Protein AF-E7FG10-F1 (afdb_monomer_lite)

pLDDT: mean 73.42, std 18.49, range [25.34, 96.94]

GO terms:
  GO:0003181 atrioventricular valve morphogenesis (P, IMP)

Secondary structure (DSSP, 8-state):
-EETTTEEE-TT--EEE----EEEEEEEEE-TTS-EEEEEEEEEEEEEETTEEEEEEEEEEEEEEETTTEEEEEEE-SSSS-EEEEETTEEE---SEEEEEETTTEEEEEEETTEEEEEEGGG-EEEEEE-GGG-EEEEEE--GGGTT-EESTT---SS-TTSTTB-TTSPBPPPSTTSPPPHHHHHHHHHHTBPPTT--SS-PPPPSS---PPPHHHHHHTS-HHHHHHHHHHTTT-HHHHHHHHHHS-HHHHHHHHHHHHHHHHHHHHHT-PPPEEEE-SEEEEETT--EEEE-EEE-SS-PPPEEEEPSSPPTTEEE-TTT-EEEE---SSS-----EEEE-SS-EEEE-PEEEEE---TTPEEEEEEEEEEETTTTEEEEEEEPPTT-BSSSS-B----GGG--S-TT--EEE-SSTT-EEE----SSSB-SSSTTS--B---SSSTTS--SS-TTEEEEE-SS-EEEEEPTTEEESSSSEEE--GGGSGGGSSSTTEEEEEETTEEEEEESS---SS-SS----PPPSSEEEEEEEEEE-SS-TTSHHHHHHHHHHHH-TTS-EEEEEPPPPSS--SPEEEEEEEETT--HHHHHHHHHHHTTTTTEEEEEEEE--HHHHT-S---TTEEEEEETTEEEEEE-TT---TT-TT-------------S--STTHHHHHHHIIIIIHHHHHHHHHHHHHHHTT--------------------------------------------------------

Sequence (762 aa):
MVYGSLHFITFDGSEYTFKAVGEYVILRLSSSTGSNIFTLQGQTVALVVNGQAKQVPALVRLAAFHQGAGKVEWRCAESGDGLAILVNDKVIPVSVGVVHVEEEAFAVRCTSASRCGVVYGEGLNVVVWRGDGGRLSALVEVPQRFYNRTLGLLGQWSSNRIDDFLLSNGRLVPVLNNNTPSEQILLSFGQSWAVPAPESLLFSEPPSTPFNPVMTEQVMSSVSPDVLAKHSQACQGNMQCVHDILATGNSNLGKDVLRDQQQLQNLTQIYGIMPPIVTEPLVIMCKVNSTVKVQFKAQDPNRDQIFFSLALPRSPQVTIGSSDGVLVWTPSSIQPVNLTIQVSDQTSSSLITPVLRLCNCMNGGSCQYNSVAENLLLGKFQIVGCLCPAGFSGKYCENRSDVCKGKPCFPGAECIRQKEADLFTCGQCPSPTVSQDKQGYKCFENDFCLPPFPFPCHEMAECTSTGYNYTCKCKHGYTGNGHECKDINECLNPSACPNAKFECVNLPGSVRCSCRYQKTRDTDGCGESANPTGWNVFNVSVDWGSQDSGQGLSQMEQILSLGFQNKFYNASAKAPSASGGSQSEYRINVSSDTPHWYVMDYLTRVSQYYGIHSASVEDLDECKTDEGPCSKTAQCVNTYGGYRCLCNGTDLKEESQSCFPEWKGNNRTDISDVEDKKSFILGLVLGIGIPLLLLLLLAALACFCCSRKKTITGDIPHLLPEYIQEHFNPPFNFDDPSLHYKPHCSPRILDNLTPRHKHQYR

Organism: Danio rerio (NCBI:txid7955)

InterPro domains:
  IPR000152 EGF-type aspartate/asparagine hydroxylation site [PS00010] (636-647)
  IPR000742 EGF-like domain [PS00022] (386-397)
  IPR000742 EGF-like domain [PS01186] (386-397)
  IPR000742 EGF-like domain [PS01186] (472-485)
  IPR000742 EGF-like domain [PS50026] (355-398)
  IPR000742 EGF-like domain [PS50026] (445-486)
  IPR000742 EGF-like domain [PS50026] (619-657)
  IPR000742 EGF-like domain [SM00181] (358-398)
  IPR000742 EGF-like domain [SM00181] (403-444)
  IPR000742 EGF-like domain [SM00181] (448-486)
  IPR000742 EGF-like domain [SM00181] (490-527)
  IPR000742 EGF-like domain [SM00181] (622-660)
  IPR001846 von Willebrand factor, type D domain [PF00094] (2-170)
  IPR001846 von Willebrand factor, type D domain [PS51233] (1-201)
  IPR001881 EGF-like calcium-binding domain [SM00179] (445-486)
  IPR001881 EGF-like calcium-binding domain [SM00179] (487-527)
  IPR001881 EGF-like calcium-binding domain [SM00179] (619-660)
  IPR009030 Growth factor receptor cysteine-rich domain superfamily [SSF57184] (440-660)
  IPR018097 EGF-like calcium-binding, conserved site [PS01187] (619-645)
  IPR024731 NELL2-like, EGF domain [PF12947] (457-485)

Structure (mmCIF, N/CA/C/O backbone):
data_AF-E7FG10-F1
#
_entry.id   AF-E7FG10-F1
#
loop_
_atom_site.group_PDB
_atom_site.id
_atom_site.type_symbol
_atom_site.label_atom_id
_atom_site.label_alt_id
_atom_site.label_comp_id
_atom_site.label_asym_id
_atom_site.label_entity_id
_atom_site.label_seq_id
_atom_site.pdbx_PDB_ins_code
_atom_site.Cartn_x
_atom_site.Cartn_y
_atom_site.Cartn_z
_atom_site.occupancy
_atom_site.B_iso_or_equiv
_atom_site.auth_seq_id
_atom_site.auth_comp_id
_atom_site.auth_asym_id
_atom_site.auth_atom_id
_atom_site.pdbx_PDB_model_num
ATOM 1 N N . MET A 1 1 ? -5.063 -3.569 15.108 1.00 93.25 1 MET A N 1
ATOM 2 C CA . MET A 1 1 ? -6.341 -4.304 14.963 1.00 93.25 1 MET A CA 1
ATOM 3 C C . MET A 1 1 ? -7.505 -3.320 14.870 1.00 93.25 1 MET A C 1
ATOM 5 O O . MET A 1 1 ? -7.427 -2.271 15.495 1.00 93.25 1 MET A O 1
ATOM 9 N N . VAL A 1 2 ? -8.561 -3.652 14.117 1.00 95.44 2 VAL A N 1
ATOM 10 C CA . VAL A 1 2 ? -9.820 -2.883 14.002 1.00 95.44 2 VAL A CA 1
ATOM 11 C C . VAL A 1 2 ? -11.030 -3.812 14.193 1.00 95.44 2 VAL A C 1
ATOM 13 O O . VAL A 1 2 ? -11.015 -4.938 13.694 1.00 95.44 2 VAL A O 1
ATOM 16 N N . TYR A 1 3 ? -12.034 -3.389 14.968 1.00 93.81 3 TYR A N 1
ATOM 17 C CA . TYR A 1 3 ? -13.102 -4.261 15.490 1.00 93.81 3 TYR A CA 1
ATOM 18 C C . TYR A 1 3 ? -14.321 -3.466 16.017 1.00 93.81 3 TYR A C 1
ATOM 20 O O . TYR A 1 3 ? -14.279 -2.240 16.101 1.00 93.81 3 TYR A O 1
ATOM 28 N N . GLY A 1 4 ? -15.418 -4.158 16.362 1.00 89.19 4 GLY A N 1
ATOM 29 C CA . GLY A 1 4 ? -16.655 -3.554 16.902 1.00 89.19 4 GLY A CA 1
ATOM 30 C C . GLY A 1 4 ? -17.253 -2.448 16.024 1.00 89.19 4 GLY A C 1
ATOM 31 O O . GLY A 1 4 ? -17.204 -2.551 14.794 1.00 89.19 4 GLY A O 1
ATOM 32 N N . SER A 1 5 ? -17.789 -1.388 16.640 1.00 87.00 5 SER A N 1
ATOM 33 C CA . SER A 1 5 ? -18.249 -0.164 15.959 1.00 87.00 5 SER A CA 1
ATOM 34 C C . SER A 1 5 ? -17.114 0.827 15.634 1.00 87.00 5 SER A C 1
ATOM 36 O O . SER A 1 5 ? -17.196 2.027 15.894 1.00 87.00 5 SER A O 1
ATOM 38 N N . LEU A 1 6 ? -16.051 0.304 15.005 1.00 91.44 6 LEU A N 1
ATOM 39 C CA . LEU A 1 6 ? -14.852 1.042 14.575 1.00 91.44 6 LEU A CA 1
ATOM 40 C C . LEU A 1 6 ? -13.917 1.454 15.743 1.00 91.44 6 LEU A C 1
ATOM 42 O O . LEU A 1 6 ? -13.351 2.550 15.791 1.00 91.44 6 LEU A O 1
ATOM 46 N N . HIS A 1 7 ? -13.713 0.518 16.675 1.00 93.19 7 HIS A N 1
ATOM 47 C CA . HIS A 1 7 ? -12.631 0.560 17.661 1.00 93.19 7 HIS A CA 1
ATOM 48 C C . HIS A 1 7 ? -11.306 0.092 17.052 1.00 93.19 7 HIS A C 1
ATOM 50 O O . HIS A 1 7 ? -11.273 -0.762 16.159 1.00 93.19 7 HIS A O 1
ATOM 56 N N . PHE A 1 8 ? -10.204 0.598 17.599 1.00 94.25 8 PHE A N 1
ATOM 57 C CA . PHE A 1 8 ? -8.843 0.281 17.188 1.00 94.25 8 PHE A CA 1
ATOM 58 C C . PHE A 1 8 ? -7.969 -0.108 18.382 1.00 94.25 8 PHE A C 1
ATOM 60 O O . PHE A 1 8 ? -8.185 0.332 19.513 1.00 94.25 8 PHE A O 1
ATOM 67 N N . ILE A 1 9 ? -6.969 -0.940 18.096 1.00 92.38 9 ILE A N 1
ATOM 68 C CA . ILE A 1 9 ? -5.793 -1.164 18.944 1.00 92.38 9 ILE A CA 1
ATOM 69 C C . ILE A 1 9 ? -4.577 -1.003 18.035 1.00 92.38 9 ILE A C 1
ATOM 71 O O . ILE A 1 9 ? -4.475 -1.718 17.028 1.00 92.38 9 ILE A O 1
ATOM 75 N N . THR A 1 10 ? -3.707 -0.049 18.348 1.00 92.62 10 THR A N 1
ATOM 76 C CA . THR A 1 10 ? -2.496 0.256 17.567 1.00 92.62 10 THR A CA 1
ATOM 77 C C . THR A 1 10 ? -1.402 -0.796 17.761 1.00 92.62 10 THR A C 1
ATOM 79 O O . THR A 1 10 ? -1.554 -1.715 18.571 1.00 92.62 10 THR A O 1
ATOM 82 N N . PHE A 1 11 ? -0.289 -0.685 17.029 1.00 88.62 11 PHE A N 1
ATOM 83 C CA . PHE A 1 11 ? 0.858 -1.584 17.225 1.00 88.62 11 PHE A CA 1
ATOM 84 C C . PHE A 1 11 ? 1.514 -1.432 18.607 1.00 88.62 11 PHE A C 1
ATOM 86 O O . PHE A 1 11 ? 1.931 -2.437 19.181 1.00 88.62 11 PHE A O 1
ATOM 93 N N . ASP A 1 12 ? 1.501 -0.229 19.190 1.00 84.38 12 ASP A N 1
ATOM 94 C CA . ASP A 1 12 ? 2.007 0.025 20.550 1.00 84.38 12 ASP A CA 1
ATOM 95 C C . ASP A 1 12 ? 0.950 -0.219 21.651 1.00 84.38 12 ASP A C 1
ATOM 97 O O . ASP A 1 12 ? 1.204 -0.073 22.854 1.00 84.38 12 ASP A O 1
ATOM 101 N N . GLY A 1 13 ? -0.246 -0.669 21.259 1.00 86.44 13 GLY A N 1
ATOM 102 C CA . GLY A 1 13 ? -1.310 -1.102 22.162 1.00 86.44 13 GLY A CA 1
ATOM 103 C C . GLY A 1 13 ? -2.135 0.033 22.770 1.00 86.44 13 GLY A C 1
ATOM 104 O O . GLY A 1 13 ? -2.699 -0.150 23.851 1.00 86.44 13 GLY A O 1
ATOM 105 N N . SER A 1 14 ? -2.213 1.191 22.113 1.00 87.38 14 SER A N 1
ATOM 106 C CA . SER A 1 14 ? -3.208 2.217 22.438 1.00 87.38 14 SER A CA 1
ATOM 107 C C . SER A 1 14 ? -4.587 1.757 21.979 1.00 87.38 14 SER A C 1
ATOM 109 O O . SER A 1 14 ? -4.800 1.503 20.792 1.00 87.38 14 SER A O 1
ATOM 111 N N . GLU A 1 15 ? -5.537 1.658 22.909 1.00 90.12 15 GLU A N 1
ATOM 112 C CA . GLU A 1 15 ? -6.944 1.417 22.583 1.00 90.12 15 GLU A CA 1
ATOM 113 C C . GLU A 1 15 ? -7.674 2.752 22.392 1.00 90.12 15 GLU A C 1
ATOM 115 O O . GLU A 1 15 ? -7.569 3.651 23.234 1.00 90.12 15 GLU A O 1
ATOM 120 N N . TYR A 1 16 ? -8.431 2.883 21.300 1.00 90.94 16 TYR A N 1
ATOM 121 C CA . TYR A 1 16 ? -9.252 4.066 21.033 1.00 90.94 16 TYR A CA 1
ATOM 122 C C . TYR A 1 16 ? -10.458 3.752 20.127 1.00 90.94 16 TYR A C 1
ATOM 124 O O . TYR A 1 16 ? -10.539 2.683 19.518 1.00 90.94 16 TYR A O 1
ATOM 132 N N . THR A 1 17 ? -11.395 4.697 20.014 1.00 90.44 17 THR A N 1
ATOM 133 C CA . THR A 1 17 ? -12.537 4.623 19.086 1.00 90.44 17 THR A CA 1
ATOM 134 C C . THR A 1 17 ? -12.497 5.796 18.114 1.00 90.44 17 THR A C 1
ATOM 136 O O . THR A 1 17 ? -12.298 6.936 18.534 1.00 90.44 17 THR A O 1
ATOM 139 N N . PHE A 1 18 ? -12.724 5.544 16.825 1.00 88.50 18 PHE A N 1
ATOM 140 C CA . PHE A 1 18 ? -12.918 6.593 15.820 1.00 88.50 18 PHE A CA 1
ATOM 141 C C . PHE A 1 18 ? -14.274 6.403 15.150 1.00 88.50 18 PHE A C 1
ATOM 143 O O . PHE A 1 18 ? -14.645 5.288 14.801 1.00 88.50 18 PHE A O 1
ATOM 150 N N . LYS A 1 19 ? -15.035 7.491 14.993 1.00 87.12 19 LYS A N 1
ATOM 151 C CA . LYS A 1 19 ? -16.434 7.426 14.561 1.00 87.12 19 LYS A CA 1
ATOM 152 C C . LYS A 1 19 ? -16.687 8.322 13.352 1.00 87.12 19 LYS A C 1
ATOM 154 O O . LYS A 1 19 ? -17.007 9.496 13.504 1.00 87.12 19 LYS A O 1
ATOM 159 N N . ALA A 1 20 ? -16.567 7.759 12.155 1.00 85.94 20 ALA A N 1
ATOM 160 C CA . ALA A 1 20 ? -16.913 8.421 10.900 1.00 85.94 20 ALA A CA 1
ATOM 161 C C . ALA A 1 20 ? -17.382 7.411 9.839 1.00 85.94 20 ALA A C 1
ATOM 163 O O . ALA A 1 20 ? -17.296 6.202 10.047 1.00 85.94 20 ALA A O 1
ATOM 164 N N . VAL A 1 21 ? -17.870 7.924 8.707 1.00 87.00 21 VAL A N 1
ATOM 165 C CA . VAL A 1 21 ? -18.190 7.150 7.497 1.00 87.00 21 VAL A CA 1
ATOM 166 C C . VAL A 1 21 ? -17.432 7.730 6.307 1.00 87.00 21 VAL A C 1
ATOM 168 O O . VAL A 1 21 ? -17.241 8.943 6.227 1.00 87.00 21 VAL A O 1
ATOM 171 N N . GLY A 1 22 ? -17.010 6.866 5.389 1.00 84.62 22 GLY A N 1
ATOM 172 C CA . GLY A 1 22 ? -16.074 7.190 4.312 1.00 84.62 22 GLY A CA 1
ATOM 173 C C . GLY A 1 22 ? -15.042 6.080 4.109 1.00 84.62 22 GLY A C 1
ATOM 174 O O . GLY A 1 22 ? -15.140 5.010 4.715 1.00 84.62 22 GLY A O 1
ATOM 175 N N . GLU A 1 23 ? -14.048 6.325 3.262 1.00 85.31 23 GLU A N 1
ATOM 176 C CA . GLU A 1 23 ? -12.880 5.450 3.110 1.00 85.31 23 GLU A CA 1
ATOM 177 C C . GLU A 1 23 ? -11.703 5.998 3.923 1.00 85.31 23 GLU A C 1
ATOM 179 O O . GLU A 1 23 ? -11.421 7.194 3.862 1.00 85.31 23 GLU A O 1
ATOM 184 N N . TYR A 1 24 ? -11.002 5.132 4.660 1.00 88.06 24 TYR A N 1
ATOM 185 C CA . TYR A 1 24 ? -9.896 5.518 5.544 1.00 88.06 24 TYR A CA 1
ATOM 186 C C . TYR A 1 24 ? -8.659 4.629 5.377 1.00 88.06 24 TYR A C 1
ATOM 188 O O . TYR A 1 24 ? -8.767 3.410 5.207 1.00 88.06 24 TYR A O 1
ATOM 196 N N . VAL A 1 25 ? -7.474 5.242 5.458 1.00 90.94 25 VAL A N 1
ATOM 197 C CA . VAL A 1 25 ? -6.166 4.574 5.450 1.00 90.94 25 VAL A CA 1
ATOM 198 C C . VAL A 1 25 ? -5.918 3.949 6.823 1.00 90.94 25 VAL A C 1
ATOM 200 O O . VAL A 1 25 ? -5.481 4.604 7.768 1.00 90.94 25 VAL A O 1
ATOM 203 N N . ILE A 1 26 ? -6.196 2.652 6.936 1.00 96.12 26 ILE A N 1
ATOM 204 C CA . ILE A 1 26 ? -5.999 1.897 8.178 1.00 96.12 26 ILE A CA 1
ATOM 205 C C . ILE A 1 26 ? -4.507 1.625 8.408 1.00 96.12 26 ILE A C 1
ATOM 207 O O . ILE A 1 26 ? -4.047 1.695 9.545 1.00 96.12 26 ILE A O 1
ATOM 211 N N . LEU A 1 27 ? -3.747 1.357 7.342 1.00 95.69 27 LEU A N 1
ATOM 212 C CA . LEU A 1 27 ? -2.296 1.174 7.411 1.00 95.69 27 LEU A CA 1
ATOM 213 C C . LEU A 1 27 ? -1.603 1.583 6.105 1.00 95.69 27 LEU A C 1
ATOM 215 O O . LEU A 1 27 ? -2.065 1.236 5.019 1.00 95.69 27 LEU A O 1
ATOM 219 N N . ARG A 1 28 ? -0.449 2.236 6.219 1.00 92.00 28 ARG A N 1
ATOM 220 C CA . ARG A 1 28 ? 0.613 2.324 5.207 1.00 92.00 28 ARG A CA 1
ATOM 221 C C . ARG A 1 28 ? 1.896 1.729 5.784 1.00 92.00 28 ARG A C 1
ATOM 223 O O . ARG A 1 28 ? 2.173 1.926 6.966 1.00 92.00 28 ARG A O 1
ATOM 230 N N . LEU A 1 29 ? 2.665 1.022 4.957 1.00 87.50 29 LEU A N 1
ATOM 231 C CA . LEU A 1 29 ? 4.016 0.559 5.292 1.00 87.50 29 LEU A CA 1
ATOM 232 C C . LEU A 1 29 ? 5.023 1.148 4.307 1.00 87.50 29 LEU A C 1
ATOM 234 O O . LEU A 1 29 ? 4.862 0.996 3.093 1.00 87.50 29 LEU A O 1
ATOM 238 N N . SER A 1 30 ? 6.074 1.766 4.836 1.00 79.88 30 SER A N 1
ATOM 239 C CA . SER A 1 30 ? 7.174 2.316 4.040 1.00 79.88 30 SER A CA 1
ATOM 240 C C . SER A 1 30 ? 8.339 1.337 3.886 1.00 79.88 30 SER A C 1
ATOM 242 O O . SER A 1 30 ? 8.636 0.526 4.767 1.00 79.88 30 SER A O 1
ATOM 244 N N . SER A 1 31 ? 9.038 1.446 2.757 1.00 74.38 31 SER A N 1
ATOM 245 C CA . SER A 1 31 ? 10.345 0.838 2.519 1.00 74.38 31 SER A CA 1
ATOM 246 C C . SER A 1 31 ? 11.426 1.434 3.437 1.00 74.38 31 SER A C 1
ATOM 248 O O . SER A 1 31 ? 11.211 2.400 4.174 1.00 74.38 31 SER A O 1
ATOM 250 N N . SER A 1 32 ? 12.650 0.910 3.346 1.00 67.06 32 SER A N 1
ATOM 251 C CA . SER A 1 32 ? 13.830 1.526 3.966 1.00 67.06 32 SER A CA 1
ATOM 252 C C . SER A 1 32 ? 14.206 2.902 3.395 1.00 67.06 32 SER A C 1
ATOM 254 O O . SER A 1 32 ? 15.031 3.580 4.002 1.00 67.06 32 SER A O 1
ATOM 256 N N . THR A 1 33 ? 13.606 3.318 2.275 1.00 57.81 33 THR A N 1
ATOM 257 C CA . THR A 1 33 ? 13.811 4.613 1.602 1.00 57.81 33 THR A CA 1
ATOM 258 C C . THR A 1 33 ? 12.615 5.563 1.752 1.00 57.81 33 THR A C 1
ATOM 260 O O . THR A 1 33 ? 12.522 6.530 1.008 1.00 57.81 33 THR A O 1
ATOM 263 N N . GLY A 1 34 ? 11.675 5.292 2.667 1.00 55.16 34 GLY A N 1
ATOM 264 C CA . GLY A 1 34 ? 10.485 6.129 2.917 1.00 55.16 34 GLY A CA 1
ATOM 265 C C . GLY A 1 34 ? 9.292 5.834 1.999 1.00 55.16 34 GLY A C 1
ATOM 266 O O . GLY A 1 34 ? 8.141 5.919 2.432 1.00 55.16 34 GLY A O 1
ATOM 267 N N . SER A 1 35 ? 9.551 5.373 0.774 1.00 62.97 35 SER A N 1
ATOM 268 C CA . SER A 1 35 ? 8.549 5.030 -0.244 1.00 62.97 35 SER A CA 1
ATOM 269 C C . SER A 1 35 ? 7.478 4.059 0.286 1.00 62.97 35 SER A C 1
ATOM 271 O O . SER A 1 35 ? 7.802 2.963 0.740 1.00 62.97 35 SER A O 1
ATOM 273 N N . ASN A 1 36 ? 6.196 4.429 0.210 1.00 75.81 36 ASN A N 1
ATOM 274 C CA . ASN A 1 36 ? 5.069 3.544 0.542 1.00 75.81 36 ASN A CA 1
ATOM 275 C C . ASN A 1 36 ? 5.079 2.291 -0.356 1.00 75.81 36 ASN A C 1
ATOM 277 O O . ASN A 1 36 ? 5.096 2.447 -1.575 1.00 75.81 36 ASN A O 1
ATOM 281 N N . ILE A 1 37 ? 5.020 1.082 0.221 1.00 80.50 37 ILE A N 1
ATOM 282 C CA . ILE A 1 37 ? 4.982 -0.200 -0.520 1.00 80.50 37 ILE A CA 1
ATOM 283 C C . ILE A 1 37 ? 3.714 -1.030 -0.282 1.00 80.50 37 ILE A C 1
ATOM 285 O O . ILE A 1 37 ? 3.386 -1.896 -1.093 1.00 80.50 37 ILE A O 1
ATOM 289 N N . PHE A 1 38 ? 2.991 -0.783 0.811 1.00 90.75 38 PHE A N 1
ATOM 290 C CA . PHE A 1 38 ? 1.762 -1.498 1.149 1.00 90.75 38 PHE A CA 1
ATOM 291 C C . PHE A 1 38 ? 0.742 -0.544 1.753 1.00 90.75 38 PHE A C 1
ATOM 293 O O . PHE A 1 38 ? 1.075 0.299 2.583 1.00 90.75 38 PHE A O 1
ATOM 300 N N . THR A 1 39 ? -0.521 -0.687 1.364 1.00 92.25 39 THR A N 1
ATOM 301 C CA . THR A 1 39 ? -1.616 0.141 1.869 1.00 92.25 39 THR A CA 1
ATOM 302 C C . THR A 1 39 ? -2.857 -0.709 2.137 1.00 92.25 39 THR A C 1
ATOM 304 O O . THR A 1 39 ? -3.289 -1.489 1.290 1.00 92.25 39 THR A O 1
ATOM 307 N N . LEU A 1 40 ? -3.440 -0.525 3.322 1.00 96.50 40 LEU A N 1
ATOM 308 C CA . LEU A 1 40 ? -4.701 -1.111 3.761 1.00 96.50 40 LEU A CA 1
ATOM 309 C C . LEU A 1 40 ? -5.738 0.003 3.923 1.00 96.50 40 LEU A C 1
ATOM 311 O O . LEU A 1 40 ? -5.553 0.914 4.734 1.00 96.50 40 LEU A O 1
ATOM 315 N N . GLN A 1 41 ? -6.835 -0.083 3.178 1.00 94.50 41 GLN A N 1
ATOM 316 C CA . GLN A 1 41 ? -7.948 0.868 3.235 1.00 94.50 41 GLN A CA 1
ATOM 317 C C . GLN A 1 41 ? -9.232 0.174 3.670 1.00 94.50 41 GLN A C 1
ATOM 319 O O . GLN A 1 41 ? -9.479 -0.970 3.286 1.00 94.50 41 GLN A O 1
ATOM 324 N N . GLY A 1 42 ? -10.062 0.872 4.442 1.00 93.38 42 GLY A N 1
ATOM 325 C CA . GLY A 1 42 ? -11.380 0.397 4.856 1.00 93.38 42 GLY A CA 1
ATOM 326 C C . GLY A 1 42 ? -12.487 1.381 4.500 1.00 93.38 42 GLY A C 1
ATOM 327 O O . GLY A 1 42 ? -12.372 2.564 4.813 1.00 93.38 42 GLY A O 1
ATOM 328 N N . GLN A 1 43 ? -13.571 0.890 3.895 1.00 91.31 43 GLN A N 1
ATOM 329 C CA . GLN A 1 43 ? -14.813 1.647 3.742 1.00 91.31 43 GLN A CA 1
ATOM 330 C C . GLN A 1 43 ? -15.696 1.430 4.972 1.00 91.31 43 GLN A C 1
ATOM 332 O O . GLN A 1 43 ? -15.983 0.296 5.375 1.00 91.31 43 GLN A O 1
ATOM 337 N N . THR A 1 44 ? -16.155 2.539 5.536 1.00 91.38 44 THR A N 1
ATOM 338 C CA . THR A 1 44 ? -16.962 2.619 6.750 1.00 91.38 44 THR A CA 1
ATOM 339 C C . THR A 1 44 ? -18.305 3.275 6.441 1.00 91.38 44 THR A C 1
ATOM 341 O O . THR A 1 44 ? -18.367 4.280 5.732 1.00 91.38 44 THR A O 1
ATOM 344 N N . VAL A 1 45 ? -19.392 2.692 6.944 1.00 88.75 45 VAL A N 1
ATOM 345 C CA . VAL A 1 45 ? -20.776 3.161 6.734 1.00 88.75 45 VAL A CA 1
ATOM 346 C C . VAL A 1 45 ? -21.560 3.082 8.043 1.00 88.75 45 VAL A C 1
ATOM 348 O O . VAL A 1 45 ? -21.122 2.418 8.980 1.00 88.75 45 VAL A O 1
ATOM 351 N N . ALA A 1 46 ? -22.723 3.733 8.125 1.00 90.06 46 ALA A N 1
ATOM 352 C CA . ALA A 1 46 ? -23.607 3.603 9.283 1.00 90.06 46 ALA A CA 1
ATOM 353 C C . ALA A 1 46 ? -24.069 2.142 9.444 1.00 90.06 46 ALA A C 1
ATOM 355 O O . ALA A 1 46 ? -24.607 1.551 8.505 1.00 90.06 46 ALA A O 1
ATOM 356 N N . LEU A 1 47 ? -23.862 1.555 10.626 1.00 89.62 47 LEU A N 1
ATOM 357 C CA . LEU A 1 47 ? -24.197 0.156 10.891 1.00 89.62 47 LEU A CA 1
ATOM 358 C C . LEU A 1 47 ? -25.717 -0.056 10.843 1.00 89.62 47 LEU A C 1
ATOM 360 O O . LEU A 1 47 ? -26.470 0.645 11.519 1.00 89.62 47 LEU A O 1
ATOM 364 N N . VAL A 1 48 ? -26.173 -1.055 10.085 1.00 87.38 48 VAL A N 1
ATOM 365 C CA . VAL A 1 48 ? -27.594 -1.418 9.989 1.00 87.38 48 VAL A CA 1
ATOM 366 C C . VAL A 1 48 ? -27.883 -2.619 10.887 1.00 87.38 48 VAL A C 1
ATOM 368 O O . VAL A 1 48 ? -27.374 -3.713 10.664 1.00 87.38 48 VAL A O 1
ATOM 371 N N . VAL A 1 49 ? -28.743 -2.431 11.890 1.00 84.50 49 VAL A N 1
ATOM 372 C CA . VAL A 1 49 ? -29.192 -3.489 12.809 1.00 84.50 49 VAL A CA 1
ATOM 373 C C . VAL A 1 49 ? -30.702 -3.644 12.680 1.00 84.50 49 VAL A C 1
ATOM 375 O O . VAL A 1 49 ? -31.442 -2.672 12.833 1.00 84.50 49 VAL A O 1
ATOM 378 N N . ASN A 1 50 ? -31.169 -4.863 12.395 1.00 82.88 50 ASN A N 1
ATOM 379 C CA . ASN A 1 50 ? -32.587 -5.191 12.180 1.00 82.88 50 ASN A CA 1
ATOM 380 C C . ASN A 1 50 ? -33.275 -4.271 11.145 1.00 82.88 50 ASN A C 1
ATOM 382 O O . ASN A 1 50 ? -34.401 -3.821 11.346 1.00 82.88 50 ASN A O 1
ATOM 386 N N . GLY A 1 51 ? -32.569 -3.945 10.055 1.00 80.88 51 GLY A N 1
ATOM 387 C CA . GLY A 1 51 ? -33.053 -3.051 8.994 1.00 80.88 51 GLY A CA 1
ATOM 388 C C . GLY A 1 51 ? -33.027 -1.553 9.329 1.00 80.88 51 GLY A C 1
ATOM 389 O O . GLY A 1 51 ? -33.382 -0.744 8.479 1.00 80.88 51 GLY A O 1
ATOM 390 N N . GLN A 1 52 ? -32.586 -1.158 10.529 1.00 85.88 52 GLN A N 1
ATOM 391 C CA . GLN A 1 52 ? -32.436 0.246 10.923 1.00 85.88 52 GLN A CA 1
ATOM 392 C C . GLN A 1 52 ? -30.964 0.658 10.958 1.00 85.88 52 GLN A C 1
ATOM 394 O O . GLN A 1 52 ? -30.174 0.059 11.689 1.00 85.88 52 GLN A O 1
ATOM 399 N N . ALA A 1 53 ? -30.611 1.729 10.245 1.00 86.06 53 ALA A N 1
ATOM 400 C CA . ALA A 1 53 ? -29.326 2.398 10.429 1.00 86.06 53 ALA A CA 1
ATOM 401 C C . ALA A 1 53 ? -29.202 2.949 11.863 1.00 86.06 53 ALA A C 1
ATOM 403 O O . ALA A 1 53 ? -30.152 3.517 12.409 1.00 86.06 53 ALA A O 1
ATOM 404 N N . LYS A 1 54 ? -28.031 2.770 12.474 1.00 89.69 54 LYS A N 1
ATOM 405 C CA . LYS A 1 54 ? -27.667 3.280 13.802 1.00 89.69 54 LYS A CA 1
ATOM 406 C C . LYS A 1 54 ? -26.615 4.383 13.664 1.00 89.69 54 LYS A C 1
ATOM 408 O O . LYS A 1 54 ? -25.878 4.438 12.684 1.00 89.69 54 LYS A O 1
ATOM 413 N N . GLN A 1 55 ? -26.517 5.254 14.666 1.00 86.81 55 GLN A N 1
ATOM 414 C CA . GLN A 1 55 ? -25.566 6.379 14.700 1.00 86.81 55 GLN A CA 1
ATOM 415 C C . GLN A 1 55 ? -24.152 5.952 15.157 1.00 86.81 55 GLN A C 1
ATOM 417 O O . GLN A 1 55 ? -23.440 6.700 15.827 1.00 86.81 55 GLN A O 1
ATOM 422 N N . VAL A 1 56 ? -23.745 4.736 14.781 1.00 89.12 56 VAL A N 1
ATOM 423 C CA . VAL A 1 56 ? -22.383 4.208 14.934 1.00 89.12 56 VAL A CA 1
ATOM 424 C C . VAL A 1 56 ? -21.924 3.628 13.595 1.00 89.12 56 VAL A C 1
ATOM 426 O O . VAL A 1 56 ? -22.747 3.050 12.875 1.00 89.12 56 VAL A O 1
ATOM 429 N N . PRO A 1 57 ? -20.650 3.794 13.215 1.00 91.31 57 PRO A N 1
ATOM 430 C CA . PRO A 1 57 ? -20.152 3.250 11.967 1.00 91.31 57 PRO A CA 1
ATOM 431 C C . PRO A 1 57 ? -19.737 1.783 12.114 1.00 91.31 57 PRO A C 1
ATOM 433 O O . PRO A 1 57 ? -19.486 1.281 13.209 1.00 91.31 57 PRO A O 1
ATOM 436 N N . ALA A 1 58 ? -19.613 1.108 10.979 1.00 91.31 58 ALA A N 1
ATOM 437 C CA . ALA A 1 58 ? -18.971 -0.188 10.861 1.00 91.31 58 ALA A CA 1
ATOM 438 C C . ALA A 1 58 ? -18.113 -0.241 9.594 1.00 91.31 58 ALA A C 1
ATOM 440 O O . ALA A 1 58 ? -18.481 0.297 8.548 1.00 91.31 58 ALA A O 1
ATOM 441 N N . LEU A 1 59 ? -16.976 -0.930 9.693 1.00 94.06 59 LEU A N 1
ATOM 442 C CA . LEU A 1 59 ? -16.175 -1.352 8.548 1.00 94.06 59 LEU A CA 1
ATOM 443 C C . LEU A 1 59 ? -16.969 -2.406 7.755 1.00 94.06 59 LEU A C 1
ATOM 445 O O . LEU A 1 59 ? -17.406 -3.397 8.337 1.00 94.06 59 LEU A O 1
ATOM 449 N N . VAL A 1 60 ? -17.158 -2.205 6.448 1.00 92.44 60 VAL A N 1
ATOM 450 C CA . VAL A 1 60 ? -17.964 -3.106 5.586 1.00 92.44 60 VAL A CA 1
ATOM 451 C C . VAL A 1 60 ? -17.232 -3.610 4.344 1.00 92.44 60 VAL A C 1
ATOM 453 O O . VAL A 1 60 ? -17.585 -4.663 3.808 1.00 92.44 60 VAL A O 1
ATOM 456 N N . ARG A 1 61 ? -16.192 -2.895 3.904 1.00 93.38 61 ARG A N 1
ATOM 457 C CA . ARG A 1 61 ? -15.242 -3.342 2.877 1.00 93.38 61 ARG A CA 1
ATOM 458 C C . ARG A 1 61 ? -13.828 -3.001 3.318 1.00 93.38 61 ARG A C 1
ATOM 460 O O . ARG A 1 61 ? -13.614 -1.960 3.936 1.00 93.38 61 ARG A O 1
ATOM 467 N N . LEU A 1 62 ? -12.877 -3.864 2.994 1.00 96.50 62 LEU A N 1
ATOM 468 C CA . LEU A 1 62 ? -11.456 -3.681 3.282 1.00 96.50 62 LEU A CA 1
ATOM 469 C C . LEU A 1 62 ? -10.658 -4.072 2.038 1.00 96.50 62 LEU A C 1
ATOM 471 O O . LEU A 1 62 ? -10.934 -5.125 1.474 1.00 96.50 62 LEU A O 1
ATOM 475 N N . ALA A 1 63 ? -9.673 -3.276 1.629 1.00 95.81 63 ALA A N 1
ATOM 476 C CA . ALA A 1 63 ? -8.747 -3.622 0.553 1.00 95.81 63 ALA A CA 1
ATOM 477 C C . ALA A 1 63 ? -7.296 -3.491 1.016 1.00 95.81 63 ALA A C 1
ATOM 479 O O . ALA A 1 63 ? -6.877 -2.435 1.492 1.00 95.81 63 ALA A O 1
ATOM 480 N N . ALA A 1 64 ? -6.539 -4.570 0.845 1.00 95.62 64 ALA A N 1
ATOM 481 C CA . ALA A 1 64 ? -5.097 -4.631 1.019 1.00 95.62 64 ALA A CA 1
ATOM 482 C C . ALA A 1 64 ? -4.432 -4.585 -0.362 1.00 95.62 64 ALA A C 1
ATOM 484 O O . ALA A 1 64 ? -4.794 -5.357 -1.251 1.00 95.62 64 ALA A O 1
ATOM 485 N N . PHE A 1 65 ? -3.457 -3.700 -0.550 1.00 91.44 65 PHE A N 1
ATOM 486 C CA . PHE A 1 65 ? -2.664 -3.609 -1.773 1.00 91.44 65 PHE A CA 1
ATOM 487 C C . PHE A 1 65 ? -1.177 -3.585 -1.436 1.00 91.44 65 PHE A C 1
ATOM 489 O O . PHE A 1 65 ? -0.727 -2.730 -0.675 1.00 91.44 65 PHE A O 1
ATOM 496 N N . HIS A 1 66 ? -0.419 -4.503 -2.034 1.00 88.00 66 HIS A N 1
ATOM 497 C CA . HIS A 1 66 ? 1.038 -4.534 -1.966 1.00 88.00 66 HIS A CA 1
ATOM 498 C C . HIS A 1 66 ? 1.609 -4.243 -3.356 1.00 88.00 66 HIS A C 1
ATOM 500 O O . HIS A 1 66 ? 1.284 -4.936 -4.327 1.00 88.00 66 HIS A O 1
ATOM 506 N N . GLN A 1 67 ? 2.478 -3.238 -3.459 1.00 80.06 67 GLN A N 1
ATOM 507 C CA . GLN A 1 67 ? 3.134 -2.880 -4.717 1.00 80.06 67 GLN A CA 1
ATOM 508 C C . GLN A 1 67 ? 3.933 -4.064 -5.271 1.00 80.06 67 GLN A C 1
ATOM 510 O O . GLN A 1 67 ? 4.537 -4.828 -4.519 1.00 80.06 67 GLN A O 1
ATOM 515 N N . GLY A 1 68 ? 3.889 -4.248 -6.591 1.00 72.50 68 GLY A N 1
ATOM 516 C CA . GLY A 1 68 ? 4.538 -5.369 -7.279 1.00 72.50 68 GLY A CA 1
ATOM 517 C C . GLY A 1 68 ? 3.914 -6.753 -7.046 1.00 72.50 68 GLY A C 1
ATOM 518 O O . GLY A 1 68 ? 4.330 -7.689 -7.716 1.00 72.50 68 GLY A O 1
ATOM 519 N N . ALA A 1 69 ? 2.924 -6.895 -6.152 1.00 80.62 69 ALA A N 1
ATOM 520 C CA . ALA A 1 69 ? 2.299 -8.181 -5.827 1.00 80.62 69 ALA A CA 1
ATOM 521 C C . ALA A 1 69 ? 0.793 -8.219 -6.146 1.00 80.62 69 ALA A C 1
ATOM 523 O O . ALA A 1 69 ? 0.351 -9.145 -6.818 1.00 80.62 69 ALA A O 1
ATOM 524 N N . GLY A 1 70 ? -0.001 -7.224 -5.725 1.00 82.19 70 GLY A N 1
ATOM 525 C CA . GLY A 1 70 ? -1.422 -7.127 -6.098 1.00 82.19 70 GLY A CA 1
ATOM 526 C C . GLY A 1 70 ? -2.377 -6.690 -4.982 1.00 82.19 70 GLY A C 1
ATOM 527 O O . GLY A 1 70 ? -1.962 -6.327 -3.875 1.00 82.19 70 GLY A O 1
ATOM 528 N N . LYS A 1 71 ? -3.679 -6.710 -5.301 1.00 89.88 71 LYS A N 1
ATOM 529 C CA . LYS A 1 71 ? -4.788 -6.269 -4.440 1.00 89.88 71 LYS A CA 1
ATOM 530 C C . LYS A 1 71 ? -5.672 -7.440 -3.999 1.00 89.88 71 LYS A C 1
ATOM 532 O O . LYS A 1 71 ? -6.075 -8.254 -4.830 1.00 89.88 71 LYS A O 1
ATOM 537 N N . VAL A 1 72 ? -6.055 -7.458 -2.724 1.00 94.50 72 VAL A N 1
ATOM 538 C CA . VAL A 1 72 ? -7.117 -8.321 -2.180 1.00 94.50 72 VAL A CA 1
ATOM 539 C C . VAL A 1 72 ? -8.162 -7.448 -1.483 1.00 94.50 72 VAL A C 1
ATOM 541 O O . VAL A 1 72 ? -7.817 -6.653 -0.612 1.00 94.50 72 VAL A O 1
ATOM 544 N N . GLU A 1 73 ? -9.434 -7.586 -1.861 1.00 95.69 73 GLU A N 1
ATOM 545 C CA . GLU A 1 73 ? -10.584 -6.970 -1.183 1.00 95.69 73 GLU A CA 1
ATOM 546 C C . GLU A 1 73 ? -11.412 -8.037 -0.456 1.00 95.69 73 GLU A C 1
ATOM 548 O O . GLU A 1 73 ? -11.692 -9.098 -1.014 1.00 95.69 73 GLU A O 1
ATOM 553 N N . TRP A 1 74 ? -11.880 -7.710 0.750 1.00 96.56 74 TRP A N 1
ATOM 554 C CA . TRP A 1 74 ? -12.926 -8.437 1.470 1.00 96.56 74 TRP A CA 1
ATOM 555 C C . TRP A 1 74 ? -14.165 -7.559 1.617 1.00 96.56 74 TRP A C 1
ATOM 557 O O . TRP A 1 74 ? -14.077 -6.386 1.991 1.00 96.56 74 TRP A O 1
ATOM 567 N N . ARG A 1 75 ? -15.330 -8.167 1.403 1.00 93.50 75 ARG A N 1
ATOM 568 C CA . ARG A 1 75 ? -16.648 -7.584 1.667 1.00 93.50 75 ARG A CA 1
ATOM 569 C C . ARG A 1 75 ? -17.597 -8.652 2.203 1.00 93.50 75 ARG A C 1
ATOM 571 O O . ARG A 1 75 ? -17.304 -9.845 2.118 1.00 93.50 75 ARG A O 1
ATOM 578 N N . CYS A 1 76 ? -18.740 -8.261 2.750 1.00 90.12 76 CYS A N 1
ATOM 579 C CA . CYS A 1 76 ? -19.782 -9.233 3.089 1.00 90.12 76 CYS A CA 1
ATOM 580 C C . CYS A 1 76 ? -20.360 -9.879 1.819 1.00 90.12 76 CYS A C 1
ATOM 582 O O . CYS A 1 76 ? -20.550 -9.207 0.805 1.00 90.12 76 CYS A O 1
ATOM 584 N N . ALA A 1 77 ? -20.622 -11.188 1.865 1.00 88.38 77 ALA A N 1
ATOM 585 C CA . ALA A 1 77 ? -21.279 -11.888 0.766 1.00 88.38 77 ALA A CA 1
ATOM 586 C C . ALA A 1 77 ? -22.734 -11.418 0.597 1.00 88.38 77 ALA A C 1
ATOM 588 O O . ALA A 1 77 ? -23.435 -11.189 1.582 1.00 88.38 77 ALA A O 1
ATOM 589 N N . GLU A 1 78 ? -23.191 -11.341 -0.655 1.00 81.38 78 GLU A N 1
ATOM 590 C CA . GLU A 1 78 ? -24.543 -10.896 -1.042 1.00 81.38 78 GLU A CA 1
ATOM 591 C C . GLU A 1 78 ? -25.657 -11.831 -0.528 1.00 81.38 78 GLU A C 1
ATOM 593 O O . GLU A 1 78 ? -26.813 -11.427 -0.417 1.00 81.38 78 GLU A O 1
ATOM 598 N N . SER A 1 79 ? -25.312 -13.068 -0.155 1.00 77.31 79 SER A N 1
ATOM 599 C CA . SER A 1 79 ? -26.216 -14.042 0.461 1.00 77.31 79 SER A CA 1
ATOM 600 C C . SER A 1 79 ? -25.520 -14.842 1.566 1.00 77.31 79 SER A C 1
ATOM 602 O O . SER A 1 79 ? -24.405 -15.331 1.367 1.00 77.31 79 SER A O 1
ATOM 604 N N . GLY A 1 80 ? -26.207 -15.047 2.694 1.00 82.12 80 GLY A N 1
ATOM 605 C CA . GLY A 1 80 ? -25.695 -15.801 3.844 1.00 82.12 80 GLY A CA 1
ATOM 606 C C . GLY A 1 80 ? -24.633 -15.052 4.658 1.00 82.12 80 GLY A C 1
ATOM 607 O O . GLY A 1 80 ? -24.388 -13.863 4.446 1.00 82.12 80 GLY A O 1
ATOM 608 N N . ASP A 1 81 ? -23.996 -15.761 5.595 1.00 81.69 81 ASP A N 1
ATOM 609 C CA . ASP A 1 81 ? -23.084 -15.188 6.604 1.00 81.69 81 ASP A CA 1
ATOM 610 C C . ASP A 1 81 ? -21.590 -15.250 6.251 1.00 81.69 81 ASP A C 1
ATOM 612 O O . ASP A 1 81 ? -20.716 -15.129 7.110 1.00 81.69 81 ASP A O 1
ATOM 616 N N . GLY A 1 82 ? -21.287 -15.422 4.965 1.00 90.56 82 GLY A N 1
ATOM 617 C CA . GLY A 1 82 ? -19.923 -15.479 4.450 1.00 90.56 82 GLY A CA 1
ATOM 618 C C . GLY A 1 82 ? -19.287 -14.117 4.149 1.00 90.56 82 GLY A C 1
ATOM 619 O O . GLY A 1 82 ? -19.941 -13.065 4.122 1.00 90.56 82 GLY A O 1
ATOM 620 N N . LEU A 1 83 ? -17.988 -14.173 3.866 1.00 94.38 83 LEU A N 1
ATOM 621 C CA . LEU A 1 83 ? -17.235 -13.156 3.138 1.00 94.38 83 LEU A CA 1
ATOM 622 C C . LEU A 1 83 ? -17.339 -13.413 1.626 1.00 94.38 83 LEU A C 1
ATOM 624 O O . LEU A 1 83 ? -17.427 -14.558 1.186 1.00 94.38 83 LEU A O 1
ATOM 628 N N . ALA A 1 84 ? -17.257 -12.348 0.838 1.00 93.75 84 ALA A N 1
ATOM 629 C CA . ALA A 1 84 ? -16.863 -12.391 -0.563 1.00 93.75 84 ALA A CA 1
ATOM 630 C C . ALA A 1 84 ? -15.465 -11.767 -0.688 1.00 93.75 84 ALA A C 1
ATOM 632 O O . ALA A 1 84 ? -15.171 -10.765 -0.031 1.00 93.75 84 ALA A O 1
ATOM 633 N N . ILE A 1 85 ? -14.608 -12.370 -1.514 1.00 94.56 85 ILE A N 1
ATOM 634 C CA . ILE A 1 85 ? -13.223 -11.932 -1.717 1.00 94.56 85 ILE A CA 1
ATOM 635 C C . ILE A 1 85 ? -13.008 -11.634 -3.195 1.00 94.56 85 ILE A C 1
ATOM 637 O O . ILE A 1 85 ? -13.439 -12.408 -4.053 1.00 94.56 85 ILE A O 1
ATOM 641 N N . LEU A 1 86 ? -12.331 -10.525 -3.484 1.00 92.44 86 LEU A N 1
ATOM 642 C CA . LEU A 1 86 ? -11.860 -10.184 -4.819 1.00 92.44 86 LEU A CA 1
ATOM 643 C C . LEU A 1 86 ? -10.332 -10.145 -4.804 1.00 92.44 86 LEU A C 1
ATOM 645 O O . LEU A 1 86 ? -9.738 -9.509 -3.937 1.00 92.44 86 LEU A O 1
ATOM 649 N N . VAL A 1 87 ? -9.701 -10.796 -5.775 1.00 91.19 87 VAL A N 1
ATOM 650 C CA . VAL A 1 87 ? -8.256 -10.729 -6.015 1.00 91.19 87 VAL A CA 1
ATOM 651 C C . VAL A 1 87 ? -8.046 -10.016 -7.342 1.00 91.19 87 VAL A C 1
ATOM 653 O O . VAL A 1 87 ? -8.596 -10.446 -8.354 1.00 91.19 87 VAL A O 1
ATOM 656 N N . ASN A 1 88 ? -7.301 -8.907 -7.335 1.00 86.12 88 ASN A N 1
ATOM 657 C CA . ASN A 1 88 ? -7.112 -8.031 -8.498 1.00 86.12 88 ASN A CA 1
ATOM 658 C C . ASN A 1 88 ? -8.454 -7.725 -9.209 1.00 86.12 88 ASN A C 1
ATOM 660 O O . ASN A 1 88 ? -8.620 -7.959 -10.404 1.00 86.12 88 ASN A O 1
ATOM 664 N N . ASP A 1 89 ? -9.441 -7.285 -8.415 1.00 85.81 89 ASP A N 1
ATOM 665 C CA . ASP A 1 89 ? -10.823 -6.947 -8.812 1.00 85.81 89 ASP A CA 1
ATOM 666 C C . ASP A 1 89 ? -11.678 -8.102 -9.380 1.00 85.81 89 ASP A C 1
ATOM 668 O O . ASP A 1 89 ? -12.832 -7.908 -9.765 1.00 85.81 89 ASP A O 1
ATOM 672 N N . LYS A 1 90 ? -11.174 -9.341 -9.343 1.00 85.94 90 LYS A N 1
ATOM 673 C CA . LYS A 1 90 ? -11.897 -10.554 -9.745 1.00 85.94 90 LYS A CA 1
ATOM 674 C C . LYS A 1 90 ? -12.383 -11.341 -8.526 1.00 85.94 90 LYS A C 1
ATOM 676 O O . LYS A 1 90 ? -11.582 -11.752 -7.691 1.00 85.94 90 LYS A O 1
ATOM 681 N N . VAL A 1 91 ? -13.690 -11.599 -8.439 1.00 89.75 91 VAL A N 1
ATOM 682 C CA . VAL A 1 91 ? -14.289 -12.426 -7.371 1.00 89.75 91 VAL A CA 1
ATOM 683 C C . VAL A 1 91 ? -13.715 -13.850 -7.399 1.00 89.75 91 VAL A C 1
ATOM 685 O O . VAL A 1 91 ? -13.679 -14.479 -8.460 1.00 89.75 91 VAL A O 1
ATOM 688 N N . ILE A 1 92 ? -13.318 -14.371 -6.233 1.00 91.69 92 ILE A N 1
ATOM 689 C CA . ILE A 1 92 ? -12.886 -15.765 -6.040 1.00 91.69 92 ILE A CA 1
ATOM 690 C C . ILE A 1 92 ? -13.887 -16.548 -5.165 1.00 91.69 92 ILE A C 1
ATOM 692 O O . ILE A 1 92 ? -14.525 -15.961 -4.286 1.00 91.69 92 ILE A O 1
ATOM 696 N N . PRO A 1 93 ? -14.052 -17.869 -5.372 1.00 89.56 93 PRO A N 1
ATOM 697 C CA . PRO A 1 93 ? -14.900 -18.697 -4.518 1.00 89.56 93 PRO A CA 1
ATOM 698 C C . PRO A 1 93 ? -14.270 -18.886 -3.130 1.00 89.56 93 PRO A C 1
ATOM 700 O O . PRO A 1 93 ? -13.083 -19.181 -3.006 1.00 89.56 93 PRO A O 1
ATOM 703 N N . VAL A 1 94 ? -15.080 -18.760 -2.077 1.00 90.50 94 VAL A N 1
ATOM 704 C CA . VAL A 1 94 ? -14.636 -18.906 -0.683 1.00 90.50 94 VAL A CA 1
ATOM 705 C C . VAL A 1 94 ? -14.929 -20.321 -0.176 1.00 90.50 94 VAL A C 1
ATOM 707 O O . VAL A 1 94 ? -16.082 -20.737 -0.084 1.00 90.50 94 VAL A O 1
ATOM 710 N N . SER A 1 95 ? -13.878 -21.056 0.187 1.00 88.19 95 SER A N 1
ATOM 711 C CA . SER A 1 95 ? -13.930 -22.389 0.802 1.00 88.19 95 SER A CA 1
ATOM 712 C C . SER A 1 95 ? -12.888 -22.500 1.922 1.00 88.19 95 SER A C 1
ATOM 714 O O . SER A 1 95 ? -11.965 -21.695 1.995 1.00 88.19 95 SER A O 1
ATOM 716 N N . VAL A 1 96 ? -13.027 -23.464 2.838 1.00 87.50 96 VAL A N 1
ATOM 717 C CA . VAL A 1 96 ? -12.044 -23.651 3.924 1.00 87.50 96 VAL A CA 1
ATOM 718 C C . VAL A 1 96 ? -10.762 -24.267 3.360 1.00 87.50 96 VAL A C 1
ATOM 720 O O . VAL A 1 96 ? -10.807 -25.332 2.749 1.00 87.50 96 VAL A O 1
ATOM 723 N N . GLY A 1 97 ? -9.621 -23.616 3.593 1.00 78.25 97 GLY A N 1
ATOM 724 C CA . GLY A 1 97 ? -8.333 -23.982 3.000 1.00 78.25 97 GLY A CA 1
ATOM 725 C C . GLY A 1 97 ? -7.627 -22.782 2.371 1.00 78.25 97 GLY A C 1
ATOM 726 O O . GLY A 1 97 ? -7.877 -21.636 2.741 1.00 78.25 97 GLY A O 1
ATOM 727 N N . VAL A 1 98 ? -6.717 -23.045 1.434 1.00 81.12 98 VAL A N 1
ATOM 728 C CA . VAL A 1 98 ? -6.134 -22.012 0.563 1.00 81.12 98 VAL A CA 1
ATOM 729 C C . VAL A 1 98 ? -7.062 -21.844 -0.640 1.00 81.12 98 VAL A C 1
ATOM 731 O O . VAL A 1 98 ? -7.387 -22.833 -1.292 1.00 81.12 98 VAL A O 1
ATOM 734 N N . VAL A 1 99 ? -7.510 -20.614 -0.900 1.00 80.38 99 VAL A N 1
ATOM 735 C CA . VAL A 1 99 ? -8.502 -20.290 -1.947 1.00 80.38 99 VAL A CA 1
ATOM 736 C C . VAL A 1 99 ? -7.886 -19.598 -3.164 1.00 80.38 99 VAL A C 1
ATOM 738 O O . VAL A 1 99 ? -8.446 -19.674 -4.253 1.00 80.38 99 VAL A O 1
ATOM 741 N N . HIS A 1 100 ? -6.725 -18.959 -2.995 1.00 86.25 100 HIS A N 1
ATOM 742 C CA . HIS A 1 100 ? -5.928 -18.385 -4.081 1.00 86.25 100 HIS A CA 1
ATOM 743 C C . HIS A 1 100 ? -4.440 -18.454 -3.738 1.00 86.25 100 HIS A C 1
ATOM 745 O O . HIS A 1 100 ? -4.069 -18.281 -2.575 1.00 86.25 100 HIS A O 1
ATOM 751 N N . VAL A 1 101 ? -3.598 -18.663 -4.748 1.00 86.06 101 VAL A N 1
ATOM 752 C CA . VAL A 1 101 ? -2.142 -18.493 -4.674 1.00 86.06 101 VAL A CA 1
ATOM 753 C C . VAL A 1 101 ? -1.715 -17.741 -5.926 1.00 86.06 101 VAL A C 1
ATOM 755 O O . VAL A 1 101 ? -1.969 -18.203 -7.034 1.00 86.06 101 VAL A O 1
ATOM 758 N N . GLU A 1 102 ? -1.073 -16.597 -5.733 1.00 80.06 102 GLU A N 1
ATOM 759 C CA . GLU A 1 102 ? -0.351 -15.869 -6.769 1.00 80.06 102 GLU A CA 1
ATOM 760 C C . GLU A 1 102 ? 1.131 -16.235 -6.603 1.00 80.06 102 GLU A C 1
ATOM 762 O O . GLU A 1 102 ? 1.711 -15.987 -5.539 1.00 80.06 102 GLU A O 1
ATOM 767 N N . GLU A 1 103 ? 1.722 -16.911 -7.594 1.00 72.88 103 GLU A N 1
ATOM 768 C CA . GLU A 1 103 ? 3.067 -17.490 -7.460 1.00 72.88 103 GLU A CA 1
ATOM 769 C C . GLU A 1 103 ? 4.113 -16.410 -7.125 1.00 72.88 103 GLU A C 1
ATOM 771 O O . GLU A 1 103 ? 4.122 -15.326 -7.698 1.00 72.88 103 GLU A O 1
ATOM 776 N N . GLU A 1 104 ? 4.957 -16.702 -6.131 1.00 63.94 104 GLU A N 1
ATOM 777 C CA . GLU A 1 104 ? 5.962 -15.799 -5.533 1.00 63.94 104 GLU A CA 1
ATOM 778 C C . GLU A 1 104 ? 5.437 -14.479 -4.905 1.00 63.94 104 GLU A C 1
ATOM 780 O O . GLU A 1 104 ? 6.217 -13.776 -4.263 1.00 63.94 104 GLU A O 1
ATOM 785 N N . ALA A 1 105 ? 4.134 -14.168 -4.981 1.00 79.12 105 ALA A N 1
ATOM 786 C CA . ALA A 1 105 ? 3.564 -12.890 -4.533 1.00 79.12 105 ALA A CA 1
ATOM 787 C C . ALA A 1 105 ? 2.744 -12.967 -3.224 1.00 79.12 105 ALA A C 1
ATOM 789 O O . ALA A 1 105 ? 3.092 -12.302 -2.240 1.00 79.12 105 ALA A O 1
ATOM 790 N N . PHE A 1 106 ? 1.647 -13.737 -3.186 1.00 88.19 106 PHE A N 1
ATOM 791 C CA . PHE A 1 106 ? 0.793 -13.890 -1.992 1.00 88.19 106 PHE A CA 1
ATOM 792 C C . PHE A 1 106 ? -0.139 -15.109 -2.060 1.00 88.19 106 PHE A C 1
ATOM 794 O O . PHE A 1 106 ? -0.473 -15.606 -3.133 1.00 88.19 106 PHE A O 1
ATOM 801 N N . ALA A 1 107 ? -0.632 -15.557 -0.904 1.00 88.31 107 ALA A N 1
ATOM 802 C CA . ALA A 1 107 ? -1.661 -16.592 -0.802 1.00 88.31 107 ALA A CA 1
ATOM 803 C C . ALA A 1 107 ? -2.849 -16.123 0.050 1.00 88.31 107 ALA A C 1
ATOM 805 O O . ALA A 1 107 ? -2.668 -15.509 1.102 1.00 88.31 107 ALA A O 1
ATOM 806 N N . VAL A 1 108 ? -4.071 -16.453 -0.375 1.00 89.69 108 VAL A N 1
ATOM 807 C CA . VAL A 1 108 ? -5.309 -16.184 0.375 1.00 89.69 108 VAL A CA 1
ATOM 808 C C . VAL A 1 108 ? -5.807 -17.486 1.000 1.00 89.69 108 VAL A C 1
ATOM 810 O O . VAL A 1 108 ? -6.001 -18.490 0.309 1.00 89.69 108 VAL A O 1
ATOM 813 N N . ARG A 1 109 ? -6.032 -17.477 2.317 1.00 89.38 109 ARG A N 1
ATOM 814 C CA . ARG A 1 109 ? -6.423 -18.648 3.112 1.00 89.38 109 ARG A CA 1
ATOM 815 C C . ARG A 1 109 ? -7.622 -18.339 4.004 1.00 89.38 109 ARG A C 1
ATOM 817 O O . ARG A 1 109 ? -7.611 -17.376 4.765 1.00 89.38 109 ARG A O 1
ATOM 824 N N . CYS A 1 110 ? -8.622 -19.209 3.973 1.00 87.44 110 CYS A N 1
ATOM 825 C CA . CYS A 1 110 ? -9.819 -19.137 4.803 1.00 87.44 110 CYS A CA 1
ATOM 826 C C . CYS A 1 110 ? -9.829 -20.237 5.869 1.00 87.44 110 CYS A C 1
ATOM 828 O O . CYS A 1 110 ? -9.552 -21.404 5.580 1.00 87.44 110 CYS A O 1
ATOM 830 N N . THR A 1 111 ? -10.172 -19.873 7.106 1.00 89.81 111 THR A N 1
ATOM 831 C CA . THR A 1 111 ? -10.400 -20.824 8.211 1.00 89.81 111 THR A CA 1
ATOM 832 C C . THR A 1 111 ? -11.886 -21.111 8.425 1.00 89.81 111 THR A C 1
ATOM 834 O O . THR A 1 111 ? -12.235 -22.188 8.901 1.00 89.81 111 THR A O 1
ATOM 837 N N . SER A 1 112 ? -12.765 -20.200 8.003 1.00 92.19 112 SER A N 1
ATOM 838 C CA . SER A 1 112 ? -14.203 -20.422 7.826 1.00 92.19 112 SER A CA 1
ATOM 839 C C . SER A 1 112 ? -14.697 -19.624 6.613 1.00 92.19 112 SER A C 1
ATOM 841 O O . SER A 1 112 ? -13.989 -18.755 6.108 1.00 92.19 112 SER A O 1
ATOM 843 N N . ALA A 1 113 ? -15.940 -19.845 6.174 1.00 91.12 113 ALA A N 1
ATOM 844 C CA . ALA A 1 113 ? -16.563 -18.992 5.155 1.00 91.12 113 ALA A CA 1
ATOM 845 C C . ALA A 1 113 ? -16.715 -17.518 5.599 1.00 91.12 113 ALA A C 1
ATOM 847 O O . ALA A 1 113 ? -16.876 -16.636 4.761 1.00 91.12 113 ALA A O 1
ATOM 848 N N . SER A 1 114 ? -16.654 -17.248 6.907 1.00 93.31 114 SER A N 1
ATOM 849 C CA . SER A 1 114 ? -16.736 -15.916 7.515 1.00 93.31 114 SER A CA 1
ATOM 850 C C . SER A 1 114 ? -15.378 -15.342 7.947 1.00 93.31 114 SER A C 1
ATOM 852 O O . SER A 1 114 ? -15.349 -14.232 8.474 1.00 93.31 114 SER A O 1
ATOM 854 N N . ARG A 1 115 ? -14.259 -16.060 7.746 1.00 94.31 115 ARG A N 1
ATOM 855 C CA . ARG A 1 115 ? -12.917 -15.645 8.186 1.00 94.31 115 ARG A CA 1
ATOM 856 C C . ARG A 1 115 ? -11.819 -16.093 7.229 1.00 94.31 115 ARG A C 1
ATOM 858 O O . ARG A 1 115 ? -11.522 -17.285 7.113 1.00 94.31 115 ARG A O 1
ATOM 865 N N . CYS A 1 116 ? -11.153 -15.112 6.631 1.00 92.69 116 CYS A N 1
ATOM 866 C CA . CYS A 1 116 ? -10.095 -15.313 5.650 1.00 92.69 116 CYS A CA 1
ATOM 867 C C . CYS A 1 116 ? -9.000 -14.261 5.796 1.00 92.69 116 CYS A C 1
ATOM 869 O O . CYS A 1 116 ? -9.282 -13.114 6.131 1.00 92.69 116 CYS A O 1
ATOM 871 N N . GLY A 1 117 ? -7.760 -14.632 5.498 1.00 92.00 117 GLY A N 1
ATOM 872 C CA . GLY A 1 117 ? -6.644 -13.698 5.429 1.00 92.00 117 GLY A CA 1
ATOM 873 C C . GLY A 1 117 ? -5.808 -13.865 4.170 1.00 92.00 117 GLY A C 1
ATOM 874 O O . GLY A 1 117 ? -5.889 -14.889 3.490 1.00 92.00 117 GLY A O 1
ATOM 875 N N . VAL A 1 118 ? -5.011 -12.844 3.873 1.00 93.31 118 VAL A N 1
ATOM 876 C CA . VAL A 1 118 ? -3.941 -12.893 2.873 1.00 93.31 118 VAL A CA 1
ATOM 877 C C . VAL A 1 118 ? -2.599 -12.881 3.589 1.00 93.31 118 VAL A C 1
ATOM 879 O O . VAL A 1 118 ? -2.395 -12.088 4.506 1.00 93.31 118 VAL A O 1
ATOM 882 N N . VAL A 1 119 ? -1.688 -13.738 3.141 1.00 90.06 119 VAL A N 1
ATOM 883 C CA . VAL A 1 119 ? -0.276 -13.708 3.517 1.00 90.06 119 VAL A CA 1
ATOM 884 C C . VAL A 1 119 ? 0.507 -13.318 2.271 1.00 90.06 119 VAL A C 1
ATOM 886 O O . VAL A 1 119 ? 0.550 -14.077 1.300 1.00 90.06 119 VAL A O 1
ATOM 889 N N . TYR A 1 120 ? 1.085 -12.122 2.285 1.00 85.75 120 TYR A N 1
ATOM 890 C CA . TYR A 1 120 ? 2.028 -11.669 1.267 1.00 85.75 120 TYR A CA 1
ATOM 891 C C . TYR A 1 120 ? 3.411 -12.285 1.510 1.00 85.75 120 TYR A C 1
ATOM 893 O O . TYR A 1 120 ? 3.709 -12.783 2.604 1.00 85.75 120 TYR A O 1
ATOM 901 N N . GLY A 1 121 ? 4.279 -12.217 0.498 1.00 72.06 121 GLY A N 1
ATOM 902 C CA . GLY A 1 121 ? 5.706 -12.483 0.665 1.00 72.06 121 GLY A CA 1
ATOM 903 C C . GLY A 1 121 ? 6.296 -11.746 1.877 1.00 72.06 121 GLY A C 1
ATOM 904 O O . GLY A 1 121 ? 5.799 -10.704 2.307 1.00 72.06 121 GLY A O 1
ATOM 905 N N . GLU A 1 122 ? 7.365 -12.305 2.447 1.00 69.69 122 GLU A N 1
ATOM 906 C CA . GLU A 1 122 ? 8.080 -11.740 3.603 1.00 69.69 122 GLU A CA 1
ATOM 907 C C . GLU A 1 122 ? 7.274 -11.689 4.924 1.00 69.69 122 GLU A C 1
ATOM 909 O O . GLU A 1 122 ? 7.741 -11.108 5.904 1.00 69.69 122 GLU A O 1
ATOM 914 N N . GLY A 1 123 ? 6.094 -12.322 4.983 1.00 76.62 123 GLY A N 1
ATOM 915 C CA . GLY A 1 123 ? 5.354 -12.576 6.227 1.00 76.62 123 GLY A CA 1
ATOM 916 C C . GLY A 1 123 ? 4.348 -11.501 6.649 1.00 76.62 123 GLY A C 1
ATOM 917 O O . GLY A 1 123 ? 3.857 -11.550 7.773 1.00 76.62 123 GLY A O 1
ATOM 918 N N . LEU A 1 124 ? 4.020 -10.539 5.781 1.00 86.69 124 LEU A N 1
ATOM 919 C CA . LEU A 1 124 ? 2.933 -9.587 6.034 1.00 86.69 124 LEU A CA 1
ATOM 920 C C . LEU A 1 124 ? 1.573 -10.287 5.896 1.00 86.69 124 LEU A C 1
ATOM 922 O O . LEU A 1 124 ? 1.238 -10.782 4.819 1.00 86.69 124 LEU A O 1
ATOM 926 N N . ASN A 1 125 ? 0.779 -10.297 6.969 1.00 91.06 125 ASN A N 1
ATOM 927 C CA . ASN A 1 125 ? -0.505 -10.998 7.028 1.00 91.06 125 ASN A CA 1
ATOM 928 C C . ASN A 1 125 ? -1.649 -10.050 7.436 1.00 91.06 125 ASN A C 1
ATOM 930 O O . ASN A 1 125 ? -1.529 -9.268 8.380 1.00 91.06 125 ASN A O 1
ATOM 934 N N . VAL A 1 126 ? -2.778 -10.132 6.728 1.00 95.75 126 VAL A N 1
ATOM 935 C CA . VAL A 1 126 ? -4.026 -9.420 7.052 1.00 95.75 126 VAL A CA 1
ATOM 936 C C . VAL A 1 126 ? -5.143 -10.449 7.152 1.00 95.75 126 VAL A C 1
ATOM 938 O O . VAL A 1 126 ? -5.484 -11.079 6.152 1.00 95.75 126 VAL A O 1
ATOM 941 N N . VAL A 1 127 ? -5.736 -10.601 8.337 1.00 94.81 127 VAL A N 1
ATOM 942 C CA . VAL A 1 127 ? -6.829 -11.548 8.609 1.00 94.81 127 VAL A CA 1
ATOM 943 C C . VAL A 1 127 ? -8.117 -10.780 8.869 1.00 94.81 127 VAL A C 1
ATOM 945 O O . VAL A 1 127 ? -8.192 -9.997 9.813 1.00 94.81 127 VAL A O 1
ATOM 948 N N . VAL A 1 128 ? -9.147 -11.046 8.070 1.00 96.94 128 VAL A N 1
ATOM 949 C CA . VAL A 1 128 ? -10.461 -10.392 8.130 1.00 96.94 128 VAL A CA 1
ATOM 950 C C . VAL A 1 128 ? -11.527 -11.404 8.537 1.00 96.94 128 VAL A C 1
ATOM 952 O O . VAL A 1 128 ? -11.510 -12.556 8.093 1.00 96.94 128 VAL A O 1
ATOM 955 N N . TRP A 1 129 ? -12.477 -10.989 9.374 1.00 94.75 129 TRP A N 1
ATOM 956 C CA . TRP A 1 129 ? -13.662 -11.784 9.683 1.00 94.75 129 TRP A CA 1
ATOM 957 C C . TRP A 1 129 ? -14.937 -10.948 9.722 1.00 94.75 129 TRP A C 1
ATOM 959 O O . TRP A 1 129 ? -14.937 -9.802 10.165 1.00 94.75 129 TRP A O 1
ATOM 969 N N . ARG A 1 130 ? -16.037 -11.547 9.259 1.00 93.44 130 ARG A N 1
ATOM 970 C CA . ARG A 1 130 ? -17.386 -10.991 9.376 1.00 93.44 130 ARG A CA 1
ATOM 971 C C . ARG A 1 130 ? -17.922 -11.258 10.781 1.00 93.44 130 ARG A C 1
ATOM 973 O O . ARG A 1 130 ? -17.906 -12.400 11.242 1.00 93.44 130 ARG A O 1
ATOM 980 N N . GLY A 1 131 ? -18.380 -10.202 11.444 1.00 89.38 131 GLY A N 1
ATOM 981 C CA . GLY A 1 131 ? -19.054 -10.258 12.741 1.00 89.38 131 GLY A CA 1
ATOM 982 C C . GLY A 1 131 ? -20.560 -10.032 12.625 1.00 89.38 131 GLY A C 1
ATOM 983 O O . GLY A 1 131 ? -21.098 -9.870 11.524 1.00 89.38 131 GLY A O 1
ATOM 984 N N . ASP A 1 132 ? -21.240 -9.988 13.772 1.00 87.12 132 ASP A N 1
ATOM 985 C CA . ASP A 1 132 ? -22.677 -9.702 13.798 1.00 87.12 132 ASP A CA 1
ATOM 986 C C . ASP A 1 132 ? -23.013 -8.304 13.233 1.00 87.12 132 ASP A C 1
ATOM 988 O O . ASP A 1 132 ? -22.201 -7.376 13.278 1.00 87.12 132 ASP A O 1
ATOM 992 N N . GLY A 1 133 ? -24.209 -8.160 12.657 1.00 83.25 133 GLY A N 1
ATOM 993 C CA . GLY A 1 133 ? -24.643 -6.950 11.948 1.00 83.25 133 GLY A CA 1
ATOM 994 C C . GLY A 1 133 ? -23.981 -6.725 10.579 1.00 83.25 133 GLY A C 1
ATOM 995 O O . GLY A 1 133 ? -24.142 -5.655 10.002 1.00 83.25 133 GLY A O 1
ATOM 996 N N . GLY A 1 134 ? -23.229 -7.698 10.046 1.00 86.25 134 GLY A N 1
ATOM 997 C CA . GLY A 1 134 ? -22.596 -7.585 8.722 1.00 86.25 134 GLY A CA 1
ATOM 998 C C . GLY A 1 134 ? -21.381 -6.650 8.677 1.00 86.25 134 GLY A C 1
ATOM 999 O O . GLY A 1 134 ? -20.975 -6.221 7.599 1.00 86.25 134 GLY A O 1
ATOM 1000 N N . ARG A 1 135 ? -20.799 -6.340 9.838 1.00 91.12 135 ARG A N 1
ATOM 1001 C CA . ARG A 1 135 ? -19.518 -5.632 9.976 1.00 91.12 135 ARG A CA 1
ATOM 1002 C C . ARG A 1 135 ? -18.330 -6.557 9.687 1.00 91.12 135 ARG A C 1
ATOM 1004 O O . ARG A 1 135 ? -18.430 -7.777 9.843 1.00 91.12 135 ARG A O 1
ATOM 1011 N N . LEU A 1 136 ? -17.174 -5.969 9.404 1.00 95.00 136 LEU A N 1
ATOM 1012 C CA . LEU A 1 136 ? -15.876 -6.639 9.375 1.00 95.00 136 LEU A CA 1
ATOM 1013 C C . LEU A 1 136 ? -15.028 -6.238 10.597 1.00 95.00 136 LEU A C 1
ATOM 1015 O O . LEU A 1 136 ? -14.984 -5.067 10.970 1.00 95.00 136 LEU A O 1
ATOM 1019 N N . SER A 1 137 ? -14.319 -7.202 11.181 1.00 95.25 137 SER A N 1
ATOM 1020 C CA . SER A 1 137 ? -13.137 -6.987 12.030 1.00 95.25 137 SER A CA 1
ATOM 1021 C C . SER A 1 137 ? -11.886 -7.386 11.240 1.00 95.25 137 SER A C 1
ATOM 1023 O O . SER A 1 137 ? -11.953 -8.286 10.396 1.00 95.25 137 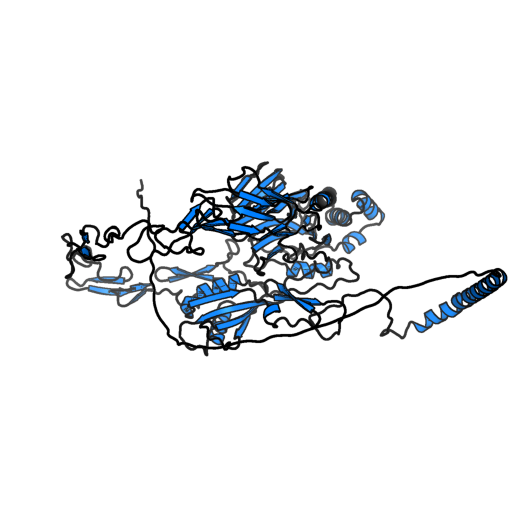SER A O 1
ATOM 1025 N N . ALA A 1 138 ? -10.738 -6.761 11.517 1.00 96.12 138 ALA A N 1
ATOM 1026 C CA . ALA A 1 138 ? -9.465 -7.135 10.903 1.00 96.12 138 ALA A CA 1
ATOM 1027 C C . ALA A 1 138 ? -8.265 -7.043 11.863 1.00 96.12 138 ALA A C 1
ATOM 1029 O O . ALA A 1 138 ? -8.065 -6.060 12.587 1.00 96.12 138 ALA A O 1
ATOM 1030 N N . LEU A 1 139 ? -7.422 -8.073 11.809 1.00 94.06 139 LEU A N 1
ATOM 1031 C CA . LEU A 1 139 ? -6.098 -8.129 12.421 1.00 94.06 139 LEU A CA 1
ATOM 1032 C C . LEU A 1 139 ? -5.038 -7.967 11.327 1.00 94.06 139 LEU A C 1
ATOM 1034 O O . LEU A 1 139 ? -5.200 -8.481 10.221 1.00 94.06 139 LEU A O 1
ATOM 1038 N N . VAL A 1 140 ? -3.959 -7.260 11.651 1.00 94.06 140 VAL A N 1
ATOM 1039 C CA . VAL A 1 140 ? -2.809 -7.066 10.766 1.00 94.06 140 VAL A CA 1
ATOM 1040 C C . VAL A 1 140 ? -1.558 -7.441 11.544 1.00 94.06 140 VAL A C 1
ATOM 1042 O O . VAL A 1 140 ? -1.351 -6.939 12.648 1.00 94.06 140 VAL A O 1
ATOM 1045 N N . GLU A 1 141 ? -0.752 -8.320 10.968 1.00 90.12 141 GLU A N 1
ATOM 1046 C CA . GLU A 1 141 ? 0.500 -8.828 11.520 1.00 90.12 141 GLU A CA 1
ATOM 1047 C C . GLU A 1 141 ? 1.629 -8.350 10.601 1.00 90.12 141 GLU A C 1
ATOM 1049 O O . GLU A 1 141 ? 1.652 -8.664 9.408 1.00 90.12 141 GLU A O 1
ATOM 1054 N N . VAL A 1 142 ? 2.529 -7.525 11.141 1.00 89.19 142 VAL A N 1
ATOM 1055 C CA . VAL A 1 142 ? 3.529 -6.776 10.367 1.00 89.19 142 VAL A CA 1
ATOM 1056 C C . VAL A 1 142 ? 4.944 -7.248 10.735 1.00 89.19 142 VAL A C 1
ATOM 1058 O O . VAL A 1 142 ? 5.299 -7.218 11.912 1.00 89.19 142 VAL A O 1
ATOM 1061 N N . PRO A 1 143 ? 5.787 -7.645 9.761 1.00 85.88 143 PRO A N 1
ATOM 1062 C CA . PRO A 1 143 ? 7.171 -8.042 10.020 1.00 85.88 143 PRO A CA 1
ATOM 1063 C C . PRO A 1 143 ? 8.016 -6.931 10.665 1.00 85.88 143 PRO A C 1
ATOM 1065 O O . PRO A 1 143 ? 7.963 -5.774 10.247 1.00 85.88 143 PRO A O 1
ATOM 1068 N N . GLN A 1 144 ? 8.883 -7.298 11.617 1.00 78.38 144 GLN A N 1
ATOM 1069 C CA . GLN A 1 144 ? 9.680 -6.374 12.449 1.00 78.38 144 GLN A CA 1
ATOM 1070 C C . GLN A 1 144 ? 10.527 -5.349 11.670 1.00 78.38 144 GLN A C 1
ATOM 1072 O O . GLN A 1 144 ? 10.812 -4.264 12.169 1.00 78.38 144 GLN A O 1
ATOM 1077 N N . ARG A 1 145 ? 10.872 -5.627 10.406 1.00 76.06 145 ARG A N 1
ATOM 1078 C CA . ARG A 1 145 ? 11.558 -4.676 9.507 1.00 76.06 145 ARG A CA 1
ATOM 1079 C C . ARG A 1 145 ? 10.781 -3.377 9.225 1.00 76.06 145 ARG A C 1
ATOM 1081 O O . ARG A 1 145 ? 11.357 -2.448 8.656 1.00 76.06 145 ARG A O 1
ATOM 1088 N N . PHE A 1 146 ? 9.494 -3.325 9.572 1.00 80.62 146 PHE A N 1
ATOM 1089 C CA . PHE A 1 146 ? 8.633 -2.146 9.456 1.00 80.62 146 PHE A CA 1
ATOM 1090 C C . PHE A 1 146 ? 8.444 -1.383 10.779 1.00 80.62 146 PHE A C 1
ATOM 1092 O O . PHE A 1 146 ? 7.632 -0.462 10.843 1.00 80.62 146 PHE A O 1
ATOM 1099 N N . TYR A 1 147 ? 9.204 -1.724 11.823 1.00 79.75 147 TYR A N 1
ATOM 1100 C CA . TYR A 1 147 ? 9.333 -0.894 13.020 1.00 79.75 147 TYR A CA 1
ATOM 1101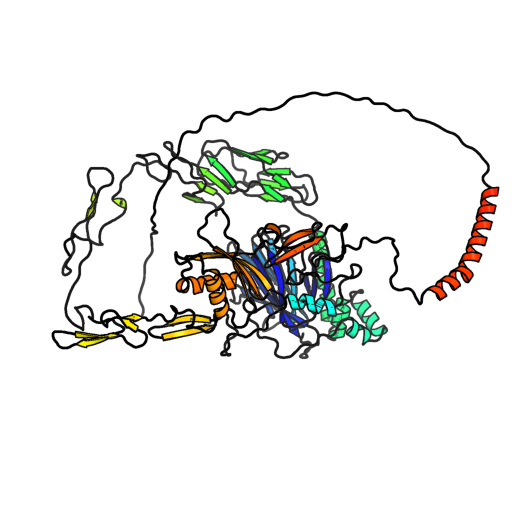 C C . TYR A 1 147 ? 9.753 0.538 12.635 1.00 79.75 147 TYR A C 1
ATOM 1103 O O . TYR A 1 147 ? 10.625 0.717 11.780 1.00 79.75 147 TYR A O 1
ATOM 1111 N N . ASN A 1 148 ? 9.113 1.553 13.225 1.00 78.88 148 ASN A N 1
ATOM 1112 C CA . ASN A 1 148 ? 9.186 2.967 12.824 1.00 78.88 148 ASN A CA 1
ATOM 1113 C C . ASN A 1 148 ? 8.851 3.254 11.338 1.00 78.88 148 ASN A C 1
ATOM 1115 O O . ASN A 1 148 ? 9.289 4.264 10.790 1.00 78.88 148 ASN A O 1
ATOM 1119 N N . ARG A 1 149 ? 8.086 2.380 10.662 1.00 82.06 149 ARG A N 1
ATOM 1120 C CA . ARG A 1 149 ? 7.671 2.535 9.247 1.00 82.06 149 ARG A CA 1
ATOM 1121 C C . ARG A 1 149 ? 6.186 2.232 9.002 1.00 82.06 149 ARG A C 1
ATOM 1123 O O . ARG A 1 149 ? 5.803 1.951 7.865 1.00 82.06 149 ARG A O 1
ATOM 1130 N N . THR A 1 150 ? 5.359 2.270 10.047 1.00 89.25 150 THR A N 1
ATOM 1131 C CA . THR A 1 150 ? 3.893 2.163 9.951 1.00 89.25 150 THR A CA 1
ATOM 1132 C C . THR A 1 150 ? 3.251 3.543 10.086 1.00 89.25 150 THR A C 1
ATOM 1134 O O . THR A 1 150 ? 3.726 4.369 10.861 1.00 89.25 150 THR A O 1
ATOM 1137 N N . LEU A 1 151 ? 2.177 3.794 9.337 1.00 89.12 151 LEU A N 1
ATOM 1138 C CA . LEU A 1 151 ? 1.375 5.025 9.390 1.00 89.12 151 LEU A CA 1
ATOM 1139 C C . LEU A 1 151 ? -0.114 4.701 9.168 1.00 89.12 151 LEU A C 1
ATOM 1141 O O . LEU A 1 151 ? -0.434 3.657 8.600 1.00 89.12 151 LEU A O 1
ATOM 1145 N N . GLY A 1 152 ? -1.030 5.594 9.554 1.00 90.81 152 GLY A N 1
ATOM 1146 C CA . GLY A 1 152 ? -2.484 5.395 9.437 1.00 90.81 152 GLY A CA 1
ATOM 1147 C C . GLY A 1 152 ? -3.172 5.105 10.775 1.00 90.81 152 GLY A C 1
ATOM 1148 O O . GLY A 1 152 ? -2.582 5.276 11.838 1.00 90.81 152 GLY A O 1
ATOM 1149 N N . LEU A 1 153 ? -4.423 4.632 10.733 1.00 94.62 153 LEU A N 1
ATOM 1150 C CA . LEU A 1 153 ? -5.232 4.369 11.940 1.00 94.62 153 LEU A CA 1
ATOM 1151 C C . LEU A 1 153 ? -4.685 3.251 12.859 1.00 94.62 153 LEU A C 1
ATOM 1153 O O . LEU A 1 153 ? -5.141 3.102 13.987 1.00 94.62 153 LEU A O 1
ATOM 1157 N N . LEU A 1 154 ? -3.711 2.448 12.422 1.00 95.50 154 LEU A N 1
ATOM 1158 C CA . LEU A 1 154 ? -3.006 1.507 13.308 1.00 95.50 154 LEU A CA 1
ATOM 1159 C C . LEU A 1 154 ? -1.788 2.105 14.035 1.00 95.50 154 LEU A C 1
ATOM 1161 O O . LEU A 1 154 ? -1.129 1.375 14.777 1.00 95.50 154 LEU A O 1
ATOM 1165 N N . GLY A 1 155 ? -1.543 3.407 13.870 1.00 90.88 155 GLY A N 1
ATOM 1166 C CA . GLY A 1 155 ? -0.492 4.157 14.554 1.00 90.88 155 GLY A CA 1
ATOM 1167 C C . GLY A 1 155 ? 0.909 3.951 13.975 1.00 90.88 155 GLY A C 1
ATOM 1168 O O . GLY A 1 155 ? 1.118 3.169 13.035 1.00 90.88 155 GLY A O 1
ATOM 1169 N N . GLN A 1 156 ? 1.880 4.670 14.541 1.00 86.56 156 GLN A N 1
ATOM 1170 C CA . GLN A 1 156 ? 3.296 4.438 14.283 1.00 86.56 156 GLN A CA 1
ATOM 1171 C C . GLN A 1 156 ? 3.841 3.430 15.300 1.00 86.56 156 GLN A C 1
ATOM 1173 O O . GLN A 1 156 ? 3.819 3.670 16.495 1.00 86.56 156 GLN A O 1
ATOM 1178 N N . TRP A 1 157 ? 4.368 2.306 14.816 1.00 86.94 157 TRP A N 1
ATOM 1179 C CA . TRP A 1 157 ? 4.972 1.268 15.644 1.00 86.94 157 TRP A CA 1
ATOM 1180 C C . TRP A 1 157 ? 6.355 1.720 16.130 1.00 86.94 157 TRP A C 1
ATOM 1182 O O . TRP A 1 157 ? 7.348 1.538 15.416 1.00 86.94 157 TRP A O 1
ATOM 1192 N N . SER A 1 158 ? 6.416 2.342 17.309 1.00 79.88 158 SER A N 1
ATOM 1193 C CA . SER A 1 158 ? 7.627 2.965 17.865 1.00 79.88 158 SER A CA 1
ATOM 1194 C C . SER A 1 158 ? 7.979 2.484 19.283 1.00 79.88 158 SER A C 1
ATOM 1196 O O . SER A 1 158 ? 9.019 2.872 19.826 1.00 79.88 158 SER A O 1
ATOM 1198 N N . SER A 1 159 ? 7.157 1.600 19.863 1.00 78.25 159 SER A N 1
ATOM 1199 C CA . SER A 1 159 ? 7.057 1.292 21.299 1.00 78.25 159 SER A CA 1
ATOM 1200 C C . SER A 1 159 ? 6.626 2.483 22.175 1.00 78.25 159 SER A C 1
ATOM 1202 O O . SER A 1 159 ? 6.801 2.436 23.396 1.00 78.25 159 SER A O 1
ATOM 1204 N N . ASN A 1 160 ? 6.054 3.545 21.594 1.00 75.44 160 ASN A N 1
ATOM 1205 C CA . ASN A 1 160 ? 5.618 4.750 22.296 1.00 75.44 160 ASN A CA 1
ATOM 1206 C C . ASN A 1 160 ? 4.220 5.221 21.855 1.00 75.44 160 ASN A C 1
ATOM 1208 O O . ASN A 1 160 ? 4.053 6.026 20.942 1.00 75.44 160 ASN A O 1
ATOM 1212 N N . ARG A 1 161 ? 3.222 4.849 22.662 1.00 82.75 161 ARG A N 1
ATOM 1213 C CA . ARG A 1 161 ? 1.800 5.228 22.544 1.00 82.75 161 ARG A CA 1
ATOM 1214 C C . ARG A 1 161 ? 1.500 6.718 22.369 1.00 82.75 161 ARG A C 1
ATOM 1216 O O . ARG A 1 161 ? 0.399 7.069 21.954 1.00 82.75 161 ARG A O 1
ATOM 1223 N N . ILE A 1 162 ? 2.436 7.604 22.709 1.00 76.69 162 ILE A N 1
ATOM 1224 C CA . ILE A 1 162 ? 2.264 9.044 22.506 1.00 76.69 162 ILE A CA 1
ATOM 1225 C C . ILE A 1 162 ? 2.272 9.389 21.008 1.00 76.69 162 ILE A C 1
ATOM 1227 O O . ILE A 1 162 ? 1.558 10.314 20.628 1.00 76.69 162 ILE A O 1
ATOM 1231 N N . ASP A 1 163 ? 3.013 8.660 20.157 1.00 79.62 163 ASP A N 1
ATOM 1232 C CA . ASP A 1 163 ? 3.122 8.960 18.718 1.00 79.62 163 ASP A CA 1
ATOM 1233 C C . ASP A 1 163 ? 2.274 8.101 17.763 1.00 79.62 163 ASP A C 1
ATOM 1235 O O . ASP A 1 163 ? 2.271 8.336 16.554 1.00 79.62 163 ASP A O 1
ATOM 1239 N N . ASP A 1 164 ? 1.416 7.242 18.323 1.00 87.00 164 ASP A N 1
ATOM 1240 C CA . ASP A 1 164 ? 0.309 6.579 17.621 1.00 87.00 164 ASP A CA 1
ATOM 1241 C C . ASP A 1 164 ? -0.623 7.570 16.892 1.00 87.00 164 ASP A C 1
ATOM 1243 O O . ASP A 1 164 ? -1.106 7.295 15.793 1.00 87.00 164 ASP A O 1
ATOM 1247 N N . PHE A 1 165 ? -0.886 8.736 17.492 1.00 88.25 165 PHE A N 1
ATOM 1248 C CA . PHE A 1 165 ? -1.883 9.704 17.014 1.00 88.25 165 PHE A CA 1
ATOM 1249 C C . PHE A 1 165 ? -1.297 10.748 16.047 1.00 88.25 165 PHE A C 1
ATOM 1251 O O . PHE A 1 165 ? -1.537 11.954 16.172 1.00 88.25 165 PHE A O 1
ATOM 1258 N N . LEU A 1 166 ? -0.510 10.281 15.076 1.00 81.56 166 LEU A N 1
ATOM 1259 C CA . LEU A 1 166 ? 0.074 11.107 14.020 1.00 81.56 166 LEU A CA 1
ATOM 1260 C C . LEU A 1 166 ? -0.960 11.418 12.923 1.00 81.56 166 LEU A C 1
ATOM 1262 O O . LEU A 1 166 ? -1.539 10.511 12.324 1.00 81.56 166 LEU A O 1
ATOM 1266 N N . LEU A 1 167 ? -1.190 12.697 12.632 1.00 77.56 167 LEU A N 1
ATOM 1267 C CA . LEU A 1 167 ? -1.978 13.132 11.477 1.00 77.56 167 LEU A CA 1
ATOM 1268 C C . LEU A 1 167 ? -1.271 12.749 10.167 1.00 77.56 167 LEU A C 1
ATOM 1270 O O . LEU A 1 167 ? -0.045 12.648 10.115 1.00 77.56 167 LEU A O 1
ATOM 1274 N N . SER A 1 168 ? -2.030 12.643 9.075 1.00 71.38 168 SER A N 1
ATOM 1275 C CA . SER A 1 168 ? -1.486 12.367 7.732 1.00 71.38 168 SER A CA 1
ATOM 1276 C C . SER A 1 168 ? -0.486 13.405 7.203 1.00 71.38 168 SER A C 1
ATOM 1278 O O . SER A 1 168 ? 0.231 13.120 6.252 1.00 71.38 168 SER A O 1
ATOM 1280 N N . ASN A 1 169 ? -0.402 14.580 7.836 1.00 61.72 169 ASN A N 1
ATOM 1281 C CA . ASN A 1 169 ? 0.562 15.646 7.546 1.00 61.72 169 ASN A CA 1
ATOM 1282 C C . ASN A 1 169 ? 1.748 15.695 8.537 1.00 61.72 169 ASN A C 1
ATOM 1284 O O . ASN A 1 169 ? 2.333 16.757 8.747 1.00 61.72 169 ASN A O 1
ATOM 1288 N N . GLY A 1 170 ? 2.054 14.580 9.212 1.00 66.75 170 GLY A N 1
ATOM 1289 C CA . GLY A 1 170 ? 3.208 14.435 10.111 1.00 66.75 170 GLY A CA 1
ATOM 1290 C C . GLY A 1 170 ? 3.089 15.148 11.467 1.00 66.75 170 GLY A C 1
ATOM 1291 O O . GLY A 1 170 ? 3.966 14.999 12.319 1.00 66.75 170 GLY A O 1
ATOM 1292 N N . ARG A 1 171 ? 2.013 15.907 11.712 1.00 68.75 171 ARG A N 1
ATOM 1293 C CA . ARG A 1 171 ? 1.766 16.569 13.004 1.00 68.75 171 ARG A CA 1
ATOM 1294 C C . ARG A 1 171 ? 1.186 15.595 14.021 1.00 68.75 171 ARG A C 1
ATOM 1296 O O . ARG A 1 171 ? 0.331 14.784 13.686 1.00 68.75 171 ARG A O 1
ATOM 1303 N N . LEU A 1 172 ? 1.583 15.728 15.281 1.00 75.19 172 LEU A N 1
ATOM 1304 C CA . LEU A 1 172 ? 1.023 14.930 16.368 1.00 75.19 172 LEU A CA 1
ATOM 1305 C C . LEU A 1 172 ? -0.246 15.569 16.957 1.00 75.19 172 LEU A C 1
ATOM 1307 O O . LEU A 1 172 ? -0.308 16.787 17.135 1.00 75.19 172 LEU A O 1
ATOM 1311 N N . VAL A 1 173 ? -1.236 14.748 17.317 1.00 80.81 173 VAL A N 1
ATOM 1312 C CA . VAL A 1 173 ? -2.335 15.162 18.206 1.00 80.81 173 VAL A CA 1
ATOM 1313 C C . VAL A 1 173 ? -1.813 15.335 19.640 1.00 80.81 173 VAL A C 1
ATOM 1315 O O . VAL A 1 173 ? -1.205 14.408 20.171 1.00 80.81 173 VAL A O 1
ATOM 1318 N N . PRO A 1 174 ? -2.068 16.466 20.324 1.00 69.19 174 PRO A N 1
ATOM 1319 C CA . PRO A 1 174 ? -1.609 16.658 21.698 1.00 69.19 174 PRO A CA 1
ATOM 1320 C C . PRO A 1 174 ? -2.290 15.682 22.674 1.00 69.19 174 PRO A C 1
ATOM 1322 O O . PRO A 1 174 ? -3.502 15.733 22.890 1.00 69.19 174 PRO A O 1
ATOM 1325 N N . VAL A 1 175 ? -1.486 14.812 23.290 1.00 65.69 175 VAL A N 1
ATOM 1326 C CA . VAL A 1 175 ? -1.906 13.821 24.294 1.00 65.69 175 VAL A CA 1
ATOM 1327 C C . VAL A 1 175 ? -1.773 14.420 25.698 1.00 65.69 175 VAL A C 1
ATOM 1329 O O . VAL A 1 175 ? -0.675 14.763 26.132 1.00 65.69 175 VAL A O 1
ATOM 1332 N N . LEU A 1 176 ? -2.879 14.532 26.440 1.00 57.72 176 LEU A N 1
ATOM 1333 C CA . LEU A 1 176 ? -2.868 15.029 27.822 1.00 57.72 176 LEU A CA 1
ATOM 1334 C C . LEU A 1 176 ? -2.635 13.885 28.819 1.00 57.72 176 LEU A C 1
ATOM 1336 O O . LEU A 1 176 ? -3.349 12.884 28.811 1.00 57.72 176 LEU A O 1
ATOM 1340 N N . ASN A 1 177 ? -1.666 14.062 29.723 1.00 56.72 177 ASN A N 1
ATOM 1341 C CA . ASN A 1 177 ? -1.380 13.165 30.854 1.00 56.72 177 ASN A CA 1
ATOM 1342 C C . ASN A 1 177 ? -1.175 11.678 30.483 1.00 56.72 177 ASN A C 1
ATOM 1344 O O . ASN A 1 177 ? -1.458 10.803 31.297 1.00 56.72 177 ASN A O 1
ATOM 1348 N N . ASN A 1 178 ? -0.685 11.393 29.269 1.00 54.91 178 ASN A N 1
ATOM 1349 C CA . ASN A 1 178 ? -0.501 10.036 28.728 1.00 54.91 178 ASN A CA 1
ATOM 1350 C C . ASN A 1 178 ? -1.801 9.194 28.629 1.00 54.91 178 ASN A C 1
ATOM 1352 O O . ASN A 1 178 ? -1.744 7.968 28.544 1.00 54.91 178 ASN A O 1
ATOM 1356 N N . ASN A 1 179 ? -2.969 9.847 28.632 1.00 66.44 179 ASN A N 1
ATOM 1357 C CA . ASN A 1 179 ? -4.273 9.222 28.401 1.00 66.44 179 ASN A CA 1
ATOM 1358 C C . ASN A 1 179 ? -4.665 9.326 26.920 1.00 66.44 179 ASN A C 1
ATOM 1360 O O . ASN A 1 179 ? -4.396 10.348 26.288 1.00 66.44 179 ASN A O 1
ATOM 1364 N N . THR A 1 180 ? -5.379 8.327 26.388 1.00 72.81 180 THR A N 1
ATOM 1365 C CA . THR A 1 180 ? -5.988 8.391 25.047 1.00 72.81 180 THR A CA 1
ATOM 1366 C C . THR A 1 180 ? -6.783 9.700 24.869 1.00 72.81 180 THR A C 1
ATOM 1368 O O . THR A 1 180 ? -7.619 10.004 25.727 1.00 72.81 180 THR A O 1
ATOM 1371 N N . PRO A 1 181 ? -6.567 10.485 23.791 1.00 81.69 181 PRO A N 1
ATOM 1372 C CA . PRO A 1 181 ? -7.345 11.699 23.532 1.00 81.69 181 PRO A CA 1
ATOM 1373 C C . PRO A 1 181 ? -8.852 11.417 23.402 1.00 81.69 181 PRO A C 1
ATOM 1375 O O . PRO A 1 181 ? -9.262 10.310 23.057 1.00 81.69 181 PRO A O 1
ATOM 1378 N N . SER A 1 182 ? -9.700 12.420 23.654 1.00 83.62 182 SER A N 1
ATOM 1379 C CA . SER A 1 182 ? -11.158 12.242 23.572 1.00 83.62 182 SER A CA 1
ATOM 1380 C C . SER A 1 182 ? -11.630 11.959 22.138 1.00 83.62 182 SER A C 1
ATOM 1382 O O . SER A 1 182 ? -11.010 12.404 21.169 1.00 83.62 182 SER A O 1
ATOM 1384 N N . GLU A 1 183 ? -12.767 11.267 21.982 1.00 84.81 183 GLU A N 1
ATOM 1385 C CA . GLU A 1 183 ? -13.318 10.898 20.661 1.00 84.81 183 GLU A CA 1
ATOM 1386 C C . GLU A 1 183 ? -13.514 12.116 19.733 1.00 84.81 183 GLU A C 1
ATOM 1388 O O . GLU A 1 183 ? -13.338 12.010 18.520 1.00 84.81 183 GLU A O 1
ATOM 1393 N N . GLN A 1 184 ? -13.803 13.296 20.297 1.00 81.44 184 GLN A N 1
ATOM 1394 C CA . GLN A 1 184 ? -13.930 14.552 19.550 1.00 81.44 184 GLN A CA 1
ATOM 1395 C C . GLN A 1 184 ? -12.589 15.062 18.992 1.00 81.44 184 GLN A C 1
ATOM 1397 O O . GLN A 1 184 ? -12.558 15.614 17.893 1.00 81.44 184 GLN A O 1
ATOM 1402 N N . ILE A 1 185 ? -11.479 14.861 19.711 1.00 81.31 185 ILE A N 1
ATOM 1403 C CA . ILE A 1 185 ? -10.130 15.183 19.222 1.00 81.31 185 ILE A CA 1
ATOM 1404 C C . ILE A 1 185 ? -9.699 14.128 18.192 1.00 81.31 185 ILE A C 1
ATOM 1406 O O . ILE A 1 185 ? -9.247 14.478 17.099 1.00 81.31 185 ILE A O 1
ATOM 1410 N N . LEU A 1 186 ? -9.915 12.843 18.491 1.00 86.56 186 LEU A N 1
ATOM 1411 C CA . LEU A 1 186 ? -9.587 11.718 17.606 1.00 86.56 186 LEU A CA 1
ATOM 1412 C C . LEU A 1 186 ? -10.358 11.727 16.279 1.00 86.56 186 LEU A C 1
ATOM 1414 O O . LEU A 1 186 ? -9.862 11.197 15.284 1.00 86.56 186 LEU A O 1
ATOM 1418 N N . LEU A 1 187 ? -11.527 12.374 16.224 1.00 83.69 187 LEU A N 1
ATOM 1419 C CA . LEU A 1 187 ? -12.238 12.632 14.972 1.00 83.69 187 LEU A CA 1
ATOM 1420 C C . LEU A 1 187 ? -11.352 13.397 13.973 1.00 83.69 187 LEU A C 1
ATOM 1422 O O . LEU A 1 187 ? -11.312 13.028 12.804 1.00 83.69 187 LEU A O 1
ATOM 1426 N N . SER A 1 188 ? -10.596 14.407 14.422 1.00 81.19 188 SER A N 1
ATOM 1427 C CA . SER A 1 188 ? -9.676 15.158 13.548 1.00 81.19 188 SER A CA 1
ATOM 1428 C C . SER A 1 188 ? -8.511 14.300 13.037 1.00 81.19 188 SER A C 1
ATOM 1430 O O . SER A 1 188 ? -8.144 14.393 11.866 1.00 81.19 188 SER A O 1
ATOM 1432 N N . PHE A 1 189 ? -7.995 13.397 13.878 1.00 86.56 189 PHE A N 1
ATOM 1433 C CA . PHE A 1 189 ? -6.970 12.421 13.507 1.00 86.56 189 PHE A CA 1
ATOM 1434 C C . PHE A 1 189 ? -7.462 11.457 12.436 1.00 86.56 189 PHE A C 1
ATOM 1436 O O . PHE A 1 189 ? -6.857 11.375 11.366 1.00 86.56 189 PHE A O 1
ATOM 1443 N N . GLY A 1 190 ? -8.590 10.786 12.671 1.00 85.94 190 GLY A N 1
ATOM 1444 C CA . GLY A 1 190 ? -9.090 9.815 11.706 1.00 85.94 190 GLY A CA 1
ATOM 1445 C C . GLY A 1 190 ? -9.562 10.455 10.398 1.00 85.94 190 GLY A C 1
ATOM 1446 O O . GLY A 1 190 ? -9.336 9.883 9.336 1.00 85.94 190 GLY A O 1
ATOM 1447 N N . GLN A 1 191 ? -10.106 11.679 10.437 1.00 82.62 191 GLN A N 1
ATOM 1448 C CA . GLN A 1 191 ? -10.430 12.431 9.217 1.00 82.62 191 GLN A CA 1
ATOM 1449 C C . GLN A 1 191 ? -9.189 12.872 8.427 1.00 82.62 191 GLN A C 1
ATOM 1451 O O . GLN A 1 191 ? -9.268 12.964 7.205 1.00 82.62 191 GLN A O 1
ATOM 1456 N N . SER A 1 192 ? -8.029 13.077 9.067 1.00 80.06 192 SER A N 1
ATOM 1457 C CA . SER A 1 192 ? -6.778 13.321 8.328 1.00 80.06 192 SER A CA 1
ATOM 1458 C C . SER A 1 192 ? -6.360 12.110 7.479 1.00 80.06 192 SER A C 1
ATOM 1460 O O . SER A 1 192 ? -5.782 12.280 6.408 1.00 80.06 192 SER A O 1
ATOM 1462 N N . TRP A 1 193 ? -6.721 10.895 7.908 1.00 86.44 193 TRP A N 1
ATOM 1463 C CA . TRP A 1 193 ? -6.463 9.635 7.205 1.00 86.44 193 TRP A CA 1
ATOM 1464 C C . TRP A 1 193 ? -7.588 9.215 6.241 1.00 86.44 193 TRP A C 1
ATOM 1466 O O . TRP A 1 193 ? -7.643 8.051 5.835 1.00 86.44 193 TRP A O 1
ATOM 1476 N N . ALA A 1 194 ? -8.487 10.129 5.858 1.00 82.62 194 ALA A N 1
ATOM 1477 C CA . ALA A 1 194 ? -9.457 9.886 4.791 1.00 82.62 194 ALA A CA 1
ATOM 1478 C C . ALA A 1 194 ? -8.744 9.576 3.461 1.00 82.62 194 ALA A C 1
ATOM 1480 O O . ALA A 1 194 ? -7.768 10.234 3.099 1.00 82.62 194 ALA A O 1
ATOM 1481 N N . VAL A 1 195 ? -9.225 8.574 2.723 1.00 75.88 195 VAL A N 1
ATOM 1482 C CA . VAL A 1 195 ? -8.643 8.178 1.433 1.00 75.88 195 VAL A CA 1
ATOM 1483 C C . VAL A 1 195 ? -9.025 9.201 0.360 1.00 75.88 195 VAL A C 1
ATOM 1485 O O . VAL A 1 195 ? -10.216 9.418 0.117 1.00 75.88 195 VAL A O 1
ATOM 1488 N N . PRO A 1 196 ? -8.050 9.814 -0.328 1.00 62.50 196 PRO A N 1
ATOM 1489 C CA . PRO A 1 196 ? -8.344 10.727 -1.417 1.00 62.50 196 PRO A CA 1
ATOM 1490 C C . PRO A 1 196 ? -8.693 9.991 -2.713 1.00 62.50 196 PRO A C 1
ATOM 1492 O O . PRO A 1 196 ? -8.223 8.888 -2.980 1.00 62.50 196 PRO A O 1
ATOM 1495 N N . ALA A 1 197 ? -9.450 10.649 -3.591 1.00 53.47 197 ALA A N 1
ATOM 1496 C CA . ALA A 1 197 ? -9.513 10.249 -4.995 1.00 53.47 197 ALA A CA 1
ATOM 1497 C C . ALA A 1 197 ? -8.295 10.851 -5.730 1.00 53.47 197 ALA A C 1
ATOM 1499 O O . ALA A 1 197 ? -8.158 12.077 -5.702 1.00 53.47 197 ALA A O 1
ATOM 1500 N N . PRO A 1 198 ? -7.436 10.049 -6.394 1.00 55.12 198 PRO A N 1
ATOM 1501 C CA . PRO A 1 198 ? -7.728 8.714 -6.928 1.00 55.12 198 PRO A CA 1
ATOM 1502 C C . PRO A 1 198 ? -7.099 7.522 -6.175 1.00 55.12 198 PRO A C 1
ATOM 1504 O O . PRO A 1 198 ? -7.085 6.424 -6.718 1.00 55.12 198 PRO A O 1
ATOM 1507 N N . GLU A 1 199 ? -6.576 7.688 -4.957 1.00 66.19 199 GLU A N 1
ATOM 1508 C CA . GLU A 1 199 ? -5.903 6.609 -4.202 1.00 66.19 199 GLU A CA 1
ATOM 1509 C C . GLU A 1 199 ? -6.837 5.490 -3.692 1.00 66.19 199 GLU A C 1
ATOM 1511 O O . GLU A 1 199 ? -6.363 4.544 -3.061 1.00 66.19 199 GLU A O 1
ATOM 1516 N N . SER A 1 200 ? -8.146 5.579 -3.940 1.00 77.81 200 SER A N 1
ATOM 1517 C CA . SER A 1 200 ? -9.127 4.565 -3.544 1.00 77.81 200 SER A CA 1
ATOM 1518 C C . SER A 1 200 ? -8.860 3.203 -4.188 1.00 77.81 200 SER A C 1
ATOM 1520 O O . SER A 1 200 ? -8.981 3.018 -5.397 1.00 77.81 200 SER A O 1
ATOM 1522 N N . LEU A 1 201 ? -8.572 2.215 -3.342 1.00 82.00 201 LEU A N 1
ATOM 1523 C CA . LEU A 1 201 ? -8.493 0.798 -3.694 1.00 82.00 201 LEU A CA 1
ATOM 1524 C C . LEU A 1 201 ? -9.883 0.150 -3.830 1.00 82.00 201 LEU A C 1
ATOM 1526 O O . LEU A 1 201 ? -9.987 -0.965 -4.346 1.00 82.00 201 LEU A O 1
ATOM 1530 N N . LEU A 1 202 ? -10.926 0.822 -3.331 1.00 79.44 202 LEU A N 1
ATOM 1531 C CA . LEU A 1 202 ? -12.284 0.302 -3.143 1.00 79.44 202 LEU A CA 1
ATOM 1532 C C . LEU A 1 202 ? -13.314 0.916 -4.107 1.00 79.44 202 LEU A C 1
ATOM 1534 O O . LEU A 1 202 ? -14.403 0.356 -4.248 1.00 79.44 202 LEU A O 1
ATOM 1538 N N . PHE A 1 203 ? -12.992 2.030 -4.770 1.00 66.75 203 PHE A N 1
ATOM 1539 C CA . PHE A 1 203 ? -13.838 2.733 -5.743 1.00 66.75 203 PHE A CA 1
ATOM 1540 C C . PHE A 1 203 ? -15.278 2.994 -5.258 1.00 66.75 203 PHE A C 1
ATOM 1542 O O . PHE A 1 203 ? -16.222 2.884 -6.043 1.00 66.75 203 PHE A O 1
ATOM 1549 N N . SER A 1 204 ? -15.484 3.280 -3.965 1.00 61.81 204 SER A N 1
ATOM 1550 C CA . SER A 1 204 ? -16.844 3.410 -3.434 1.00 61.81 204 SER A CA 1
ATOM 1551 C C . SER A 1 204 ? -17.517 4.747 -3.755 1.00 61.81 204 SER A C 1
ATOM 1553 O O . SER A 1 204 ? -16.880 5.775 -4.004 1.00 61.81 204 SER A O 1
ATOM 1555 N N . GLU A 1 205 ? -18.848 4.725 -3.740 1.00 54.25 205 GLU A N 1
ATOM 1556 C CA . GLU A 1 205 ? -19.663 5.931 -3.821 1.00 54.25 205 GLU A CA 1
ATOM 1557 C C . GLU A 1 205 ? -19.595 6.713 -2.495 1.00 54.25 205 GLU A C 1
ATOM 1559 O O . GLU A 1 205 ? -19.631 6.108 -1.417 1.00 54.25 205 GLU A O 1
ATOM 1564 N N . PRO A 1 206 ? -19.499 8.056 -2.541 1.00 53.81 206 PRO A N 1
ATOM 1565 C CA . PRO A 1 206 ? -19.487 8.871 -1.333 1.00 53.81 206 PRO A CA 1
ATOM 1566 C C . PRO A 1 206 ? -20.828 8.753 -0.582 1.00 53.81 206 PRO A C 1
ATOM 1568 O O . PRO A 1 206 ? -21.878 8.649 -1.220 1.00 53.81 206 PRO A O 1
ATOM 1571 N N . PRO A 1 207 ? -20.829 8.806 0.763 1.00 56.31 207 PRO A N 1
ATOM 1572 C CA . PRO A 1 207 ? -22.049 8.675 1.554 1.00 56.31 207 PRO A CA 1
ATOM 1573 C C . PRO A 1 207 ? -23.049 9.792 1.219 1.00 56.31 207 PRO A C 1
ATOM 1575 O O . PRO A 1 207 ? -22.750 10.976 1.356 1.00 56.31 207 PRO A O 1
ATOM 1578 N N . SER A 1 208 ? -24.258 9.404 0.807 1.00 52.72 208 SER A N 1
ATOM 1579 C CA . SER A 1 208 ? -25.312 10.313 0.328 1.00 52.72 208 SER A CA 1
ATOM 1580 C C . SER A 1 208 ? -25.976 11.161 1.420 1.00 52.72 208 SER A C 1
ATOM 1582 O O . SER A 1 208 ? -26.724 12.088 1.112 1.00 52.72 208 SER A O 1
ATOM 1584 N N . THR A 1 209 ? -25.709 10.867 2.694 1.00 59.38 209 THR A N 1
ATOM 1585 C CA . THR A 1 209 ? -26.257 11.578 3.856 1.00 59.38 209 THR A CA 1
ATOM 1586 C C . THR A 1 209 ? -25.149 11.944 4.844 1.00 59.38 209 THR A C 1
ATOM 1588 O O . THR A 1 209 ? -24.339 11.069 5.165 1.00 59.38 209 THR A O 1
ATOM 1591 N N . PRO A 1 210 ? -25.127 13.172 5.400 1.00 67.69 210 PRO A N 1
ATOM 1592 C CA . PRO A 1 210 ? -24.191 13.528 6.462 1.00 67.69 210 PRO A CA 1
ATOM 1593 C C . PRO A 1 210 ? -24.438 12.665 7.707 1.00 67.69 210 PRO A C 1
ATOM 1595 O O . PRO A 1 210 ? -25.577 12.474 8.135 1.00 67.69 210 PRO A O 1
ATOM 1598 N N . PHE A 1 211 ? -23.361 12.136 8.283 1.00 79.12 211 PHE A N 1
ATOM 1599 C CA . PHE A 1 211 ? -23.407 11.204 9.406 1.00 79.12 211 PHE A CA 1
ATOM 1600 C C . PHE A 1 211 ? -22.958 11.883 10.700 1.00 79.12 211 PHE A C 1
ATOM 1602 O O . PHE A 1 211 ? -21.817 12.328 10.809 1.00 79.12 211 PHE A O 1
ATOM 1609 N N . ASN A 1 212 ? -23.850 11.904 11.689 1.00 81.50 212 ASN A N 1
ATOM 1610 C CA . ASN A 1 212 ? -23.570 12.404 13.031 1.00 81.50 212 ASN A CA 1
ATOM 1611 C C . ASN A 1 212 ? -23.385 11.203 13.981 1.00 81.50 212 ASN A C 1
ATOM 1613 O O . ASN A 1 212 ? -24.380 10.542 14.293 1.00 81.50 212 ASN A O 1
ATOM 1617 N N . PRO A 1 213 ? -22.152 10.885 14.418 1.00 81.81 213 PRO A N 1
ATOM 1618 C CA . PRO A 1 213 ? -21.898 9.813 15.379 1.00 81.81 213 PRO A CA 1
ATOM 1619 C C . PRO A 1 213 ? -22.321 10.207 16.800 1.00 81.81 213 PRO A C 1
ATOM 1621 O O . PRO A 1 213 ? -22.179 11.368 17.187 1.00 81.81 213 PRO A O 1
ATOM 1624 N N . VAL A 1 214 ? -22.744 9.233 17.613 1.00 84.06 214 VAL A N 1
ATOM 1625 C CA . VAL A 1 214 ? -22.901 9.442 19.067 1.00 84.06 214 VAL A CA 1
ATOM 1626 C C . VAL A 1 214 ? -21.579 9.163 19.778 1.00 84.06 214 VAL A C 1
ATOM 1628 O O . VAL A 1 214 ? -20.968 8.106 19.589 1.00 84.06 214 VAL A O 1
ATOM 1631 N N . MET A 1 215 ? -21.134 10.093 20.622 1.00 87.00 215 MET A N 1
ATOM 1632 C CA . MET A 1 215 ? -19.909 9.923 21.409 1.00 87.00 215 MET A CA 1
ATOM 1633 C C . MET A 1 215 ? -20.158 9.035 22.634 1.00 87.00 215 MET A C 1
ATOM 1635 O O . MET A 1 215 ? -21.257 8.997 23.186 1.00 87.00 215 MET A O 1
ATOM 1639 N N . THR A 1 216 ? -19.137 8.307 23.080 1.00 87.56 216 THR A N 1
ATOM 1640 C CA . THR A 1 216 ? -19.279 7.254 24.100 1.00 87.56 216 THR A CA 1
ATOM 1641 C C . THR A 1 216 ? -19.775 7.805 25.440 1.00 87.56 216 THR A C 1
ATOM 1643 O O . THR A 1 216 ? -20.666 7.222 26.056 1.00 87.56 216 THR A O 1
ATOM 1646 N N . GLU A 1 217 ? -19.305 8.991 25.831 1.00 86.00 217 GLU A N 1
ATOM 1647 C CA . GLU A 1 217 ? -19.786 9.727 27.009 1.00 86.00 217 GLU A CA 1
ATOM 1648 C C . GLU A 1 217 ? -21.278 10.095 26.912 1.00 86.00 217 GLU A C 1
ATOM 1650 O O . GLU A 1 217 ? -22.001 10.026 27.907 1.00 86.00 217 GLU A O 1
ATOM 1655 N N . GLN A 1 218 ? -21.771 10.436 25.714 1.00 87.06 218 GLN A N 1
ATOM 1656 C CA . GLN A 1 218 ? -23.180 10.774 25.474 1.00 87.06 218 GLN A CA 1
ATOM 1657 C C . GLN A 1 218 ? -24.073 9.530 25.575 1.00 87.06 218 GLN A C 1
ATOM 1659 O O . GLN A 1 218 ? -25.128 9.578 26.205 1.00 87.06 218 GLN A O 1
ATOM 1664 N N . VAL A 1 219 ? -23.633 8.393 25.019 1.00 88.31 219 VAL A N 1
ATOM 1665 C CA . VAL A 1 219 ? -24.343 7.109 25.162 1.00 88.31 219 VAL A CA 1
ATOM 1666 C C . VAL A 1 219 ? -24.425 6.711 26.638 1.00 88.31 219 VAL A C 1
ATOM 1668 O O . VAL A 1 219 ? -25.506 6.404 27.137 1.00 88.31 219 VAL A O 1
ATOM 1671 N N . MET A 1 220 ? -23.304 6.757 27.361 1.00 87.31 220 MET A N 1
ATOM 1672 C CA . MET A 1 220 ? -23.229 6.289 28.751 1.00 87.31 220 MET A CA 1
ATOM 1673 C C . MET A 1 220 ? -23.948 7.208 29.747 1.00 87.31 220 MET A C 1
ATOM 1675 O O . MET A 1 220 ? -24.519 6.707 30.711 1.00 87.31 220 MET A O 1
ATOM 1679 N N . SER A 1 221 ? -23.987 8.522 29.504 1.00 87.69 221 SER A N 1
ATOM 1680 C CA . SER A 1 221 ? -24.767 9.469 30.322 1.00 87.69 221 SER A CA 1
ATOM 1681 C C . SER A 1 221 ? -26.275 9.460 30.026 1.00 87.69 221 SER A C 1
ATOM 1683 O O . SER A 1 221 ? -27.051 9.971 30.831 1.00 87.69 221 SER A O 1
ATOM 1685 N N . SER A 1 222 ? -26.714 8.848 28.918 1.00 88.06 222 SER A N 1
ATOM 1686 C CA . SER A 1 222 ? -28.139 8.740 28.556 1.00 88.06 222 SER A CA 1
ATOM 1687 C C . SER A 1 222 ? -28.913 7.624 29.279 1.00 88.06 222 SER A C 1
ATOM 1689 O O . SER A 1 222 ? -30.137 7.553 29.158 1.00 88.06 222 SER A O 1
ATOM 1691 N N . VAL A 1 223 ? -28.230 6.750 30.030 1.00 91.12 223 VAL A N 1
ATOM 1692 C CA . VAL A 1 223 ? -28.817 5.569 30.693 1.00 91.12 223 VAL A CA 1
ATOM 1693 C C . VAL A 1 223 ? -28.643 5.601 32.213 1.00 91.12 223 VAL A C 1
ATOM 1695 O O . VAL A 1 223 ? -27.745 6.256 32.737 1.00 91.12 223 VAL A O 1
ATOM 1698 N N . SER A 1 224 ? -29.500 4.882 32.949 1.00 93.00 224 SER A N 1
ATOM 1699 C CA . SER A 1 224 ? -29.390 4.825 34.412 1.00 93.00 224 SER A CA 1
ATOM 1700 C C . SER A 1 224 ? -28.170 4.005 34.872 1.00 93.00 224 SER A C 1
ATOM 1702 O O . SER A 1 224 ? -27.754 3.074 34.169 1.00 93.00 224 SER A O 1
ATOM 1704 N N . PRO A 1 225 ? -27.625 4.275 36.077 1.00 91.00 225 PRO A N 1
ATOM 1705 C CA . PRO A 1 225 ? -26.513 3.506 36.635 1.00 91.00 225 PRO A CA 1
ATOM 1706 C C . PRO A 1 225 ? -26.774 1.996 36.703 1.00 91.00 225 PRO A C 1
ATOM 1708 O O . PRO A 1 225 ? -25.861 1.220 36.444 1.00 91.00 225 PRO A O 1
ATOM 1711 N N . ASP A 1 226 ? -28.011 1.562 36.973 1.00 91.38 226 ASP A N 1
ATOM 1712 C CA . ASP A 1 226 ? -28.374 0.136 37.028 1.00 91.38 226 ASP A CA 1
ATOM 1713 C C . ASP A 1 226 ? -28.270 -0.546 35.655 1.00 91.38 226 ASP A C 1
ATOM 1715 O O . ASP A 1 226 ? -27.805 -1.683 35.540 1.00 91.38 226 ASP A O 1
ATOM 1719 N N . VAL A 1 227 ? -28.679 0.159 34.593 1.00 91.44 227 VAL A N 1
ATOM 1720 C CA . VAL A 1 227 ? -28.554 -0.311 33.206 1.00 91.44 227 VAL A CA 1
ATOM 1721 C C . VAL A 1 227 ? -27.077 -0.372 32.817 1.00 91.44 227 VAL A C 1
ATOM 1723 O O . VAL A 1 227 ? -26.624 -1.395 32.300 1.00 91.44 227 VAL A O 1
ATOM 1726 N N . LEU A 1 228 ? -26.306 0.673 33.131 1.00 90.94 228 LEU A N 1
ATOM 1727 C CA . LEU A 1 228 ? -24.871 0.718 32.851 1.00 90.94 228 LEU A CA 1
ATOM 1728 C C . LEU A 1 228 ? -24.106 -0.391 33.598 1.00 90.94 228 LEU A C 1
ATOM 1730 O O . LEU A 1 228 ? -23.297 -1.090 32.990 1.00 90.94 228 LEU A O 1
ATOM 1734 N N . ALA A 1 229 ? -24.412 -0.623 34.879 1.00 90.75 229 ALA A N 1
ATOM 1735 C CA . ALA A 1 229 ? -23.818 -1.687 35.688 1.00 90.75 229 ALA A CA 1
ATOM 1736 C C . ALA A 1 229 ? -24.151 -3.086 35.143 1.00 90.75 229 ALA A C 1
ATOM 1738 O O . ALA A 1 229 ? -23.258 -3.925 35.007 1.00 90.75 229 ALA A O 1
ATOM 1739 N N . LYS A 1 230 ? -25.411 -3.326 34.753 1.00 92.88 230 LYS A N 1
ATOM 1740 C CA . LYS A 1 230 ? -25.852 -4.581 34.122 1.00 92.88 230 LYS A CA 1
ATOM 1741 C C . LYS A 1 230 ? -25.093 -4.874 32.822 1.00 92.88 230 LYS A C 1
ATOM 1743 O O . LYS A 1 230 ? -24.675 -6.011 32.600 1.00 92.88 230 LYS A O 1
ATOM 1748 N N . HIS A 1 231 ? -24.907 -3.868 31.965 1.00 91.94 231 HIS A N 1
ATOM 1749 C CA . HIS A 1 231 ? -24.150 -4.038 30.722 1.00 91.94 231 HIS A CA 1
ATOM 1750 C C . HIS A 1 231 ? -22.643 -4.173 30.977 1.00 91.94 231 HIS A C 1
ATOM 1752 O O . HIS A 1 231 ? -22.016 -5.042 30.379 1.00 91.94 231 HIS A O 1
ATOM 1758 N N . SER A 1 232 ? -22.079 -3.420 31.926 1.00 92.44 232 SER A N 1
ATOM 1759 C CA . SER A 1 232 ? -20.680 -3.560 32.354 1.00 92.44 232 SER A CA 1
ATOM 1760 C C . SER A 1 232 ? -20.376 -4.969 32.878 1.00 92.44 232 SER A C 1
ATOM 1762 O O . SER A 1 232 ? -19.402 -5.586 32.447 1.00 92.44 232 SER A O 1
ATOM 1764 N N . GLN A 1 233 ? -21.263 -5.550 33.695 1.00 91.75 233 GLN A N 1
ATOM 1765 C CA . GLN A 1 233 ? -21.140 -6.939 34.150 1.00 91.75 233 GLN A CA 1
ATOM 1766 C C . GLN A 1 233 ? -21.171 -7.938 32.979 1.00 91.75 233 GLN A C 1
ATOM 1768 O O . GLN A 1 233 ? -20.345 -8.849 32.928 1.00 91.75 233 GLN A O 1
ATOM 1773 N N . ALA A 1 234 ? -22.082 -7.758 32.015 1.00 91.12 234 ALA A N 1
ATOM 1774 C CA . ALA A 1 234 ? -22.159 -8.604 30.819 1.00 91.12 234 ALA A CA 1
ATOM 1775 C C . ALA A 1 234 ? -20.922 -8.482 29.904 1.00 91.12 234 ALA A C 1
ATOM 1777 O O . ALA A 1 234 ? -20.578 -9.439 29.210 1.00 91.12 234 ALA A O 1
ATOM 1778 N N . CYS A 1 235 ? -20.253 -7.329 29.935 1.00 92.12 235 CYS A N 1
ATOM 1779 C CA . CYS A 1 235 ? -19.037 -7.007 29.189 1.00 92.12 235 CYS A CA 1
ATOM 1780 C C . CYS A 1 235 ? -17.733 -7.231 29.976 1.00 92.12 235 CYS A C 1
ATOM 1782 O O . CYS A 1 235 ? -16.670 -6.866 29.486 1.00 92.12 235 CYS A O 1
ATOM 1784 N N . GLN A 1 236 ? -17.778 -7.799 31.188 1.00 92.88 236 GLN A N 1
ATOM 1785 C CA . GLN A 1 236 ? -16.595 -7.994 32.047 1.00 92.88 236 GLN A CA 1
ATOM 1786 C C . GLN A 1 236 ? -15.822 -6.685 32.346 1.00 92.88 236 GLN A C 1
ATOM 1788 O O . GLN A 1 236 ? -14.606 -6.696 32.510 1.00 92.88 236 GLN A O 1
ATOM 1793 N N . GLY A 1 237 ? -16.523 -5.546 32.402 1.00 88.19 237 GLY A N 1
ATOM 1794 C CA . GLY A 1 237 ? -15.938 -4.210 32.586 1.00 88.19 237 GLY A CA 1
ATOM 1795 C C . GLY A 1 237 ? -15.404 -3.544 31.310 1.00 88.19 237 GLY A C 1
ATOM 1796 O O . GLY A 1 237 ? -14.946 -2.406 31.370 1.00 88.19 237 GLY A O 1
ATOM 1797 N N . ASN A 1 238 ? -15.471 -4.210 30.152 1.00 89.94 238 ASN A N 1
ATOM 1798 C CA . ASN A 1 238 ? -14.994 -3.670 28.879 1.00 89.94 238 ASN A CA 1
ATOM 1799 C C . ASN A 1 238 ? -15.929 -2.573 28.331 1.00 89.94 238 ASN A C 1
ATOM 1801 O O . ASN A 1 238 ? -17.093 -2.830 28.014 1.00 89.94 238 ASN A O 1
ATOM 1805 N N . MET A 1 239 ? -15.419 -1.347 28.201 1.00 88.00 239 MET A N 1
ATOM 1806 C CA . MET A 1 239 ? -16.244 -0.172 27.896 1.00 88.00 239 MET A CA 1
ATOM 1807 C C . MET A 1 239 ? -16.621 -0.056 26.411 1.00 88.00 239 MET A C 1
ATOM 1809 O O . MET A 1 239 ? -17.702 0.453 26.113 1.00 88.00 239 MET A O 1
ATOM 1813 N N . GLN A 1 240 ? -15.806 -0.591 25.496 1.00 90.62 240 GLN A N 1
ATOM 1814 C CA . GLN A 1 240 ? -16.137 -0.722 24.071 1.00 90.62 240 GLN A CA 1
ATOM 1815 C C . GLN A 1 240 ? -17.362 -1.633 23.870 1.00 90.62 240 GLN A C 1
ATOM 1817 O O . GLN A 1 240 ? -18.339 -1.252 23.231 1.00 90.62 240 GLN A O 1
ATOM 1822 N N . CYS A 1 241 ? -17.373 -2.802 24.518 1.00 93.00 241 CYS A N 1
ATOM 1823 C CA . CYS A 1 241 ? -18.520 -3.708 24.548 1.00 93.00 241 CYS A CA 1
ATOM 1824 C C . CYS A 1 241 ? -19.773 -3.026 25.124 1.00 93.00 241 CYS A C 1
ATOM 1826 O O . CYS A 1 241 ? -20.853 -3.155 24.546 1.00 93.00 241 CYS A O 1
ATOM 1828 N N . VAL A 1 242 ? -19.654 -2.269 26.225 1.00 92.25 242 VAL A N 1
ATOM 1829 C CA . VAL A 1 242 ? -20.799 -1.546 26.816 1.00 92.25 242 VAL A CA 1
ATOM 1830 C C . VAL A 1 242 ? -21.351 -0.502 25.845 1.00 92.25 242 VAL A C 1
ATOM 1832 O O . VAL A 1 242 ? -22.565 -0.452 25.640 1.00 92.25 242 VAL A O 1
ATOM 1835 N N . HIS A 1 243 ? -20.474 0.290 25.222 1.00 91.12 243 HIS A N 1
ATOM 1836 C CA . HIS A 1 243 ? -20.844 1.254 24.188 1.00 91.12 243 HIS A CA 1
ATOM 1837 C C . HIS A 1 243 ? -21.632 0.586 23.054 1.00 91.12 243 HIS A C 1
ATOM 1839 O O . HIS A 1 243 ? -22.744 1.018 22.749 1.00 91.12 243 HIS A O 1
ATOM 1845 N N . ASP A 1 244 ? -21.102 -0.494 22.479 1.00 91.50 244 ASP A N 1
ATOM 1846 C CA . ASP A 1 244 ? -21.691 -1.142 21.306 1.00 91.50 244 ASP A CA 1
ATOM 1847 C C . ASP A 1 244 ? -23.069 -1.749 21.587 1.00 91.50 244 ASP A C 1
ATOM 1849 O O . ASP A 1 244 ? -23.964 -1.650 20.741 1.00 91.50 244 ASP A O 1
ATOM 1853 N N . ILE A 1 245 ? -23.289 -2.312 22.782 1.00 91.94 245 ILE A N 1
ATOM 1854 C CA . ILE A 1 245 ? -24.619 -2.809 23.169 1.00 91.94 245 ILE A CA 1
ATOM 1855 C C . ILE A 1 245 ? -25.608 -1.648 23.327 1.00 91.94 245 ILE A C 1
ATOM 1857 O O . ILE A 1 245 ? -26.730 -1.741 22.826 1.00 91.94 245 ILE A O 1
ATOM 1861 N N . LEU A 1 246 ? -25.213 -0.557 23.992 1.00 91.50 246 LEU A N 1
ATOM 1862 C CA . LEU A 1 246 ? -26.101 0.583 24.249 1.00 91.50 246 LEU A CA 1
ATOM 1863 C C . LEU A 1 246 ? -26.426 1.375 22.972 1.00 91.50 246 LEU A C 1
ATOM 1865 O O . LEU A 1 246 ? -27.588 1.696 22.729 1.00 91.50 246 LEU A O 1
ATOM 1869 N N . ALA A 1 247 ? -25.430 1.648 22.128 1.00 89.75 247 ALA A N 1
ATOM 1870 C CA . ALA A 1 247 ? -25.580 2.477 20.931 1.00 89.75 247 ALA A CA 1
ATOM 1871 C C . ALA A 1 247 ? -26.334 1.779 19.780 1.00 89.75 247 ALA A C 1
ATOM 1873 O O . ALA A 1 247 ? -26.866 2.443 18.887 1.00 89.75 247 ALA A O 1
ATOM 1874 N N . THR A 1 248 ? -26.405 0.442 19.788 1.00 89.75 248 THR A N 1
ATOM 1875 C CA . THR A 1 248 ? -27.103 -0.341 18.748 1.00 89.75 248 THR A CA 1
ATOM 1876 C C . THR A 1 248 ? -28.353 -1.072 19.235 1.00 89.75 248 THR A C 1
ATOM 1878 O O . THR A 1 248 ? -29.222 -1.397 18.420 1.00 89.75 248 THR A O 1
ATOM 1881 N N . GLY A 1 249 ? -28.447 -1.345 20.540 1.00 88.88 249 GLY A N 1
ATOM 1882 C CA . GLY A 1 249 ? -29.410 -2.272 21.138 1.00 88.88 249 GLY A CA 1
ATOM 1883 C C . GLY A 1 249 ? -29.031 -3.755 20.999 1.00 88.88 249 GLY A C 1
ATOM 1884 O O . GLY A 1 249 ? -29.822 -4.618 21.383 1.00 88.88 249 GLY A O 1
ATOM 1885 N N . ASN A 1 250 ? -27.857 -4.086 20.446 1.00 89.38 250 ASN A N 1
ATOM 1886 C CA . ASN A 1 250 ? -27.477 -5.459 20.109 1.00 89.38 250 ASN A CA 1
ATOM 1887 C C . ASN A 1 250 ? -26.465 -6.063 21.102 1.00 89.38 250 ASN A C 1
ATOM 1889 O O . ASN A 1 250 ? -25.296 -5.687 21.149 1.00 89.38 250 ASN A O 1
ATOM 1893 N N . SER A 1 251 ? -26.906 -7.070 21.864 1.00 89.88 251 SER A N 1
ATOM 1894 C CA . SER A 1 251 ? -26.068 -7.788 22.840 1.00 89.88 251 SER A CA 1
ATOM 1895 C C . SER A 1 251 ? -25.095 -8.812 22.238 1.00 89.88 251 SER A C 1
ATOM 1897 O O . SER A 1 251 ? -24.206 -9.276 22.952 1.00 89.88 251 SER A O 1
ATOM 1899 N N . ASN A 1 252 ? -25.249 -9.200 20.970 1.00 89.44 252 ASN A N 1
ATOM 1900 C CA . ASN A 1 252 ? -24.302 -10.090 20.291 1.00 89.44 252 ASN A CA 1
ATOM 1901 C C . ASN A 1 252 ? -23.090 -9.300 19.785 1.00 89.44 252 ASN A C 1
ATOM 1903 O O . ASN A 1 252 ? -21.960 -9.729 20.006 1.00 89.44 252 ASN A O 1
ATOM 1907 N N . LEU A 1 253 ? -23.326 -8.107 19.226 1.00 87.81 253 LEU A N 1
ATOM 1908 C CA . LEU A 1 253 ? -22.283 -7.175 18.790 1.00 87.81 253 LEU A CA 1
ATOM 1909 C C . LEU A 1 253 ? -21.228 -6.932 19.883 1.00 87.81 253 LEU A C 1
ATOM 1911 O O . LEU A 1 253 ? -20.057 -7.231 19.671 1.00 87.81 253 LEU A O 1
ATOM 1915 N N . GLY A 1 254 ? -21.632 -6.488 21.080 1.00 89.56 254 GLY A N 1
ATOM 1916 C CA . GLY A 1 254 ? -20.685 -6.263 22.184 1.00 89.56 254 GLY A CA 1
ATOM 1917 C C . GLY A 1 254 ? -19.963 -7.536 22.656 1.00 89.56 254 GLY A C 1
ATOM 1918 O O . GLY A 1 254 ? -18.787 -7.493 23.009 1.00 89.56 254 GLY A O 1
ATOM 1919 N N . LYS A 1 255 ? -20.616 -8.705 22.599 1.00 90.44 255 LYS A N 1
ATOM 1920 C CA . LYS A 1 255 ? -19.958 -9.988 22.914 1.00 90.44 255 LYS A CA 1
ATOM 1921 C C . LYS A 1 255 ? -18.896 -10.375 21.887 1.00 90.44 255 LYS A C 1
ATOM 1923 O O . LYS A 1 255 ? -17.933 -11.047 22.257 1.00 90.44 255 LYS A O 1
ATOM 1928 N N . ASP A 1 256 ? -19.048 -9.973 20.627 1.00 90.94 256 ASP A N 1
ATOM 1929 C CA . ASP A 1 256 ? -17.973 -10.118 19.650 1.00 90.94 256 ASP A CA 1
ATOM 1930 C C . ASP A 1 256 ? -16.789 -9.206 19.986 1.00 90.94 256 ASP A C 1
ATOM 1932 O O . ASP A 1 256 ? -15.663 -9.680 19.911 1.00 90.94 256 ASP A O 1
ATOM 1936 N N . VAL A 1 257 ? -17.017 -7.950 20.401 1.00 90.94 257 VAL A N 1
ATOM 1937 C CA . VAL A 1 257 ? -15.948 -7.004 20.804 1.00 90.94 257 VAL A CA 1
ATOM 1938 C C . VAL A 1 257 ? -15.046 -7.626 21.876 1.00 90.94 257 VAL A C 1
ATOM 1940 O O . VAL A 1 257 ? -13.825 -7.670 21.719 1.00 90.94 257 VAL A O 1
ATOM 1943 N N . LEU A 1 258 ? -15.656 -8.211 22.912 1.00 90.62 258 LEU A N 1
ATOM 1944 C CA . LEU A 1 258 ? -14.943 -8.917 23.980 1.00 90.62 258 LEU A CA 1
ATOM 1945 C C . LEU A 1 258 ? -14.152 -10.135 23.460 1.00 90.62 258 LEU A C 1
ATOM 1947 O O . LEU A 1 258 ? -13.008 -10.347 23.865 1.00 90.62 258 LEU A O 1
ATOM 1951 N N . ARG A 1 259 ? -14.732 -10.929 22.547 1.00 90.69 259 ARG A N 1
ATOM 1952 C CA . ARG A 1 259 ? -14.071 -12.108 21.951 1.00 90.69 259 ARG A CA 1
ATOM 1953 C C . ARG A 1 259 ? -12.895 -11.712 21.052 1.00 90.69 259 ARG A C 1
ATOM 1955 O O . ARG A 1 259 ? -11.853 -12.364 21.079 1.00 90.69 259 ARG A O 1
ATOM 1962 N N . ASP A 1 260 ? -13.069 -10.642 20.282 1.00 90.12 260 ASP A N 1
ATOM 1963 C CA . ASP A 1 260 ? -12.073 -10.064 19.384 1.00 90.12 260 ASP A CA 1
ATOM 1964 C C . ASP A 1 260 ? -10.848 -9.571 20.194 1.00 90.12 260 ASP A C 1
ATOM 1966 O O . ASP A 1 260 ? -9.715 -9.915 19.847 1.00 90.12 260 ASP A O 1
ATOM 1970 N N . GLN A 1 261 ? -11.050 -8.883 21.330 1.00 87.62 261 GLN A N 1
ATOM 1971 C CA . GLN A 1 261 ? -9.959 -8.483 22.241 1.00 87.62 261 GLN A CA 1
ATOM 1972 C C . GLN A 1 261 ? -9.278 -9.668 22.948 1.00 87.62 261 GLN A C 1
ATOM 1974 O O . GLN A 1 261 ? -8.047 -9.730 22.979 1.00 87.62 261 GLN A O 1
ATOM 1979 N N . GLN A 1 262 ? -10.037 -10.640 23.470 1.00 87.75 262 GLN A N 1
ATOM 1980 C CA . GLN A 1 262 ? -9.466 -11.840 24.108 1.00 87.75 262 GLN A CA 1
ATOM 1981 C C . GLN A 1 262 ? -8.577 -12.644 23.144 1.00 87.75 262 GLN A C 1
ATOM 1983 O O . GLN A 1 262 ? -7.537 -13.174 23.537 1.00 87.75 262 GLN A O 1
ATOM 1988 N N . GLN A 1 263 ? -8.942 -12.702 21.860 1.00 84.62 263 GLN A N 1
ATOM 1989 C CA . GLN A 1 263 ? -8.114 -13.342 20.841 1.00 84.62 263 GLN A CA 1
ATOM 1990 C C . GLN A 1 263 ? -6.767 -12.626 20.653 1.00 84.62 263 GLN A C 1
ATOM 1992 O O . GLN A 1 263 ? -5.745 -13.299 20.519 1.00 84.62 263 GLN A O 1
ATOM 1997 N N . LEU A 1 264 ? -6.745 -11.288 20.656 1.00 84.56 264 LEU A N 1
ATOM 1998 C CA . LEU A 1 264 ? -5.501 -10.521 20.535 1.00 84.56 264 LEU A CA 1
ATOM 1999 C C . LEU A 1 264 ? -4.571 -10.767 21.734 1.00 84.56 264 LEU A C 1
ATOM 2001 O O . LEU A 1 264 ? -3.381 -10.994 21.539 1.00 84.56 264 LEU A O 1
ATOM 2005 N N . GLN A 1 265 ? -5.119 -10.801 22.954 1.00 82.75 265 GLN A N 1
ATOM 2006 C CA . GLN A 1 265 ? -4.360 -11.063 24.187 1.00 82.75 265 GLN A CA 1
ATOM 2007 C C . GLN A 1 265 ? -3.700 -12.453 24.212 1.00 82.75 265 GLN A C 1
ATOM 2009 O O . GLN A 1 265 ? -2.612 -12.608 24.762 1.00 82.75 265 GLN A O 1
ATOM 2014 N N . ASN A 1 266 ? -4.327 -13.460 23.596 1.00 79.62 266 ASN A N 1
ATOM 2015 C CA . ASN A 1 266 ? -3.728 -14.790 23.447 1.00 79.62 266 ASN A CA 1
ATOM 2016 C C . ASN A 1 266 ? -2.612 -14.814 22.386 1.00 79.62 266 ASN A C 1
ATOM 2018 O O . ASN A 1 266 ? -1.663 -15.584 22.510 1.00 79.62 266 ASN A O 1
ATOM 2022 N N . LEU A 1 267 ? -2.708 -13.978 21.345 1.00 73.44 267 LEU A N 1
ATOM 2023 C CA . LEU A 1 267 ? -1.703 -13.899 20.281 1.00 73.44 267 LEU A CA 1
ATOM 2024 C C . LEU A 1 267 ? -0.444 -13.139 20.722 1.00 73.44 267 LEU A C 1
ATOM 2026 O O . LEU A 1 267 ? 0.662 -13.574 20.408 1.00 73.44 267 LEU A O 1
ATOM 2030 N N . THR A 1 268 ? -0.573 -12.051 21.488 1.00 67.25 268 THR A N 1
ATOM 2031 C CA . THR A 1 268 ? 0.595 -11.283 21.969 1.00 67.25 268 THR A CA 1
ATOM 2032 C C . THR A 1 268 ? 1.512 -12.098 22.885 1.00 67.25 268 THR A C 1
ATOM 2034 O O . THR A 1 268 ? 2.720 -11.883 22.872 1.00 67.25 268 THR A O 1
ATOM 2037 N N . GLN A 1 269 ? 0.978 -13.089 23.609 1.00 61.25 269 GLN A N 1
ATOM 2038 C CA . GLN A 1 269 ? 1.778 -14.042 24.395 1.00 61.25 269 GLN A CA 1
ATOM 2039 C C . GLN A 1 269 ? 2.642 -14.973 23.526 1.00 61.25 269 GLN A C 1
ATOM 2041 O O . GLN A 1 269 ? 3.676 -15.446 23.989 1.00 61.25 269 GLN A O 1
ATOM 2046 N N . ILE A 1 270 ? 2.245 -15.229 22.275 1.00 58.62 270 ILE A N 1
ATOM 2047 C CA . ILE A 1 270 ? 2.986 -16.081 21.330 1.00 58.62 270 ILE A CA 1
ATOM 2048 C C . ILE A 1 270 ? 4.063 -15.259 20.606 1.00 58.62 270 ILE A C 1
ATOM 2050 O O . ILE A 1 270 ? 5.205 -15.698 20.498 1.00 58.62 270 ILE A O 1
ATOM 2054 N N . TYR A 1 271 ? 3.729 -14.041 20.164 1.00 55.91 271 TYR A N 1
ATOM 2055 C CA . TYR A 1 271 ? 4.658 -13.154 19.445 1.00 55.91 271 TYR A CA 1
ATOM 2056 C C . TYR A 1 271 ? 5.781 -12.549 20.314 1.00 55.91 271 TYR A C 1
ATOM 2058 O O . TYR A 1 271 ? 6.668 -11.889 19.780 1.00 55.91 271 TYR A O 1
ATOM 2066 N N . GLY A 1 272 ? 5.785 -12.789 21.631 1.00 53.38 272 GLY A N 1
ATOM 2067 C CA . GLY A 1 272 ? 6.901 -12.427 22.517 1.00 53.38 272 GLY A CA 1
ATOM 2068 C C . GLY A 1 272 ? 8.182 -13.250 22.299 1.00 53.38 272 GLY A C 1
ATOM 2069 O O . GLY A 1 272 ? 9.235 -12.879 22.812 1.00 53.38 272 GLY A O 1
ATOM 2070 N N . ILE A 1 273 ? 8.111 -14.349 21.540 1.00 57.88 273 ILE A N 1
ATOM 2071 C CA . ILE A 1 273 ? 9.262 -15.184 21.170 1.00 57.88 273 ILE A CA 1
ATOM 2072 C C . ILE A 1 273 ? 9.755 -14.728 19.787 1.00 57.88 273 ILE A C 1
ATOM 2074 O O . ILE A 1 273 ? 9.137 -15.044 18.769 1.00 57.88 273 ILE A O 1
ATOM 2078 N N . MET A 1 274 ? 10.846 -13.956 19.747 1.00 55.56 274 MET A N 1
ATOM 2079 C CA . MET A 1 274 ? 11.421 -13.404 18.510 1.00 55.56 274 MET A CA 1
ATOM 2080 C C . MET A 1 274 ? 12.658 -14.197 18.056 1.00 55.56 274 MET A C 1
ATOM 2082 O O . MET A 1 274 ? 13.485 -14.516 18.905 1.00 55.56 274 MET A O 1
ATOM 2086 N N . PRO A 1 275 ? 12.825 -14.482 16.748 1.00 68.25 275 PRO A N 1
ATOM 2087 C CA . PRO A 1 275 ? 13.982 -15.214 16.240 1.00 68.25 275 PRO A CA 1
ATOM 2088 C C . PRO A 1 275 ? 15.186 -14.319 15.883 1.00 68.25 275 PRO A C 1
ATOM 2090 O O . PRO A 1 275 ? 15.000 -13.149 15.531 1.00 68.25 275 PRO A O 1
ATOM 2093 N N . PRO A 1 276 ? 16.420 -14.868 15.844 1.00 78.31 276 PRO A N 1
ATOM 2094 C CA . PRO A 1 276 ? 17.619 -14.093 15.543 1.00 78.31 276 PRO A CA 1
ATOM 2095 C C . PRO A 1 276 ? 17.630 -13.602 14.094 1.00 78.31 276 PRO A C 1
ATOM 2097 O O . PRO A 1 276 ? 17.386 -14.366 13.155 1.00 78.31 276 PRO A O 1
ATOM 2100 N N . ILE A 1 277 ? 17.973 -12.334 13.885 1.00 76.06 277 ILE A N 1
ATOM 2101 C CA . ILE A 1 277 ? 17.995 -11.696 12.567 1.00 76.06 277 ILE A CA 1
ATOM 2102 C C . ILE A 1 277 ? 19.399 -11.820 11.971 1.00 76.06 277 ILE A C 1
ATOM 2104 O O . ILE A 1 277 ? 20.364 -11.279 12.511 1.00 76.06 277 ILE A O 1
ATOM 2108 N N . VAL A 1 278 ? 19.529 -12.500 10.829 1.00 80.50 278 VAL A N 1
ATOM 2109 C CA . VAL A 1 278 ? 20.793 -12.553 10.073 1.00 80.50 278 VAL A CA 1
ATOM 2110 C C . VAL A 1 278 ? 20.877 -11.335 9.158 1.00 80.50 278 VAL A C 1
ATOM 2112 O O . VAL A 1 278 ? 19.976 -11.110 8.353 1.00 80.50 278 VAL A O 1
ATOM 2115 N N . THR A 1 279 ? 21.938 -10.538 9.282 1.00 69.38 279 THR A N 1
ATOM 2116 C CA . THR A 1 279 ? 22.040 -9.225 8.623 1.00 69.38 279 THR A CA 1
ATOM 2117 C C . THR A 1 279 ? 22.903 -9.252 7.365 1.00 69.38 279 THR A C 1
ATOM 2119 O O . THR A 1 279 ? 22.514 -8.688 6.346 1.00 69.38 279 THR A O 1
ATOM 2122 N N . GLU A 1 280 ? 24.052 -9.929 7.398 1.00 77.06 280 GLU A N 1
ATOM 2123 C CA . GLU A 1 280 ? 24.994 -9.988 6.275 1.00 77.06 280 GLU A CA 1
ATOM 2124 C C . GLU A 1 280 ? 25.749 -11.329 6.215 1.00 77.06 280 GLU A C 1
ATOM 2126 O O . GLU A 1 280 ? 25.929 -11.962 7.258 1.00 77.06 280 GLU A O 1
ATOM 2131 N N . PRO A 1 281 ? 26.272 -11.736 5.038 1.00 83.75 281 PRO A N 1
ATOM 2132 C CA . PRO A 1 281 ? 26.092 -11.123 3.720 1.00 83.75 281 PRO A CA 1
ATOM 2133 C C . PRO A 1 281 ? 25.055 -11.862 2.859 1.00 83.75 281 PRO A C 1
ATOM 2135 O O . PRO A 1 281 ? 24.953 -13.087 2.867 1.00 83.75 281 PRO A O 1
ATOM 2138 N N . LEU A 1 282 ? 24.315 -11.100 2.049 1.00 82.44 282 LEU A N 1
ATOM 2139 C CA . LEU A 1 282 ? 23.243 -11.620 1.188 1.00 82.44 282 LEU A CA 1
ATOM 2140 C C . LEU A 1 282 ? 23.742 -12.230 -0.137 1.00 82.44 282 LEU A C 1
ATOM 2142 O O . LEU A 1 282 ? 22.999 -12.953 -0.799 1.00 82.44 282 LEU A O 1
ATOM 2146 N N . VAL A 1 283 ? 24.985 -11.942 -0.540 1.00 88.94 283 VAL A N 1
ATOM 2147 C CA . VAL A 1 283 ? 25.584 -12.389 -1.810 1.00 88.94 283 VAL A CA 1
ATOM 2148 C C . VAL A 1 283 ? 27.000 -12.907 -1.560 1.00 88.94 283 VAL A C 1
ATOM 2150 O O . VAL A 1 283 ? 27.793 -12.240 -0.898 1.00 88.94 283 VAL A O 1
ATOM 2153 N N . ILE A 1 284 ? 27.339 -14.067 -2.127 1.00 91.25 284 ILE A N 1
ATOM 2154 C CA . ILE A 1 284 ? 28.689 -14.649 -2.089 1.00 91.25 284 ILE A CA 1
ATOM 2155 C C . ILE A 1 284 ? 29.243 -14.696 -3.514 1.00 91.25 284 ILE A C 1
ATOM 2157 O O . ILE A 1 284 ? 28.703 -15.387 -4.376 1.00 91.25 284 ILE A O 1
ATOM 2161 N N . MET A 1 285 ? 30.339 -13.977 -3.761 1.00 91.69 285 MET A N 1
ATOM 2162 C CA . MET A 1 285 ? 31.064 -14.003 -5.036 1.00 91.69 285 MET A CA 1
ATOM 2163 C C . MET A 1 285 ? 32.244 -14.974 -4.953 1.00 91.69 285 MET A C 1
ATOM 2165 O O . MET A 1 285 ? 33.037 -14.914 -4.014 1.00 91.69 285 MET A O 1
ATOM 2169 N N . CYS A 1 286 ? 32.376 -15.868 -5.931 1.00 89.94 286 CYS A N 1
ATOM 2170 C CA . CYS A 1 286 ? 33.456 -16.853 -5.976 1.00 89.94 286 CYS A CA 1
ATOM 2171 C C . CYS A 1 286 ? 33.818 -17.247 -7.418 1.00 89.94 286 CYS A C 1
ATOM 2173 O O . CYS A 1 286 ? 33.048 -17.049 -8.359 1.00 89.94 286 CYS A O 1
ATOM 2175 N N . LYS A 1 287 ? 35.010 -17.824 -7.598 1.00 90.00 287 LYS A N 1
ATOM 2176 C CA . LYS A 1 287 ? 35.471 -18.391 -8.872 1.00 90.00 287 LYS A CA 1
ATOM 2177 C C . LYS A 1 287 ? 35.545 -19.911 -8.747 1.00 90.00 287 LYS A C 1
ATOM 2179 O O . LYS A 1 287 ? 35.972 -20.412 -7.708 1.00 90.00 287 LYS A O 1
ATOM 2184 N N . VAL A 1 288 ? 35.157 -20.638 -9.794 1.00 90.25 288 VAL A N 1
ATOM 2185 C CA . VAL A 1 288 ? 35.287 -22.104 -9.843 1.00 90.25 288 VAL A CA 1
ATOM 2186 C C . VAL A 1 288 ? 36.747 -22.502 -9.580 1.00 90.25 288 VAL A C 1
ATOM 2188 O O . VAL A 1 288 ? 37.675 -21.881 -10.099 1.00 90.25 288 VAL A O 1
ATOM 2191 N N . ASN A 1 289 ? 36.935 -23.519 -8.738 1.00 88.25 289 ASN A N 1
ATOM 2192 C CA . ASN A 1 289 ? 38.209 -23.998 -8.193 1.00 88.25 289 ASN A CA 1
ATOM 2193 C C . ASN A 1 289 ? 38.991 -22.984 -7.326 1.00 88.25 289 ASN A C 1
ATOM 2195 O O . ASN A 1 289 ? 40.185 -23.169 -7.101 1.00 88.25 289 ASN A O 1
ATOM 2199 N N . SER A 1 290 ? 38.334 -21.947 -6.789 1.00 89.94 290 SER A N 1
ATOM 2200 C CA . SER A 1 290 ? 38.920 -21.004 -5.824 1.00 89.94 290 SER A CA 1
ATOM 2201 C C . SER A 1 290 ? 38.159 -21.020 -4.499 1.00 89.94 290 SER A C 1
ATOM 2203 O O . SER A 1 290 ? 36.952 -20.795 -4.467 1.00 89.94 290 SER A O 1
ATOM 2205 N N . THR A 1 291 ? 38.866 -21.231 -3.389 1.00 92.56 291 THR A N 1
ATOM 2206 C CA . THR A 1 291 ? 38.278 -21.185 -2.042 1.00 92.56 291 THR A CA 1
ATOM 2207 C C . THR A 1 291 ? 37.862 -19.763 -1.665 1.00 92.56 291 THR A C 1
ATOM 2209 O O . THR A 1 291 ? 38.627 -18.820 -1.865 1.00 92.56 291 THR A O 1
ATOM 2212 N N . VAL A 1 292 ? 36.679 -19.618 -1.068 1.00 92.31 292 VAL A N 1
ATOM 2213 C CA . VAL A 1 292 ? 36.165 -18.377 -0.475 1.00 92.31 292 VAL A CA 1
ATOM 2214 C C . VAL A 1 292 ? 35.960 -18.560 1.034 1.00 92.31 292 VAL A C 1
ATOM 2216 O O . VAL A 1 292 ? 35.657 -19.660 1.503 1.00 92.31 292 VAL A O 1
ATOM 2219 N N . LYS A 1 293 ? 36.147 -17.480 1.800 1.00 93.31 293 LYS A N 1
ATOM 2220 C CA . LYS A 1 293 ? 35.837 -17.395 3.235 1.00 93.31 293 LYS A CA 1
ATOM 2221 C C . LYS A 1 293 ? 34.937 -16.188 3.474 1.00 93.31 293 LYS A C 1
ATOM 2223 O O . LYS A 1 293 ? 35.220 -15.117 2.944 1.00 93.31 293 LYS A O 1
ATOM 2228 N N . VAL A 1 294 ? 33.867 -16.368 4.242 1.00 92.81 294 VAL A N 1
ATOM 2229 C CA . VAL A 1 294 ? 32.802 -15.371 4.425 1.00 92.81 294 VAL A CA 1
ATOM 2230 C C . VAL A 1 294 ? 32.299 -15.441 5.863 1.00 92.81 294 VAL A C 1
ATOM 2232 O O . VAL A 1 294 ? 31.973 -16.528 6.323 1.00 92.81 294 VAL A O 1
ATOM 2235 N N . GLN A 1 295 ? 32.211 -14.318 6.577 1.00 92.69 295 GLN A N 1
ATOM 2236 C CA . GLN A 1 295 ? 31.639 -14.292 7.927 1.00 92.69 295 GLN A CA 1
ATOM 2237 C C . GLN A 1 295 ? 30.182 -13.829 7.890 1.00 92.69 295 GLN A C 1
ATOM 2239 O O . GLN A 1 295 ? 29.901 -12.740 7.391 1.00 92.69 295 GLN A O 1
ATOM 2244 N N . PHE A 1 296 ? 29.276 -14.634 8.444 1.00 90.38 296 PHE A N 1
ATOM 2245 C CA . PHE A 1 296 ? 27.888 -14.248 8.675 1.00 90.38 296 PHE A CA 1
ATOM 2246 C C . PHE A 1 296 ? 27.746 -13.439 9.966 1.00 90.38 296 PHE A C 1
ATOM 2248 O O . PHE A 1 296 ? 28.320 -13.786 10.997 1.00 90.38 296 PHE A O 1
ATOM 2255 N N . LYS A 1 297 ? 26.939 -12.379 9.910 1.00 85.44 297 LYS A N 1
ATOM 2256 C CA . LYS A 1 297 ? 26.541 -11.566 11.063 1.00 85.44 297 LYS A CA 1
ATOM 2257 C C . LYS A 1 297 ? 25.080 -11.844 11.393 1.00 85.44 297 LYS A C 1
ATOM 2259 O O . LYS A 1 297 ? 24.233 -11.837 10.500 1.00 85.44 297 LYS A O 1
ATOM 2264 N N . ALA A 1 298 ? 24.783 -12.032 12.671 1.00 84.38 298 ALA A N 1
ATOM 2265 C CA . ALA A 1 298 ? 23.422 -12.108 13.179 1.00 84.38 298 ALA A CA 1
ATOM 2266 C C . ALA A 1 298 ? 23.292 -11.296 14.471 1.00 84.38 298 ALA A C 1
ATOM 2268 O O . ALA A 1 298 ? 24.266 -11.136 15.208 1.00 84.38 298 ALA A O 1
ATOM 2269 N N . GLN A 1 299 ? 22.091 -10.789 14.723 1.00 81.19 299 GLN A N 1
ATOM 2270 C CA . GLN A 1 299 ? 21.723 -10.059 15.926 1.00 81.19 299 GLN A CA 1
ATOM 2271 C C . GLN A 1 299 ? 20.386 -10.590 16.429 1.00 81.19 299 GLN A C 1
ATOM 2273 O O . GLN A 1 299 ? 19.429 -10.703 15.666 1.00 81.19 299 GLN A O 1
ATOM 2278 N N . ASP A 1 300 ? 20.317 -10.878 17.720 1.00 75.06 300 ASP A N 1
ATOM 2279 C CA . ASP A 1 300 ? 19.084 -11.294 18.365 1.00 75.06 300 ASP A CA 1
ATOM 2280 C C . ASP A 1 300 ? 18.327 -10.077 18.945 1.00 75.06 300 ASP A C 1
ATOM 2282 O O . ASP A 1 300 ? 18.971 -9.228 19.578 1.00 75.06 300 ASP A O 1
ATOM 2286 N N . PRO A 1 301 ? 16.999 -9.946 18.738 1.00 66.88 301 PRO A N 1
ATOM 2287 C CA . PRO A 1 301 ? 16.211 -8.842 19.296 1.00 66.88 301 PRO A CA 1
ATOM 2288 C C . PRO A 1 301 ? 16.166 -8.815 20.832 1.00 66.88 301 PRO A C 1
ATOM 2290 O O . PRO A 1 301 ? 16.221 -7.733 21.422 1.00 66.88 301 PRO A O 1
ATOM 2293 N N . ASN A 1 302 ? 16.114 -9.987 21.471 1.00 71.31 302 ASN A N 1
ATOM 2294 C CA . ASN A 1 302 ? 16.067 -10.158 22.927 1.00 71.31 302 ASN A CA 1
ATOM 2295 C C . ASN A 1 302 ? 17.471 -10.154 23.566 1.00 71.31 302 ASN A C 1
ATOM 2297 O O . ASN A 1 302 ? 17.606 -9.906 24.765 1.00 71.31 302 ASN A O 1
ATOM 2301 N N . ARG A 1 303 ? 18.514 -10.305 22.734 1.00 68.50 303 ARG A N 1
ATOM 2302 C CA . ARG A 1 303 ? 19.947 -10.456 23.061 1.00 68.50 303 ARG A CA 1
ATOM 2303 C C . ARG A 1 303 ? 20.327 -11.848 23.579 1.00 68.50 303 ARG A C 1
ATOM 2305 O O . ARG A 1 303 ? 21.321 -11.978 24.296 1.00 68.50 303 ARG A O 1
ATOM 2312 N N . ASP A 1 304 ? 19.574 -12.869 23.182 1.00 75.38 304 ASP A N 1
ATOM 2313 C CA . ASP A 1 304 ? 19.864 -14.268 23.498 1.00 75.38 304 ASP A CA 1
ATOM 2314 C C . ASP A 1 304 ? 21.091 -14.812 22.730 1.00 75.38 304 ASP A C 1
ATOM 2316 O O . ASP A 1 304 ? 21.609 -14.197 21.789 1.00 75.38 304 ASP A O 1
ATOM 2320 N N . GLN A 1 305 ? 21.627 -15.961 23.164 1.00 81.69 305 GLN A N 1
ATOM 2321 C CA . GLN A 1 305 ? 22.871 -16.513 22.614 1.00 81.69 305 GLN A CA 1
ATOM 2322 C C . GLN A 1 305 ? 22.642 -17.232 21.276 1.00 81.69 305 GLN A C 1
ATOM 2324 O O . GLN A 1 305 ? 21.968 -18.256 21.212 1.00 81.69 305 GLN A O 1
ATOM 2329 N N . ILE A 1 306 ? 23.291 -16.734 20.222 1.00 88.62 306 ILE A N 1
ATOM 2330 C CA . ILE A 1 306 ? 23.110 -17.193 18.839 1.00 88.62 306 ILE A CA 1
ATOM 2331 C C . ILE A 1 306 ? 24.088 -18.321 18.461 1.00 88.62 306 ILE A C 1
ATOM 2333 O O . ILE A 1 306 ? 25.285 -18.241 18.747 1.00 88.62 306 ILE A O 1
ATOM 2337 N N . PHE A 1 307 ? 23.594 -19.322 17.726 1.00 90.56 307 PHE A N 1
ATOM 2338 C CA . PHE A 1 307 ? 24.366 -20.434 17.159 1.00 90.56 307 PHE A CA 1
ATOM 2339 C C . PHE A 1 307 ? 24.126 -20.584 15.647 1.00 90.56 307 PHE A C 1
ATOM 2341 O O . PHE A 1 307 ? 22.986 -20.515 15.186 1.00 90.56 307 PHE A O 1
ATOM 2348 N N . PHE A 1 308 ? 25.189 -20.845 14.877 1.00 92.06 308 PHE A N 1
ATOM 2349 C CA . PHE A 1 308 ? 25.156 -21.027 13.416 1.00 92.06 308 PHE A CA 1
ATOM 2350 C C . PHE A 1 308 ? 25.303 -22.503 13.004 1.00 92.06 308 PHE A C 1
ATOM 2352 O O . PHE A 1 308 ? 26.061 -23.262 13.611 1.00 92.06 308 PHE A O 1
ATOM 2359 N N . SER A 1 309 ? 24.632 -22.923 11.926 1.00 91.75 309 SER A N 1
ATOM 2360 C CA . SER A 1 309 ? 24.795 -24.264 11.340 1.00 91.75 309 SER A CA 1
ATOM 2361 C C . SER A 1 309 ? 24.389 -24.342 9.859 1.00 91.75 309 SER A C 1
ATOM 2363 O O . SER A 1 309 ? 23.720 -23.454 9.337 1.00 91.75 309 SER A O 1
ATOM 2365 N N . LEU A 1 310 ? 24.789 -25.413 9.160 1.00 89.38 310 LEU A N 1
ATOM 2366 C CA . LEU A 1 310 ? 24.313 -25.717 7.802 1.00 89.38 310 LEU A CA 1
ATOM 2367 C C . LEU A 1 310 ? 23.042 -26.573 7.853 1.00 89.38 310 LEU A C 1
ATOM 2369 O O . LEU A 1 310 ? 23.063 -27.679 8.416 1.00 89.38 310 LEU A O 1
ATOM 2373 N N . ALA A 1 311 ? 21.985 -26.085 7.201 1.00 83.56 311 ALA A N 1
ATOM 2374 C CA . ALA A 1 311 ? 20.725 -26.799 7.033 1.00 83.56 311 ALA A CA 1
ATOM 2375 C C . ALA A 1 311 ? 20.883 -28.057 6.151 1.00 83.56 311 ALA A C 1
ATOM 2377 O O . ALA A 1 311 ? 21.922 -28.296 5.528 1.00 83.56 311 ALA A O 1
ATOM 2378 N N . LEU A 1 312 ? 19.841 -28.892 6.118 1.00 76.88 312 LEU A N 1
ATOM 2379 C CA . LEU A 1 312 ? 19.791 -30.105 5.299 1.00 76.88 312 LEU A CA 1
ATOM 2380 C C . LEU A 1 312 ? 19.090 -29.828 3.952 1.00 76.88 312 LEU A C 1
ATOM 2382 O O . LEU A 1 312 ? 18.085 -29.119 3.947 1.00 76.88 312 LEU A O 1
ATOM 2386 N N . PRO A 1 313 ? 19.550 -30.413 2.827 1.00 75.81 313 PRO A N 1
ATOM 2387 C CA . PRO A 1 313 ? 20.724 -31.278 2.689 1.00 75.81 313 PRO A CA 1
ATOM 2388 C C . PRO A 1 313 ? 22.044 -30.489 2.736 1.00 75.81 313 PRO A C 1
ATOM 2390 O O . PRO A 1 313 ? 22.154 -29.402 2.176 1.00 75.81 313 PRO A O 1
ATOM 2393 N N . ARG A 1 314 ? 23.071 -31.059 3.379 1.00 75.94 314 ARG A N 1
ATOM 2394 C CA . ARG A 1 314 ? 24.396 -30.427 3.477 1.00 75.94 314 ARG A CA 1
ATOM 2395 C C . ARG A 1 314 ? 25.193 -30.634 2.193 1.00 75.94 314 ARG A C 1
ATOM 2397 O O . ARG A 1 314 ? 25.504 -31.766 1.829 1.00 75.94 314 ARG A O 1
ATOM 2404 N N . SER A 1 315 ? 25.566 -29.532 1.556 1.00 74.69 315 SER A N 1
ATOM 2405 C CA . SER A 1 315 ? 26.394 -29.529 0.350 1.00 74.69 315 SER A CA 1
ATOM 2406 C C . SER A 1 315 ? 27.858 -29.891 0.664 1.00 74.69 315 SER A C 1
ATOM 2408 O O . SER A 1 315 ? 28.411 -29.394 1.650 1.00 74.69 315 SER A O 1
ATOM 2410 N N . PRO A 1 316 ? 28.511 -30.754 -0.139 1.00 66.62 316 PRO A N 1
ATOM 2411 C CA . PRO A 1 316 ? 29.894 -31.156 0.097 1.00 66.62 316 PRO A CA 1
ATOM 2412 C C . PRO A 1 316 ? 30.859 -29.976 -0.083 1.00 66.62 316 PRO A C 1
ATOM 2414 O O . PRO A 1 316 ? 30.599 -29.050 -0.848 1.00 66.62 316 PRO A O 1
ATOM 2417 N N . GLN A 1 317 ? 32.003 -30.035 0.606 1.00 79.38 317 GLN A N 1
ATOM 2418 C CA . GLN A 1 317 ? 33.051 -28.999 0.586 1.00 79.38 317 GLN A CA 1
ATOM 2419 C C . GLN A 1 317 ? 32.615 -27.616 1.130 1.00 79.38 317 GLN A C 1
ATOM 2421 O O . GLN A 1 317 ? 33.309 -26.629 0.889 1.00 79.38 317 GLN A O 1
ATOM 2426 N N . VAL A 1 318 ? 31.512 -27.543 1.892 1.00 88.75 318 VAL A N 1
ATOM 2427 C CA . VAL A 1 318 ? 31.110 -26.368 2.690 1.00 88.75 318 VAL A CA 1
ATOM 2428 C C . VAL A 1 318 ? 31.270 -26.670 4.183 1.00 88.75 318 VAL A C 1
ATOM 2430 O O . VAL A 1 318 ? 30.853 -27.732 4.649 1.00 88.75 318 VAL A O 1
ATOM 2433 N N . THR A 1 319 ? 31.801 -25.723 4.954 1.00 91.69 319 THR A N 1
ATOM 2434 C CA . THR A 1 319 ? 31.734 -25.718 6.428 1.00 91.69 319 THR A CA 1
ATOM 2435 C C . THR A 1 319 ? 31.325 -24.339 6.948 1.00 91.69 319 THR A C 1
ATOM 2437 O O . THR A 1 319 ? 31.500 -23.341 6.254 1.00 91.69 319 THR A O 1
ATOM 2440 N N . ILE A 1 320 ? 30.780 -24.276 8.168 1.00 93.06 320 ILE A N 1
ATOM 2441 C CA . ILE A 1 320 ? 30.558 -23.028 8.912 1.00 93.06 320 ILE A CA 1
ATOM 2442 C C . ILE A 1 320 ? 30.940 -23.231 10.383 1.00 93.06 320 ILE A C 1
ATOM 2444 O O . ILE A 1 320 ? 30.663 -24.297 10.940 1.00 93.06 320 ILE A O 1
ATOM 2448 N N . GLY A 1 321 ? 31.588 -22.243 11.000 1.00 91.75 321 GLY A N 1
ATOM 2449 C CA . GLY A 1 321 ? 31.836 -22.224 12.442 1.00 91.75 321 GLY A CA 1
ATOM 2450 C C . GLY A 1 321 ? 30.579 -21.827 13.223 1.00 91.75 321 GLY A C 1
ATOM 2451 O O . GLY A 1 321 ? 29.852 -20.910 12.841 1.00 91.75 321 GLY A O 1
ATOM 2452 N N . SER A 1 322 ? 30.285 -22.548 14.308 1.00 89.25 322 SER A N 1
ATOM 2453 C CA . SER A 1 322 ? 28.999 -22.443 15.015 1.00 89.25 322 SER A CA 1
ATOM 2454 C C . SER A 1 322 ? 28.866 -21.227 15.933 1.00 89.25 322 SER A C 1
ATOM 2456 O O . SER A 1 322 ? 27.743 -20.862 16.273 1.00 89.25 322 SER A O 1
ATOM 2458 N N . SER A 1 323 ? 29.981 -20.602 16.321 1.00 87.25 323 SER A N 1
ATOM 2459 C CA . SER A 1 323 ? 30.030 -19.448 17.233 1.00 87.25 323 SER A CA 1
ATOM 2460 C C . SER A 1 323 ? 30.590 -18.166 16.606 1.00 87.25 323 SER A C 1
ATOM 2462 O O . SER A 1 323 ? 30.447 -17.101 17.194 1.00 87.25 323 SER A O 1
ATOM 2464 N N . ASP A 1 324 ? 31.257 -18.253 15.451 1.00 88.31 324 ASP A N 1
ATOM 2465 C CA . ASP A 1 324 ? 31.868 -17.112 14.748 1.00 88.31 324 ASP A CA 1
ATOM 2466 C C . ASP A 1 324 ? 31.160 -16.754 13.427 1.00 88.31 324 ASP A C 1
ATOM 2468 O O . ASP A 1 324 ? 31.428 -15.693 12.859 1.00 88.31 324 ASP A O 1
ATOM 2472 N N . GLY A 1 325 ? 30.270 -17.627 12.937 1.00 89.38 325 GLY A N 1
ATOM 2473 C CA . GLY A 1 325 ? 29.565 -17.472 11.666 1.00 89.38 325 GLY A CA 1
ATOM 2474 C C . GLY A 1 325 ? 30.458 -17.625 10.428 1.00 89.38 325 GLY A C 1
ATOM 2475 O O . GLY A 1 325 ? 30.030 -17.267 9.330 1.00 89.38 325 GLY A O 1
ATOM 2476 N N . VAL A 1 326 ? 31.699 -18.113 10.559 1.00 94.25 326 VAL A N 1
ATOM 2477 C CA . VAL A 1 326 ? 32.665 -18.138 9.447 1.00 94.25 326 VAL A CA 1
ATOM 2478 C C . VAL A 1 326 ? 32.427 -19.348 8.548 1.00 94.25 326 VAL A C 1
ATOM 2480 O O . VAL A 1 326 ? 32.717 -20.487 8.910 1.00 94.25 326 VAL A O 1
ATOM 2483 N N . LEU A 1 327 ? 31.919 -19.087 7.346 1.00 93.75 327 LEU A N 1
ATOM 2484 C CA . LEU A 1 327 ? 31.709 -20.054 6.277 1.00 93.75 327 LEU A CA 1
ATOM 2485 C C . LEU A 1 327 ? 32.946 -20.172 5.375 1.00 93.75 327 LEU A C 1
ATOM 2487 O O . LEU A 1 327 ? 33.559 -19.173 4.988 1.00 93.75 327 LEU A O 1
ATOM 2491 N N . VAL A 1 328 ? 33.281 -21.405 4.993 1.00 93.81 328 VAL A N 1
ATOM 2492 C CA . VAL A 1 328 ? 34.355 -21.736 4.046 1.00 93.81 328 VAL A CA 1
ATOM 2493 C C . VAL A 1 328 ? 33.798 -22.646 2.953 1.00 93.81 328 VAL A C 1
ATOM 2495 O O . VAL A 1 328 ? 33.117 -23.628 3.252 1.00 93.81 328 VAL A O 1
ATOM 2498 N N . TRP A 1 329 ? 34.087 -22.331 1.688 1.00 92.81 329 TRP A N 1
ATOM 2499 C CA . TRP A 1 329 ? 33.617 -23.110 0.535 1.00 92.81 329 TRP A CA 1
ATOM 2500 C C . TRP A 1 329 ? 34.603 -23.072 -0.638 1.00 92.81 329 TRP A C 1
ATOM 2502 O O . TRP A 1 329 ? 35.245 -22.052 -0.884 1.00 92.81 329 TRP A O 1
ATOM 2512 N N . THR A 1 330 ? 34.680 -24.167 -1.398 1.00 91.44 330 THR A N 1
ATOM 2513 C CA . THR A 1 330 ? 35.422 -24.258 -2.665 1.00 91.44 330 THR A CA 1
ATOM 2514 C C . THR A 1 330 ? 34.517 -24.864 -3.752 1.00 91.44 330 THR A C 1
ATOM 2516 O O . THR A 1 330 ? 34.327 -26.082 -3.757 1.00 91.44 330 THR A O 1
ATOM 2519 N N . PRO A 1 331 ? 33.934 -24.070 -4.675 1.00 90.75 331 PRO A N 1
ATOM 2520 C CA . PRO A 1 331 ? 33.096 -24.592 -5.758 1.00 90.75 331 PRO A CA 1
ATOM 2521 C C . PRO A 1 331 ? 33.927 -25.357 -6.796 1.00 90.75 331 PRO A C 1
ATOM 2523 O O . PRO A 1 331 ? 34.806 -24.785 -7.437 1.00 90.75 331 PRO A O 1
ATOM 2526 N N . SER A 1 332 ? 33.623 -26.637 -7.004 1.00 86.94 332 SER A N 1
ATOM 2527 C CA . SER A 1 332 ? 34.325 -27.528 -7.946 1.00 86.94 332 SER A CA 1
ATOM 2528 C C . SER A 1 332 ? 33.735 -27.555 -9.366 1.00 86.94 332 SER A C 1
ATOM 2530 O O . SER A 1 332 ? 34.349 -28.098 -10.283 1.00 86.94 332 SER A O 1
ATOM 2532 N N . SER A 1 333 ? 32.553 -26.969 -9.581 1.00 88.56 333 SER A N 1
ATOM 2533 C CA . SER A 1 333 ? 31.925 -26.832 -10.903 1.00 88.56 333 SER A CA 1
ATOM 2534 C C . SER A 1 333 ? 30.888 -25.699 -10.919 1.00 88.56 333 SER A C 1
ATOM 2536 O O . SER A 1 333 ? 30.643 -25.067 -9.893 1.00 88.56 333 SER A O 1
ATOM 2538 N N . ILE A 1 334 ? 30.261 -25.469 -12.077 1.00 88.12 334 ILE A N 1
ATOM 2539 C CA . ILE A 1 334 ? 29.118 -24.552 -12.243 1.00 88.12 334 ILE A CA 1
ATOM 2540 C C . ILE A 1 334 ? 27.748 -25.195 -11.950 1.00 88.12 334 ILE A C 1
ATOM 2542 O O . ILE A 1 334 ? 26.723 -24.568 -12.200 1.00 88.12 334 ILE A O 1
ATOM 2546 N N . GLN A 1 335 ? 27.701 -26.440 -11.461 1.00 88.12 335 GLN A N 1
ATOM 2547 C CA . GLN A 1 335 ? 26.430 -27.085 -11.111 1.00 88.12 335 GLN A CA 1
ATOM 2548 C C . GLN A 1 335 ? 25.770 -26.377 -9.913 1.00 88.12 335 GLN A C 1
ATOM 2550 O O . GLN A 1 335 ? 26.484 -25.984 -8.987 1.00 88.12 335 GLN A O 1
ATOM 2555 N N . PRO A 1 336 ? 24.433 -26.214 -9.904 1.00 85.38 336 PRO A N 1
ATOM 2556 C CA . PRO A 1 336 ? 23.735 -25.469 -8.865 1.00 85.38 336 PRO A CA 1
ATOM 2557 C C . PRO A 1 336 ? 23.850 -26.152 -7.498 1.00 85.38 336 PRO A C 1
ATOM 2559 O O . PRO A 1 336 ? 23.599 -27.348 -7.353 1.00 85.38 336 PRO A O 1
ATOM 2562 N N . VAL A 1 337 ? 24.199 -25.364 -6.481 1.00 85.75 337 VAL A N 1
ATOM 2563 C CA . VAL A 1 337 ? 24.356 -25.804 -5.089 1.00 85.75 337 VAL A CA 1
ATOM 2564 C C . VAL A 1 337 ? 23.402 -25.004 -4.210 1.00 85.75 337 VAL A C 1
ATOM 2566 O O . VAL A 1 337 ? 23.498 -23.780 -4.154 1.00 85.75 337 VAL A O 1
ATOM 2569 N N . ASN A 1 338 ? 22.516 -25.690 -3.485 1.00 79.12 338 ASN A N 1
ATOM 2570 C CA . ASN A 1 338 ? 21.753 -25.058 -2.412 1.00 79.12 338 ASN A CA 1
ATOM 2571 C C . ASN A 1 338 ? 22.670 -24.844 -1.200 1.00 79.12 338 ASN A C 1
ATOM 2573 O O . ASN A 1 338 ? 23.325 -25.778 -0.726 1.00 79.12 338 ASN A O 1
ATOM 2577 N N . LEU A 1 339 ? 22.698 -23.614 -0.693 1.00 86.44 339 LEU A N 1
ATOM 2578 C CA . LEU A 1 339 ? 23.394 -23.250 0.534 1.00 86.44 339 LEU A CA 1
ATOM 2579 C C . LEU A 1 339 ? 22.433 -22.487 1.442 1.00 86.44 339 LEU A C 1
ATOM 2581 O O . LEU A 1 339 ? 22.115 -21.335 1.172 1.00 86.44 339 LEU A O 1
ATOM 2585 N N . THR A 1 340 ? 22.001 -23.125 2.526 1.00 86.69 340 THR A N 1
ATOM 2586 C CA . THR A 1 340 ? 21.127 -22.513 3.529 1.00 86.69 340 THR A CA 1
ATOM 2587 C C . THR A 1 340 ? 21.776 -22.637 4.904 1.00 86.69 340 THR A C 1
ATOM 2589 O O . THR A 1 340 ? 22.144 -23.733 5.336 1.00 86.69 340 THR A O 1
ATOM 2592 N N . ILE A 1 341 ? 21.932 -21.501 5.580 1.00 88.38 341 ILE A N 1
ATOM 2593 C CA . ILE A 1 341 ? 22.475 -21.394 6.932 1.00 88.38 341 ILE A CA 1
ATOM 2594 C C . ILE A 1 341 ? 21.286 -21.247 7.887 1.00 88.38 341 ILE A C 1
ATOM 2596 O O . ILE A 1 341 ? 20.381 -20.451 7.634 1.00 88.38 341 ILE A O 1
ATOM 2600 N N . GLN A 1 342 ? 21.288 -22.016 8.974 1.00 87.62 342 GLN A N 1
ATOM 2601 C CA . GLN A 1 342 ? 20.338 -21.893 10.077 1.00 87.62 342 GLN A CA 1
ATOM 2602 C C . GLN A 1 342 ? 21.010 -21.186 11.254 1.00 87.62 342 GLN A C 1
ATOM 2604 O O . GLN A 1 342 ? 22.160 -21.484 11.588 1.00 87.62 342 GLN A O 1
ATOM 2609 N N . VAL A 1 343 ? 20.279 -20.261 11.872 1.00 87.88 343 VAL A N 1
ATOM 2610 C CA . VAL A 1 343 ? 20.746 -19.409 12.971 1.00 87.88 343 VAL A CA 1
ATOM 2611 C C . VAL A 1 343 ? 19.706 -19.448 14.090 1.00 87.88 343 VAL A C 1
ATOM 2613 O O . VAL A 1 343 ? 18.533 -19.209 13.823 1.00 87.88 343 VAL A O 1
ATOM 2616 N N . SER A 1 344 ? 20.098 -19.815 15.313 1.00 83.75 344 SER A N 1
ATOM 2617 C CA . SER A 1 344 ? 19.163 -20.189 16.391 1.00 83.75 344 SER A CA 1
ATOM 2618 C C . SER A 1 344 ? 19.594 -19.689 17.769 1.00 83.75 344 SER A C 1
ATOM 2620 O O . SER A 1 344 ? 20.786 -19.673 18.066 1.00 83.75 344 SER A O 1
ATOM 2622 N N . ASP A 1 345 ? 18.608 -19.350 18.602 1.00 80.75 345 ASP A N 1
ATOM 2623 C CA . ASP A 1 345 ? 18.714 -18.988 20.027 1.00 80.75 345 ASP A CA 1
ATOM 2624 C C . ASP A 1 345 ? 18.451 -20.175 20.992 1.00 80.75 345 ASP A C 1
ATOM 2626 O O . ASP A 1 345 ? 18.379 -19.996 22.203 1.00 80.75 345 ASP A O 1
ATOM 2630 N N . GLN A 1 346 ? 18.327 -21.402 20.462 1.00 74.31 346 GLN A N 1
ATOM 2631 C CA . GLN A 1 346 ? 17.857 -22.643 21.119 1.00 74.31 346 GLN A CA 1
ATOM 2632 C C . GLN A 1 346 ? 16.332 -22.788 21.293 1.00 74.31 346 GLN A C 1
ATOM 2634 O O . GLN A 1 346 ? 15.854 -23.924 21.309 1.00 74.31 346 GLN A O 1
ATOM 2639 N N . THR A 1 347 ? 15.556 -21.704 21.380 1.00 67.69 347 THR A N 1
ATOM 2640 C CA . THR A 1 347 ? 14.078 -21.746 21.437 1.00 67.69 347 THR A CA 1
ATOM 2641 C C . THR A 1 347 ? 13.436 -21.578 20.058 1.00 67.69 347 THR A C 1
ATOM 2643 O O . THR A 1 347 ? 12.411 -22.201 19.771 1.00 67.69 347 THR A O 1
ATOM 2646 N N . SER A 1 348 ? 14.065 -20.795 19.178 1.00 72.12 348 SER A N 1
ATOM 2647 C CA . SER A 1 348 ? 13.613 -20.523 17.814 1.00 72.12 348 SER A CA 1
ATOM 2648 C C . SER A 1 348 ? 14.783 -20.534 16.808 1.00 72.12 348 SER A C 1
ATOM 2650 O O . SER A 1 348 ? 15.938 -20.783 17.171 1.00 72.12 348 SER A O 1
ATOM 2652 N N . SER A 1 349 ? 14.510 -20.341 15.510 1.00 80.19 349 SER A N 1
ATOM 2653 C CA . SER A 1 349 ? 15.577 -20.200 14.507 1.00 80.19 349 SER A CA 1
ATOM 2654 C C . SER A 1 349 ? 15.139 -19.525 13.208 1.00 80.19 349 SER A C 1
ATOM 2656 O O . SER A 1 349 ? 14.079 -19.850 12.671 1.00 80.19 349 SER A O 1
ATOM 2658 N N . SER A 1 350 ? 16.034 -18.720 12.641 1.00 80.44 350 SER A N 1
ATOM 2659 C CA . SER A 1 350 ? 15.956 -18.165 11.287 1.00 80.44 350 SER A CA 1
ATOM 2660 C C . SER A 1 350 ? 16.751 -18.995 10.273 1.00 80.44 350 SER A C 1
ATOM 2662 O O . SER A 1 350 ? 17.697 -19.711 10.615 1.00 80.44 350 SER A O 1
ATOM 2664 N N . LEU A 1 351 ? 16.392 -18.860 8.993 1.00 83.38 351 LEU A N 1
ATOM 2665 C CA . LEU A 1 351 ? 17.079 -19.472 7.852 1.00 83.38 351 LEU A CA 1
ATOM 2666 C C . LEU A 1 351 ? 17.472 -18.389 6.838 1.00 83.38 351 LEU A C 1
ATOM 2668 O O . LEU A 1 351 ? 16.642 -17.567 6.461 1.00 83.38 351 LEU A O 1
ATOM 2672 N N . ILE A 1 352 ? 18.712 -18.425 6.347 1.00 82.69 352 ILE A N 1
ATOM 2673 C CA . ILE A 1 352 ? 19.209 -17.540 5.281 1.00 82.69 352 ILE A CA 1
ATOM 2674 C C . ILE A 1 352 ? 19.789 -18.367 4.129 1.00 82.69 352 ILE A C 1
ATOM 2676 O O . ILE A 1 352 ? 20.491 -19.354 4.343 1.00 82.69 352 ILE A O 1
ATOM 2680 N N . THR A 1 353 ? 19.491 -17.969 2.893 1.00 84.94 353 THR A N 1
ATOM 2681 C CA . THR A 1 353 ? 20.000 -18.600 1.662 1.00 84.94 353 THR A CA 1
ATOM 2682 C C . THR A 1 353 ? 20.628 -17.507 0.790 1.00 84.94 353 THR A C 1
ATOM 2684 O O . THR A 1 353 ? 19.886 -16.818 0.089 1.00 84.94 353 THR A O 1
ATOM 2687 N N . PRO A 1 354 ? 21.953 -17.270 0.873 1.00 87.38 354 PRO A N 1
ATOM 2688 C CA . PRO A 1 354 ? 22.618 -16.214 0.112 1.00 87.38 354 PRO A CA 1
ATOM 2689 C C . PRO A 1 354 ? 22.609 -16.501 -1.394 1.00 87.38 354 PRO A C 1
ATOM 2691 O O . PRO A 1 354 ? 22.656 -17.654 -1.824 1.00 87.38 354 PRO A O 1
ATOM 2694 N N . VAL A 1 355 ? 22.626 -15.441 -2.203 1.00 88.69 355 VAL A N 1
ATOM 2695 C CA . VAL A 1 355 ? 22.786 -15.547 -3.659 1.00 88.69 355 VAL A CA 1
ATOM 2696 C C . VAL A 1 355 ? 24.236 -15.896 -3.989 1.00 88.69 355 VAL A C 1
ATOM 2698 O O . VAL A 1 355 ? 25.158 -15.151 -3.650 1.00 88.69 355 VAL A O 1
ATOM 2701 N N . LEU A 1 356 ? 24.452 -17.009 -4.686 1.00 91.38 356 LEU A N 1
ATOM 2702 C CA . LEU A 1 356 ? 25.784 -17.464 -5.087 1.00 91.38 356 LEU A CA 1
ATOM 2703 C C . LEU A 1 356 ? 26.109 -16.945 -6.493 1.00 91.38 356 LEU A C 1
ATOM 2705 O O . LEU A 1 356 ? 25.416 -17.284 -7.449 1.00 91.38 356 LEU A O 1
ATOM 2709 N N . ARG A 1 357 ? 27.165 -16.132 -6.633 1.00 92.19 357 ARG A N 1
ATOM 2710 C CA . ARG A 1 357 ? 27.682 -15.628 -7.919 1.00 92.19 357 ARG A CA 1
ATOM 2711 C C . ARG A 1 357 ? 28.994 -16.321 -8.278 1.00 92.19 357 ARG A C 1
ATOM 2713 O O . ARG A 1 357 ? 30.038 -15.999 -7.708 1.00 92.19 357 ARG A O 1
ATOM 2720 N N . LEU A 1 358 ? 28.941 -17.251 -9.232 1.00 92.31 358 LEU A N 1
ATOM 2721 C CA . LEU A 1 358 ? 30.091 -18.041 -9.679 1.00 92.31 358 LEU A CA 1
ATOM 2722 C C . LEU A 1 358 ? 30.676 -17.491 -10.984 1.00 92.31 358 LEU A C 1
ATOM 2724 O O . LEU A 1 358 ? 29.965 -17.306 -11.971 1.00 92.31 358 LEU A O 1
ATOM 2728 N N . CYS A 1 359 ? 31.994 -17.311 -11.015 1.00 91.06 359 CYS A N 1
ATOM 2729 C CA . CYS A 1 359 ? 32.758 -17.041 -12.231 1.00 91.06 359 CYS A CA 1
ATOM 2730 C C . CYS A 1 359 ? 33.454 -18.306 -12.760 1.00 91.06 359 CYS A C 1
ATOM 2732 O O . CYS A 1 359 ? 34.156 -18.988 -12.011 1.00 91.06 359 CYS A O 1
ATOM 2734 N N . ASN A 1 360 ? 33.328 -18.568 -14.066 1.00 91.50 360 ASN A N 1
ATOM 2735 C CA . ASN A 1 360 ? 33.958 -19.700 -14.761 1.00 91.50 360 ASN A CA 1
ATOM 2736 C C . ASN A 1 360 ? 34.762 -19.276 -16.014 1.00 91.50 360 ASN A C 1
ATOM 2738 O O . ASN A 1 360 ? 34.892 -20.039 -16.965 1.00 91.50 360 ASN A O 1
ATOM 2742 N N . CYS A 1 361 ? 35.274 -18.041 -16.051 1.00 89.44 361 CYS A N 1
ATOM 2743 C CA . CYS A 1 361 ? 35.970 -17.517 -17.230 1.00 89.44 361 CYS A CA 1
ATOM 2744 C C . CYS A 1 361 ? 37.285 -18.257 -17.519 1.00 89.44 361 CYS A C 1
ATOM 2746 O O . CYS A 1 361 ? 38.167 -18.349 -16.654 1.00 89.44 361 CYS A O 1
ATOM 2748 N N . MET A 1 362 ? 37.412 -18.744 -18.754 1.00 83.25 362 MET A N 1
ATOM 2749 C CA . MET A 1 362 ? 38.564 -19.479 -19.276 1.00 83.25 362 MET A CA 1
ATOM 2750 C C . MET A 1 362 ? 39.503 -18.554 -20.069 1.00 83.25 362 MET A C 1
ATOM 2752 O O . MET A 1 362 ? 39.200 -17.381 -20.284 1.00 83.25 362 MET A O 1
ATOM 2756 N N . ASN A 1 363 ? 40.661 -19.072 -20.495 1.00 80.25 363 ASN A N 1
ATOM 2757 C CA . ASN A 1 363 ? 41.585 -18.420 -21.440 1.00 80.25 363 ASN A CA 1
ATOM 2758 C C . ASN A 1 363 ? 42.004 -16.973 -21.086 1.00 80.25 363 ASN A C 1
ATOM 2760 O O . ASN A 1 363 ? 42.304 -16.179 -21.970 1.00 80.25 363 ASN A O 1
ATOM 2764 N N . GLY A 1 364 ? 42.041 -16.626 -19.793 1.00 77.06 364 GLY A N 1
ATOM 2765 C CA . GLY A 1 364 ? 42.395 -15.281 -19.315 1.00 77.06 364 GLY A CA 1
ATOM 2766 C C . GLY A 1 364 ? 41.234 -14.279 -19.259 1.00 77.06 364 GLY A C 1
ATOM 2767 O O . GLY A 1 364 ? 41.465 -13.108 -18.971 1.00 77.06 364 GLY A O 1
ATOM 2768 N N . GLY A 1 365 ? 39.994 -14.713 -19.506 1.00 82.94 365 GLY A N 1
ATOM 2769 C CA . GLY A 1 365 ? 38.816 -13.849 -19.449 1.00 82.94 365 GLY A CA 1
ATOM 2770 C C . GLY A 1 365 ? 38.511 -13.309 -18.046 1.00 82.94 365 GLY A C 1
ATOM 2771 O O . GLY A 1 365 ? 38.688 -13.998 -17.036 1.00 82.94 365 GLY A O 1
ATOM 2772 N N . SER A 1 366 ? 38.023 -12.069 -17.990 1.00 86.81 366 SER A N 1
ATOM 2773 C CA . SER A 1 366 ? 37.766 -11.340 -16.738 1.00 86.81 366 SER A CA 1
ATOM 2774 C C . SER A 1 366 ? 36.302 -11.439 -16.298 1.00 86.81 366 SER A C 1
ATOM 2776 O O . SER A 1 366 ? 35.397 -11.079 -17.053 1.00 86.81 366 SER A O 1
ATOM 2778 N N . CYS A 1 367 ? 36.079 -11.887 -15.057 1.00 89.56 367 CYS A N 1
ATOM 2779 C CA . CYS A 1 367 ? 34.761 -12.038 -14.430 1.00 89.56 367 CYS A CA 1
ATOM 2780 C C . CYS A 1 367 ? 34.008 -10.700 -14.355 1.00 89.56 367 CYS A C 1
ATOM 2782 O O . CYS A 1 367 ? 34.534 -9.733 -13.807 1.00 89.56 367 CYS A O 1
ATOM 2784 N N . GLN A 1 368 ? 32.760 -10.654 -14.819 1.00 88.12 368 GLN A N 1
ATOM 2785 C CA . GLN A 1 368 ? 31.880 -9.488 -14.701 1.00 88.12 368 GLN A CA 1
ATOM 2786 C C . GLN A 1 368 ? 30.792 -9.746 -13.659 1.00 88.12 368 GLN A C 1
ATOM 2788 O O . GLN A 1 368 ? 29.660 -10.055 -14.008 1.00 88.12 368 GLN A O 1
ATOM 2793 N N . TYR A 1 369 ? 31.104 -9.597 -12.367 1.00 85.19 369 TYR A N 1
ATOM 2794 C CA . TYR A 1 369 ? 30.163 -9.898 -11.270 1.00 85.19 369 TYR A CA 1
ATOM 2795 C C . TYR A 1 369 ? 28.880 -9.036 -11.235 1.00 85.19 369 TYR A C 1
ATOM 2797 O O . TYR A 1 369 ? 27.966 -9.344 -10.467 1.00 85.19 369 TYR A O 1
ATOM 2805 N N . ASN A 1 370 ? 28.793 -8.008 -12.088 1.00 80.75 370 ASN A N 1
ATOM 2806 C CA . ASN A 1 370 ? 27.608 -7.172 -12.314 1.00 80.75 370 ASN A CA 1
ATOM 2807 C C . ASN A 1 370 ? 26.771 -7.611 -13.538 1.00 80.75 370 ASN A C 1
ATOM 2809 O O . ASN A 1 370 ? 25.725 -7.027 -13.797 1.00 80.75 370 ASN A O 1
ATOM 2813 N N . SER A 1 371 ? 27.211 -8.627 -14.290 1.00 79.38 371 SER A N 1
ATOM 2814 C CA . SER A 1 371 ? 26.537 -9.165 -15.476 1.00 79.38 371 SER A CA 1
ATOM 2815 C C . SER A 1 371 ? 26.264 -10.659 -15.289 1.00 79.38 371 SER A C 1
ATOM 2817 O O . SER A 1 371 ? 27.186 -11.452 -15.096 1.00 79.38 371 SER A O 1
ATOM 2819 N N . VAL A 1 372 ? 24.992 -11.055 -15.326 1.00 83.88 372 VAL A N 1
ATOM 2820 C CA . VAL A 1 372 ? 24.560 -12.449 -15.138 1.00 83.88 372 VAL A CA 1
ATOM 2821 C C . VAL A 1 372 ? 24.384 -13.110 -16.507 1.00 83.88 372 VAL A C 1
ATOM 2823 O O . VAL A 1 372 ? 23.567 -12.667 -17.308 1.00 83.88 372 VAL A O 1
ATOM 2826 N N . ALA A 1 373 ? 25.155 -14.166 -16.776 1.00 81.62 373 ALA A N 1
ATOM 2827 C CA . ALA A 1 373 ? 25.143 -14.914 -18.038 1.00 81.62 373 ALA A CA 1
ATOM 2828 C C . ALA A 1 373 ? 24.295 -16.200 -17.975 1.00 81.62 373 ALA A C 1
ATOM 2830 O O . ALA A 1 373 ? 23.843 -16.690 -19.014 1.00 81.62 373 ALA A O 1
ATOM 2831 N N . GLU A 1 374 ? 24.072 -16.743 -16.773 1.00 84.38 374 GLU A N 1
ATOM 2832 C CA . GLU A 1 374 ? 23.011 -17.715 -16.469 1.00 84.38 374 GLU A CA 1
ATOM 2833 C C . GLU A 1 374 ? 22.402 -17.411 -15.106 1.00 84.38 374 GLU A C 1
ATOM 2835 O O . GLU A 1 374 ? 23.120 -17.106 -14.152 1.00 84.38 374 GLU A O 1
ATOM 2840 N N . ASN A 1 375 ? 21.080 -17.529 -15.016 1.00 86.31 375 ASN A N 1
ATOM 2841 C CA . ASN A 1 375 ? 20.334 -17.407 -13.776 1.00 86.31 375 ASN A CA 1
ATOM 2842 C C . ASN A 1 375 ? 19.643 -18.748 -13.490 1.00 86.31 375 ASN A C 1
ATOM 2844 O O . ASN A 1 375 ? 18.816 -19.200 -14.281 1.00 86.31 375 ASN A O 1
ATOM 2848 N N . LEU A 1 376 ? 20.020 -19.387 -12.386 1.00 83.12 376 LEU A N 1
ATOM 2849 C CA . LEU A 1 376 ? 19.557 -20.698 -11.943 1.00 83.12 376 LEU A CA 1
ATOM 2850 C C . LEU A 1 376 ? 18.969 -20.575 -10.527 1.00 83.12 376 LEU A C 1
ATOM 2852 O O . LEU A 1 376 ? 19.270 -19.637 -9.786 1.00 83.12 376 LEU A O 1
ATOM 2856 N N . LEU A 1 377 ? 18.127 -21.539 -10.139 1.00 80.25 377 LEU A N 1
ATOM 2857 C CA . LEU A 1 377 ? 17.470 -21.569 -8.823 1.00 80.25 377 LEU A CA 1
ATOM 2858 C C . LEU A 1 377 ? 16.747 -20.249 -8.470 1.00 80.25 377 LEU A C 1
ATOM 2860 O O . LEU A 1 377 ? 16.891 -19.740 -7.361 1.00 80.25 377 LEU A O 1
ATOM 2864 N N . LEU A 1 378 ? 15.979 -19.695 -9.419 1.00 80.00 378 LEU A N 1
ATOM 2865 C CA . LEU A 1 378 ? 15.126 -18.508 -9.223 1.00 80.00 378 LEU A CA 1
ATOM 2866 C C . LEU A 1 378 ? 15.900 -17.321 -8.614 1.00 80.00 378 LEU A C 1
ATOM 2868 O O . LEU A 1 378 ? 15.584 -16.818 -7.539 1.00 80.00 378 LEU A O 1
ATOM 2872 N N . GLY A 1 379 ? 16.997 -16.914 -9.262 1.00 79.00 379 GLY A N 1
ATOM 2873 C CA . GLY A 1 379 ? 17.847 -15.821 -8.782 1.00 79.00 379 GLY A CA 1
ATOM 2874 C C . GLY A 1 379 ? 18.942 -16.241 -7.802 1.00 79.00 379 GLY A C 1
ATOM 2875 O O . GLY A 1 379 ? 19.910 -15.496 -7.658 1.00 79.00 379 GLY A O 1
ATOM 2876 N N . LYS A 1 380 ? 18.839 -17.401 -7.141 1.00 81.31 380 LYS A N 1
ATOM 2877 C CA . LYS A 1 380 ? 19.716 -17.768 -6.010 1.00 81.31 380 LYS A CA 1
ATOM 2878 C C . LYS A 1 380 ? 21.081 -18.323 -6.425 1.00 81.31 380 LYS A C 1
ATOM 2880 O O . LYS A 1 380 ? 22.010 -18.286 -5.621 1.00 81.31 380 LYS A O 1
ATOM 2885 N N . PHE A 1 381 ? 21.239 -18.781 -7.667 1.00 88.94 381 PHE A N 1
ATOM 2886 C CA . PHE A 1 381 ? 22.513 -19.272 -8.194 1.00 88.94 381 PHE A CA 1
ATOM 2887 C C . PHE A 1 381 ? 22.786 -18.666 -9.575 1.00 88.94 381 PHE A C 1
ATOM 2889 O O . PHE A 1 381 ? 22.113 -18.965 -10.556 1.00 88.94 381 PHE A O 1
ATOM 2896 N N . GLN A 1 382 ? 23.768 -17.776 -9.655 1.00 91.50 382 GLN A N 1
ATOM 2897 C CA . GLN A 1 382 ? 24.035 -16.930 -10.816 1.00 91.50 382 GLN A CA 1
ATOM 2898 C C . GLN A 1 382 ? 25.434 -17.229 -11.361 1.00 91.50 382 GLN A C 1
ATOM 2900 O O . GLN A 1 382 ? 26.423 -17.133 -10.632 1.00 91.50 382 GLN A O 1
ATOM 2905 N N . ILE A 1 383 ? 25.539 -17.545 -12.652 1.00 89.88 383 ILE A N 1
ATOM 2906 C CA . ILE A 1 383 ? 26.833 -17.648 -13.338 1.00 89.88 383 ILE A CA 1
ATOM 2907 C C . ILE A 1 383 ? 27.100 -16.310 -14.021 1.00 89.88 383 ILE A C 1
ATOM 2909 O O . ILE A 1 383 ? 26.280 -15.835 -14.812 1.00 89.88 383 ILE A O 1
ATOM 2913 N N . VAL A 1 384 ? 28.231 -15.684 -13.705 1.00 90.81 384 VAL A N 1
ATOM 2914 C CA . VAL A 1 384 ? 28.546 -14.328 -14.175 1.00 90.81 384 VAL A CA 1
ATOM 2915 C C . VAL A 1 384 ? 29.250 -14.334 -15.533 1.00 90.81 384 VAL A C 1
ATOM 2917 O O . VAL A 1 384 ? 29.936 -15.296 -15.889 1.00 90.81 384 VAL A O 1
ATOM 2920 N N . GLY A 1 385 ? 29.056 -13.263 -16.302 1.00 85.38 385 GLY A N 1
ATOM 2921 C CA . GLY A 1 385 ? 29.627 -13.098 -17.638 1.00 85.38 385 GLY A CA 1
ATOM 2922 C C . GLY A 1 385 ? 31.146 -12.909 -17.645 1.00 85.38 385 GLY A C 1
ATOM 2923 O O . GLY A 1 385 ? 31.768 -12.615 -16.621 1.00 85.38 385 GLY A O 1
ATOM 2924 N N . CYS A 1 386 ? 31.738 -13.054 -18.830 1.00 86.00 386 CYS A N 1
ATOM 2925 C CA . CYS A 1 386 ? 33.180 -12.981 -19.051 1.00 86.00 386 CYS A CA 1
ATOM 2926 C C . CYS A 1 386 ? 33.521 -11.967 -20.144 1.00 86.00 386 CYS A C 1
ATOM 2928 O O . CYS A 1 386 ? 32.981 -12.044 -21.245 1.00 86.00 386 CYS A O 1
ATOM 2930 N N . LEU A 1 387 ? 34.464 -11.060 -19.872 1.00 84.38 387 LEU A N 1
ATOM 2931 C CA . LEU A 1 387 ? 35.138 -10.304 -20.932 1.00 84.38 387 LEU A CA 1
ATOM 2932 C C . LEU A 1 387 ? 36.275 -11.156 -21.494 1.00 84.38 387 LEU A C 1
ATOM 2934 O O . LEU A 1 387 ? 37.182 -11.533 -20.749 1.00 84.38 387 LEU A O 1
ATOM 2938 N N . CYS A 1 388 ? 36.221 -11.458 -22.789 1.00 79.00 388 CYS A N 1
ATOM 2939 C CA . CYS A 1 388 ? 37.199 -12.312 -23.457 1.00 79.00 388 CYS A CA 1
ATOM 2940 C C . CYS A 1 388 ? 38.360 -11.502 -24.052 1.00 79.00 388 CYS A C 1
ATOM 2942 O O . CYS A 1 388 ? 38.121 -10.440 -24.629 1.00 79.00 388 CYS A O 1
ATOM 2944 N N . PRO A 1 389 ? 39.611 -11.987 -23.946 1.00 75.81 389 PRO A N 1
ATOM 2945 C CA . PRO A 1 389 ? 40.739 -11.380 -24.642 1.00 75.81 389 PRO A CA 1
ATOM 2946 C C . PRO A 1 389 ? 40.643 -11.606 -26.158 1.00 75.81 389 PRO A C 1
ATOM 2948 O O . PRO A 1 389 ? 39.960 -12.517 -26.633 1.00 75.81 389 PRO A O 1
ATOM 2951 N N . ALA A 1 390 ? 41.355 -10.775 -26.923 1.00 66.44 390 ALA A N 1
ATOM 2952 C CA . ALA A 1 390 ? 41.330 -10.800 -28.383 1.00 66.44 390 ALA A CA 1
ATOM 2953 C C . ALA A 1 390 ? 41.645 -12.195 -28.962 1.00 66.44 390 ALA A C 1
ATOM 2955 O O . ALA A 1 390 ? 42.541 -12.897 -28.493 1.00 66.44 390 ALA A O 1
ATOM 2956 N N . GLY A 1 391 ? 40.897 -12.587 -29.998 1.00 63.75 391 GLY A N 1
ATOM 2957 C CA . GLY A 1 391 ? 40.991 -13.909 -30.630 1.00 63.75 391 GLY A CA 1
ATOM 2958 C C . GLY A 1 391 ? 40.146 -15.010 -29.972 1.00 63.75 391 GLY A C 1
ATOM 2959 O O . GLY A 1 391 ? 40.076 -16.109 -30.526 1.00 63.75 391 GLY A O 1
ATOM 2960 N N . PHE A 1 392 ? 39.478 -14.729 -28.846 1.00 68.50 392 PHE A N 1
ATOM 2961 C CA . PHE A 1 392 ? 38.559 -15.655 -28.178 1.00 68.50 392 PHE A CA 1
ATOM 2962 C C . PHE A 1 392 ? 37.117 -15.136 -28.168 1.00 68.50 392 PHE A C 1
ATOM 2964 O O . PHE A 1 392 ? 36.855 -13.939 -28.086 1.00 68.50 392 PHE A O 1
ATOM 2971 N N . SER A 1 393 ? 36.172 -16.068 -28.233 1.00 70.19 393 SER A N 1
ATOM 2972 C CA . SER A 1 393 ? 34.729 -15.824 -28.235 1.00 70.19 393 SER A CA 1
ATOM 2973 C C . SER A 1 393 ? 34.002 -16.942 -27.479 1.00 70.19 393 SER A C 1
ATOM 2975 O O . SER A 1 393 ? 34.636 -17.819 -26.892 1.00 70.19 393 SER A O 1
ATOM 2977 N N . GLY A 1 394 ? 32.668 -16.951 -27.509 1.00 71.12 394 GLY A N 1
ATOM 2978 C CA . GLY A 1 394 ? 31.872 -17.907 -26.735 1.00 71.12 394 GLY A CA 1
ATOM 2979 C C . GLY A 1 394 ? 31.474 -17.363 -25.361 1.00 71.12 394 GLY A C 1
ATOM 2980 O O . GLY A 1 394 ? 31.728 -16.200 -25.054 1.00 71.12 394 GLY A O 1
ATOM 2981 N N . LYS A 1 395 ? 30.792 -18.180 -24.556 1.00 78.06 395 LYS A N 1
ATOM 2982 C CA . LYS A 1 395 ? 30.091 -17.718 -23.343 1.00 78.06 395 LYS A CA 1
ATOM 2983 C C . LYS A 1 395 ? 31.018 -17.484 -22.145 1.00 78.06 395 LYS A C 1
ATOM 2985 O O . LYS A 1 395 ? 30.784 -16.583 -21.343 1.00 78.06 395 LYS A O 1
ATOM 2990 N N . TYR A 1 396 ? 32.075 -18.282 -22.057 1.00 84.25 396 TYR A N 1
ATOM 2991 C CA . TYR A 1 396 ? 33.100 -18.273 -21.014 1.00 84.25 396 TYR A CA 1
ATOM 2992 C C . TYR A 1 396 ? 34.516 -18.162 -21.614 1.00 84.25 396 TYR A C 1
ATOM 2994 O O . TYR A 1 396 ? 35.503 -18.493 -20.952 1.00 84.25 396 TYR A O 1
ATOM 3002 N N . CYS A 1 397 ? 34.607 -17.646 -22.849 1.00 78.94 397 CYS A N 1
ATOM 3003 C CA . CYS A 1 397 ? 35.823 -17.454 -23.652 1.00 78.94 397 CYS A CA 1
ATOM 3004 C C . CYS A 1 397 ? 36.463 -18.747 -24.190 1.00 78.94 397 CYS A C 1
ATOM 3006 O O . CYS A 1 397 ? 37.676 -18.824 -24.386 1.00 78.94 397 CYS A O 1
ATOM 3008 N N . GLU A 1 398 ? 35.646 -19.773 -24.425 1.00 76.62 398 GLU A N 1
ATOM 3009 C CA . GLU A 1 398 ? 36.045 -21.123 -24.834 1.00 76.62 398 GLU A CA 1
ATOM 3010 C C . GLU A 1 398 ? 36.285 -21.315 -26.348 1.00 76.62 398 GLU A C 1
ATOM 3012 O O . GLU A 1 398 ? 36.942 -22.276 -26.743 1.00 76.62 398 GLU A O 1
ATOM 3017 N N . ASN A 1 399 ? 35.775 -20.416 -27.197 1.00 7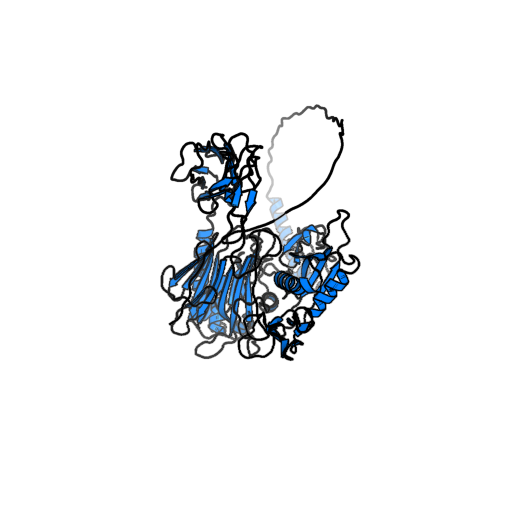0.50 399 ASN A N 1
ATOM 3018 C CA . ASN A 1 399 ? 35.732 -20.547 -28.660 1.00 70.50 399 ASN A CA 1
ATOM 3019 C C . ASN A 1 399 ? 36.655 -19.544 -29.393 1.00 70.50 399 ASN A C 1
ATOM 3021 O O . ASN A 1 399 ? 37.267 -18.672 -28.779 1.00 70.50 399 ASN A O 1
ATOM 3025 N N . ARG A 1 400 ? 36.727 -19.653 -30.730 1.00 57.62 400 ARG A N 1
ATOM 3026 C CA . ARG A 1 400 ? 37.304 -18.656 -31.663 1.00 57.62 400 ARG A CA 1
ATOM 3027 C C . ARG A 1 400 ? 36.221 -18.204 -32.669 1.00 57.62 400 ARG A C 1
ATOM 3029 O O . ARG A 1 400 ? 35.265 -18.949 -32.890 1.00 57.62 400 ARG A O 1
ATOM 3036 N N . SER A 1 401 ? 36.335 -16.996 -33.227 1.00 60.97 401 SER A N 1
ATOM 3037 C CA . SER A 1 401 ? 35.226 -16.244 -33.857 1.00 60.97 401 SER A CA 1
ATOM 3038 C C . SER A 1 401 ? 34.827 -16.652 -35.295 1.00 60.97 401 SER A C 1
ATOM 3040 O O . SER A 1 401 ? 35.620 -17.214 -36.046 1.00 60.97 401 SER A O 1
ATOM 3042 N N . ASP A 1 402 ? 33.567 -16.363 -35.670 1.00 57.41 402 ASP A N 1
ATOM 3043 C CA . ASP A 1 402 ? 32.961 -16.563 -37.005 1.00 57.41 402 ASP A CA 1
ATOM 3044 C C . ASP A 1 402 ? 31.681 -15.700 -37.160 1.00 57.41 402 ASP A C 1
ATOM 3046 O O . ASP A 1 402 ? 30.804 -15.759 -36.297 1.00 57.41 402 ASP A O 1
ATOM 3050 N N . VAL A 1 403 ? 31.544 -14.922 -38.247 1.00 57.47 403 VAL A N 1
ATOM 3051 C CA . VAL A 1 403 ? 30.567 -13.807 -38.347 1.00 57.47 403 VAL A CA 1
ATOM 3052 C C . VAL A 1 403 ? 29.264 -14.113 -39.106 1.00 57.47 403 VAL A C 1
ATOM 3054 O O . VAL A 1 403 ? 28.195 -13.663 -38.692 1.00 57.47 403 VAL A O 1
ATOM 3057 N N . CYS A 1 404 ? 29.266 -14.913 -40.181 1.00 63.38 404 CYS A N 1
ATOM 3058 C CA . CYS A 1 404 ? 28.065 -15.050 -41.039 1.00 63.38 404 CYS A CA 1
ATOM 3059 C C . CYS A 1 404 ? 26.872 -15.804 -40.423 1.00 63.38 404 CYS A C 1
ATOM 3061 O O . CYS A 1 404 ? 25.814 -15.893 -41.050 1.00 63.38 404 CYS A O 1
ATOM 3063 N N . LYS A 1 405 ? 26.984 -16.312 -39.191 1.00 61.78 405 LYS A N 1
ATOM 3064 C CA . LYS A 1 405 ? 25.863 -16.950 -38.478 1.00 61.78 405 LYS A CA 1
ATOM 3065 C C . LYS A 1 405 ? 24.735 -15.965 -38.111 1.00 61.78 405 LYS A C 1
ATOM 3067 O O . LYS A 1 405 ? 23.633 -16.416 -37.811 1.00 61.78 405 LYS A O 1
ATOM 3072 N N . GLY A 1 406 ? 24.972 -14.650 -38.203 1.00 58.91 406 GLY A N 1
ATOM 3073 C CA . GLY A 1 406 ? 24.008 -13.586 -37.873 1.00 58.91 406 GLY A CA 1
ATOM 3074 C C . GLY A 1 406 ? 22.894 -13.279 -38.894 1.00 58.91 406 GLY A C 1
ATOM 3075 O O . GLY A 1 406 ? 22.021 -12.483 -38.576 1.00 58.91 406 GLY A O 1
ATOM 3076 N N . LYS A 1 407 ? 22.881 -13.897 -40.090 1.00 61.47 407 LYS A N 1
ATOM 3077 C CA . LYS A 1 407 ? 21.851 -13.725 -41.156 1.00 61.47 407 LYS A CA 1
ATOM 3078 C C . LYS A 1 407 ? 21.551 -12.263 -41.605 1.00 61.47 407 LYS A C 1
ATOM 3080 O O . LYS A 1 407 ? 20.459 -11.759 -41.352 1.00 61.47 407 LYS A O 1
ATOM 3085 N N . PRO A 1 408 ? 22.461 -11.602 -42.346 1.00 62.50 408 PRO A N 1
ATOM 3086 C CA . PRO A 1 408 ? 22.377 -10.167 -42.665 1.00 62.50 408 PRO A CA 1
ATOM 3087 C C . PRO A 1 408 ? 21.741 -9.773 -44.027 1.00 62.50 408 PRO A C 1
ATOM 3089 O O . PRO A 1 408 ? 21.844 -8.611 -44.412 1.00 62.50 408 PRO A O 1
ATOM 3092 N N . CYS A 1 409 ? 21.111 -10.688 -44.778 1.00 71.25 409 CYS A N 1
ATOM 3093 C CA . CYS A 1 409 ? 20.590 -10.426 -46.140 1.00 71.25 409 CYS A CA 1
ATOM 3094 C C . CYS A 1 409 ? 19.045 -10.456 -46.219 1.00 71.25 409 CYS A C 1
ATOM 3096 O O . CYS A 1 409 ? 18.383 -10.985 -45.325 1.00 71.25 409 CYS A O 1
ATOM 3098 N N . PHE A 1 410 ? 18.457 -9.902 -47.291 1.00 66.06 410 PHE A N 1
ATOM 3099 C CA . PHE A 1 410 ? 16.998 -9.891 -47.511 1.00 66.06 410 PHE A CA 1
ATOM 3100 C C . PHE A 1 410 ? 16.421 -11.321 -47.621 1.00 66.06 410 PHE A C 1
ATOM 3102 O O . PHE A 1 410 ? 17.116 -12.211 -48.117 1.00 66.06 410 PHE A O 1
ATOM 3109 N N . PRO A 1 411 ? 15.160 -11.583 -47.215 1.00 56.06 411 PRO A N 1
ATOM 3110 C CA . PRO A 1 411 ? 14.548 -12.907 -47.343 1.00 56.06 411 PRO A CA 1
ATOM 3111 C C . PRO A 1 411 ? 14.524 -13.410 -48.798 1.00 56.06 411 PRO A C 1
ATOM 3113 O O . PRO A 1 411 ? 13.739 -12.939 -49.616 1.00 56.06 411 PRO A O 1
ATOM 3116 N N . GLY A 1 412 ? 15.391 -14.379 -49.107 1.00 64.00 412 GLY A N 1
ATOM 3117 C CA . GLY A 1 412 ? 15.590 -14.928 -50.456 1.00 64.00 412 GLY A CA 1
ATOM 3118 C C . GLY A 1 412 ? 16.953 -14.609 -51.088 1.00 64.00 412 GLY A C 1
ATOM 3119 O O . GLY A 1 412 ? 17.302 -15.241 -52.079 1.00 64.00 412 GLY A O 1
ATOM 3120 N N . ALA A 1 413 ? 17.744 -13.699 -50.508 1.00 63.75 413 ALA A N 1
ATOM 3121 C CA . ALA A 1 413 ? 19.108 -13.397 -50.944 1.00 63.75 413 ALA A CA 1
ATOM 3122 C C . ALA A 1 413 ? 20.159 -14.173 -50.121 1.00 63.75 413 ALA A C 1
ATOM 3124 O O . ALA A 1 413 ? 20.074 -14.273 -48.895 1.00 63.75 413 ALA A O 1
ATOM 3125 N N . GLU A 1 414 ? 21.166 -14.718 -50.806 1.00 62.94 414 GLU A N 1
ATOM 3126 C CA . GLU A 1 414 ? 22.272 -15.492 -50.220 1.00 62.94 414 GLU A CA 1
ATOM 3127 C C . GLU A 1 414 ? 23.287 -14.601 -49.475 1.00 62.94 414 GLU A C 1
ATOM 3129 O O . GLU A 1 414 ? 23.402 -13.421 -49.794 1.00 62.94 414 GLU A O 1
ATOM 3134 N N . CYS A 1 415 ? 24.027 -15.161 -48.503 1.00 67.06 415 CYS A N 1
ATOM 3135 C CA . CYS A 1 415 ? 25.050 -14.479 -47.694 1.00 67.06 415 CYS A CA 1
ATOM 3136 C C . CYS A 1 415 ? 26.417 -15.177 -47.812 1.00 67.06 415 CYS A C 1
ATOM 3138 O O . CYS A 1 415 ? 26.511 -16.387 -47.594 1.00 67.06 415 CYS A O 1
ATOM 3140 N N . ILE A 1 416 ? 27.477 -14.420 -48.107 1.00 66.69 416 ILE A N 1
ATOM 3141 C CA . ILE A 1 416 ? 28.788 -14.940 -48.527 1.00 66.69 416 ILE A CA 1
ATOM 3142 C C . ILE A 1 416 ? 29.891 -14.453 -47.571 1.00 66.69 416 ILE A C 1
ATOM 3144 O O . ILE A 1 416 ? 30.024 -13.251 -47.358 1.00 66.69 416 ILE A O 1
ATOM 3148 N N . ARG A 1 417 ? 30.712 -15.368 -47.026 1.00 61.38 417 ARG A N 1
ATOM 3149 C CA . ARG A 1 417 ? 31.909 -15.046 -46.211 1.00 61.38 417 ARG A CA 1
ATOM 3150 C C . ARG A 1 417 ? 33.112 -14.670 -47.074 1.00 61.38 417 ARG A C 1
ATOM 3152 O O . ARG A 1 417 ? 33.305 -15.251 -48.140 1.00 61.38 417 ARG A O 1
ATOM 3159 N N . GLN A 1 418 ? 33.967 -13.785 -46.564 1.00 63.62 418 GLN A N 1
ATOM 3160 C CA . GLN A 1 418 ? 35.279 -13.490 -47.153 1.00 63.62 418 GLN A CA 1
ATOM 3161 C C . GLN A 1 418 ? 36.434 -14.152 -46.370 1.00 63.62 418 GLN A C 1
ATOM 3163 O O . GLN A 1 418 ? 36.199 -14.900 -45.422 1.00 63.62 418 GLN A O 1
ATOM 3168 N N . LYS A 1 419 ? 37.679 -13.978 -46.844 1.00 57.53 419 LYS A N 1
ATOM 3169 C CA . LYS A 1 419 ? 38.868 -14.712 -46.351 1.00 57.53 419 LYS A CA 1
ATOM 3170 C C . LYS A 1 419 ? 39.541 -14.100 -45.122 1.00 57.53 419 LYS A C 1
ATOM 3172 O O . LYS A 1 419 ? 40.244 -14.811 -44.411 1.00 57.53 419 LYS A O 1
ATOM 3177 N N . GLU A 1 420 ? 39.369 -12.804 -44.913 1.00 58.03 420 GLU A N 1
ATOM 3178 C CA . GLU A 1 420 ? 39.802 -12.117 -43.699 1.00 58.03 420 GLU A CA 1
ATOM 3179 C C . GLU A 1 420 ? 38.753 -12.316 -42.602 1.00 58.03 420 GLU A C 1
ATOM 3181 O O . GLU A 1 420 ? 37.575 -12.545 -42.893 1.00 58.03 420 GLU A O 1
ATOM 3186 N N . ALA A 1 421 ? 39.178 -12.256 -41.339 1.00 52.97 421 ALA A N 1
ATOM 3187 C CA . ALA A 1 421 ? 38.233 -12.291 -40.233 1.00 52.97 421 ALA A CA 1
ATOM 3188 C C . ALA A 1 421 ? 37.262 -11.100 -40.348 1.00 52.97 421 ALA A C 1
ATOM 3190 O O . ALA A 1 421 ? 37.676 -9.974 -40.604 1.00 52.97 421 ALA A O 1
ATOM 3191 N N . ASP A 1 422 ? 35.977 -11.387 -40.141 1.00 55.66 422 ASP A N 1
ATOM 3192 C CA . ASP A 1 422 ? 34.884 -10.425 -39.963 1.00 55.66 422 ASP A CA 1
ATOM 3193 C C . ASP A 1 422 ? 34.282 -9.716 -41.214 1.00 55.66 422 ASP A C 1
ATOM 3195 O O . ASP A 1 422 ? 33.497 -8.782 -41.050 1.00 55.66 422 ASP A O 1
ATOM 3199 N N . LEU A 1 423 ? 34.508 -10.194 -42.457 1.00 58.53 423 LEU A N 1
ATOM 3200 C CA . LEU A 1 423 ? 33.884 -9.638 -43.693 1.00 58.53 423 LEU A CA 1
ATOM 3201 C C . LEU A 1 423 ? 32.857 -10.558 -44.419 1.00 58.53 423 LEU A C 1
ATOM 3203 O O . LEU A 1 423 ? 33.047 -11.775 -44.515 1.00 58.53 423 LEU A O 1
ATOM 3207 N N . PHE A 1 424 ? 31.793 -9.966 -45.005 1.00 68.50 424 PHE A N 1
ATOM 3208 C CA . PHE A 1 424 ? 30.726 -10.664 -45.767 1.00 68.50 424 PHE A CA 1
ATOM 3209 C C . PHE A 1 424 ? 29.995 -9.807 -46.844 1.00 68.50 424 PHE A C 1
ATOM 3211 O O . PHE A 1 424 ? 30.110 -8.583 -46.838 1.00 68.50 424 PHE A O 1
ATOM 3218 N N . THR A 1 425 ? 29.212 -10.435 -47.747 1.00 69.75 425 THR A N 1
ATOM 3219 C CA . THR A 1 425 ? 28.345 -9.794 -48.788 1.00 69.75 425 THR A CA 1
ATOM 3220 C C . THR A 1 425 ? 27.023 -10.561 -49.072 1.00 69.75 425 THR A C 1
ATOM 3222 O O . THR A 1 425 ? 26.838 -11.655 -48.540 1.00 69.75 425 THR A O 1
ATOM 3225 N N . CYS A 1 426 ? 26.102 -10.012 -49.898 1.00 69.50 426 CYS A N 1
ATOM 3226 C CA . CYS A 1 426 ? 24.766 -10.583 -50.215 1.00 69.50 426 CYS A CA 1
ATOM 3227 C C . CYS A 1 426 ? 24.433 -10.712 -51.733 1.00 69.50 426 CYS A C 1
ATOM 3229 O O . CYS A 1 426 ? 25.045 -10.023 -52.548 1.00 69.50 426 CYS A O 1
ATOM 3231 N N . GLY A 1 427 ? 23.457 -11.574 -52.089 1.00 69.31 427 GLY A N 1
ATOM 3232 C CA . GLY A 1 427 ? 22.967 -11.884 -53.463 1.00 69.31 427 GLY A CA 1
ATOM 3233 C C . GLY A 1 427 ? 21.949 -10.901 -54.099 1.00 69.31 427 GLY A C 1
ATOM 3234 O O . GLY A 1 427 ? 21.929 -9.742 -53.726 1.00 69.31 427 GLY A O 1
ATOM 3235 N N . GLN A 1 428 ? 21.117 -11.326 -55.076 1.00 67.19 428 GLN A N 1
ATOM 3236 C CA . GLN A 1 428 ? 20.223 -10.457 -55.903 1.00 67.19 428 GLN A CA 1
ATOM 3237 C C . GLN A 1 428 ? 18.703 -10.511 -55.560 1.00 67.19 428 GLN A C 1
ATOM 3239 O O . GLN A 1 428 ? 18.285 -11.295 -54.714 1.00 67.19 428 GLN A O 1
ATOM 3244 N N . CYS A 1 429 ? 17.879 -9.643 -56.184 1.00 63.34 429 CYS A N 1
ATOM 3245 C CA . CYS A 1 429 ? 16.414 -9.541 -55.977 1.00 63.34 429 CYS A CA 1
ATOM 3246 C C . CYS A 1 429 ? 15.600 -10.484 -56.903 1.00 63.34 429 CYS A C 1
ATOM 3248 O O . CYS A 1 429 ? 15.998 -10.669 -58.054 1.00 63.34 429 CYS A O 1
ATOM 3250 N N . PRO A 1 430 ? 14.449 -11.033 -56.453 1.00 62.38 430 PRO A N 1
ATOM 3251 C CA . PRO A 1 430 ? 13.463 -11.707 -57.313 1.00 62.38 430 PRO A CA 1
ATOM 3252 C C . PRO A 1 430 ? 12.725 -10.747 -58.268 1.00 62.38 430 PRO A C 1
ATOM 3254 O O . PRO A 1 430 ? 12.871 -9.540 -58.159 1.00 62.38 430 PRO A O 1
ATOM 3257 N N . SER A 1 431 ? 11.899 -11.292 -59.170 1.00 55.19 431 SER A N 1
ATOM 3258 C CA . SER A 1 431 ? 11.035 -10.561 -60.122 1.00 55.19 431 SER A CA 1
ATOM 3259 C C . SER A 1 431 ? 9.552 -10.921 -59.857 1.00 55.19 431 SER A C 1
ATOM 3261 O O . SER A 1 431 ? 9.331 -11.997 -59.292 1.00 55.19 431 SER A O 1
ATOM 3263 N N . PRO A 1 432 ? 8.525 -10.103 -60.195 1.00 56.19 432 PRO A N 1
ATOM 3264 C CA . PRO A 1 432 ? 8.496 -8.902 -61.057 1.00 56.19 432 PRO A CA 1
ATOM 3265 C C . PRO A 1 432 ? 9.106 -7.633 -60.442 1.00 56.19 432 PRO A C 1
ATOM 3267 O O . PRO A 1 432 ? 9.204 -6.603 -61.105 1.00 56.19 432 PRO A O 1
ATOM 3270 N N . THR A 1 433 ? 9.512 -7.687 -59.177 1.00 57.47 433 THR A N 1
ATOM 3271 C CA . THR A 1 433 ? 9.896 -6.516 -58.396 1.00 57.47 433 THR A CA 1
ATOM 3272 C C . THR A 1 433 ? 11.312 -6.008 -58.719 1.00 57.47 433 THR A C 1
ATOM 3274 O O . THR A 1 433 ? 12.273 -6.768 -58.774 1.00 57.47 433 THR A O 1
ATOM 3277 N N . VAL A 1 434 ? 11.485 -4.694 -58.909 1.00 58.12 434 VAL A N 1
ATOM 3278 C CA . VAL A 1 434 ? 12.782 -4.098 -59.322 1.00 58.12 434 VAL A CA 1
ATOM 3279 C C . VAL A 1 434 ? 13.566 -3.477 -58.161 1.00 58.12 434 VAL A C 1
ATOM 3281 O O . VAL A 1 434 ? 12.973 -2.826 -57.302 1.00 58.12 434 VAL A O 1
ATOM 3284 N N . SER A 1 435 ? 14.898 -3.644 -58.131 1.00 54.50 435 SER A N 1
ATOM 3285 C CA . SER A 1 435 ? 15.799 -3.039 -57.128 1.00 54.50 435 SER A CA 1
ATOM 3286 C C . SER A 1 435 ? 16.645 -1.907 -57.716 1.00 54.50 435 SER A C 1
ATOM 3288 O O . SER A 1 435 ? 17.297 -2.109 -58.739 1.00 54.50 435 SER A O 1
ATOM 3290 N N . GLN A 1 436 ? 16.726 -0.764 -57.032 1.00 53.38 436 GLN A N 1
ATOM 3291 C CA . GLN A 1 436 ? 17.627 0.336 -57.401 1.00 53.38 436 GLN A CA 1
ATOM 3292 C C . GLN A 1 436 ? 19.064 0.056 -56.920 1.00 53.38 436 GLN A C 1
ATOM 3294 O O . GLN A 1 436 ? 19.378 0.207 -55.740 1.00 53.38 436 GLN A O 1
ATOM 3299 N N . ASP A 1 437 ? 19.915 -0.390 -57.848 1.00 55.12 437 ASP A N 1
ATOM 3300 C CA . ASP A 1 437 ? 21.391 -0.373 -57.816 1.00 55.12 437 ASP A CA 1
ATOM 3301 C C . ASP A 1 437 ? 22.127 -0.994 -56.608 1.00 55.12 437 ASP A C 1
ATOM 3303 O O . ASP A 1 437 ? 23.344 -0.848 -56.468 1.00 55.12 437 ASP A O 1
ATOM 3307 N N . LYS A 1 438 ? 21.441 -1.771 -55.760 1.00 52.22 438 LYS A N 1
ATOM 3308 C CA . LYS A 1 438 ? 22.072 -2.662 -54.771 1.00 52.22 438 LYS A CA 1
ATOM 3309 C C . LYS A 1 438 ? 21.462 -4.057 -54.818 1.00 52.22 438 LYS A C 1
ATOM 3311 O O . LYS A 1 438 ? 20.255 -4.232 -54.670 1.00 52.22 438 LYS A O 1
ATOM 3316 N N . GLN A 1 439 ? 22.327 -5.051 -55.004 1.00 59.09 439 GLN A N 1
ATOM 3317 C CA . GLN A 1 439 ? 21.949 -6.451 -55.174 1.00 59.09 439 GLN A CA 1
ATOM 3318 C C . GLN A 1 439 ? 21.182 -6.962 -53.942 1.00 59.09 439 GLN A C 1
ATOM 3320 O O . GLN A 1 439 ? 21.710 -6.933 -52.837 1.00 59.09 439 GLN A O 1
ATOM 3325 N N . GLY A 1 440 ? 19.929 -7.395 -54.137 1.00 57.25 440 GLY A N 1
ATOM 3326 C CA . GLY A 1 440 ? 19.195 -8.261 -53.201 1.00 57.25 440 GLY A CA 1
ATOM 3327 C C . GLY A 1 440 ? 18.990 -7.731 -51.785 1.00 57.25 440 GLY A C 1
ATOM 3328 O O . GLY A 1 440 ? 18.963 -8.523 -50.845 1.00 57.25 440 GLY A O 1
ATOM 3329 N N . TYR A 1 441 ? 18.810 -6.415 -51.622 1.00 57.75 441 TYR A N 1
ATOM 3330 C CA . TYR A 1 441 ? 18.428 -5.820 -50.335 1.00 57.75 441 TYR A CA 1
ATOM 3331 C C . TYR A 1 441 ? 16.958 -5.303 -50.266 1.00 57.75 441 TYR A C 1
ATOM 3333 O O . TYR A 1 441 ? 16.486 -5.149 -49.140 1.00 57.75 441 TYR A O 1
ATOM 3341 N N . LYS A 1 442 ? 16.231 -5.036 -51.388 1.00 51.56 442 LYS A N 1
ATOM 3342 C CA . LYS A 1 442 ? 14.769 -4.660 -51.488 1.00 51.56 442 LYS A CA 1
ATOM 3343 C C . LYS A 1 442 ? 14.285 -4.383 -52.950 1.00 51.56 442 LYS A C 1
ATOM 3345 O O . LYS A 1 442 ? 15.126 -4.002 -53.761 1.00 51.56 442 LYS A O 1
ATOM 3350 N N . CYS A 1 443 ? 12.977 -4.512 -53.286 1.00 61.53 443 CYS A N 1
ATOM 3351 C CA . CYS A 1 443 ? 12.415 -4.318 -54.660 1.00 61.53 443 CYS A CA 1
ATOM 3352 C C . CYS A 1 443 ? 10.841 -4.100 -54.761 1.00 61.53 443 CYS A C 1
ATOM 3354 O O . CYS A 1 443 ? 10.160 -4.514 -53.825 1.00 61.53 443 CYS A O 1
ATOM 3356 N N . PHE A 1 444 ? 10.249 -3.480 -55.837 1.00 52.53 444 PHE A N 1
ATOM 3357 C CA . PHE A 1 444 ? 8.803 -2.991 -55.943 1.00 52.53 444 PHE A CA 1
ATOM 3358 C C . PHE A 1 444 ? 8.043 -3.057 -57.344 1.00 52.53 444 PHE A C 1
ATOM 3360 O O . PHE A 1 444 ? 8.685 -3.447 -58.317 1.00 52.53 444 PHE A O 1
ATOM 3367 N N . GLU A 1 445 ? 6.721 -2.688 -57.463 1.00 45.78 445 GLU A N 1
ATOM 3368 C CA . GLU A 1 445 ? 5.729 -2.982 -58.589 1.00 45.78 445 GLU A CA 1
ATOM 3369 C C . GLU A 1 445 ? 4.582 -1.903 -58.895 1.00 45.78 445 GLU A C 1
ATOM 3371 O O . GLU A 1 445 ? 4.608 -0.865 -58.237 1.00 45.78 445 GLU A O 1
ATOM 3376 N N . ASN A 1 446 ? 3.638 -2.052 -59.895 1.00 50.75 446 ASN A N 1
ATOM 3377 C CA . ASN A 1 446 ? 2.943 -0.917 -60.637 1.00 50.75 446 ASN A CA 1
ATOM 3378 C C . ASN A 1 446 ? 1.530 -1.052 -61.408 1.00 50.75 446 ASN A C 1
ATOM 3380 O O . ASN A 1 446 ? 1.462 -1.923 -62.270 1.00 50.75 446 ASN A O 1
ATOM 3384 N N . ASP A 1 447 ? 0.500 -0.149 -61.219 1.00 54.41 447 ASP A N 1
ATOM 3385 C CA . ASP A 1 447 ? -0.568 0.544 -62.107 1.00 54.41 447 ASP A CA 1
ATOM 3386 C C . ASP A 1 447 ? -1.913 1.179 -61.446 1.00 54.41 447 ASP A C 1
ATOM 3388 O O . ASP A 1 447 ? -2.648 0.494 -60.757 1.00 54.41 447 ASP A O 1
ATOM 3392 N N . PHE A 1 448 ? -2.278 2.469 -61.692 1.00 61.12 448 PHE A N 1
ATOM 3393 C CA . PHE A 1 448 ? -3.145 3.571 -61.062 1.00 61.12 448 PHE A CA 1
ATOM 3394 C C . PHE A 1 448 ? -3.938 3.677 -59.689 1.00 61.12 448 PHE A C 1
ATOM 3396 O O . PHE A 1 448 ? -3.578 3.035 -58.713 1.00 61.12 448 PHE A O 1
ATOM 3403 N N . CYS A 1 449 ? -4.879 4.670 -59.505 1.00 65.94 449 CYS A N 1
ATOM 3404 C CA . CYS A 1 449 ? -5.583 5.063 -58.210 1.00 65.94 449 CYS A CA 1
ATOM 3405 C C . CYS A 1 449 ? -6.436 3.903 -57.631 1.00 65.94 449 CYS A C 1
ATOM 3407 O O . CYS A 1 449 ? -7.078 4.044 -56.593 1.00 65.94 449 CYS A O 1
ATOM 3409 N N . LEU A 1 450 ? -6.490 2.782 -58.334 1.00 56.00 450 LEU A N 1
ATOM 3410 C CA . LEU A 1 450 ? -7.026 1.485 -57.954 1.00 56.00 450 LEU A CA 1
ATOM 3411 C C . LEU A 1 450 ? -5.896 0.496 -58.298 1.00 56.00 450 LEU A C 1
ATOM 3413 O O . LEU A 1 450 ? -5.221 0.756 -59.289 1.00 56.00 450 LEU A O 1
ATOM 3417 N N . PRO A 1 451 ? -5.665 -0.594 -57.541 1.00 55.34 451 PRO A N 1
ATOM 3418 C CA . PRO A 1 451 ? -4.464 -1.429 -57.702 1.00 55.34 451 PRO A CA 1
ATOM 3419 C C . PRO A 1 451 ? -4.246 -1.910 -59.147 1.00 55.34 451 PRO A C 1
ATOM 3421 O O . PRO A 1 451 ? -5.253 -2.206 -59.805 1.00 55.34 451 PRO A O 1
ATOM 3424 N N . PRO A 1 452 ? -2.991 -2.119 -59.617 1.00 49.97 452 PRO A N 1
ATOM 3425 C CA . PRO A 1 452 ? -1.745 -2.330 -58.839 1.00 49.97 452 PRO A CA 1
ATOM 3426 C C . PRO A 1 452 ? -0.708 -1.191 -58.530 1.00 49.97 452 PRO A C 1
ATOM 3428 O O . PRO A 1 452 ? 0.324 -1.523 -57.947 1.00 49.97 452 PRO A O 1
ATOM 3431 N N . PHE A 1 453 ? -0.870 0.110 -58.838 1.00 56.53 453 PHE A N 1
ATOM 3432 C CA . PHE A 1 453 ? 0.048 1.193 -58.375 1.00 56.53 453 PHE A CA 1
ATOM 3433 C C . PHE A 1 453 ? -0.354 1.429 -56.908 1.00 56.53 453 PHE A C 1
ATOM 3435 O O . PHE A 1 453 ? -1.475 1.098 -56.497 1.00 56.53 453 PHE A O 1
ATOM 3442 N N . PRO A 1 454 ? 0.518 2.027 -56.082 1.00 59.47 454 PRO A N 1
ATOM 3443 C CA . PRO A 1 454 ? 0.081 2.553 -54.800 1.00 59.47 454 PRO A CA 1
ATOM 3444 C C . PRO A 1 454 ? -1.106 3.501 -55.005 1.00 59.47 454 PRO A C 1
ATOM 3446 O O . PRO A 1 454 ? -1.041 4.372 -55.874 1.00 59.47 454 PRO A O 1
ATOM 3449 N N . PHE A 1 455 ? -2.160 3.360 -54.190 1.00 66.12 455 PHE A N 1
ATOM 3450 C CA . PHE A 1 455 ? -3.198 4.386 -54.065 1.00 66.12 455 PHE A CA 1
ATOM 3451 C C . PHE A 1 455 ? -2.470 5.720 -53.799 1.00 66.12 455 PHE A C 1
ATOM 3453 O O . PHE A 1 455 ? -1.761 5.820 -52.799 1.00 66.12 455 PHE A O 1
ATOM 3460 N N . PRO A 1 456 ? -2.506 6.692 -54.729 1.00 71.69 456 PRO A N 1
ATOM 3461 C CA . PRO A 1 456 ? -1.413 7.660 -54.868 1.00 71.69 456 PRO A CA 1
ATOM 3462 C C . PRO A 1 456 ? -1.647 8.962 -54.080 1.00 71.69 456 PRO A C 1
ATOM 3464 O O . PRO A 1 456 ? -0.851 9.906 -54.128 1.00 71.69 456 PRO A O 1
ATOM 3467 N N . CYS A 1 457 ? -2.757 8.990 -53.347 1.00 78.88 457 CYS A N 1
ATOM 3468 C CA . CYS A 1 457 ? -3.023 9.883 -52.234 1.00 78.88 457 CYS A CA 1
ATOM 3469 C C . CYS A 1 457 ? -2.873 9.105 -50.923 1.00 78.88 457 CYS A C 1
ATOM 3471 O O . CYS A 1 457 ? -2.843 7.879 -50.923 1.00 78.88 457 CYS A O 1
ATOM 3473 N N . HIS A 1 458 ? -2.863 9.789 -49.786 1.00 83.56 458 HIS A N 1
ATOM 3474 C CA . HIS A 1 458 ? -2.943 9.099 -48.505 1.00 83.56 458 HIS A CA 1
ATOM 3475 C C . HIS A 1 458 ? -4.311 8.413 -48.327 1.00 83.56 458 HIS A C 1
ATOM 3477 O O . HIS A 1 458 ? -5.324 8.899 -48.827 1.00 83.56 458 HIS A O 1
ATOM 3483 N N . GLU A 1 459 ? -4.391 7.341 -47.538 1.00 81.31 459 GLU A N 1
ATOM 3484 C CA . GLU A 1 459 ? -5.673 6.695 -47.189 1.00 81.31 459 GLU A CA 1
ATOM 3485 C C . GLU A 1 459 ? -6.631 7.674 -46.472 1.00 81.31 459 GLU A C 1
ATOM 3487 O O . GLU A 1 459 ? -7.844 7.705 -46.700 1.00 81.31 459 GLU A O 1
ATOM 3492 N N . MET A 1 460 ? -6.055 8.573 -45.667 1.00 85.75 460 MET A N 1
ATOM 3493 C CA . MET A 1 460 ? -6.759 9.669 -44.984 1.00 85.75 460 MET A CA 1
ATOM 3494 C C . MET A 1 460 ? -6.810 10.970 -45.805 1.00 85.75 460 MET A C 1
ATOM 3496 O O . MET A 1 460 ? -7.043 12.062 -45.285 1.00 85.75 460 MET A O 1
ATOM 3500 N N . ALA A 1 461 ? -6.636 10.832 -47.118 1.00 81.62 461 ALA A N 1
ATOM 3501 C CA . ALA A 1 461 ? -6.946 11.827 -48.129 1.00 81.62 461 ALA A CA 1
ATOM 3502 C C . ALA A 1 461 ? -8.101 11.356 -49.029 1.00 81.62 461 ALA A C 1
ATOM 3504 O O . ALA A 1 461 ? -8.646 10.260 -48.871 1.00 81.62 461 ALA A O 1
ATOM 3505 N N . GLU A 1 462 ? -8.461 12.193 -49.994 1.00 79.69 462 GLU A N 1
ATOM 3506 C CA . GLU A 1 462 ? -9.444 11.904 -51.039 1.00 79.69 462 GLU A CA 1
ATOM 3507 C C . GLU A 1 462 ? -8.728 11.870 -52.417 1.00 79.69 462 GLU A C 1
ATOM 3509 O O . GLU A 1 462 ? -8.195 12.896 -52.844 1.00 79.69 462 GLU A O 1
ATOM 3514 N N . CYS A 1 463 ? -8.670 10.701 -53.100 1.00 75.56 463 CYS A N 1
ATOM 3515 C CA . CYS A 1 463 ? -8.125 10.560 -54.480 1.00 75.56 463 CYS A CA 1
ATOM 3516 C C . CYS A 1 463 ? -9.108 11.194 -55.460 1.00 75.56 463 CYS A C 1
ATOM 3518 O O . CYS A 1 463 ? -10.223 10.703 -55.629 1.00 75.56 463 CYS A O 1
ATOM 3520 N N . THR A 1 464 ? -8.676 12.236 -56.162 1.00 70.88 464 THR A N 1
ATOM 3521 C CA . THR A 1 464 ? -9.392 12.784 -57.319 1.00 70.88 464 THR A CA 1
ATOM 3522 C C . THR A 1 464 ? -8.552 12.530 -58.567 1.00 70.88 464 THR A C 1
ATOM 3524 O O . THR A 1 464 ? -7.634 13.278 -58.896 1.00 70.88 464 THR A O 1
ATOM 3527 N N . SER A 1 465 ? -8.809 11.401 -59.235 1.00 63.53 465 SER A N 1
ATOM 3528 C CA . SER A 1 465 ? -8.107 11.037 -60.472 1.00 63.53 465 SER A CA 1
ATOM 3529 C C . SER A 1 465 ? -8.593 11.880 -61.654 1.00 63.53 465 SER A C 1
ATOM 3531 O O . SER A 1 465 ? -9.780 12.173 -61.781 1.00 63.53 465 SER A O 1
ATOM 3533 N N . THR A 1 466 ? -7.667 12.230 -62.545 1.00 58.44 466 THR A N 1
ATOM 3534 C CA . THR A 1 466 ? -7.892 13.006 -63.777 1.00 58.44 466 THR A CA 1
ATOM 3535 C C . THR A 1 466 ? -7.351 12.271 -65.017 1.00 58.44 466 THR A C 1
ATOM 3537 O O . THR A 1 466 ? -6.913 12.877 -65.993 1.00 58.44 466 THR A O 1
ATOM 3540 N N . GLY A 1 467 ? -7.368 10.933 -64.986 1.00 58.75 467 GLY A N 1
ATOM 3541 C CA . GLY A 1 467 ? -7.013 10.060 -66.113 1.00 58.75 467 GLY A CA 1
ATOM 3542 C C . GLY A 1 467 ? -5.514 9.777 -66.224 1.00 58.75 467 GLY A C 1
ATOM 3543 O O . GLY A 1 467 ? -5.098 8.647 -66.008 1.00 58.75 467 GLY A O 1
ATOM 3544 N N . TYR A 1 468 ? -4.709 10.803 -66.513 1.00 59.69 468 TYR A N 1
ATOM 3545 C CA . TYR A 1 468 ? -3.238 10.697 -66.616 1.00 59.69 468 TYR A CA 1
ATOM 3546 C C . TYR A 1 468 ? -2.491 11.377 -65.454 1.00 59.69 468 TYR A C 1
ATOM 3548 O O . TYR A 1 468 ? -1.265 11.436 -65.443 1.00 59.69 468 TYR A O 1
ATOM 3556 N N . ASN A 1 469 ? -3.231 11.916 -64.484 1.00 60.62 469 ASN A N 1
ATOM 3557 C CA . ASN A 1 469 ? -2.721 12.570 -63.282 1.00 60.62 469 ASN A CA 1
ATOM 3558 C C . ASN A 1 469 ? -3.761 12.441 -62.151 1.00 60.62 469 ASN A C 1
ATOM 3560 O O . ASN A 1 469 ? -4.895 12.016 -62.389 1.00 60.62 469 ASN A O 1
ATOM 3564 N N . TYR A 1 470 ? -3.417 12.818 -60.924 1.00 71.38 470 TYR A N 1
ATOM 3565 C CA . TYR A 1 470 ? -4.282 12.707 -59.748 1.00 71.38 470 TYR A CA 1
ATOM 3566 C C . TYR A 1 470 ? -4.017 13.855 -58.768 1.00 71.38 470 TYR A C 1
ATOM 3568 O O . TYR A 1 470 ? -2.885 14.304 -58.602 1.00 71.38 470 TYR A O 1
ATOM 3576 N N . THR A 1 471 ? -5.070 14.319 -58.102 1.00 79.88 471 THR A N 1
ATOM 3577 C CA . THR A 1 471 ? -5.001 15.336 -57.046 1.00 79.88 471 THR A CA 1
ATOM 3578 C C . THR A 1 471 ? -5.521 14.785 -55.727 1.00 79.88 471 THR A C 1
ATOM 3580 O O . THR A 1 471 ? -6.408 13.929 -55.693 1.00 79.88 471 THR A O 1
ATOM 3583 N N . CYS A 1 472 ? -4.958 15.281 -54.629 1.00 83.50 472 CYS A N 1
ATOM 3584 C CA . CYS A 1 472 ? -5.172 14.740 -53.295 1.00 83.50 472 CYS A CA 1
ATOM 3585 C C . CYS A 1 472 ? -5.431 15.858 -52.285 1.00 83.50 472 CYS A C 1
ATOM 3587 O O . CYS A 1 472 ? -4.839 16.933 -52.378 1.00 83.50 472 CYS A O 1
ATOM 3589 N N . LYS A 1 473 ? -6.260 15.593 -51.273 1.00 86.75 473 LYS A N 1
ATOM 3590 C CA . LYS A 1 473 ? -6.481 16.510 -50.145 1.00 86.75 473 LYS A CA 1
ATOM 3591 C C . LYS A 1 473 ? -6.772 15.735 -48.863 1.00 86.75 473 LYS A C 1
ATOM 3593 O O . LYS A 1 473 ? -7.526 14.770 -48.905 1.00 86.75 473 LYS A O 1
ATOM 3598 N N . CYS A 1 474 ? -6.191 16.162 -47.744 1.00 89.06 474 CYS A N 1
ATOM 3599 C CA . CYS A 1 474 ? -6.432 15.562 -46.432 1.00 89.06 474 CYS A CA 1
ATOM 3600 C C . CYS A 1 474 ? -7.857 15.814 -45.919 1.00 89.06 474 CYS A C 1
ATOM 3602 O O . CYS A 1 474 ? -8.434 16.880 -46.155 1.00 89.06 474 CYS A O 1
ATOM 3604 N N . LYS A 1 475 ? -8.396 14.825 -45.199 1.00 83.94 475 LYS A N 1
ATOM 3605 C CA . LYS A 1 475 ? -9.683 14.897 -44.489 1.00 83.94 475 LYS A CA 1
ATOM 3606 C C . LYS A 1 475 ? -9.579 15.824 -43.262 1.00 83.94 475 LYS A C 1
ATOM 3608 O O . LYS A 1 475 ? -8.491 16.261 -42.893 1.00 83.94 475 LYS A O 1
ATOM 3613 N N . HIS A 1 476 ? -10.704 16.159 -42.629 1.00 83.94 476 HIS A N 1
ATOM 3614 C CA . HIS A 1 476 ? -10.675 16.925 -41.374 1.00 83.94 476 HIS A CA 1
ATOM 3615 C C . HIS A 1 476 ? -9.975 16.118 -40.264 1.00 83.94 476 HIS A C 1
ATOM 3617 O O . HIS A 1 476 ? -10.069 14.894 -40.263 1.00 83.94 476 HIS A O 1
ATOM 3623 N N . GLY A 1 477 ? -9.228 16.792 -39.384 1.00 82.94 477 GLY A N 1
ATOM 3624 C CA . GLY A 1 477 ? -8.328 16.132 -38.428 1.00 82.94 477 GLY A CA 1
ATOM 3625 C C . GLY A 1 477 ? -7.068 15.507 -39.057 1.00 82.94 477 GLY A C 1
ATOM 3626 O O . GLY A 1 477 ? -6.332 14.799 -38.382 1.00 82.94 477 GLY A O 1
ATOM 3627 N N . TYR A 1 478 ? -6.773 15.775 -40.338 1.00 84.31 478 TYR A N 1
ATOM 3628 C CA . TYR A 1 478 ? -5.543 15.339 -41.014 1.00 84.31 478 TYR A CA 1
ATOM 3629 C C . TYR A 1 478 ? -4.784 16.514 -41.638 1.00 84.31 478 TYR A C 1
ATOM 3631 O O . TYR A 1 478 ? -5.380 17.427 -42.211 1.00 84.31 478 TYR A O 1
ATOM 3639 N N . THR A 1 479 ? -3.450 16.469 -41.577 1.00 87.00 479 THR A N 1
ATOM 3640 C CA . THR A 1 479 ? -2.555 17.506 -42.111 1.00 87.00 479 THR A CA 1
ATOM 3641 C C . THR A 1 479 ? -1.526 16.942 -43.087 1.00 87.00 479 THR A C 1
ATOM 3643 O O . THR A 1 479 ? -1.030 15.824 -42.930 1.00 87.00 479 THR A O 1
ATOM 3646 N N . GLY A 1 480 ? -1.198 17.724 -44.114 1.00 85.50 480 GLY A N 1
ATOM 3647 C CA . GLY A 1 480 ? -0.250 17.357 -45.160 1.00 85.50 480 GLY A CA 1
ATOM 3648 C C . GLY A 1 480 ? -0.674 17.853 -46.541 1.00 85.50 480 GLY A C 1
ATOM 3649 O O . GLY A 1 480 ? -1.502 18.753 -46.673 1.00 85.50 480 GLY A O 1
ATOM 3650 N N . ASN A 1 481 ? -0.083 17.270 -47.582 1.00 82.88 481 ASN A N 1
ATOM 3651 C CA . ASN A 1 481 ? -0.251 17.687 -48.979 1.00 82.88 481 ASN A CA 1
ATOM 3652 C C . ASN A 1 481 ? -1.262 16.826 -49.760 1.00 82.88 481 ASN A C 1
ATOM 3654 O O . ASN A 1 481 ? -1.287 16.880 -50.986 1.00 82.88 481 ASN A O 1
ATOM 3658 N N . GLY A 1 482 ? -2.044 15.981 -49.082 1.00 77.69 482 GLY A N 1
ATOM 3659 C CA . GLY A 1 482 ? -2.940 15.021 -49.728 1.00 77.69 482 GLY A CA 1
ATOM 3660 C C . GLY A 1 482 ? -2.265 13.694 -50.096 1.00 77.69 482 GLY A C 1
ATOM 3661 O O . GLY A 1 482 ? -2.897 12.647 -50.004 1.00 77.69 482 GLY A O 1
ATOM 3662 N N . HIS A 1 483 ? -0.994 13.711 -50.492 1.00 79.62 483 HIS A N 1
ATOM 3663 C CA . HIS A 1 483 ? -0.221 12.501 -50.802 1.00 79.62 483 HIS A CA 1
ATOM 3664 C C . HIS A 1 483 ? 0.306 11.841 -49.523 1.00 79.62 483 HIS A C 1
ATOM 3666 O O . HIS A 1 483 ? 0.208 10.631 -49.350 1.00 79.62 483 HIS A O 1
ATOM 3672 N N . GLU A 1 484 ? 0.744 12.663 -48.572 1.00 81.62 484 GLU A N 1
ATOM 3673 C CA . GLU A 1 484 ? 0.823 12.324 -47.157 1.00 81.62 484 GLU A CA 1
ATOM 3674 C C . GLU A 1 484 ? -0.248 13.119 -46.401 1.00 81.62 484 GLU A C 1
ATOM 3676 O O . GLU A 1 484 ? -0.376 14.331 -46.594 1.00 81.62 484 GLU A O 1
ATOM 3681 N N . CYS A 1 485 ? -0.998 12.445 -45.526 1.00 86.50 485 CYS A N 1
ATOM 3682 C CA . CYS A 1 485 ? -1.967 13.059 -44.619 1.00 86.50 485 CYS A CA 1
ATOM 3683 C C . CYS A 1 485 ? -1.829 12.422 -43.247 1.00 86.50 485 CYS A C 1
ATOM 3685 O O . CYS A 1 485 ? -2.461 11.410 -42.944 1.00 86.50 485 CYS A O 1
ATOM 3687 N N . LYS A 1 486 ? -0.953 13.006 -42.438 1.00 86.00 486 LYS A N 1
ATOM 3688 C CA . LYS A 1 486 ? -0.714 12.558 -41.072 1.00 86.00 486 LYS A CA 1
ATOM 3689 C C . LYS A 1 486 ? -1.887 12.999 -40.209 1.00 86.00 486 LYS A C 1
ATOM 3691 O O . LYS A 1 486 ? -2.396 14.107 -40.364 1.00 86.00 486 LYS A O 1
ATOM 3696 N N . ASP A 1 487 ? -2.327 12.087 -39.357 1.00 88.62 487 ASP A N 1
ATOM 3697 C CA . ASP A 1 487 ? -3.326 12.342 -38.326 1.00 88.62 487 ASP A CA 1
ATOM 3698 C C . ASP A 1 487 ? -2.860 13.547 -37.498 1.00 88.62 487 ASP A C 1
ATOM 3700 O O . ASP A 1 487 ? -1.704 13.583 -37.056 1.00 88.62 487 ASP A O 1
ATOM 3704 N N . ILE A 1 488 ? -3.706 14.572 -37.364 1.00 88.56 488 ILE A N 1
ATOM 3705 C CA . ILE A 1 488 ? -3.435 15.679 -36.449 1.00 88.56 488 ILE A CA 1
ATOM 3706 C C . ILE A 1 488 ? -3.682 15.105 -35.068 1.00 88.56 488 ILE A C 1
ATOM 3708 O O . ILE A 1 488 ? -4.799 15.123 -34.574 1.00 88.56 488 ILE A O 1
ATOM 3712 N N . ASN A 1 489 ? -2.628 14.565 -34.464 1.00 85.25 489 ASN A N 1
ATOM 3713 C CA . ASN A 1 489 ? -2.722 14.091 -33.101 1.00 85.25 489 ASN A CA 1
ATOM 3714 C C . ASN A 1 489 ? -2.954 15.307 -32.192 1.00 85.25 489 ASN A C 1
ATOM 3716 O O . ASN A 1 489 ? -2.004 16.006 -31.838 1.00 85.25 489 ASN A O 1
ATOM 3720 N N . GLU A 1 490 ? -4.210 15.602 -31.853 1.00 87.12 490 GLU A N 1
ATOM 3721 C CA . GLU A 1 490 ? -4.547 16.745 -31.001 1.00 87.12 490 GLU A CA 1
ATOM 3722 C C . GLU A 1 490 ? -4.031 16.535 -29.571 1.00 87.12 490 GLU A C 1
ATOM 3724 O O . GLU A 1 490 ? -3.713 17.505 -28.887 1.00 87.12 490 GLU A O 1
ATOM 3729 N N . CYS A 1 491 ? -3.785 15.283 -29.172 1.00 84.69 491 CYS A N 1
ATOM 3730 C CA . CYS A 1 491 ? -2.989 14.927 -27.995 1.00 84.69 491 CYS A CA 1
ATOM 3731 C C . CYS A 1 491 ? -1.467 15.132 -28.195 1.00 84.69 491 CYS A C 1
ATOM 3733 O O . CYS A 1 491 ? -0.665 14.543 -27.475 1.00 84.69 491 CYS A O 1
ATOM 3735 N N . LEU A 1 492 ? -1.056 15.984 -29.148 1.00 80.94 492 LEU A N 1
ATOM 3736 C CA . LEU A 1 492 ? 0.218 16.724 -29.162 1.00 80.94 492 LEU A CA 1
ATOM 3737 C C . LEU A 1 492 ? 0.050 18.192 -28.703 1.00 80.94 492 LEU A C 1
ATOM 3739 O O . LEU A 1 492 ? 0.980 18.988 -28.817 1.00 80.94 492 LEU A O 1
ATOM 3743 N N . ASN A 1 493 ? -1.107 18.549 -28.134 1.00 81.62 493 ASN A N 1
ATOM 3744 C CA . ASN A 1 493 ? -1.344 19.796 -27.406 1.00 81.62 493 ASN A CA 1
ATOM 3745 C C . ASN A 1 493 ? -1.752 19.483 -25.945 1.00 81.62 493 ASN A C 1
ATOM 3747 O O . ASN A 1 493 ? -2.750 18.789 -25.740 1.00 81.62 493 ASN A O 1
ATOM 3751 N N . PRO A 1 494 ? -1.051 20.003 -24.915 1.00 73.88 494 PRO A N 1
ATOM 3752 C CA . PRO A 1 494 ? -1.381 19.717 -23.514 1.00 73.88 494 PRO A CA 1
ATOM 3753 C C . PRO A 1 494 ? -2.761 20.251 -23.098 1.00 73.88 494 PRO A C 1
ATOM 3755 O O . PRO A 1 494 ? -3.369 19.712 -22.177 1.00 73.88 494 PRO A O 1
ATOM 3758 N N . SER A 1 495 ? -3.283 21.263 -23.797 1.00 79.88 495 SER A N 1
ATOM 3759 C CA . SER A 1 495 ? -4.606 21.854 -23.553 1.00 79.88 495 SER A CA 1
ATOM 3760 C C . SER A 1 495 ? -5.756 21.113 -24.252 1.00 79.88 495 SER A C 1
ATOM 3762 O O . SER A 1 495 ? -6.885 21.598 -24.236 1.00 79.88 495 SER A O 1
ATOM 3764 N N . ALA A 1 496 ? -5.503 19.960 -24.887 1.00 83.94 496 ALA A N 1
ATOM 3765 C CA . ALA A 1 496 ? -6.540 19.171 -25.561 1.00 83.94 496 ALA A CA 1
ATOM 3766 C C . ALA A 1 496 ? -7.574 18.557 -24.596 1.00 83.94 496 ALA A C 1
ATOM 3768 O O . ALA A 1 496 ? -8.685 18.237 -25.016 1.00 83.94 496 ALA A O 1
ATOM 3769 N N . CYS A 1 497 ? -7.234 18.429 -23.308 1.00 82.19 497 CYS A N 1
ATOM 3770 C CA . CYS A 1 497 ? -8.148 18.011 -22.245 1.00 82.19 497 CYS A CA 1
ATOM 3771 C C . CYS A 1 497 ? -8.060 18.943 -21.024 1.00 82.19 497 CYS A C 1
ATOM 3773 O O . CYS A 1 497 ? -7.027 19.582 -20.835 1.00 82.19 497 CYS A O 1
ATOM 3775 N N . PRO A 1 498 ? -9.106 19.025 -20.172 1.00 73.62 498 PRO A N 1
ATOM 3776 C CA . PRO A 1 498 ? -9.212 20.104 -19.187 1.00 73.62 498 PRO A CA 1
ATOM 3777 C C . PRO A 1 498 ? -8.092 20.158 -18.142 1.00 73.62 498 PRO A C 1
ATOM 3779 O O . PRO A 1 498 ? -7.619 21.244 -17.840 1.00 73.62 498 PRO A O 1
ATOM 3782 N N . ASN A 1 499 ? -7.698 19.015 -17.567 1.00 73.75 499 ASN A N 1
ATOM 3783 C CA . ASN A 1 499 ? -6.681 18.916 -16.511 1.00 73.75 499 ASN A CA 1
ATOM 3784 C C . ASN A 1 499 ? -6.132 17.480 -16.382 1.00 73.75 499 ASN A C 1
ATOM 3786 O O . ASN A 1 499 ? -6.591 16.568 -17.076 1.00 73.75 499 ASN A O 1
ATOM 3790 N N . ALA A 1 500 ? -5.189 17.256 -15.456 1.00 71.44 500 ALA A N 1
ATOM 3791 C CA . ALA A 1 500 ? -4.455 15.992 -15.307 1.00 71.44 500 ALA A CA 1
ATOM 3792 C C . ALA A 1 500 ? -5.323 14.739 -15.069 1.00 71.44 500 ALA A C 1
ATOM 3794 O O . ALA A 1 500 ? -4.835 13.630 -15.295 1.00 71.44 500 ALA A O 1
ATOM 3795 N N . LYS A 1 501 ? -6.586 14.873 -14.634 1.00 70.12 501 LYS A N 1
ATOM 3796 C CA . LYS A 1 501 ? -7.489 13.726 -14.407 1.00 70.12 501 LYS A CA 1
ATOM 3797 C C . LYS A 1 501 ? -7.938 13.033 -15.695 1.00 70.12 501 LYS A C 1
ATOM 3799 O O . LYS A 1 501 ? -8.409 11.893 -15.650 1.00 70.12 501 LYS A O 1
ATOM 3804 N N . PHE A 1 502 ? -7.806 13.721 -16.824 1.00 74.75 502 PHE A N 1
ATOM 3805 C CA . PHE A 1 502 ? -8.169 13.210 -18.134 1.00 74.75 502 PHE A CA 1
ATOM 3806 C C . PHE A 1 502 ? -6.949 12.628 -18.853 1.00 74.75 502 PHE A C 1
ATOM 3808 O O . PHE A 1 502 ? -5.862 13.203 -18.861 1.00 74.75 502 PHE A O 1
ATOM 3815 N N . GLU A 1 503 ? -7.153 11.486 -19.497 1.00 79.62 503 GLU A N 1
ATOM 3816 C CA . GLU A 1 503 ? -6.246 10.931 -20.491 1.00 79.62 503 GLU A CA 1
ATOM 3817 C C . GLU A 1 503 ? -6.756 11.326 -21.878 1.00 79.62 503 GLU A C 1
ATOM 3819 O O . GLU A 1 503 ? -7.912 11.072 -22.226 1.00 79.62 503 GLU A O 1
ATOM 3824 N N . CYS A 1 504 ? -5.901 11.996 -22.647 1.00 83.88 504 CYS A N 1
ATOM 3825 C CA . CYS A 1 504 ? -6.204 12.392 -24.012 1.00 83.88 504 CYS A CA 1
ATOM 3826 C C . CYS A 1 504 ? -6.049 11.167 -24.919 1.00 83.88 504 CYS A C 1
ATOM 3828 O O . CYS A 1 504 ? -4.940 10.672 -25.122 1.00 83.88 504 CYS A O 1
ATOM 3830 N N . VAL A 1 505 ? -7.167 10.657 -25.433 1.00 84.56 505 VAL A N 1
ATOM 3831 C CA . VAL A 1 505 ? -7.196 9.564 -26.404 1.00 84.56 505 VAL A CA 1
ATOM 3832 C C . VAL A 1 505 ? -7.334 10.178 -27.787 1.00 84.56 505 VAL A C 1
ATOM 3834 O O . VAL A 1 505 ? -8.400 10.675 -28.156 1.00 84.56 505 VAL A O 1
ATOM 3837 N N . ASN A 1 506 ? -6.244 10.133 -28.543 1.00 84.19 506 ASN A N 1
ATOM 3838 C CA . ASN A 1 506 ? -6.247 10.532 -29.938 1.00 84.19 506 ASN A CA 1
ATOM 3839 C C . ASN A 1 506 ? -6.983 9.482 -30.782 1.00 84.19 506 ASN A C 1
ATOM 3841 O O . ASN A 1 506 ? -6.701 8.285 -30.669 1.00 84.19 506 ASN A O 1
ATOM 3845 N N . LEU A 1 507 ? -7.921 9.920 -31.615 1.00 85.94 507 LEU A N 1
ATOM 3846 C CA . LEU A 1 507 ? -8.705 9.085 -32.520 1.00 85.94 507 LEU A CA 1
ATOM 3847 C C . LEU A 1 507 ? -8.459 9.540 -33.967 1.00 85.94 507 LEU A C 1
ATOM 3849 O O . LEU A 1 507 ? -8.127 10.700 -34.187 1.00 85.94 507 LEU A O 1
ATOM 3853 N N . PRO A 1 508 ? -8.668 8.666 -34.968 1.00 84.62 508 PRO A N 1
ATOM 3854 C CA . PRO A 1 508 ? -8.581 9.040 -36.376 1.00 84.62 508 PRO A CA 1
ATOM 3855 C C . PRO A 1 508 ? -9.368 10.323 -36.709 1.00 84.62 508 PRO A C 1
ATOM 3857 O O . PRO A 1 508 ? -10.601 10.313 -36.750 1.00 84.62 508 PRO A O 1
ATOM 3860 N N . GLY A 1 509 ? -8.643 11.426 -36.908 1.00 82.62 509 GLY A N 1
ATOM 3861 C CA . GLY A 1 509 ? -9.174 12.763 -37.183 1.00 82.62 509 GLY A CA 1
ATOM 3862 C C . GLY A 1 509 ? -10.028 13.416 -36.081 1.00 82.62 509 GLY A C 1
ATOM 3863 O O . GLY A 1 509 ? -10.893 14.228 -36.417 1.00 82.62 509 GLY A O 1
ATOM 3864 N N . SER A 1 510 ? -9.867 13.039 -34.803 1.00 86.06 510 SER A N 1
ATOM 3865 C CA . SER A 1 510 ? -10.565 13.674 -33.664 1.00 86.06 510 SER A CA 1
ATOM 3866 C C . SER A 1 510 ? -9.977 13.307 -32.290 1.00 86.06 510 SER A C 1
ATOM 3868 O O . SER A 1 510 ? -9.296 12.299 -32.136 1.00 86.06 510 SER A O 1
ATOM 3870 N N . VAL A 1 511 ? -10.341 14.046 -31.238 1.00 88.19 511 VAL A N 1
ATOM 3871 C CA . VAL A 1 511 ? -9.892 13.786 -29.857 1.00 88.19 511 VAL A CA 1
ATOM 3872 C C . VAL A 1 511 ? -11.022 13.364 -28.917 1.00 88.19 511 VAL A C 1
ATOM 3874 O O . VAL A 1 511 ? -12.144 13.871 -28.984 1.00 88.19 511 VAL A O 1
ATOM 3877 N N . ARG A 1 512 ? -10.712 12.462 -27.974 1.00 85.50 512 ARG A N 1
ATOM 3878 C CA . ARG A 1 512 ? -11.572 12.129 -26.831 1.00 85.50 512 ARG A CA 1
ATOM 3879 C C . ARG A 1 512 ? -10.808 12.222 -25.512 1.00 85.50 512 ARG A C 1
ATOM 3881 O O . ARG A 1 512 ? -9.891 11.450 -25.259 1.00 85.50 512 ARG A O 1
ATOM 3888 N N . CYS A 1 513 ? -11.282 13.066 -24.603 1.00 83.25 513 CYS A N 1
ATOM 3889 C CA . CYS A 1 513 ? -10.843 13.045 -23.209 1.00 83.25 513 CYS A CA 1
ATOM 3890 C C . CYS A 1 513 ? -11.546 11.913 -22.449 1.00 83.25 513 CYS A C 1
ATOM 3892 O O . CYS A 1 513 ? -12.774 11.879 -22.366 1.00 83.25 513 CYS A O 1
ATOM 3894 N N . SER A 1 514 ? -10.774 10.981 -21.893 1.00 76.00 514 SER A N 1
ATOM 3895 C CA . SER A 1 514 ? -11.273 9.904 -21.035 1.00 76.00 514 SER A CA 1
ATOM 3896 C C . SER A 1 514 ? -10.937 10.206 -19.576 1.00 76.00 514 SER A C 1
ATOM 3898 O O . SER A 1 514 ? -9.802 10.572 -19.281 1.00 76.00 514 SER A O 1
ATOM 3900 N N . CYS A 1 515 ? -11.877 10.043 -18.642 1.00 72.12 515 CYS A N 1
ATOM 3901 C CA . CYS A 1 515 ? -11.542 10.106 -17.216 1.00 72.12 515 CYS A CA 1
ATOM 3902 C C . CYS A 1 515 ? -10.660 8.910 -16.845 1.00 72.12 515 CYS A C 1
ATOM 3904 O O . CYS A 1 515 ? -11.127 7.770 -16.834 1.00 72.12 515 CYS A O 1
ATOM 3906 N N . ARG A 1 516 ? -9.384 9.177 -16.539 1.00 64.94 516 ARG A N 1
ATOM 3907 C CA . ARG A 1 516 ? -8.393 8.138 -16.220 1.00 64.94 516 ARG A CA 1
ATOM 3908 C C . ARG A 1 516 ? -8.653 7.504 -14.856 1.00 64.94 516 ARG A C 1
ATOM 3910 O O . ARG A 1 516 ? -8.461 6.309 -14.667 1.00 64.94 516 ARG A O 1
ATOM 3917 N N . TYR A 1 517 ? -9.146 8.317 -13.927 1.00 63.56 517 TYR A N 1
ATOM 3918 C CA . TYR A 1 517 ? -9.496 7.922 -12.569 1.00 63.56 517 TYR A CA 1
ATOM 3919 C C . TYR A 1 517 ? -11.025 7.902 -12.434 1.00 63.56 517 TYR A C 1
ATOM 3921 O O . TYR A 1 517 ? -11.645 8.887 -12.032 1.00 63.56 517 TYR A O 1
ATOM 3929 N N . GLN A 1 518 ? -11.648 6.804 -12.869 1.00 55.31 518 GLN A N 1
ATOM 3930 C CA . GLN A 1 518 ? -13.107 6.690 -12.952 1.00 55.31 518 GLN A CA 1
ATOM 3931 C C . GLN A 1 518 ? -13.770 6.694 -11.565 1.00 55.31 518 GLN A C 1
ATOM 3933 O O . GLN A 1 518 ? -13.432 5.885 -10.703 1.00 55.31 518 GLN A O 1
ATOM 3938 N N . LYS A 1 519 ? -14.784 7.551 -11.386 1.00 51.09 519 LYS A N 1
ATOM 3939 C CA . LYS A 1 519 ? -15.836 7.359 -10.381 1.00 51.09 519 LYS A CA 1
ATOM 3940 C C . LYS A 1 519 ? -17.072 6.793 -11.078 1.00 51.09 519 LYS A C 1
ATOM 3942 O O . LYS A 1 519 ? -17.751 7.528 -11.785 1.00 51.09 519 LYS A O 1
ATOM 3947 N N . THR A 1 520 ? -17.303 5.497 -10.855 1.00 46.50 520 THR A N 1
ATOM 3948 C CA . THR A 1 520 ? -18.475 4.712 -11.295 1.00 46.50 520 THR A CA 1
ATOM 3949 C C . THR A 1 520 ? -18.856 4.887 -12.781 1.00 46.50 520 THR A C 1
ATOM 3951 O O . THR A 1 520 ? -18.013 5.256 -13.599 1.00 46.50 520 THR A O 1
ATOM 3954 N N . ARG A 1 521 ? -20.058 4.446 -13.187 1.00 44.41 521 ARG A N 1
ATOM 3955 C CA . ARG A 1 521 ? -20.441 4.271 -14.604 1.00 44.41 521 ARG A CA 1
ATOM 3956 C C . ARG A 1 521 ? -21.288 5.396 -15.203 1.00 44.41 521 ARG A C 1
ATOM 3958 O O . ARG A 1 521 ? -21.340 5.483 -16.424 1.00 44.41 521 ARG A O 1
ATOM 3965 N N . ASP A 1 522 ? -21.926 6.225 -14.375 1.00 44.78 522 ASP A N 1
ATOM 3966 C CA . ASP A 1 522 ? -23.101 7.016 -14.779 1.00 44.78 522 ASP A CA 1
ATOM 3967 C C . ASP A 1 522 ? -23.069 8.487 -14.293 1.00 44.78 522 ASP A C 1
ATOM 3969 O O . ASP A 1 522 ? -24.107 9.077 -13.994 1.00 44.78 522 ASP A O 1
ATOM 3973 N N . THR A 1 523 ? -21.887 9.119 -14.222 1.00 40.81 523 THR A N 1
ATOM 3974 C CA . THR A 1 523 ? -21.773 10.585 -14.041 1.00 40.81 523 THR A CA 1
ATOM 3975 C C . THR A 1 523 ? -20.695 11.205 -14.935 1.00 40.81 523 THR A C 1
ATOM 3977 O O . THR A 1 523 ? -19.523 10.856 -14.808 1.00 40.81 523 THR A O 1
ATOM 3980 N N . ASP A 1 524 ? -21.066 12.192 -15.761 1.00 46.19 524 ASP A N 1
ATOM 3981 C CA . ASP A 1 524 ? -20.206 12.920 -16.727 1.00 46.19 524 ASP A CA 1
ATOM 3982 C C . ASP A 1 524 ? -19.139 13.857 -16.094 1.00 46.19 524 ASP A C 1
ATOM 3984 O O . ASP A 1 524 ? -18.686 14.827 -16.702 1.00 46.19 524 ASP A O 1
ATOM 3988 N N . GLY A 1 525 ? -18.719 13.604 -14.850 1.00 52.91 525 GLY A N 1
ATOM 3989 C CA . GLY A 1 525 ? -17.808 14.470 -14.098 1.00 52.91 525 GLY A CA 1
ATOM 3990 C C . GLY A 1 525 ? -16.596 13.730 -13.539 1.00 52.91 525 GLY A C 1
ATOM 3991 O O . GLY A 1 525 ? -16.738 12.795 -12.755 1.00 52.91 525 GLY A O 1
ATOM 3992 N N . CYS A 1 526 ? -15.389 14.225 -13.833 1.00 57.62 526 CYS A N 1
ATOM 3993 C CA . CYS A 1 526 ? -14.109 13.721 -13.301 1.00 57.62 526 CYS A CA 1
ATOM 3994 C C . CYS A 1 526 ? -13.867 14.093 -11.811 1.00 57.62 526 CYS A C 1
ATOM 3996 O O . CYS A 1 526 ? -12.771 14.495 -11.416 1.00 57.62 526 CYS A O 1
ATOM 3998 N N . GLY A 1 527 ? -14.919 13.991 -10.988 1.00 55.47 527 GLY A N 1
ATOM 3999 C CA . GLY A 1 527 ? -14.933 14.105 -9.527 1.00 55.47 527 GLY A CA 1
ATOM 4000 C C . GLY A 1 527 ? -14.158 15.285 -8.942 1.00 55.47 527 GLY A C 1
ATOM 4001 O O . GLY A 1 527 ? -12.985 15.138 -8.593 1.00 55.47 527 GLY A O 1
ATOM 4002 N N . GLU A 1 528 ? -14.802 16.436 -8.758 1.00 54.44 528 GLU A N 1
ATOM 4003 C CA . GLU A 1 528 ? -14.222 17.508 -7.942 1.00 54.44 528 GLU A CA 1
ATOM 4004 C C . GLU A 1 528 ? -14.072 17.070 -6.475 1.00 54.44 528 GLU A C 1
ATOM 4006 O O . GLU A 1 528 ? -14.863 16.285 -5.947 1.00 54.44 528 GLU A O 1
ATOM 4011 N N . SER A 1 529 ? -13.011 17.547 -5.825 1.00 53.06 529 SER A N 1
ATOM 4012 C CA . SER A 1 529 ? -12.702 17.264 -4.424 1.00 53.06 529 SER A CA 1
ATOM 4013 C C . SER A 1 529 ? -12.072 18.501 -3.798 1.00 53.06 529 SER A C 1
ATOM 4015 O O . SER A 1 529 ? -11.092 19.025 -4.328 1.00 53.06 529 SER A O 1
ATOM 4017 N N . ALA A 1 530 ? -12.630 18.970 -2.680 1.00 55.31 530 ALA A N 1
ATOM 4018 C CA . ALA A 1 530 ? -12.057 20.075 -1.917 1.00 55.31 530 ALA A CA 1
ATOM 4019 C C . ALA A 1 530 ? -10.627 19.738 -1.456 1.00 55.31 530 ALA A C 1
ATOM 4021 O O . ALA A 1 530 ? -10.281 18.566 -1.299 1.00 55.31 530 ALA A O 1
ATOM 4022 N N . ASN A 1 531 ? -9.796 20.758 -1.246 1.00 56.19 531 ASN A N 1
ATOM 4023 C CA . ASN A 1 531 ? -8.431 20.546 -0.767 1.00 56.19 531 ASN A CA 1
ATOM 4024 C C . ASN A 1 531 ? -8.449 20.135 0.715 1.00 56.19 531 ASN A C 1
ATOM 4026 O O . ASN A 1 531 ? -9.034 20.866 1.522 1.00 56.19 531 ASN A O 1
ATOM 4030 N N . PRO A 1 532 ? -7.819 19.008 1.095 1.00 59.50 532 PRO A N 1
ATOM 4031 C CA . PRO A 1 532 ? -7.573 18.683 2.497 1.00 59.50 532 PRO A CA 1
ATOM 4032 C C . PRO A 1 532 ? -6.592 19.679 3.133 1.00 59.50 532 PRO A C 1
ATOM 4034 O O . PRO A 1 532 ? -5.961 20.494 2.459 1.00 59.50 532 PRO A O 1
ATOM 4037 N N . THR A 1 533 ? -6.454 19.618 4.456 1.00 54.03 533 THR A N 1
ATOM 4038 C CA . THR A 1 533 ? -5.517 20.471 5.192 1.00 54.03 533 THR A CA 1
ATOM 4039 C C . THR A 1 533 ? -4.077 19.958 5.087 1.00 54.03 533 THR A C 1
ATOM 4041 O O . THR A 1 533 ? -3.761 18.824 5.450 1.00 54.03 533 THR A O 1
ATOM 4044 N N . GLY A 1 534 ? -3.179 20.839 4.644 1.00 61.22 534 GLY A N 1
ATOM 4045 C CA . GLY A 1 534 ? -1.758 20.548 4.449 1.00 61.22 534 GLY A CA 1
ATOM 4046 C C . GLY A 1 534 ? -1.384 20.308 2.986 1.00 61.22 534 GLY A C 1
ATOM 4047 O O . GLY A 1 534 ? -2.207 20.415 2.077 1.00 61.22 534 GLY A O 1
ATOM 4048 N N . TRP A 1 535 ? -0.109 20.012 2.771 1.00 68.62 535 TRP A N 1
ATOM 4049 C CA . TRP A 1 535 ? 0.479 19.733 1.467 1.00 68.62 535 TRP A CA 1
ATOM 4050 C C . TRP A 1 535 ? 1.546 18.649 1.623 1.00 68.62 535 TRP A C 1
ATOM 4052 O O . TRP A 1 535 ? 2.175 18.567 2.677 1.00 68.62 535 TRP A O 1
ATOM 4062 N N . ASN A 1 536 ? 1.752 17.859 0.575 1.00 77.25 536 ASN A N 1
ATOM 4063 C CA . ASN A 1 536 ? 2.909 16.981 0.447 1.00 77.25 536 ASN A CA 1
ATOM 4064 C C . ASN A 1 536 ? 4.039 17.765 -0.236 1.00 77.25 536 ASN A C 1
ATOM 4066 O O . ASN A 1 536 ? 3.760 18.559 -1.144 1.00 77.25 536 ASN A O 1
ATOM 4070 N N . VAL A 1 537 ? 5.290 17.546 0.167 1.00 84.00 537 VAL A N 1
ATOM 4071 C CA . VAL A 1 537 ? 6.476 18.093 -0.513 1.00 84.00 537 VAL A CA 1
ATOM 4072 C C . VAL A 1 537 ? 7.211 16.966 -1.237 1.00 84.00 537 VAL A C 1
ATOM 4074 O O . VAL A 1 537 ? 7.424 15.895 -0.675 1.00 84.00 537 VAL A O 1
ATOM 4077 N N . PHE A 1 538 ? 7.594 17.197 -2.494 1.00 86.75 538 PHE A N 1
ATOM 4078 C CA . PHE A 1 538 ? 8.351 16.234 -3.297 1.00 86.75 538 PHE A CA 1
ATOM 4079 C C . PHE A 1 538 ? 9.530 16.902 -4.006 1.00 86.75 538 PHE A C 1
ATOM 4081 O O . PHE A 1 538 ? 9.447 18.058 -4.438 1.00 86.75 538 PHE A O 1
ATOM 4088 N N . ASN A 1 539 ? 10.615 16.144 -4.167 1.00 87.38 539 ASN A N 1
ATOM 4089 C CA . ASN A 1 539 ? 11.750 16.531 -4.997 1.00 87.38 539 ASN A CA 1
ATOM 4090 C C . ASN A 1 539 ? 11.484 16.094 -6.443 1.00 87.38 539 ASN A C 1
ATOM 4092 O O . ASN A 1 539 ? 11.082 14.955 -6.681 1.00 87.38 539 ASN A O 1
ATOM 4096 N N . VAL A 1 540 ? 11.714 16.981 -7.409 1.00 89.19 540 VAL A N 1
ATOM 4097 C CA . VAL A 1 540 ? 11.493 16.718 -8.835 1.00 89.19 540 VAL A CA 1
ATOM 4098 C C . VAL A 1 540 ? 12.748 17.057 -9.622 1.00 89.19 540 VAL A C 1
ATOM 4100 O O . VAL A 1 540 ? 13.053 18.229 -9.839 1.00 89.19 540 VAL A O 1
ATOM 4103 N N . SER A 1 541 ? 13.446 16.035 -10.105 1.00 88.00 541 SER A N 1
ATOM 4104 C CA . SER A 1 541 ? 14.556 16.209 -11.046 1.00 88.00 541 SER A CA 1
ATOM 4105 C C . SER A 1 541 ? 14.020 16.121 -12.473 1.00 88.00 541 SER A C 1
ATOM 4107 O O . SER A 1 541 ? 13.355 15.144 -12.821 1.00 88.00 541 SER A O 1
ATOM 4109 N N . VAL A 1 542 ? 14.296 17.131 -13.302 1.00 86.81 542 VAL A N 1
ATOM 4110 C CA . VAL A 1 542 ? 13.834 17.217 -14.699 1.00 86.81 542 VAL A CA 1
ATOM 4111 C C . VAL A 1 542 ? 15.011 17.488 -15.630 1.00 86.81 542 VAL A C 1
ATOM 4113 O O . VAL A 1 542 ? 15.745 18.456 -15.444 1.00 86.81 542 VAL A O 1
ATOM 4116 N N . ASP A 1 543 ? 15.181 16.655 -16.653 1.00 85.94 543 ASP A N 1
ATOM 4117 C CA . ASP A 1 543 ? 16.116 16.901 -17.756 1.00 85.94 543 ASP A CA 1
ATOM 4118 C C . ASP A 1 543 ? 15.366 17.601 -18.898 1.00 85.94 543 ASP A C 1
ATOM 4120 O O . ASP A 1 543 ? 14.565 16.971 -19.595 1.00 85.94 543 ASP A O 1
ATOM 4124 N N . TRP A 1 544 ? 15.573 18.912 -19.050 1.00 81.06 544 TRP A N 1
ATOM 4125 C CA . TRP A 1 544 ? 14.953 19.719 -20.107 1.00 81.06 544 TRP A CA 1
ATOM 4126 C C . TRP A 1 544 ? 15.807 19.673 -21.381 1.00 81.06 544 TRP A C 1
ATOM 4128 O O . TRP A 1 544 ? 17.001 19.977 -21.359 1.00 81.06 544 TRP A O 1
ATOM 4138 N N . GLY A 1 545 ? 15.198 19.312 -22.510 1.00 67.19 545 GLY A N 1
ATOM 4139 C CA . GLY A 1 545 ? 15.890 19.018 -23.764 1.00 67.19 545 GLY A CA 1
ATOM 4140 C C . GLY A 1 545 ? 16.491 20.226 -24.485 1.00 67.19 545 GLY A C 1
ATOM 4141 O O . GLY A 1 545 ? 15.970 20.677 -25.504 1.00 67.19 545 GLY A O 1
ATOM 4142 N N . SER A 1 546 ? 17.653 20.697 -24.026 1.00 58.03 546 SER A N 1
ATOM 4143 C CA . SER A 1 546 ? 18.556 21.648 -24.709 1.00 58.03 546 SER A CA 1
ATOM 4144 C C . SER A 1 546 ? 18.025 23.060 -25.022 1.00 58.03 546 SER A C 1
ATOM 4146 O O . SER A 1 546 ? 18.739 23.840 -25.652 1.00 58.03 546 SER A O 1
ATOM 4148 N N . GLN A 1 547 ? 16.822 23.424 -24.567 1.00 54.16 547 GLN A N 1
ATOM 4149 C CA . GLN A 1 547 ? 16.289 24.790 -24.655 1.00 54.16 547 GLN A CA 1
ATOM 4150 C C . GLN A 1 547 ? 16.372 25.503 -23.297 1.00 54.16 547 GLN A C 1
ATOM 4152 O O . GLN A 1 547 ? 16.053 24.911 -22.272 1.00 54.16 547 GLN A O 1
ATOM 4157 N N . ASP A 1 548 ? 16.840 26.757 -23.326 1.00 52.78 548 ASP A N 1
ATOM 4158 C CA . ASP A 1 548 ? 17.153 27.667 -22.208 1.00 52.78 548 ASP A CA 1
ATOM 4159 C C . ASP A 1 548 ? 16.876 27.182 -20.769 1.00 52.78 548 ASP A C 1
ATOM 4161 O O . ASP A 1 548 ? 15.771 27.296 -20.228 1.00 52.78 548 ASP A O 1
ATOM 4165 N N . SER A 1 549 ? 17.958 26.824 -20.069 1.00 52.38 549 SER A N 1
ATOM 4166 C CA . SER A 1 549 ? 17.976 26.514 -18.630 1.00 52.38 549 SER A CA 1
ATOM 4167 C C . SER A 1 549 ? 17.529 27.672 -17.718 1.00 52.38 549 SER A C 1
ATOM 4169 O O . SER A 1 549 ? 17.367 27.480 -16.515 1.00 52.38 549 SER A O 1
ATOM 4171 N N . GLY A 1 550 ? 17.289 28.866 -18.271 1.00 58.72 550 GLY A N 1
ATOM 4172 C CA . GLY A 1 550 ? 16.739 30.018 -17.555 1.00 58.72 550 GLY A CA 1
ATOM 4173 C C . GLY A 1 550 ? 15.216 30.010 -17.352 1.00 58.72 550 GLY A C 1
ATOM 4174 O O . GLY A 1 550 ? 14.736 30.815 -16.558 1.00 58.72 550 GLY A O 1
ATOM 4175 N N . GLN A 1 551 ? 14.444 29.149 -18.036 1.00 67.50 551 GLN A N 1
ATOM 4176 C CA . GLN A 1 551 ? 12.964 29.196 -17.998 1.00 67.50 551 GLN A CA 1
ATOM 4177 C C . GLN A 1 551 ? 12.269 27.992 -17.336 1.00 67.50 551 GLN A C 1
ATOM 4179 O O . GLN A 1 551 ? 11.064 28.059 -17.086 1.00 67.50 551 GLN A O 1
ATOM 4184 N N . GLY A 1 552 ? 12.995 26.923 -16.988 1.00 78.12 552 GLY A N 1
ATOM 4185 C CA . GLY A 1 552 ? 12.396 25.659 -16.527 1.00 78.12 552 GLY A CA 1
ATOM 4186 C C . GLY A 1 552 ? 11.485 25.756 -15.288 1.00 78.12 552 GLY A C 1
ATOM 4187 O O . GLY A 1 552 ? 10.554 24.967 -15.155 1.00 78.12 552 GLY A O 1
ATOM 4188 N N . LEU A 1 553 ? 11.673 26.751 -14.404 1.00 83.94 553 LEU A N 1
ATOM 4189 C CA . LEU A 1 553 ? 10.732 26.990 -13.295 1.00 83.94 553 LEU A CA 1
ATOM 4190 C C . LEU A 1 553 ? 9.362 27.465 -13.799 1.00 83.94 553 LEU A C 1
ATOM 4192 O O . LEU A 1 553 ? 8.346 26.919 -13.389 1.00 83.94 553 LEU A O 1
ATOM 4196 N N . SER A 1 554 ? 9.333 28.422 -14.728 1.00 83.38 554 SER A N 1
ATOM 4197 C CA . SER A 1 554 ? 8.079 28.927 -15.298 1.00 83.38 554 SER A CA 1
ATOM 4198 C C . SER A 1 554 ? 7.375 27.858 -16.143 1.00 83.38 554 SER A C 1
ATOM 4200 O O . SER A 1 554 ? 6.151 27.759 -16.127 1.00 83.38 554 SER A O 1
ATOM 4202 N N . GLN A 1 555 ? 8.143 26.986 -16.808 1.00 86.06 555 GLN A N 1
ATOM 4203 C CA . GLN A 1 555 ? 7.604 25.799 -17.480 1.00 86.06 555 GLN A CA 1
ATOM 4204 C C . GLN A 1 555 ? 6.998 24.800 -16.478 1.00 86.06 555 GLN A C 1
ATOM 4206 O O . GLN A 1 555 ? 5.891 24.317 -16.706 1.00 86.06 555 GLN A O 1
ATOM 4211 N N . MET A 1 556 ? 7.657 24.536 -15.342 1.00 87.94 556 MET A N 1
ATOM 4212 C CA . MET A 1 556 ? 7.104 23.708 -14.259 1.00 87.94 556 MET A CA 1
ATOM 4213 C C . MET A 1 556 ? 5.813 24.315 -13.678 1.00 87.94 556 MET A C 1
ATOM 4215 O O . MET A 1 556 ? 4.806 23.620 -13.563 1.00 87.94 556 MET A O 1
ATOM 4219 N N . GLU A 1 557 ? 5.797 25.615 -13.378 1.00 87.94 557 GLU A N 1
ATOM 4220 C CA . GLU A 1 557 ? 4.598 26.334 -12.919 1.00 87.94 557 GLU A CA 1
ATOM 4221 C C . GLU A 1 557 ? 3.452 26.253 -13.942 1.00 87.94 557 GLU A C 1
ATOM 4223 O O . GLU A 1 557 ? 2.307 25.994 -13.564 1.00 87.94 557 GLU A O 1
ATOM 4228 N N . GLN A 1 558 ? 3.750 26.404 -15.239 1.00 86.50 558 GLN A N 1
ATOM 4229 C CA . GLN A 1 558 ? 2.769 26.276 -16.318 1.00 86.50 558 GLN A CA 1
ATOM 4230 C C . GLN A 1 558 ? 2.201 24.851 -16.398 1.00 86.50 558 GLN A C 1
ATOM 4232 O O . GLN A 1 558 ? 0.978 24.684 -16.440 1.00 86.50 558 GLN A O 1
ATOM 4237 N N . ILE A 1 559 ? 3.064 23.830 -16.373 1.00 87.81 559 ILE A N 1
ATOM 4238 C CA . ILE A 1 559 ? 2.674 22.413 -16.348 1.00 87.81 559 ILE A CA 1
ATOM 4239 C C . ILE A 1 559 ? 1.726 22.141 -15.176 1.00 87.81 559 ILE A C 1
ATOM 4241 O O . ILE A 1 559 ? 0.653 21.558 -15.375 1.00 87.81 559 ILE A O 1
ATOM 4245 N N . LEU A 1 560 ? 2.098 22.585 -13.970 1.00 87.75 560 LEU A N 1
ATOM 4246 C CA . LEU A 1 560 ? 1.281 22.397 -12.775 1.00 87.75 560 LEU A CA 1
ATOM 4247 C C . LEU A 1 560 ? -0.050 23.159 -12.878 1.00 87.75 560 LEU A C 1
ATOM 4249 O O . LEU A 1 560 ? -1.087 22.584 -12.557 1.00 87.75 560 LEU A O 1
ATOM 4253 N N . SER A 1 561 ? -0.062 24.383 -13.417 1.00 85.75 561 SER A N 1
ATOM 4254 C CA . SER A 1 561 ? -1.294 25.173 -13.585 1.00 85.75 561 SER A CA 1
ATOM 4255 C C . SER A 1 561 ? -2.340 24.496 -14.475 1.00 85.75 561 SER A C 1
ATOM 4257 O O . SER A 1 561 ? -3.534 24.578 -14.194 1.00 85.75 561 SER A O 1
ATOM 4259 N N . LEU A 1 562 ? -1.907 23.768 -15.510 1.00 81.75 562 LEU A N 1
ATOM 4260 C CA . LEU A 1 562 ? -2.794 22.986 -16.373 1.00 81.75 562 LEU A CA 1
ATOM 4261 C C . LEU A 1 562 ? -3.208 21.666 -15.709 1.00 81.75 562 LEU A C 1
ATOM 4263 O O . LEU A 1 562 ? -4.360 21.249 -15.815 1.00 81.75 562 LEU A O 1
ATOM 4267 N N . GLY A 1 563 ? -2.298 21.019 -14.977 1.00 76.81 563 GLY A N 1
ATOM 4268 C CA . GLY A 1 563 ? -2.574 19.733 -14.336 1.00 76.81 563 GLY A CA 1
ATOM 4269 C C . GLY A 1 563 ? -3.502 19.832 -13.125 1.00 76.81 563 GLY A C 1
ATOM 4270 O O . GLY A 1 563 ? -4.356 18.965 -12.926 1.00 76.81 563 GLY A O 1
ATOM 4271 N N . PHE A 1 564 ? -3.348 20.895 -12.336 1.00 80.00 564 PHE A N 1
ATOM 4272 C CA . PHE A 1 564 ? -3.823 21.005 -10.955 1.00 80.00 564 PHE A CA 1
ATOM 4273 C C . PHE A 1 564 ? -4.777 22.193 -10.732 1.00 80.00 564 PHE A C 1
ATOM 4275 O O . PHE A 1 564 ? -4.875 22.695 -9.621 1.00 80.00 564 PHE A O 1
ATOM 4282 N N . GLN A 1 565 ? -5.529 22.605 -11.759 1.00 70.31 565 GLN A N 1
ATOM 4283 C CA . GLN A 1 565 ? -6.455 23.760 -11.748 1.00 70.31 565 GLN A CA 1
ATOM 4284 C C . GLN A 1 565 ? -7.364 23.875 -10.504 1.00 70.31 565 GLN A C 1
ATOM 4286 O O . GLN A 1 565 ? -7.619 24.979 -10.035 1.00 70.31 565 GLN A O 1
ATOM 4291 N N . ASN A 1 566 ? -7.817 22.742 -9.950 1.00 66.19 566 ASN A N 1
ATOM 4292 C CA . ASN A 1 566 ? -8.677 22.678 -8.759 1.00 66.19 566 ASN A CA 1
ATOM 4293 C C . ASN A 1 566 ? -7.941 22.145 -7.507 1.00 66.19 566 ASN A C 1
ATOM 4295 O O . ASN A 1 566 ? -8.578 21.578 -6.619 1.00 66.19 566 ASN A O 1
ATOM 4299 N N . LYS A 1 567 ? -6.608 22.269 -7.440 1.00 69.50 567 LYS A N 1
ATOM 4300 C CA . LYS A 1 567 ? -5.753 21.826 -6.325 1.00 69.50 567 LYS A CA 1
ATOM 4301 C C . LYS A 1 567 ? -4.753 22.905 -5.919 1.00 69.50 567 LYS A C 1
ATOM 4303 O O . LYS A 1 567 ? -4.315 23.706 -6.734 1.00 69.50 567 LYS A O 1
ATOM 4308 N N . PHE A 1 568 ? -4.370 22.916 -4.642 1.00 78.38 568 PHE A N 1
ATOM 4309 C CA . PHE A 1 568 ? -3.192 23.666 -4.209 1.00 78.38 568 PHE A CA 1
ATOM 4310 C C . PHE A 1 568 ? -1.937 23.014 -4.798 1.00 78.38 568 PHE A C 1
ATOM 4312 O O . PHE A 1 568 ? -1.745 21.801 -4.648 1.00 78.38 568 PHE A O 1
ATOM 4319 N N . TYR A 1 569 ? -1.099 23.832 -5.430 1.00 85.56 569 TYR A N 1
ATOM 4320 C CA . TYR A 1 569 ? 0.252 23.499 -5.858 1.00 85.56 569 TYR A CA 1
ATOM 4321 C C . TYR A 1 569 ? 1.166 24.724 -5.685 1.00 85.56 569 TYR A C 1
ATOM 4323 O O . TYR A 1 569 ? 0.700 25.864 -5.682 1.00 85.56 569 TYR A O 1
ATOM 4331 N N . ASN A 1 570 ? 2.467 24.488 -5.555 1.00 87.62 570 ASN A N 1
ATOM 4332 C CA . ASN A 1 570 ? 3.528 25.492 -5.597 1.00 87.62 570 ASN A CA 1
ATOM 4333 C C . ASN A 1 570 ? 4.809 24.836 -6.140 1.00 87.62 570 ASN A C 1
ATOM 4335 O O . ASN A 1 570 ? 5.000 23.634 -5.949 1.00 87.62 570 ASN A O 1
ATOM 4339 N N . ALA A 1 571 ? 5.692 25.603 -6.777 1.00 88.62 571 ALA A N 1
ATOM 4340 C CA . ALA A 1 571 ? 6.984 25.122 -7.264 1.00 88.62 571 ALA A CA 1
ATOM 4341 C C . ALA A 1 571 ? 8.101 26.108 -6.910 1.00 88.62 571 ALA A C 1
ATOM 4343 O O . ALA A 1 571 ? 7.896 27.317 -6.858 1.00 88.62 571 ALA A O 1
ATOM 4344 N N . SER A 1 572 ? 9.308 25.596 -6.683 1.00 87.75 572 SER A N 1
ATOM 4345 C CA . SER A 1 572 ? 10.509 26.421 -6.541 1.00 87.75 572 SER A CA 1
ATOM 4346 C C . SER A 1 572 ? 11.725 25.701 -7.115 1.00 87.75 572 SER A C 1
ATOM 4348 O O . SER A 1 572 ? 11.875 24.491 -6.952 1.00 87.75 572 SER A O 1
ATOM 4350 N N . ALA A 1 573 ? 12.589 26.437 -7.812 1.00 83.62 573 ALA A N 1
ATOM 4351 C CA . ALA A 1 573 ? 13.841 25.898 -8.331 1.00 83.62 573 ALA A CA 1
ATOM 4352 C C . ALA A 1 573 ? 14.906 25.869 -7.232 1.00 83.62 573 ALA A C 1
ATOM 4354 O O . ALA A 1 573 ? 15.085 26.843 -6.494 1.00 83.62 573 ALA A O 1
ATOM 4355 N N . LYS A 1 574 ? 15.648 24.767 -7.152 1.00 76.62 574 LYS A N 1
ATOM 4356 C CA . LYS A 1 574 ? 16.844 24.667 -6.318 1.00 76.62 574 LYS A CA 1
ATOM 4357 C C . LYS A 1 574 ? 17.987 25.428 -6.997 1.00 76.62 574 LYS A C 1
ATOM 4359 O O . LYS A 1 574 ? 18.112 25.408 -8.221 1.00 76.62 574 LYS A O 1
ATOM 4364 N N . ALA A 1 575 ? 18.829 26.107 -6.220 1.00 62.72 575 ALA A N 1
ATOM 4365 C CA . ALA A 1 575 ? 19.993 26.794 -6.780 1.00 62.72 575 ALA A CA 1
ATOM 4366 C C . ALA A 1 575 ? 20.942 25.774 -7.451 1.00 62.72 575 ALA A C 1
ATOM 4368 O O . ALA A 1 575 ? 21.177 24.711 -6.869 1.00 62.72 575 ALA A O 1
ATOM 4369 N N . PRO A 1 576 ? 21.493 26.065 -8.647 1.00 56.56 576 PRO A N 1
ATOM 4370 C CA . PRO A 1 576 ? 22.311 25.106 -9.383 1.00 56.56 576 PRO A CA 1
ATOM 4371 C C . PRO A 1 576 ? 23.567 24.739 -8.587 1.00 56.56 576 PRO A C 1
ATOM 4373 O O . PRO A 1 576 ? 24.378 25.600 -8.241 1.00 56.56 576 PRO A O 1
ATOM 4376 N N . SER A 1 577 ? 23.727 23.447 -8.295 1.00 47.47 577 SER A N 1
ATOM 4377 C CA . SER A 1 577 ? 24.910 22.944 -7.596 1.00 47.47 577 SER A CA 1
ATOM 4378 C C . SER A 1 577 ? 26.171 23.133 -8.451 1.00 47.47 577 SER A C 1
ATOM 4380 O O . SER A 1 577 ? 26.125 23.020 -9.675 1.00 47.47 577 SER A O 1
ATOM 4382 N N . ALA A 1 578 ? 27.320 23.388 -7.817 1.00 46.06 578 ALA A N 1
ATOM 4383 C CA . ALA A 1 578 ? 28.584 23.617 -8.530 1.00 46.06 578 ALA A CA 1
ATOM 4384 C C . ALA A 1 578 ? 29.117 22.375 -9.287 1.00 46.06 578 ALA A C 1
ATOM 4386 O O . ALA A 1 578 ? 30.065 22.477 -10.067 1.00 46.06 578 ALA A O 1
ATOM 4387 N N . SER A 1 579 ? 28.511 21.204 -9.077 1.00 43.16 579 SER A N 1
ATOM 4388 C CA . SER A 1 579 ? 28.694 19.991 -9.875 1.00 43.16 579 SER A CA 1
ATOM 4389 C C . SER A 1 579 ? 27.704 19.968 -11.044 1.00 43.16 579 SER A C 1
ATOM 4391 O O . SER A 1 579 ? 26.524 19.690 -10.851 1.00 43.16 579 SER A O 1
ATOM 4393 N N . GLY A 1 580 ? 28.187 20.243 -12.259 1.00 45.78 580 GLY A N 1
ATOM 4394 C CA . GLY A 1 580 ? 27.351 20.364 -13.459 1.00 45.78 580 GLY A CA 1
ATOM 4395 C C . GLY A 1 580 ? 26.691 19.057 -13.916 1.00 45.78 580 GLY A C 1
ATOM 4396 O O . GLY A 1 580 ? 27.258 18.331 -14.734 1.00 45.78 580 GLY A O 1
ATOM 4397 N N . GLY A 1 581 ? 25.483 18.790 -13.419 1.00 49.59 581 GLY A N 1
ATOM 4398 C CA . GLY A 1 581 ? 24.513 17.871 -14.021 1.00 49.59 581 GLY A CA 1
ATOM 4399 C C . GLY A 1 581 ? 23.629 18.571 -15.064 1.00 49.59 581 GLY A C 1
ATOM 4400 O O . GLY A 1 581 ? 23.520 19.793 -15.064 1.00 49.59 581 GLY A O 1
ATOM 4401 N N . SER A 1 582 ? 23.002 17.791 -15.951 1.00 57.72 582 SER A N 1
ATOM 4402 C CA . SER A 1 582 ? 22.030 18.291 -16.949 1.00 57.72 582 SER A CA 1
ATOM 4403 C C . SER A 1 582 ? 20.646 18.560 -16.337 1.00 57.72 582 SER A C 1
ATOM 4405 O O . SER A 1 582 ? 19.931 19.475 -16.741 1.00 57.72 582 SER A O 1
ATOM 4407 N N . GLN A 1 583 ? 20.287 17.779 -15.315 1.00 67.69 583 GLN A N 1
ATOM 4408 C CA . GLN A 1 583 ? 18.988 17.839 -14.656 1.00 67.69 583 GLN A CA 1
ATOM 4409 C C . GLN A 1 583 ? 18.851 19.078 -13.765 1.00 67.69 583 GLN A C 1
ATOM 4411 O O . GLN A 1 583 ? 19.733 19.406 -12.973 1.00 67.69 583 GLN A O 1
ATOM 4416 N N . SER A 1 584 ? 17.699 19.735 -13.878 1.00 79.38 584 SER A N 1
ATOM 4417 C CA . SER A 1 584 ? 17.254 20.814 -12.999 1.00 79.38 584 SER A CA 1
ATOM 4418 C C . SER A 1 584 ? 16.412 20.236 -11.863 1.00 79.38 584 SER A C 1
ATOM 4420 O O . SER A 1 584 ? 15.480 19.472 -12.115 1.00 79.38 584 SER A O 1
ATOM 4422 N N . GLU A 1 585 ? 16.728 20.598 -10.620 1.00 85.94 585 GLU A N 1
ATOM 4423 C CA . GLU A 1 585 ? 16.002 20.139 -9.429 1.00 85.94 585 GLU A CA 1
ATOM 4424 C C . GLU A 1 585 ? 14.981 21.189 -8.965 1.00 85.94 585 GLU A C 1
ATOM 4426 O O . GLU A 1 585 ? 15.309 22.367 -8.778 1.00 85.94 585 GLU A O 1
ATOM 4431 N N . TYR A 1 586 ? 13.746 20.747 -8.737 1.00 88.31 586 TYR A N 1
ATOM 4432 C CA . TYR A 1 586 ? 12.635 21.552 -8.236 1.00 88.31 586 TYR A CA 1
ATOM 4433 C C . TYR A 1 586 ? 12.057 20.931 -6.971 1.00 88.31 586 TYR A C 1
ATOM 4435 O O . TYR A 1 586 ? 11.884 19.718 -6.886 1.00 88.31 586 TYR A O 1
ATOM 4443 N N . ARG A 1 587 ? 11.668 21.775 -6.018 1.00 87.94 587 ARG A N 1
ATOM 4444 C CA . ARG A 1 587 ? 10.771 21.380 -4.929 1.00 87.94 587 ARG A CA 1
ATOM 4445 C C . ARG A 1 587 ? 9.357 21.721 -5.363 1.00 87.94 587 ARG A C 1
ATOM 4447 O O . ARG A 1 587 ? 9.105 22.872 -5.738 1.00 87.94 587 ARG A O 1
ATOM 4454 N N . ILE A 1 588 ? 8.449 20.756 -5.297 1.00 89.50 588 ILE A N 1
ATOM 4455 C CA . ILE A 1 588 ? 7.018 21.013 -5.456 1.00 89.50 588 ILE A CA 1
ATOM 4456 C C . ILE A 1 588 ? 6.307 20.794 -4.128 1.00 89.50 588 ILE A C 1
ATOM 4458 O O . ILE A 1 588 ? 6.579 19.823 -3.424 1.0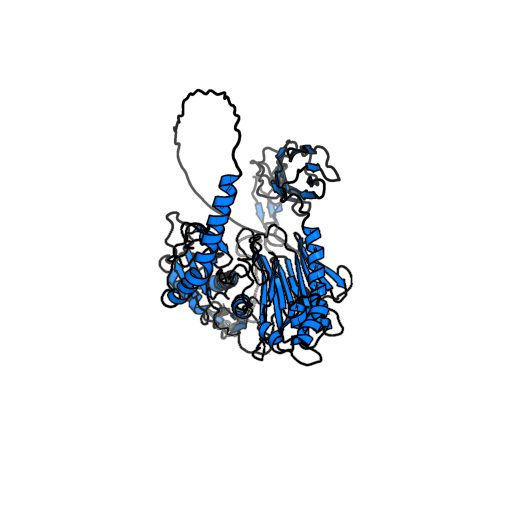0 89.50 588 ILE A O 1
ATOM 4462 N N . ASN A 1 589 ? 5.349 21.664 -3.829 1.00 86.12 589 ASN A N 1
ATOM 4463 C CA . ASN A 1 589 ? 4.346 21.406 -2.808 1.00 86.12 589 ASN A CA 1
ATOM 4464 C C . ASN A 1 589 ? 3.041 21.133 -3.553 1.00 86.12 589 ASN A C 1
ATOM 4466 O O . ASN A 1 589 ? 2.664 21.907 -4.431 1.00 86.12 589 ASN A O 1
ATOM 4470 N N . VAL A 1 590 ? 2.334 20.066 -3.206 1.00 83.00 590 VAL A N 1
ATOM 4471 C CA . VAL A 1 590 ? 1.019 19.730 -3.775 1.00 83.00 590 VAL A CA 1
ATOM 4472 C C . VAL A 1 590 ? 0.037 19.427 -2.653 1.00 83.00 590 VAL A C 1
ATOM 4474 O O . VAL A 1 590 ? 0.447 19.116 -1.542 1.00 83.00 590 VAL A O 1
ATOM 4477 N N . SER A 1 591 ? -1.264 19.538 -2.909 1.00 76.38 591 SER A N 1
ATOM 4478 C CA . SER A 1 591 ? -2.316 19.216 -1.925 1.00 76.38 591 SER A CA 1
ATOM 4479 C C . SER A 1 591 ? -2.065 17.846 -1.272 1.00 76.38 591 SER A C 1
ATOM 4481 O O . SER A 1 591 ? -1.604 16.934 -1.953 1.00 76.38 591 SER A O 1
ATOM 4483 N N . SER A 1 592 ? -2.341 17.668 0.028 1.00 67.38 592 SER A N 1
ATOM 4484 C CA . SER A 1 592 ? -1.955 16.426 0.736 1.00 67.38 592 SER A CA 1
ATOM 4485 C C . SER A 1 592 ? -2.658 15.151 0.230 1.00 67.38 592 SER A C 1
ATOM 4487 O O . SER A 1 592 ? -2.195 14.041 0.484 1.00 67.38 592 SER A O 1
ATOM 4489 N N . ASP A 1 593 ? -3.712 15.297 -0.580 1.00 63.94 593 ASP A N 1
ATOM 4490 C CA . ASP A 1 593 ? -4.359 14.226 -1.350 1.00 63.94 593 ASP A CA 1
ATOM 4491 C C . ASP A 1 593 ? -3.639 13.826 -2.653 1.00 63.94 593 ASP A C 1
ATOM 4493 O O . ASP A 1 593 ? -4.067 12.894 -3.336 1.00 63.94 593 ASP A O 1
ATOM 4497 N N . THR A 1 594 ? -2.565 14.526 -3.019 1.00 72.75 594 THR A N 1
ATOM 4498 C CA . THR A 1 594 ? -1.832 14.355 -4.276 1.00 72.75 594 THR A CA 1
ATOM 4499 C C . THR A 1 594 ? -0.508 13.619 -4.019 1.00 72.75 594 THR A C 1
ATOM 4501 O O . THR A 1 594 ? 0.415 14.207 -3.452 1.00 72.75 594 THR A O 1
ATOM 4504 N N . PRO A 1 595 ? -0.372 12.340 -4.412 1.00 72.94 595 PRO A N 1
ATOM 4505 C CA . PRO A 1 595 ? 0.843 11.555 -4.186 1.00 72.94 595 PRO A CA 1
ATOM 4506 C C . PRO A 1 595 ? 1.928 11.785 -5.251 1.00 72.94 595 PRO A C 1
ATOM 4508 O O . PRO A 1 595 ? 1.626 12.150 -6.389 1.00 72.94 595 PRO A O 1
ATOM 4511 N N . HIS A 1 596 ? 3.187 11.466 -4.915 1.00 76.38 596 HIS A N 1
ATOM 4512 C CA . HIS A 1 596 ? 4.349 11.604 -5.809 1.00 76.38 596 HIS A CA 1
ATOM 4513 C C . HIS A 1 596 ? 4.115 10.942 -7.177 1.00 76.38 596 HIS A C 1
ATOM 4515 O O . HIS A 1 596 ? 4.379 11.542 -8.219 1.00 76.38 596 HIS A O 1
ATOM 4521 N N . TRP A 1 597 ? 3.534 9.735 -7.181 1.00 74.69 597 TRP A N 1
ATOM 4522 C CA . TRP A 1 597 ? 3.272 8.963 -8.392 1.00 74.69 597 TRP A CA 1
ATOM 4523 C C . TRP A 1 597 ? 2.250 9.638 -9.313 1.00 74.69 597 TRP A C 1
ATOM 4525 O O . TRP A 1 597 ? 2.368 9.502 -10.525 1.00 74.69 597 TRP A O 1
ATOM 4535 N N . TYR A 1 598 ? 1.283 10.396 -8.780 1.00 76.31 598 TYR A N 1
ATOM 4536 C CA . TYR A 1 598 ? 0.300 11.122 -9.592 1.00 76.31 598 TYR A CA 1
ATOM 4537 C C . TYR A 1 598 ? 0.971 12.280 -10.337 1.00 76.31 598 TYR A C 1
ATOM 4539 O O . TYR A 1 598 ? 0.696 12.510 -11.516 1.00 76.31 598 TYR A O 1
ATOM 4547 N N . VAL A 1 599 ? 1.902 12.979 -9.674 1.00 83.88 599 VAL A N 1
ATOM 4548 C CA . VAL A 1 599 ? 2.699 14.026 -10.325 1.00 83.88 599 VAL A CA 1
ATOM 4549 C C . VAL A 1 599 ? 3.680 13.416 -11.328 1.00 83.88 599 VAL A C 1
ATOM 4551 O O . VAL A 1 599 ? 3.761 13.900 -12.450 1.00 83.88 599 VAL A O 1
ATOM 4554 N N . MET A 1 600 ? 4.361 12.322 -10.975 1.00 83.88 600 MET A N 1
ATOM 4555 C CA . MET A 1 600 ? 5.264 11.576 -11.864 1.00 83.88 600 MET A CA 1
ATOM 4556 C C . MET A 1 600 ? 4.554 11.108 -13.140 1.00 83.88 600 MET A C 1
ATOM 4558 O O . MET A 1 600 ? 5.052 11.307 -14.245 1.00 83.88 600 MET A O 1
ATOM 4562 N N . ASP A 1 601 ? 3.368 10.520 -12.993 1.00 78.94 601 ASP A N 1
ATOM 4563 C CA . ASP A 1 601 ? 2.519 10.042 -14.082 1.00 78.94 601 ASP A CA 1
ATOM 4564 C C . ASP A 1 601 ? 2.045 11.202 -14.979 1.00 78.94 601 ASP A C 1
ATOM 4566 O O . ASP A 1 601 ? 2.059 11.092 -16.209 1.00 78.94 601 ASP A O 1
ATOM 4570 N N . TYR A 1 602 ? 1.689 12.349 -14.390 1.00 85.12 602 TYR A N 1
ATOM 4571 C CA . TYR A 1 602 ? 1.336 13.549 -15.151 1.00 85.12 602 TYR A CA 1
ATOM 4572 C C . TYR A 1 602 ? 2.542 14.165 -15.881 1.00 85.12 602 TYR A C 1
ATOM 4574 O O . TYR A 1 602 ? 2.444 14.405 -17.083 1.00 85.12 602 TYR A O 1
ATOM 4582 N N . LEU A 1 603 ? 3.693 14.337 -15.218 1.00 86.88 603 LEU A N 1
ATOM 4583 C CA . LEU A 1 603 ? 4.948 14.794 -15.837 1.00 86.88 603 LEU A CA 1
ATOM 4584 C C . LEU A 1 603 ? 5.387 13.865 -16.976 1.00 86.88 603 LEU A C 1
ATOM 4586 O O . LEU A 1 603 ? 5.787 14.334 -18.039 1.00 86.88 603 LEU A O 1
ATOM 4590 N N . THR A 1 604 ? 5.231 12.552 -16.794 1.00 83.50 604 THR A N 1
ATOM 4591 C CA . THR A 1 604 ? 5.495 11.551 -17.836 1.00 83.50 604 THR A CA 1
ATOM 4592 C C . THR A 1 604 ? 4.548 11.727 -19.026 1.00 83.50 604 THR A C 1
ATOM 4594 O O . THR A 1 604 ? 5.020 11.744 -20.163 1.00 83.50 604 THR A O 1
ATOM 4597 N N . ARG A 1 605 ? 3.239 11.946 -18.799 1.00 82.62 605 ARG A N 1
ATOM 4598 C CA . ARG A 1 605 ? 2.280 12.270 -19.878 1.00 82.62 605 ARG A CA 1
ATOM 4599 C C . ARG A 1 605 ? 2.630 13.562 -20.610 1.00 82.62 605 ARG A C 1
ATOM 4601 O O . ARG A 1 605 ? 2.528 13.590 -21.832 1.00 82.62 605 ARG A O 1
ATOM 4608 N N . VAL A 1 606 ? 3.019 14.622 -19.897 1.00 83.81 606 VAL A N 1
ATOM 4609 C CA . VAL A 1 606 ? 3.292 15.925 -20.528 1.00 83.81 606 VAL A CA 1
ATOM 4610 C C . VAL A 1 606 ? 4.703 16.077 -21.095 1.00 83.81 606 VAL A C 1
ATOM 4612 O O . VAL A 1 606 ? 4.979 17.055 -21.790 1.00 83.81 606 VAL A O 1
ATOM 4615 N N . SER A 1 607 ? 5.581 15.104 -20.851 1.00 85.56 607 SER A N 1
ATOM 4616 C CA . SER A 1 607 ? 6.998 15.149 -21.222 1.00 85.56 607 SER A CA 1
ATOM 4617 C C . SER A 1 607 ? 7.254 15.556 -22.677 1.00 85.56 607 SER A C 1
ATOM 4619 O O . SER A 1 607 ? 8.120 16.389 -22.945 1.00 85.56 607 SER A O 1
ATOM 4621 N N . GLN A 1 608 ? 6.447 15.038 -23.606 1.00 80.25 608 GLN A N 1
ATOM 4622 C CA . GLN A 1 608 ? 6.593 15.273 -25.043 1.00 80.25 608 GLN A CA 1
ATOM 4623 C C . GLN A 1 608 ? 6.218 16.699 -25.480 1.00 80.25 608 GLN A C 1
ATOM 4625 O O . GLN A 1 608 ? 6.801 17.190 -26.444 1.00 80.25 608 GLN A O 1
ATOM 4630 N N . TYR A 1 609 ? 5.305 17.388 -24.781 1.00 81.00 609 TYR A N 1
ATOM 4631 C CA . TYR A 1 609 ? 4.946 18.777 -25.116 1.00 81.00 609 TYR A CA 1
ATOM 4632 C C . TYR A 1 609 ? 5.989 19.785 -24.611 1.00 81.00 609 TYR A C 1
ATOM 4634 O O . TYR A 1 609 ? 6.210 20.813 -25.244 1.00 81.00 609 TYR A O 1
ATOM 4642 N N . TYR A 1 610 ? 6.612 19.493 -23.463 1.00 81.94 610 TYR A N 1
ATOM 4643 C CA . TYR A 1 610 ? 7.521 20.404 -22.752 1.00 81.94 610 TYR A CA 1
ATOM 4644 C C . TYR A 1 610 ? 9.006 20.030 -22.889 1.00 81.94 610 TYR A C 1
ATOM 4646 O O . TYR A 1 610 ? 9.853 20.588 -22.199 1.00 81.94 610 TYR A O 1
ATOM 4654 N N . GLY A 1 611 ? 9.339 19.083 -23.773 1.00 79.88 611 GLY A N 1
ATOM 4655 C CA . GLY A 1 611 ? 10.725 18.702 -24.059 1.00 79.88 611 GLY A CA 1
ATOM 4656 C C . GLY A 1 611 ? 11.451 18.014 -22.897 1.00 79.88 611 GLY A C 1
ATOM 4657 O O . GLY A 1 611 ? 12.675 18.084 -22.827 1.00 79.88 611 GLY A O 1
ATOM 4658 N N . ILE A 1 612 ? 10.728 17.359 -21.986 1.00 85.31 612 ILE A N 1
ATOM 4659 C CA . ILE A 1 612 ? 11.322 16.641 -20.852 1.00 85.31 612 ILE A CA 1
ATOM 4660 C C . ILE A 1 612 ? 11.875 15.298 -21.346 1.00 85.31 612 ILE A C 1
ATOM 4662 O O . ILE A 1 612 ? 11.120 14.444 -21.810 1.00 85.31 612 ILE A O 1
ATOM 4666 N N . HIS A 1 613 ? 13.184 15.082 -21.216 1.00 83.06 613 HIS A N 1
ATOM 4667 C CA . HIS A 1 613 ? 13.829 13.800 -21.527 1.00 83.06 613 HIS A CA 1
ATOM 4668 C C . HIS A 1 613 ? 13.678 12.776 -20.398 1.00 83.06 613 HIS A C 1
ATOM 4670 O O . HIS A 1 613 ? 13.495 11.587 -20.655 1.00 83.06 613 HIS A O 1
ATOM 4676 N N . SER A 1 614 ? 13.717 13.237 -19.148 1.00 83.81 614 SER A N 1
ATOM 4677 C CA . SER A 1 614 ? 13.428 12.432 -17.961 1.00 83.81 614 SER A CA 1
ATOM 4678 C C . SER A 1 614 ? 12.863 13.316 -16.859 1.00 83.81 614 SER A C 1
ATOM 4680 O O . SER A 1 614 ? 13.422 14.383 -16.605 1.00 83.81 614 SER A O 1
ATOM 4682 N N . ALA A 1 615 ? 11.827 12.847 -16.170 1.00 86.00 615 ALA A N 1
ATOM 4683 C CA . ALA A 1 615 ? 11.436 13.356 -14.862 1.00 86.00 615 ALA A CA 1
ATOM 4684 C C . ALA A 1 615 ? 11.570 12.231 -13.830 1.00 86.00 615 ALA A C 1
ATOM 4686 O O . ALA A 1 615 ? 11.318 11.070 -14.156 1.00 86.00 615 ALA A O 1
ATOM 4687 N N . SER A 1 616 ? 11.918 12.575 -12.594 1.00 85.94 616 SER A N 1
ATOM 4688 C CA . SER A 1 616 ? 11.769 11.709 -11.422 1.00 85.94 616 SER A CA 1
ATOM 4689 C C . SER A 1 616 ? 11.177 12.522 -10.278 1.00 85.94 616 SER A C 1
ATOM 4691 O O . SER A 1 616 ? 11.775 13.515 -9.866 1.00 85.94 616 SER A O 1
ATOM 4693 N N . VAL A 1 617 ? 10.009 12.110 -9.779 1.00 85.44 617 VAL A N 1
ATOM 4694 C CA . VAL A 1 617 ? 9.407 12.656 -8.554 1.00 85.44 617 VAL A CA 1
ATOM 4695 C C . VAL A 1 617 ? 9.706 11.689 -7.420 1.00 85.44 617 VAL A C 1
ATOM 4697 O O . VAL A 1 617 ? 9.242 10.548 -7.448 1.00 85.44 617 VAL A O 1
ATOM 4700 N N . GLU A 1 618 ? 10.458 12.146 -6.429 1.00 82.69 618 GLU A N 1
ATOM 4701 C CA . GLU A 1 618 ? 10.814 11.367 -5.247 1.00 82.69 618 GLU A CA 1
ATOM 4702 C C . GLU A 1 618 ? 10.319 12.044 -3.967 1.00 82.69 618 GLU A C 1
ATOM 4704 O O . GLU A 1 618 ? 10.042 13.246 -3.918 1.00 82.69 618 GLU A O 1
ATOM 4709 N N . ASP A 1 619 ? 10.203 11.230 -2.923 1.00 79.94 619 ASP A N 1
ATOM 4710 C CA . ASP A 1 619 ? 9.981 11.677 -1.553 1.00 79.94 619 ASP A CA 1
ATOM 4711 C C . ASP A 1 619 ? 11.130 12.612 -1.140 1.00 79.94 619 ASP A C 1
ATOM 4713 O O . ASP A 1 619 ? 12.301 12.236 -1.249 1.00 79.94 619 ASP A O 1
ATOM 4717 N N . LEU A 1 620 ? 10.824 13.845 -0.728 1.00 81.50 620 LEU A N 1
ATOM 4718 C CA . LEU A 1 620 ? 11.863 14.772 -0.289 1.00 81.50 620 LEU A CA 1
ATOM 4719 C C . LEU A 1 620 ? 12.259 14.419 1.143 1.00 81.50 620 LEU A C 1
ATOM 4721 O O . LEU A 1 620 ? 11.494 14.659 2.060 1.00 81.50 620 LEU A O 1
ATOM 4725 N N . ASP A 1 621 ? 13.475 13.918 1.346 1.00 77.12 621 ASP A N 1
ATOM 4726 C CA . ASP A 1 621 ? 14.008 13.729 2.696 1.00 77.12 621 ASP A CA 1
ATOM 4727 C C . ASP A 1 621 ? 14.456 15.080 3.282 1.00 77.12 621 ASP A C 1
ATOM 4729 O O . ASP A 1 621 ? 15.635 15.446 3.201 1.00 77.12 621 ASP A O 1
ATOM 4733 N N . GLU A 1 622 ? 13.515 15.841 3.858 1.00 81.88 622 GLU A N 1
ATOM 4734 C CA . GLU A 1 622 ? 13.803 17.182 4.398 1.00 81.88 622 GLU A CA 1
ATOM 4735 C C . GLU A 1 622 ? 14.831 17.161 5.541 1.00 81.88 622 GLU A C 1
ATOM 4737 O O . GLU A 1 622 ? 15.503 18.160 5.815 1.00 81.88 622 GLU A O 1
ATOM 4742 N N . CYS A 1 623 ? 14.988 16.001 6.180 1.00 74.62 623 CYS A N 1
ATOM 4743 C CA . CYS A 1 623 ? 15.956 15.750 7.239 1.00 74.62 623 CYS A CA 1
ATOM 4744 C C . CYS A 1 623 ? 17.396 15.623 6.727 1.00 74.62 623 CYS A C 1
ATOM 4746 O O . CYS A 1 623 ? 18.334 15.892 7.478 1.00 74.62 623 CYS A O 1
ATOM 4748 N N . LYS A 1 624 ? 17.593 15.225 5.463 1.00 79.00 624 LYS A N 1
ATOM 4749 C CA . LYS A 1 624 ? 18.906 15.242 4.796 1.00 79.00 624 LYS A CA 1
ATOM 4750 C C . LYS A 1 624 ? 19.238 16.590 4.158 1.00 79.00 624 LYS A C 1
ATOM 4752 O O . LYS A 1 624 ? 20.419 16.862 3.945 1.00 79.00 624 LYS A O 1
ATOM 4757 N N . THR A 1 625 ? 18.241 17.404 3.814 1.00 70.31 625 THR A N 1
ATOM 4758 C CA . THR A 1 625 ? 18.445 18.669 3.082 1.00 70.31 625 THR A CA 1
ATOM 4759 C C . THR A 1 625 ? 18.483 19.920 3.966 1.00 70.31 625 THR A C 1
ATOM 4761 O O . THR A 1 625 ? 18.726 21.004 3.440 1.00 70.31 625 THR A O 1
ATOM 4764 N N . ASP A 1 626 ? 18.286 19.777 5.285 1.00 63.00 626 ASP A N 1
ATOM 4765 C CA . ASP A 1 626 ? 18.119 20.882 6.257 1.00 63.00 626 ASP A CA 1
ATOM 4766 C C . ASP A 1 626 ? 16.897 21.779 5.935 1.00 63.00 626 ASP A C 1
ATOM 4768 O O . ASP A 1 626 ? 16.778 22.922 6.372 1.00 63.00 626 ASP A O 1
ATOM 4772 N N . GLU A 1 627 ? 15.955 21.238 5.151 1.00 65.81 627 GLU A N 1
ATOM 4773 C CA . GLU A 1 627 ? 14.683 21.875 4.782 1.00 65.81 627 GLU A CA 1
ATOM 4774 C C . GLU A 1 627 ? 13.567 21.579 5.785 1.00 65.81 627 GLU A C 1
ATOM 4776 O O . GLU A 1 627 ? 12.506 22.204 5.734 1.00 65.81 627 GLU A O 1
ATOM 4781 N N . GLY A 1 628 ? 13.814 20.640 6.701 1.00 59.81 628 GLY A N 1
ATOM 4782 C CA . GLY A 1 628 ? 12.951 20.320 7.823 1.00 59.81 628 GLY A CA 1
ATOM 4783 C C . GLY A 1 628 ? 13.465 20.990 9.095 1.00 59.81 628 GLY A C 1
ATOM 4784 O O . GLY A 1 628 ? 14.211 20.339 9.829 1.00 59.81 628 GLY A O 1
ATOM 4785 N N . PRO A 1 629 ? 13.109 22.264 9.383 1.00 65.25 629 PRO A N 1
ATOM 4786 C CA . PRO A 1 629 ? 13.586 23.021 10.542 1.00 65.25 629 PRO A CA 1
ATOM 4787 C C . PRO A 1 629 ? 13.032 22.477 11.868 1.00 65.25 629 PRO A C 1
ATOM 4789 O O . PRO A 1 629 ? 12.170 23.061 12.538 1.00 65.25 629 PRO A O 1
ATOM 4792 N N . CYS A 1 630 ? 13.579 21.343 12.279 1.00 62.75 630 CYS A N 1
ATOM 4793 C CA . CYS A 1 630 ? 13.544 20.869 13.645 1.00 62.75 630 CYS A CA 1
ATOM 4794 C C . CYS A 1 630 ? 14.384 21.793 14.539 1.00 62.75 630 CYS A C 1
ATOM 4796 O O . CYS A 1 630 ? 15.374 22.386 14.106 1.00 62.75 630 CYS A O 1
ATOM 4798 N N . SER A 1 631 ? 14.004 21.917 15.814 1.00 63.97 631 SER A N 1
ATOM 4799 C CA . SER A 1 631 ? 14.871 22.571 16.800 1.00 63.97 631 SER A CA 1
ATOM 4800 C C . SER A 1 631 ? 16.232 21.862 16.866 1.00 63.97 631 SER A C 1
ATOM 4802 O O . SER A 1 631 ? 16.317 20.656 16.646 1.00 63.97 631 SER A O 1
ATOM 4804 N N . LYS A 1 632 ? 17.299 22.577 17.248 1.00 62.06 632 LYS A N 1
ATOM 4805 C CA . LYS A 1 632 ? 18.672 22.028 17.354 1.00 62.06 632 LYS A CA 1
ATOM 4806 C C . LYS A 1 632 ? 18.803 20.833 18.311 1.00 62.06 632 LYS A C 1
ATOM 4808 O O . LYS A 1 632 ? 19.830 20.163 18.319 1.00 62.06 632 LYS A O 1
ATOM 4813 N N . THR A 1 633 ? 17.788 20.598 19.136 1.00 56.62 633 THR A N 1
ATOM 4814 C CA . THR A 1 633 ? 17.682 19.521 20.129 1.00 56.62 633 THR A CA 1
ATOM 4815 C C . THR A 1 633 ? 16.754 18.384 19.682 1.00 56.62 633 THR A C 1
ATOM 4817 O O . THR A 1 633 ? 16.418 17.503 20.476 1.00 56.62 633 THR A O 1
ATOM 4820 N N . ALA A 1 634 ? 16.345 18.383 18.408 1.00 60.91 634 ALA A N 1
ATOM 4821 C CA . ALA A 1 634 ? 15.407 17.432 17.835 1.00 60.91 634 ALA A CA 1
ATOM 4822 C C . ALA A 1 634 ? 15.969 16.700 16.611 1.00 60.91 634 ALA A C 1
ATOM 4824 O O . ALA A 1 634 ? 16.437 17.304 15.649 1.00 60.91 634 ALA A O 1
ATOM 4825 N N . GLN A 1 635 ? 15.874 15.373 16.642 1.00 67.19 635 GLN A N 1
ATOM 4826 C CA . GLN A 1 635 ? 16.231 14.497 15.534 1.00 67.19 635 GLN A CA 1
ATOM 4827 C C . GLN A 1 635 ? 15.108 14.509 14.491 1.00 67.19 635 GLN A C 1
ATOM 4829 O O . GLN A 1 635 ? 13.991 14.081 14.773 1.00 67.19 635 GLN A O 1
ATOM 4834 N N . CYS A 1 636 ? 15.398 14.971 13.280 1.00 70.94 636 CYS A N 1
ATOM 4835 C CA . CYS A 1 636 ? 14.459 14.879 12.165 1.00 70.94 636 CYS A CA 1
ATOM 4836 C C . CYS A 1 636 ? 14.302 13.416 11.697 1.00 70.94 636 CYS A C 1
ATOM 4838 O O . CYS A 1 636 ? 15.280 12.663 11.654 1.00 70.94 636 CYS A O 1
ATOM 4840 N N . VAL A 1 637 ? 13.077 13.014 11.347 1.00 63.81 637 VAL A N 1
ATOM 4841 C CA . VAL A 1 637 ? 12.744 11.727 10.715 1.00 63.81 637 VAL A CA 1
ATOM 4842 C C . VAL A 1 637 ? 11.851 11.971 9.498 1.00 63.81 637 VAL A C 1
ATOM 4844 O O . VAL A 1 637 ? 10.788 12.582 9.621 1.00 63.81 637 VAL A O 1
ATOM 4847 N N . ASN A 1 638 ? 12.286 11.476 8.335 1.00 67.62 638 ASN A N 1
ATOM 4848 C CA . ASN A 1 638 ? 11.542 11.589 7.083 1.00 67.62 638 ASN A CA 1
ATOM 4849 C C . ASN A 1 638 ? 10.274 10.714 7.084 1.00 67.62 638 ASN A C 1
ATOM 4851 O O . ASN A 1 638 ? 10.289 9.598 7.611 1.00 67.62 638 ASN A O 1
ATOM 4855 N N . THR A 1 639 ? 9.200 11.187 6.456 1.00 61.56 639 THR A N 1
ATOM 4856 C CA . THR A 1 639 ? 7.966 10.435 6.209 1.00 61.56 639 THR A CA 1
ATOM 4857 C C . THR A 1 639 ? 7.485 10.680 4.778 1.00 61.56 639 THR A C 1
ATOM 4859 O O . THR A 1 639 ? 7.966 11.567 4.086 1.00 61.56 639 THR A O 1
ATOM 4862 N N . TYR A 1 640 ? 6.535 9.879 4.306 1.00 66.25 640 TYR A N 1
ATOM 4863 C CA . TYR A 1 640 ? 6.072 10.014 2.931 1.00 66.25 640 TYR A CA 1
ATOM 4864 C C . TYR A 1 640 ? 5.303 11.332 2.703 1.00 66.25 640 TYR A C 1
ATOM 4866 O O . TYR A 1 640 ? 4.170 11.475 3.169 1.00 66.25 640 TYR A O 1
ATOM 4874 N N . GLY A 1 641 ? 5.906 12.248 1.941 1.00 71.25 641 GLY A N 1
ATOM 4875 C CA . GLY A 1 641 ? 5.400 13.585 1.612 1.00 71.25 641 GLY A CA 1
ATOM 4876 C C . GLY A 1 641 ? 5.732 14.690 2.624 1.00 71.25 641 GLY A C 1
ATOM 4877 O O . GLY A 1 641 ? 5.181 15.785 2.493 1.00 71.25 641 GLY A O 1
ATOM 4878 N N . GLY A 1 642 ? 6.584 14.429 3.621 1.00 73.06 642 GLY A N 1
ATOM 4879 C CA . GLY A 1 642 ? 7.007 15.427 4.612 1.00 73.06 642 GLY A CA 1
ATOM 4880 C C . GLY A 1 642 ? 7.783 14.840 5.797 1.00 73.06 642 GLY A C 1
ATOM 4881 O O . GLY A 1 642 ? 7.888 13.630 5.951 1.00 73.06 642 GLY A O 1
ATOM 4882 N N . TYR A 1 643 ? 8.257 15.671 6.722 1.00 68.62 643 TYR A N 1
ATOM 4883 C CA . TYR A 1 643 ? 9.076 15.249 7.871 1.00 68.62 643 TYR A CA 1
ATOM 4884 C C . TYR A 1 643 ? 8.362 15.411 9.222 1.00 68.62 643 TYR A C 1
ATOM 4886 O O . TYR A 1 643 ? 7.401 16.170 9.373 1.00 68.62 643 TYR A O 1
ATOM 4894 N N . ARG A 1 644 ? 8.908 14.754 10.256 1.00 59.22 644 ARG A N 1
ATOM 4895 C CA . ARG A 1 644 ? 8.613 15.028 11.674 1.00 59.22 644 ARG A CA 1
ATOM 4896 C C . ARG A 1 644 ? 9.889 15.214 12.500 1.00 59.22 644 ARG A C 1
ATOM 4898 O O . ARG A 1 644 ? 10.954 14.719 12.144 1.00 59.22 644 ARG A O 1
ATOM 4905 N N . CYS A 1 645 ? 9.766 15.884 13.642 1.00 62.09 645 CYS A N 1
ATOM 4906 C CA . CYS A 1 645 ? 10.870 16.167 14.563 1.00 62.09 645 CYS A CA 1
ATOM 4907 C C . CYS A 1 645 ? 10.714 15.393 15.881 1.00 62.09 645 CYS A C 1
ATOM 4909 O O . CYS A 1 645 ? 9.643 15.404 16.489 1.00 62.09 645 CYS A O 1
ATOM 4911 N N . LEU A 1 646 ? 11.783 14.734 16.336 1.00 53.78 646 LEU A N 1
ATOM 4912 C CA . LEU A 1 646 ? 11.858 13.983 17.592 1.00 53.78 646 LEU A CA 1
ATOM 4913 C C . LEU A 1 646 ? 12.732 14.737 18.601 1.00 53.78 646 LEU A C 1
ATOM 4915 O O . LEU A 1 646 ? 13.956 14.607 18.607 1.00 53.78 646 LEU A O 1
ATOM 4919 N N . CYS A 1 647 ? 12.111 15.565 19.436 1.00 55.19 647 CYS A N 1
ATOM 4920 C CA . CYS A 1 647 ? 12.811 16.404 20.410 1.00 55.19 647 CYS A CA 1
ATOM 4921 C C . CYS A 1 647 ? 13.279 15.567 21.608 1.00 55.19 647 CYS A C 1
ATOM 4923 O O . CYS A 1 647 ? 12.455 14.963 22.292 1.00 55.19 647 CYS A O 1
ATOM 4925 N N . ASN A 1 648 ? 14.587 15.537 21.885 1.00 52.12 648 ASN A N 1
ATOM 4926 C CA . ASN A 1 648 ? 15.097 14.885 23.091 1.00 52.12 648 ASN A CA 1
ATOM 4927 C C . ASN A 1 648 ? 14.769 15.781 24.301 1.00 52.12 648 ASN A C 1
ATOM 4929 O O . ASN A 1 648 ? 15.097 16.969 24.299 1.00 52.12 648 ASN A O 1
ATOM 4933 N N . GLY A 1 649 ? 14.054 15.242 25.294 1.00 50.06 649 GLY A N 1
ATOM 4934 C CA . GLY A 1 649 ? 13.277 16.013 26.274 1.00 50.06 649 GLY A CA 1
ATOM 4935 C C . GLY A 1 649 ? 14.075 16.743 27.363 1.00 50.06 649 GLY A C 1
ATOM 4936 O O . GLY A 1 649 ? 13.890 16.466 28.552 1.00 50.06 649 GLY A O 1
ATOM 4937 N N . THR A 1 650 ? 14.972 17.653 26.978 1.00 43.44 650 THR A N 1
ATOM 4938 C CA . THR A 1 650 ? 15.753 18.514 27.890 1.00 43.44 650 THR A CA 1
ATOM 4939 C C . THR A 1 650 ? 15.751 19.995 27.512 1.00 43.44 650 THR A C 1
ATOM 4941 O O . THR A 1 650 ? 15.864 20.828 28.405 1.00 43.44 650 THR A O 1
ATOM 4944 N N . ASP A 1 651 ? 15.582 20.339 26.232 1.00 45.62 651 ASP A N 1
ATOM 4945 C CA . ASP A 1 651 ? 15.643 21.723 25.741 1.00 45.62 651 ASP A CA 1
ATOM 4946 C C . ASP A 1 651 ? 14.362 22.105 25.004 1.00 45.62 651 ASP A C 1
ATOM 4948 O O . ASP A 1 651 ? 14.186 21.839 23.812 1.00 45.62 651 ASP A O 1
ATOM 4952 N N . LEU A 1 652 ? 13.463 22.736 25.756 1.00 47.16 652 LEU A N 1
ATOM 4953 C CA . LEU A 1 652 ? 12.121 23.115 25.338 1.00 47.16 652 LEU A CA 1
ATOM 4954 C C . LEU A 1 652 ? 11.932 24.609 25.611 1.00 47.16 652 LEU A C 1
ATOM 4956 O O . LEU A 1 652 ? 11.634 25.018 26.732 1.00 47.16 652 LEU A O 1
ATOM 4960 N N . LYS A 1 653 ? 12.151 25.425 24.577 1.00 41.34 653 LYS A N 1
ATOM 4961 C CA . LYS A 1 653 ? 11.819 26.855 24.559 1.00 41.34 653 LYS A CA 1
ATOM 4962 C C . LYS A 1 653 ? 10.749 27.098 23.503 1.00 41.34 653 LYS A C 1
ATOM 4964 O O . LYS A 1 653 ? 10.795 26.513 22.426 1.00 41.34 653 LYS A O 1
ATOM 4969 N N . GLU A 1 654 ? 9.796 27.959 23.830 1.00 41.31 654 GLU A N 1
ATOM 4970 C CA . GLU A 1 654 ? 8.462 28.010 23.210 1.00 41.31 654 GLU A CA 1
ATOM 4971 C C . G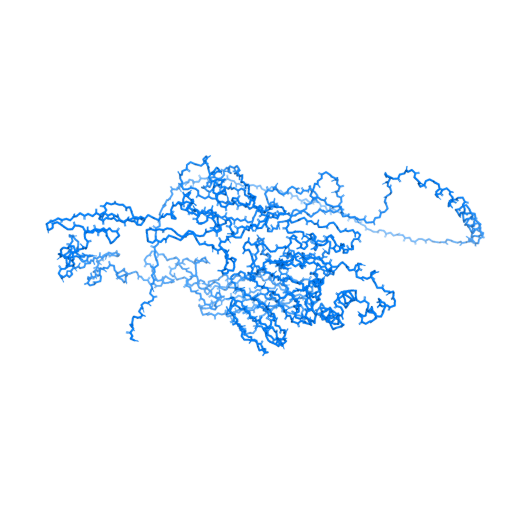LU A 1 654 ? 8.421 28.595 21.781 1.00 41.31 654 GLU A C 1
ATOM 4973 O O . GLU A 1 654 ? 7.352 28.711 21.190 1.00 41.31 654 GLU A O 1
ATOM 4978 N N . GLU A 1 655 ? 9.571 28.945 21.195 1.00 36.34 655 GLU A N 1
ATOM 4979 C CA . GLU A 1 655 ? 9.659 29.644 19.903 1.00 36.34 655 GLU A CA 1
ATOM 4980 C C . GLU A 1 655 ? 9.810 28.712 18.681 1.00 36.34 655 GLU A C 1
ATOM 4982 O O . GLU A 1 655 ? 9.664 29.164 17.545 1.00 36.34 655 GLU A O 1
ATOM 4987 N N . SER A 1 656 ? 10.061 27.407 18.866 1.00 38.16 656 SER A N 1
ATOM 4988 C CA . SER A 1 656 ? 10.112 26.441 17.754 1.00 38.16 656 SER A CA 1
ATOM 4989 C C . SER A 1 656 ? 8.764 25.745 17.543 1.00 38.16 656 SER A C 1
ATOM 4991 O O . SER A 1 656 ? 8.397 24.865 18.322 1.00 38.16 656 SER A O 1
ATOM 4993 N N . GLN A 1 657 ? 8.076 26.042 16.433 1.00 43.84 657 GLN A N 1
ATOM 4994 C CA . GLN A 1 657 ? 6.801 25.407 16.032 1.00 43.84 657 GLN A CA 1
ATOM 4995 C C . GLN A 1 657 ? 6.899 23.889 15.735 1.00 43.84 657 GLN A C 1
ATOM 4997 O O . GLN A 1 657 ? 5.909 23.265 15.357 1.00 43.84 657 GLN A O 1
ATOM 5002 N N . SER A 1 658 ? 8.088 23.303 15.889 1.00 41.75 658 SER A N 1
ATOM 5003 C CA . SER A 1 658 ? 8.445 21.915 15.589 1.00 41.75 658 SER A CA 1
ATOM 5004 C C . SER A 1 658 ? 8.846 21.082 16.823 1.00 41.75 658 SER A C 1
ATOM 5006 O O . SER A 1 658 ? 9.297 19.951 16.656 1.00 41.75 658 SER A O 1
ATOM 5008 N N . CYS A 1 659 ? 8.648 21.582 18.055 1.00 43.34 659 CYS A N 1
ATOM 5009 C CA . CYS A 1 659 ? 8.780 20.787 19.287 1.00 43.34 659 CYS A CA 1
ATOM 5010 C C . CYS A 1 659 ? 7.588 20.943 20.240 1.00 43.34 659 CYS A C 1
ATOM 5012 O O . CYS A 1 659 ? 7.108 22.048 20.476 1.00 43.34 659 CYS A O 1
ATOM 5014 N N . PHE A 1 660 ? 7.184 19.830 20.858 1.00 42.97 660 PHE A N 1
ATOM 5015 C CA . PHE A 1 660 ? 6.226 19.778 21.967 1.00 42.97 660 PHE A CA 1
ATOM 5016 C C . PHE A 1 660 ? 6.916 19.232 23.231 1.00 42.97 660 PHE A C 1
ATOM 5018 O O . PHE A 1 660 ? 7.842 18.426 23.109 1.00 42.97 660 PHE A O 1
ATOM 5025 N N . PRO A 1 661 ? 6.510 19.661 24.440 1.00 33.25 661 PRO A N 1
ATOM 5026 C CA . PRO A 1 661 ? 7.239 19.337 25.660 1.00 33.25 661 PRO A CA 1
ATOM 5027 C C . PRO A 1 661 ? 7.041 17.896 26.145 1.00 33.25 661 PRO A C 1
ATOM 5029 O O . PRO A 1 661 ? 5.938 17.487 26.504 1.00 33.25 661 PRO A O 1
ATOM 5032 N N . GLU A 1 662 ? 8.144 17.155 26.263 1.00 31.64 662 GLU A N 1
ATOM 5033 C CA . GLU A 1 662 ? 8.192 15.914 27.038 1.00 31.64 662 GLU A CA 1
ATOM 5034 C C . GLU A 1 662 ? 8.095 16.253 28.537 1.00 31.64 662 GLU A C 1
ATOM 5036 O O . GLU A 1 662 ? 9.072 16.654 29.175 1.00 31.64 662 GLU A O 1
ATOM 5041 N N . TRP A 1 663 ? 6.896 16.128 29.112 1.00 35.88 663 TRP A N 1
ATOM 5042 C CA . TRP A 1 663 ? 6.643 16.489 30.509 1.00 35.88 663 TRP A CA 1
ATOM 5043 C C . TRP A 1 663 ? 7.229 15.447 31.478 1.00 35.88 663 TRP A C 1
ATOM 5045 O O . TRP A 1 663 ? 6.518 14.614 32.043 1.00 35.88 663 TRP A O 1
ATOM 5055 N N . LYS A 1 664 ? 8.538 15.533 31.745 1.00 31.05 664 LYS A N 1
ATOM 5056 C CA . LYS A 1 664 ? 9.171 14.827 32.870 1.00 31.05 664 LYS A CA 1
ATOM 5057 C C . LYS A 1 664 ? 8.586 15.326 34.195 1.00 31.05 664 LYS A C 1
ATOM 5059 O O . LYS A 1 664 ? 8.882 16.427 34.656 1.00 31.05 664 LYS A O 1
ATOM 5064 N N . GLY A 1 665 ? 7.736 14.515 34.817 1.00 37.06 665 GLY A N 1
ATOM 5065 C CA . GLY A 1 665 ? 7.079 14.870 36.071 1.00 37.06 665 GLY A CA 1
ATOM 5066 C C . GLY A 1 665 ? 8.020 14.851 37.276 1.00 37.06 665 GLY A C 1
ATOM 5067 O O . GLY A 1 665 ? 8.259 13.785 37.838 1.00 37.06 665 GLY A O 1
ATOM 5068 N N . ASN A 1 666 ? 8.474 16.026 37.733 1.00 32.25 666 ASN A N 1
ATOM 5069 C CA . ASN A 1 666 ? 8.353 16.396 39.152 1.00 32.25 666 ASN A CA 1
ATOM 5070 C C . ASN A 1 666 ? 8.698 17.865 39.466 1.00 32.25 666 ASN A C 1
ATOM 5072 O O . ASN A 1 666 ? 9.710 18.398 39.026 1.00 32.25 666 ASN A O 1
ATOM 5076 N N . ASN A 1 667 ? 7.888 18.455 40.351 1.00 39.00 667 ASN A N 1
ATOM 5077 C CA . ASN A 1 667 ? 8.233 19.535 41.283 1.00 39.00 667 ASN A CA 1
ATOM 5078 C C . ASN A 1 667 ? 9.045 20.739 40.764 1.00 39.00 667 ASN A C 1
ATOM 5080 O O . ASN A 1 667 ? 10.179 20.969 41.192 1.00 39.00 667 ASN A O 1
ATOM 5084 N N . ARG A 1 668 ? 8.377 21.639 40.033 1.00 28.94 668 ARG A N 1
ATOM 5085 C CA . ARG A 1 668 ? 8.573 23.080 40.263 1.00 28.94 668 ARG A CA 1
ATOM 5086 C C . ARG A 1 668 ? 7.282 23.870 40.061 1.00 28.94 668 ARG A C 1
ATOM 5088 O O . ARG A 1 668 ? 6.559 23.659 39.096 1.00 28.94 668 ARG A O 1
ATOM 5095 N N . THR A 1 669 ? 6.999 24.749 41.012 1.00 39.34 669 THR A N 1
ATOM 5096 C CA . THR A 1 669 ? 5.907 25.724 40.978 1.00 39.34 669 THR A CA 1
ATOM 5097 C C . THR A 1 669 ? 6.416 27.046 40.422 1.00 39.34 669 THR A C 1
ATOM 5099 O O . THR A 1 669 ? 7.393 27.543 40.966 1.00 39.34 669 THR A O 1
ATOM 5102 N N . ASP A 1 670 ? 5.719 27.614 39.441 1.00 31.66 670 ASP A N 1
ATOM 5103 C CA . ASP A 1 670 ? 5.485 29.057 39.247 1.00 31.66 670 ASP A CA 1
ATOM 5104 C C . ASP A 1 670 ? 4.307 29.157 38.250 1.00 31.66 670 ASP A C 1
ATOM 5106 O O . ASP A 1 670 ? 4.329 28.506 37.213 1.00 31.66 670 ASP A O 1
ATOM 5110 N N . ILE A 1 671 ? 3.117 29.646 38.617 1.00 34.66 671 ILE A N 1
ATOM 5111 C CA . ILE A 1 671 ? 2.711 31.025 38.962 1.00 34.66 671 ILE A CA 1
ATOM 5112 C C . ILE A 1 671 ? 2.455 31.886 37.710 1.00 34.66 671 ILE A C 1
ATOM 5114 O O . ILE A 1 671 ? 3.284 32.670 37.262 1.00 34.66 671 ILE A O 1
ATOM 5118 N N . SER A 1 672 ? 1.219 31.788 37.215 1.00 32.78 672 SER A N 1
ATOM 5119 C CA . SER A 1 672 ? 0.537 32.824 36.423 1.00 32.78 672 SER A CA 1
ATOM 5120 C C . SER A 1 672 ? -0.988 32.800 36.637 1.00 32.78 672 SER A C 1
ATOM 5122 O O . SER A 1 672 ? -1.753 33.146 35.747 1.00 32.78 672 SER A O 1
ATOM 5124 N N . ASP A 1 673 ? -1.435 32.406 37.839 1.00 34.22 673 ASP A N 1
ATOM 5125 C CA . ASP A 1 673 ? -2.858 32.400 38.216 1.00 34.22 673 ASP A CA 1
ATOM 5126 C C . ASP A 1 673 ? -3.018 32.653 39.734 1.00 34.22 673 ASP A C 1
ATOM 5128 O O . ASP A 1 673 ? -3.235 31.744 40.546 1.00 34.22 673 ASP A O 1
ATOM 5132 N N . VAL A 1 674 ? -2.753 33.901 40.152 1.00 35.34 674 VAL A N 1
ATOM 5133 C CA . VAL A 1 674 ? -2.677 34.316 41.568 1.00 35.34 674 VAL A CA 1
ATOM 5134 C C . VAL A 1 674 ? -3.454 35.608 41.825 1.00 35.34 674 VAL A C 1
ATOM 5136 O O . VAL A 1 674 ? -2.865 36.671 41.996 1.00 35.34 674 VAL A O 1
ATOM 5139 N N . GLU A 1 675 ? -4.769 35.476 42.005 1.00 35.56 675 GLU A N 1
ATOM 5140 C CA . GLU A 1 675 ? -5.525 36.366 42.904 1.00 35.56 675 GLU A CA 1
ATOM 5141 C C . GLU A 1 675 ? -6.351 35.577 43.944 1.00 35.56 675 GLU A C 1
ATOM 5143 O O . GLU A 1 675 ? -6.204 35.831 45.142 1.00 35.56 675 GLU A O 1
ATOM 5148 N N . ASP A 1 676 ? -7.085 34.526 43.556 1.00 44.03 676 ASP A N 1
ATOM 5149 C CA . ASP A 1 676 ? -8.065 33.865 44.449 1.00 44.03 676 ASP A CA 1
ATOM 5150 C C . ASP A 1 676 ? -7.509 32.937 45.560 1.00 44.03 676 ASP A C 1
ATOM 5152 O O . ASP A 1 676 ? -8.186 32.657 46.552 1.00 44.03 676 ASP A O 1
ATOM 5156 N N . LYS A 1 677 ? -6.274 32.423 45.457 1.00 44.94 677 LYS A N 1
ATOM 5157 C CA . LYS A 1 677 ? -5.805 31.328 46.348 1.00 44.94 677 LYS A CA 1
ATOM 5158 C C . LYS A 1 677 ? -5.258 31.747 47.723 1.00 44.94 677 LYS A C 1
ATOM 5160 O O . LYS A 1 677 ? -5.003 30.875 48.557 1.00 44.94 677 LYS A O 1
ATOM 5165 N N . LYS A 1 678 ? -5.117 33.047 48.016 1.00 46.25 678 LYS A N 1
ATOM 5166 C CA . 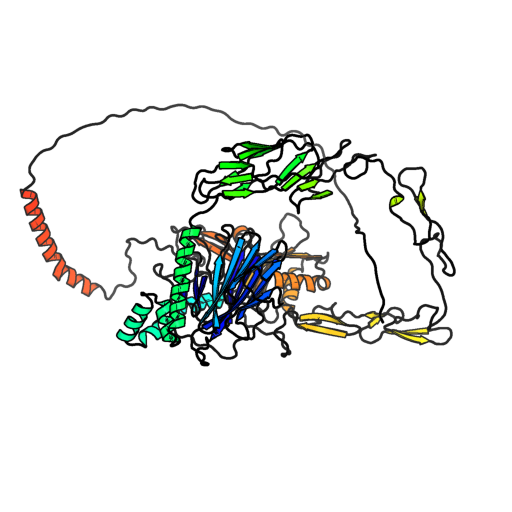LYS A 1 678 ? -4.580 33.524 49.315 1.00 46.25 678 LYS A CA 1
ATOM 5167 C C . LYS A 1 678 ? -5.490 33.184 50.506 1.00 46.25 678 LYS A C 1
ATOM 5169 O O . LYS A 1 678 ? -4.988 32.822 51.569 1.00 46.25 678 LYS A O 1
ATOM 5174 N N . SER A 1 679 ? -6.808 33.239 50.319 1.00 48.25 679 SER A N 1
ATOM 5175 C CA . SER A 1 679 ? -7.798 33.053 51.393 1.00 48.25 679 SER A CA 1
ATOM 5176 C C . SER A 1 679 ? -7.853 31.619 51.937 1.00 48.25 679 SER A C 1
ATOM 5178 O O . SER A 1 679 ? -8.025 31.416 53.137 1.00 48.25 679 SER A O 1
ATOM 5180 N N . PHE A 1 680 ? -7.669 30.613 51.075 1.00 49.69 680 PHE A N 1
ATOM 5181 C CA . PHE A 1 680 ? -7.799 29.199 51.450 1.00 49.69 680 PHE A CA 1
ATOM 5182 C C . PHE A 1 680 ? -6.573 28.668 52.212 1.00 49.69 680 PHE A C 1
ATOM 5184 O O . PHE A 1 680 ? -6.708 27.964 53.215 1.00 49.69 680 PHE A O 1
ATOM 5191 N N . ILE A 1 681 ? -5.365 29.049 51.778 1.00 54.41 681 ILE A N 1
ATOM 5192 C CA . ILE A 1 681 ? -4.106 28.588 52.387 1.00 54.41 681 ILE A CA 1
ATOM 5193 C C . ILE A 1 681 ? -3.961 29.127 53.819 1.00 54.41 681 ILE A C 1
ATOM 5195 O O . ILE A 1 681 ? -3.571 28.381 54.719 1.00 54.41 681 ILE A O 1
ATOM 5199 N N . LEU A 1 682 ? -4.342 30.388 54.059 1.00 52.88 682 LEU A N 1
ATOM 5200 C CA . LEU A 1 682 ? -4.297 30.994 55.393 1.00 52.88 682 LEU A CA 1
ATOM 5201 C C . LEU A 1 682 ? -5.197 30.246 56.398 1.00 52.88 682 LEU A C 1
ATOM 5203 O O . LEU A 1 682 ? -4.791 30.025 57.540 1.00 52.88 682 LEU A O 1
ATOM 5207 N N . GLY A 1 683 ? -6.376 29.789 55.960 1.00 54.22 683 GLY A N 1
ATOM 5208 C CA . GLY A 1 683 ? -7.294 28.995 56.782 1.00 54.22 683 GLY A CA 1
ATOM 5209 C C . GLY A 1 683 ? -6.727 27.630 57.189 1.00 54.22 683 GLY A C 1
ATOM 5210 O O . GLY A 1 683 ? -6.813 27.253 58.358 1.00 54.22 683 GLY A O 1
ATOM 5211 N N . LEU A 1 684 ? -6.091 26.904 56.261 1.00 54.59 684 LEU A N 1
ATOM 5212 C CA . LEU A 1 684 ? -5.505 25.584 56.542 1.00 54.59 684 LEU A CA 1
ATOM 5213 C C . LEU A 1 684 ? -4.287 25.648 57.479 1.00 54.59 684 LEU A C 1
ATOM 5215 O O . LEU A 1 684 ? -4.156 24.813 58.379 1.00 54.59 684 LEU A O 1
ATOM 5219 N N . VAL A 1 685 ? -3.416 26.648 57.307 1.00 57.22 685 VAL A N 1
ATOM 5220 C CA . VAL A 1 685 ? -2.225 26.827 58.159 1.00 57.22 685 VAL A CA 1
ATOM 5221 C C . VAL A 1 685 ? -2.621 27.138 59.606 1.00 57.22 685 VAL A C 1
ATOM 5223 O O . VAL A 1 685 ? -2.059 26.545 60.530 1.00 57.22 685 VAL A O 1
ATOM 5226 N N . LEU A 1 686 ? -3.618 28.008 59.805 1.00 59.38 686 LEU A N 1
ATOM 5227 C CA . LEU A 1 686 ? -4.129 28.356 61.135 1.00 59.38 686 LEU A CA 1
ATOM 5228 C C . LEU A 1 686 ? -4.959 27.226 61.769 1.00 59.38 686 LEU A C 1
ATOM 5230 O O . LEU A 1 686 ? -4.845 26.996 62.970 1.00 59.38 686 LEU A O 1
ATOM 5234 N N . GLY A 1 687 ? -5.774 26.516 60.981 1.00 60.25 687 GLY A N 1
ATOM 5235 C CA . GLY A 1 687 ? -6.697 25.495 61.490 1.00 60.25 687 GLY A CA 1
ATOM 5236 C C . GLY A 1 687 ? -6.065 24.132 61.797 1.00 60.25 687 GLY A C 1
ATOM 5237 O O . GLY A 1 687 ? -6.489 23.474 62.744 1.00 60.25 687 GLY A O 1
ATOM 5238 N N . ILE A 1 688 ? -5.071 23.693 61.013 1.00 63.88 688 ILE A N 1
ATOM 5239 C CA . ILE A 1 688 ? -4.520 22.322 61.098 1.00 63.88 688 ILE A CA 1
ATOM 5240 C C . ILE A 1 688 ? -2.998 22.319 61.306 1.00 63.88 688 ILE A C 1
ATOM 5242 O O . ILE A 1 688 ? -2.487 21.501 62.072 1.00 63.88 688 ILE A O 1
ATOM 5246 N N . GLY A 1 689 ? -2.267 23.245 60.674 1.00 64.81 689 GLY A N 1
ATOM 5247 C CA . GLY A 1 689 ? -0.799 23.262 60.710 1.00 64.81 689 GLY A CA 1
ATOM 5248 C C . GLY A 1 689 ? -0.216 23.448 62.115 1.00 64.81 689 GLY A C 1
ATOM 5249 O O . GLY A 1 689 ? 0.580 22.628 62.573 1.00 64.81 689 GLY A O 1
ATOM 5250 N N . ILE A 1 690 ? -0.632 24.506 62.819 1.00 75.31 690 ILE A N 1
ATOM 5251 C CA . ILE A 1 690 ? -0.083 24.860 64.142 1.00 75.31 690 ILE A CA 1
ATOM 5252 C C . ILE A 1 690 ? -0.349 23.769 65.210 1.00 75.31 690 ILE A C 1
ATOM 5254 O O . ILE A 1 690 ? 0.608 23.384 65.890 1.00 75.31 690 ILE A O 1
ATOM 5258 N N . PRO A 1 691 ? -1.570 23.202 65.352 1.00 75.25 691 PRO A N 1
ATOM 5259 C CA . PRO A 1 691 ? -1.821 22.102 66.291 1.00 75.25 691 PRO A CA 1
ATOM 5260 C C . PRO A 1 691 ? -0.969 20.850 66.033 1.00 75.25 691 PRO A C 1
ATOM 5262 O O . PRO A 1 691 ? -0.458 20.247 66.979 1.00 75.25 691 PRO A O 1
ATOM 5265 N N . LEU A 1 692 ? -0.779 20.468 64.764 1.00 74.00 692 LEU A N 1
ATOM 5266 C CA . LEU A 1 692 ? -0.014 19.269 64.405 1.00 74.00 692 LEU A CA 1
ATOM 5267 C C . LEU A 1 692 ? 1.486 19.429 64.716 1.00 74.00 692 LEU A C 1
ATOM 5269 O O . LEU A 1 692 ? 2.141 18.490 65.169 1.00 74.00 692 LEU A O 1
ATOM 5273 N N . LEU A 1 693 ? 2.023 20.636 64.513 1.00 75.88 693 LEU A N 1
ATOM 5274 C CA . LEU A 1 693 ? 3.432 20.959 64.756 1.00 75.88 693 LEU A CA 1
ATOM 5275 C C . LEU A 1 693 ? 3.753 20.987 66.265 1.00 75.88 693 LEU A C 1
ATOM 5277 O O . LEU A 1 693 ? 4.800 20.492 66.684 1.00 75.88 693 LEU A O 1
ATOM 5281 N N . LEU A 1 694 ? 2.815 21.457 67.099 1.00 77.25 694 LEU A N 1
ATOM 5282 C CA . LEU A 1 694 ? 2.901 21.352 68.564 1.00 77.25 694 LEU A CA 1
ATOM 5283 C C . LEU A 1 694 ? 2.889 19.890 69.050 1.00 77.25 694 LEU A C 1
ATOM 5285 O O . LEU A 1 694 ? 3.686 19.527 69.917 1.00 77.25 694 LEU A O 1
ATOM 5289 N N . LEU A 1 695 ? 2.043 19.036 68.462 1.00 76.75 695 LEU A N 1
ATOM 5290 C CA . LEU A 1 695 ? 2.019 17.594 68.747 1.00 76.75 695 LEU A CA 1
ATOM 5291 C C . LEU A 1 695 ? 3.346 16.902 68.388 1.00 76.75 695 LEU A C 1
ATOM 5293 O O . LEU A 1 695 ? 3.858 16.105 69.176 1.00 76.75 695 LEU A O 1
ATOM 5297 N N . LEU A 1 696 ? 3.936 17.240 67.238 1.00 77.06 696 LEU A N 1
ATOM 5298 C CA . LEU A 1 696 ? 5.233 16.700 66.815 1.00 77.06 696 LEU A CA 1
ATOM 5299 C C . LEU A 1 696 ? 6.394 17.174 67.704 1.00 77.06 696 LEU A C 1
ATOM 5301 O O . LEU A 1 696 ? 7.284 16.380 68.005 1.00 77.06 696 LEU A O 1
ATOM 5305 N N . LEU A 1 697 ? 6.372 18.421 68.189 1.00 77.19 697 LEU A N 1
ATOM 5306 C CA . LEU A 1 697 ? 7.358 18.919 69.158 1.00 77.19 697 LEU A CA 1
ATOM 5307 C C . LEU A 1 697 ? 7.282 18.180 70.504 1.00 77.19 697 LEU A C 1
ATOM 5309 O O . LEU A 1 697 ? 8.321 17.828 71.067 1.00 77.19 697 LEU A O 1
ATOM 5313 N N . LEU A 1 698 ? 6.074 17.885 70.995 1.00 73.31 698 LEU A N 1
ATOM 5314 C CA . LEU A 1 698 ? 5.877 17.073 72.202 1.00 73.31 698 LEU A CA 1
ATOM 5315 C C . LEU A 1 698 ? 6.388 15.633 72.015 1.00 73.31 698 LEU A C 1
ATOM 5317 O O . LEU A 1 698 ? 7.064 15.104 72.899 1.00 73.31 698 LEU A O 1
ATOM 5321 N N . ALA A 1 699 ? 6.141 15.021 70.852 1.00 70.12 699 ALA A N 1
ATOM 5322 C CA . ALA A 1 699 ? 6.667 13.694 70.522 1.00 70.12 699 ALA A CA 1
ATOM 5323 C C . ALA A 1 699 ? 8.207 13.677 70.419 1.00 70.12 699 ALA A C 1
ATOM 5325 O O . ALA A 1 699 ? 8.856 12.776 70.956 1.00 70.12 699 ALA A O 1
ATOM 5326 N N . ALA A 1 700 ? 8.810 14.695 69.796 1.00 68.75 700 ALA A N 1
ATOM 5327 C CA . ALA A 1 700 ? 10.263 14.821 69.679 1.00 68.75 700 ALA A CA 1
ATOM 5328 C C . ALA A 1 700 ? 10.949 14.980 71.049 1.00 68.75 700 ALA A C 1
ATOM 5330 O O . ALA A 1 700 ? 11.971 14.336 71.306 1.00 68.75 700 ALA A O 1
ATOM 5331 N N . LEU A 1 701 ? 10.362 15.776 71.953 1.00 67.81 701 LEU A N 1
ATOM 5332 C CA . LEU A 1 701 ? 10.833 15.917 73.335 1.00 67.81 701 LEU A CA 1
ATOM 5333 C C . LEU A 1 701 ? 10.753 14.591 74.109 1.00 67.81 701 LEU A C 1
ATOM 5335 O O . LEU A 1 701 ? 11.709 14.239 74.801 1.00 67.81 701 LEU A O 1
ATOM 5339 N N . ALA A 1 702 ? 9.677 13.815 73.939 1.00 57.25 702 ALA A N 1
ATOM 5340 C CA . ALA A 1 702 ? 9.552 12.489 74.550 1.00 57.25 702 ALA A CA 1
ATOM 5341 C C . ALA A 1 702 ? 10.629 11.503 74.046 1.00 57.25 702 ALA A C 1
ATOM 5343 O O . ALA A 1 702 ? 11.251 10.796 74.846 1.00 57.25 702 ALA A O 1
ATOM 5344 N N . CYS A 1 703 ? 10.915 11.489 72.737 1.00 57.25 703 CYS A N 1
ATOM 5345 C CA . CYS A 1 703 ? 11.984 10.662 72.168 1.00 57.25 703 CYS A CA 1
ATOM 5346 C C . CYS A 1 703 ? 13.381 11.049 72.682 1.00 57.25 703 CYS A C 1
ATOM 5348 O O . CYS A 1 703 ? 14.193 10.162 72.964 1.00 57.25 703 CYS A O 1
ATOM 5350 N N . PHE A 1 704 ? 13.670 12.344 72.856 1.00 54.56 704 PHE A N 1
ATOM 5351 C CA . PHE A 1 704 ? 14.991 12.805 73.307 1.00 54.56 704 PHE A CA 1
ATOM 5352 C C . PHE A 1 704 ? 15.349 12.350 74.733 1.00 54.56 704 PHE A C 1
ATOM 5354 O O . PHE A 1 704 ? 16.528 12.190 75.052 1.00 54.56 704 PHE A O 1
ATOM 5361 N N . CYS A 1 705 ? 14.353 12.076 75.582 1.00 55.31 705 CYS A N 1
ATOM 5362 C CA . CYS A 1 705 ? 14.571 11.550 76.932 1.00 55.31 705 CYS A CA 1
ATOM 5363 C C . CYS A 1 705 ? 14.997 10.070 76.974 1.00 55.31 705 CYS A C 1
ATOM 5365 O O . CYS A 1 705 ? 15.577 9.644 77.974 1.00 55.31 705 CYS A O 1
ATOM 5367 N N . CYS A 1 706 ? 14.737 9.280 75.926 1.00 51.81 706 CYS A N 1
ATOM 5368 C CA . CYS A 1 706 ? 14.889 7.818 75.977 1.00 51.81 706 CYS A CA 1
ATOM 5369 C C . CYS A 1 706 ? 16.251 7.293 75.477 1.00 51.81 706 CYS A C 1
ATOM 5371 O O . CYS A 1 706 ? 16.671 6.202 75.861 1.00 51.81 706 CYS A O 1
ATOM 5373 N N . SER A 1 707 ? 16.971 8.053 74.645 1.00 48.69 707 SER A N 1
ATOM 5374 C CA . SER A 1 707 ? 18.039 7.507 73.782 1.00 48.69 707 SER A CA 1
ATOM 5375 C C . SER A 1 707 ? 19.477 7.817 74.231 1.00 48.69 707 SER A C 1
ATOM 5377 O O . SER A 1 707 ? 20.314 8.248 73.439 1.00 48.69 707 SER A O 1
ATOM 5379 N N . ARG A 1 708 ? 19.818 7.555 75.502 1.00 45.22 708 ARG A N 1
ATOM 5380 C CA . ARG A 1 708 ? 21.221 7.554 75.977 1.00 45.22 708 ARG A CA 1
ATOM 5381 C C . ARG A 1 708 ? 21.809 6.135 76.035 1.00 45.22 708 ARG A C 1
ATOM 5383 O O . ARG A 1 708 ? 21.683 5.502 77.084 1.00 45.22 708 ARG A O 1
ATOM 5390 N N . LYS A 1 709 ? 22.564 5.703 75.003 1.00 37.28 709 LYS A N 1
ATOM 5391 C CA . LYS A 1 709 ? 23.915 5.076 75.143 1.00 37.28 709 LYS A CA 1
ATOM 5392 C C . LYS A 1 709 ? 24.530 4.477 73.859 1.00 37.28 709 LYS A C 1
ATOM 5394 O O . LYS A 1 709 ? 23.859 3.796 73.101 1.00 37.28 709 LYS A O 1
ATOM 5399 N N . LYS A 1 710 ? 25.872 4.564 73.844 1.00 32.59 710 LYS A N 1
ATOM 5400 C CA . LYS A 1 710 ? 26.896 3.749 73.149 1.00 32.59 710 LYS A CA 1
ATOM 5401 C C . LYS A 1 710 ? 27.175 3.969 71.650 1.00 32.59 710 LYS A C 1
ATOM 5403 O O . LYS A 1 710 ? 26.296 4.151 70.824 1.00 32.59 710 LYS A O 1
ATOM 5408 N N . THR A 1 711 ? 28.476 3.890 71.373 1.00 35.75 711 THR A N 1
ATOM 5409 C CA . THR A 1 711 ? 29.223 3.946 70.107 1.00 35.75 711 THR A CA 1
ATOM 5410 C C . THR A 1 711 ? 30.041 2.652 69.942 1.00 35.75 711 THR A C 1
ATOM 5412 O O . THR A 1 711 ? 30.150 1.903 70.916 1.00 35.75 711 THR A O 1
ATOM 5415 N N . ILE A 1 712 ? 30.637 2.418 68.758 1.00 31.41 712 ILE A N 1
ATOM 5416 C CA . ILE A 1 712 ? 31.977 1.816 68.502 1.00 31.41 712 ILE A CA 1
ATOM 5417 C C . ILE A 1 712 ? 32.271 1.861 66.974 1.00 31.41 712 ILE A C 1
ATOM 5419 O O . ILE A 1 712 ? 31.411 2.306 66.216 1.00 31.41 712 ILE A O 1
ATOM 5423 N N . THR A 1 713 ? 33.503 1.559 66.541 1.00 32.69 713 THR A N 1
ATOM 5424 C CA . THR A 1 713 ? 34.176 2.147 65.356 1.00 32.69 713 THR A CA 1
ATOM 5425 C C . THR A 1 713 ? 35.002 1.172 64.490 1.00 32.69 713 THR A C 1
ATOM 5427 O O . THR A 1 713 ? 35.407 0.123 64.983 1.00 32.69 713 THR A O 1
ATOM 5430 N N . GLY A 1 714 ? 35.360 1.615 63.270 1.00 30.05 714 GLY A N 1
ATOM 5431 C CA . GLY A 1 714 ? 36.509 1.155 62.452 1.00 30.05 714 GLY A CA 1
ATOM 5432 C C . GLY A 1 714 ? 36.174 0.256 61.244 1.00 30.05 714 GLY A C 1
ATOM 5433 O O . GLY A 1 714 ? 35.117 -0.368 61.232 1.00 30.05 714 GLY A O 1
ATOM 5434 N N . ASP A 1 715 ? 37.007 0.123 60.198 1.00 28.53 715 ASP A N 1
ATOM 5435 C CA . ASP A 1 715 ? 38.158 0.936 59.724 1.00 28.53 715 ASP A CA 1
ATOM 5436 C C . ASP A 1 715 ? 38.513 0.566 58.249 1.00 28.53 715 ASP A C 1
ATOM 5438 O O . ASP A 1 715 ? 37.951 -0.383 57.701 1.00 28.53 715 ASP A O 1
ATOM 5442 N N . ILE A 1 716 ? 39.426 1.306 57.593 1.00 34.94 716 ILE A N 1
ATOM 5443 C CA . ILE A 1 716 ? 39.890 1.115 56.185 1.00 34.94 716 ILE A CA 1
ATOM 5444 C C . ILE A 1 716 ? 41.400 0.755 56.158 1.00 34.94 716 ILE A C 1
ATOM 5446 O O . ILE A 1 716 ? 42.086 1.105 57.122 1.00 34.94 716 ILE A O 1
ATOM 5450 N N . PRO A 1 717 ? 41.970 0.112 55.102 1.00 42.47 717 PRO A N 1
ATOM 5451 C CA . PRO A 1 717 ? 42.660 0.912 54.065 1.00 42.47 717 PRO A CA 1
ATOM 5452 C C . PRO A 1 717 ? 42.798 0.334 52.621 1.00 42.47 717 PRO A C 1
ATOM 5454 O O . PRO A 1 717 ? 42.727 -0.861 52.357 1.00 42.47 717 PRO A O 1
ATOM 5457 N N . HIS A 1 718 ? 43.084 1.282 51.723 1.00 30.00 718 HIS A N 1
ATOM 5458 C CA . HIS A 1 718 ? 43.548 1.307 50.318 1.00 30.00 718 HIS A CA 1
ATOM 5459 C C . HIS A 1 718 ? 44.527 0.244 49.761 1.00 30.00 718 HIS A C 1
ATOM 5461 O O . HIS A 1 718 ? 45.311 -0.335 50.505 1.00 30.00 718 HIS A O 1
ATOM 5467 N N . LEU A 1 719 ? 44.648 0.215 48.413 1.00 28.66 719 LEU A N 1
ATOM 5468 C CA . LEU A 1 719 ? 45.940 0.369 47.696 1.00 28.66 719 LEU A CA 1
ATOM 5469 C C . LEU A 1 719 ? 45.786 0.801 46.206 1.00 28.66 719 LEU A C 1
ATOM 5471 O O . LEU A 1 719 ? 44.796 0.465 45.561 1.00 28.66 719 LEU A O 1
ATOM 5475 N N . LEU A 1 720 ? 46.779 1.540 45.683 1.00 30.25 720 LEU A N 1
ATOM 5476 C CA . LEU A 1 720 ? 47.025 1.962 44.277 1.00 30.25 720 LEU A CA 1
ATOM 5477 C C . LEU A 1 720 ? 48.570 2.060 44.085 1.00 30.25 720 LEU A C 1
ATOM 5479 O O . LEU A 1 720 ? 49.250 2.130 45.116 1.00 30.25 720 LEU A O 1
ATOM 5483 N N . PRO A 1 721 ? 49.167 2.031 42.863 1.00 38.91 721 PRO A N 1
ATOM 5484 C CA . PRO A 1 721 ? 49.433 3.276 42.100 1.00 38.91 721 PRO A CA 1
ATOM 5485 C C . PRO A 1 721 ? 49.514 3.103 40.543 1.00 38.91 721 PRO A C 1
ATOM 5487 O O . PRO A 1 721 ? 49.001 2.128 40.003 1.00 38.91 721 PRO A O 1
ATOM 5490 N N . GLU A 1 722 ? 50.122 4.068 39.826 1.00 28.03 722 GLU A N 1
ATOM 5491 C CA . GLU A 1 722 ? 49.960 4.364 38.376 1.00 28.03 722 GLU A CA 1
ATOM 5492 C C . GLU A 1 722 ? 51.248 4.267 37.490 1.00 28.03 722 GLU A C 1
ATOM 5494 O O . GLU A 1 722 ? 52.313 3.879 37.970 1.00 28.03 722 GLU A O 1
ATOM 5499 N N . TYR A 1 723 ? 51.134 4.772 36.235 1.00 29.06 723 TYR A N 1
ATOM 5500 C CA . TYR A 1 723 ? 52.173 5.190 35.250 1.00 29.06 723 TYR A CA 1
ATOM 5501 C C . TYR A 1 723 ? 52.664 4.095 34.254 1.00 29.06 723 TYR A C 1
ATOM 5503 O O . TYR A 1 723 ? 52.557 2.910 34.550 1.00 29.06 723 TYR A O 1
ATOM 5511 N N . ILE A 1 724 ? 53.169 4.390 33.035 1.00 29.27 724 ILE A N 1
ATOM 5512 C CA . ILE A 1 724 ? 53.499 5.690 32.393 1.00 29.27 724 ILE A CA 1
ATOM 5513 C C . ILE A 1 724 ? 53.383 5.661 30.828 1.00 29.27 724 ILE A C 1
ATOM 5515 O O . ILE A 1 724 ? 52.857 4.704 30.268 1.00 29.27 724 ILE A O 1
ATOM 5519 N N . GLN A 1 725 ? 53.815 6.732 30.135 1.00 27.50 725 GLN A N 1
ATOM 5520 C CA . GLN A 1 725 ? 53.846 6.979 28.663 1.00 27.50 725 GLN A CA 1
ATOM 5521 C C . GLN A 1 725 ? 55.025 6.235 27.943 1.00 27.50 725 GLN A C 1
ATOM 5523 O O . GLN A 1 725 ? 55.696 5.447 28.600 1.00 27.50 725 GLN A O 1
ATOM 5528 N N . GLU A 1 726 ? 55.392 6.352 26.646 1.00 28.72 726 GLU A N 1
ATOM 5529 C CA . GLU A 1 726 ? 55.196 7.296 25.500 1.00 28.72 726 GLU A CA 1
ATOM 5530 C C . GLU A 1 726 ? 55.322 6.507 24.131 1.00 28.72 726 GLU A C 1
ATOM 5532 O O . GLU A 1 726 ? 55.434 5.287 24.198 1.00 28.72 726 GLU A O 1
ATOM 5537 N N . HIS A 1 727 ? 55.373 6.987 22.857 1.00 27.44 727 HIS A N 1
ATOM 5538 C CA . HIS A 1 727 ? 55.156 8.267 22.121 1.00 27.44 727 HIS A CA 1
ATOM 5539 C C . HIS A 1 727 ? 55.070 8.037 20.561 1.00 27.44 727 HIS A C 1
ATOM 5541 O O . HIS A 1 727 ? 55.174 6.908 20.094 1.00 27.44 727 HIS A O 1
ATOM 5547 N N . PHE A 1 728 ? 55.022 9.139 19.779 1.00 26.86 728 PHE A N 1
ATOM 5548 C CA . PHE A 1 728 ? 55.382 9.355 18.345 1.00 26.86 728 PHE A CA 1
ATOM 5549 C C . PHE A 1 728 ? 54.462 8.971 17.150 1.00 26.86 728 PHE A C 1
ATOM 5551 O O . PHE A 1 728 ? 53.690 8.021 17.171 1.00 26.86 728 PHE A O 1
ATOM 5558 N N . ASN A 1 729 ? 54.557 9.821 16.106 1.00 28.67 729 ASN A N 1
ATOM 5559 C CA . ASN A 1 729 ? 53.732 9.975 14.882 1.00 28.67 729 ASN A CA 1
ATOM 5560 C C . ASN A 1 729 ? 54.504 10.917 13.890 1.00 28.67 729 ASN A C 1
ATOM 5562 O O . ASN A 1 729 ? 55.411 11.598 14.385 1.00 28.67 729 ASN A O 1
ATOM 5566 N N . PRO A 1 730 ? 54.158 11.126 12.586 1.00 52.53 730 PRO A N 1
ATOM 5567 C CA . PRO A 1 730 ? 53.361 10.347 11.623 1.00 52.53 730 PRO A CA 1
ATOM 5568 C C . PRO A 1 730 ? 54.251 9.610 10.568 1.00 52.53 730 PRO A C 1
ATOM 5570 O O . PRO A 1 730 ? 54.713 8.546 10.980 1.00 52.53 730 PRO A O 1
ATOM 5573 N N . PRO A 1 731 ? 54.587 10.035 9.302 1.00 45.78 731 PRO A N 1
ATOM 5574 C CA . PRO A 1 731 ? 54.322 11.250 8.493 1.00 45.78 731 PRO A CA 1
ATOM 5575 C C . PRO A 1 731 ? 53.530 10.971 7.164 1.00 45.78 731 PRO A C 1
ATOM 5577 O O . PRO A 1 731 ? 52.428 10.439 7.233 1.00 45.78 731 PRO A O 1
ATOM 5580 N N . PHE A 1 732 ? 54.043 11.357 5.973 1.00 31.11 732 PHE A N 1
ATOM 5581 C CA . PHE A 1 732 ? 53.450 11.234 4.612 1.00 31.11 732 PHE A CA 1
ATOM 5582 C C . PHE A 1 732 ? 54.548 11.053 3.529 1.00 31.11 732 PHE A C 1
ATOM 5584 O O . PHE A 1 732 ? 55.693 11.424 3.779 1.00 31.11 732 PHE A O 1
ATOM 5591 N N . ASN A 1 733 ? 54.188 10.630 2.303 1.00 30.41 733 ASN A N 1
ATOM 5592 C CA . ASN A 1 733 ? 54.743 11.248 1.080 1.00 30.41 733 ASN A CA 1
ATOM 5593 C C . ASN A 1 733 ? 53.694 11.345 -0.054 1.00 30.41 733 ASN A C 1
ATOM 5595 O O . ASN A 1 733 ? 52.765 10.540 -0.105 1.00 30.41 733 ASN A O 1
ATOM 5599 N N . PHE A 1 734 ? 53.866 12.323 -0.948 1.00 38.28 734 PHE A N 1
ATOM 5600 C CA . PHE A 1 734 ? 53.040 12.632 -2.122 1.00 38.28 734 PHE A CA 1
ATOM 5601 C C . PHE A 1 734 ? 53.984 12.980 -3.295 1.00 38.28 734 PHE A C 1
ATOM 5603 O O . PHE A 1 734 ? 54.399 14.125 -3.403 1.00 38.28 734 PHE A O 1
ATOM 5610 N N . ASP A 1 735 ? 54.312 12.024 -4.173 1.00 28.81 735 ASP A N 1
ATOM 5611 C CA . ASP A 1 735 ? 55.117 12.273 -5.388 1.00 28.81 735 ASP A CA 1
ATOM 5612 C C . ASP A 1 735 ? 54.791 11.256 -6.501 1.00 28.81 735 ASP A C 1
ATOM 5614 O O . ASP A 1 735 ? 55.205 10.100 -6.437 1.00 28.81 735 ASP A O 1
ATOM 5618 N N . ASP A 1 736 ? 53.993 11.674 -7.491 1.00 31.73 736 ASP A N 1
ATOM 5619 C CA . ASP A 1 736 ? 54.427 11.925 -8.889 1.00 31.73 736 ASP A CA 1
ATOM 5620 C C . ASP A 1 736 ? 53.212 11.871 -9.862 1.00 31.73 736 ASP A C 1
ATOM 5622 O O . ASP A 1 736 ? 52.623 10.804 -10.073 1.00 31.73 736 ASP A O 1
ATOM 5626 N N . PRO A 1 737 ? 52.779 13.008 -10.450 1.00 45.47 737 PRO A N 1
ATOM 5627 C CA . PRO A 1 737 ? 51.635 13.062 -11.358 1.00 45.47 737 PRO A CA 1
ATOM 5628 C C . PRO A 1 737 ? 52.010 12.940 -12.849 1.00 45.47 737 PRO A C 1
ATOM 5630 O O . PRO A 1 737 ? 52.364 13.924 -13.502 1.00 45.47 737 PRO A O 1
ATOM 5633 N N . SER A 1 738 ? 51.739 11.780 -13.459 1.00 27.64 738 SER A N 1
ATOM 5634 C CA . SER A 1 738 ? 51.668 11.639 -14.926 1.00 27.64 738 SER A CA 1
ATOM 5635 C C . SER A 1 738 ? 50.229 11.489 -15.458 1.00 27.64 738 SER A C 1
ATOM 5637 O O . SER A 1 738 ? 49.675 10.407 -15.599 1.00 27.64 738 SER A O 1
ATOM 5639 N N . LEU A 1 739 ? 49.671 12.655 -15.804 1.00 28.34 739 LEU A N 1
ATOM 5640 C CA . LEU A 1 739 ? 49.191 13.000 -17.154 1.00 28.34 739 LEU A CA 1
ATOM 5641 C C . LEU A 1 739 ? 47.993 12.235 -17.773 1.00 28.34 739 LEU A C 1
ATOM 5643 O O . LEU A 1 739 ? 48.144 11.243 -18.473 1.00 28.34 739 LEU A O 1
ATOM 5647 N N . HIS A 1 740 ? 46.812 12.851 -17.611 1.00 30.23 740 HIS A N 1
ATOM 5648 C CA . HIS A 1 740 ? 45.711 13.047 -18.582 1.00 30.23 740 HIS A CA 1
ATOM 5649 C C . HIS A 1 740 ? 45.616 12.167 -19.856 1.00 30.23 740 HIS A C 1
ATOM 5651 O O . HIS A 1 740 ? 46.527 12.182 -20.673 1.00 30.23 740 HIS A O 1
ATOM 5657 N N . TYR A 1 741 ? 44.406 11.661 -20.167 1.00 25.34 741 TYR A N 1
ATOM 5658 C CA . TYR A 1 741 ? 43.573 12.147 -21.302 1.00 25.34 741 TYR A CA 1
ATOM 5659 C C . TYR A 1 741 ? 42.111 11.601 -21.257 1.00 25.34 741 TYR A C 1
ATOM 5661 O O . TYR A 1 741 ? 41.803 10.665 -20.524 1.00 25.34 741 TYR A O 1
ATOM 5669 N N . LYS A 1 742 ? 41.203 12.220 -22.033 1.00 28.09 742 LYS A N 1
ATOM 5670 C CA . LYS A 1 742 ? 39.779 11.870 -22.331 1.00 28.09 742 LYS A CA 1
ATOM 5671 C C . LYS A 1 742 ? 39.560 12.026 -23.863 1.00 28.09 742 LYS A C 1
ATOM 5673 O O . LYS A 1 742 ? 40.461 12.590 -24.482 1.00 28.09 742 LYS A O 1
ATOM 5678 N N . PRO A 1 743 ? 38.394 11.713 -24.492 1.00 32.84 743 PRO A N 1
ATOM 5679 C CA . PRO A 1 743 ? 37.167 11.030 -24.034 1.00 32.84 743 PRO A CA 1
ATOM 5680 C C . PRO A 1 743 ? 37.050 9.616 -24.702 1.00 32.84 743 PRO A C 1
ATOM 5682 O O . PRO A 1 743 ? 37.977 8.856 -24.461 1.00 32.84 743 PRO A O 1
ATOM 5685 N N . HIS A 1 744 ? 36.072 9.110 -25.492 1.00 26.89 744 HIS A N 1
ATOM 5686 C CA . HIS A 1 744 ? 34.744 9.538 -25.999 1.00 26.89 744 HIS A CA 1
ATOM 5687 C C . HIS A 1 744 ? 33.971 8.350 -26.649 1.00 26.89 744 HIS A C 1
ATOM 5689 O O . HIS A 1 744 ? 34.623 7.537 -27.286 1.00 26.89 744 HIS A O 1
ATOM 5695 N N . CYS A 1 745 ? 32.621 8.346 -26.586 1.00 26.39 745 CYS A N 1
ATOM 5696 C CA . CYS A 1 745 ? 31.631 7.810 -27.569 1.00 26.39 745 CYS A CA 1
ATOM 5697 C C . CYS A 1 745 ? 31.700 6.342 -28.098 1.00 26.39 745 CYS A C 1
ATOM 5699 O O . CYS A 1 745 ? 32.764 5.770 -28.255 1.00 26.39 745 CYS A O 1
ATOM 5701 N N . SER A 1 746 ? 30.611 5.662 -28.510 1.00 27.50 746 SER A N 1
ATOM 5702 C CA . SER A 1 746 ? 29.139 5.831 -28.365 1.00 27.50 746 SER A CA 1
ATOM 5703 C C . SER A 1 746 ? 28.422 4.488 -28.746 1.00 27.50 746 SER A C 1
ATOM 5705 O O . SER A 1 746 ? 29.129 3.509 -28.981 1.00 27.50 746 SER A O 1
ATOM 5707 N N . PRO A 1 747 ? 27.069 4.352 -28.772 1.00 41.25 747 PRO A N 1
ATOM 5708 C CA . PRO A 1 747 ? 26.389 3.047 -28.609 1.00 41.25 747 PRO A CA 1
ATOM 5709 C C . PRO A 1 747 ? 25.744 2.447 -29.882 1.00 41.25 747 PRO A C 1
ATOM 5711 O O . PRO A 1 747 ? 25.635 3.133 -30.897 1.00 41.25 747 PRO A O 1
ATOM 5714 N N . ARG A 1 748 ? 25.195 1.214 -29.780 1.00 28.50 748 ARG A N 1
ATOM 5715 C CA . ARG A 1 748 ? 23.755 0.860 -30.001 1.00 28.50 748 ARG A CA 1
ATOM 5716 C C . ARG A 1 748 ? 23.481 -0.653 -29.781 1.00 28.50 748 ARG A C 1
ATOM 5718 O O . ARG A 1 748 ? 24.313 -1.472 -30.138 1.00 28.50 748 ARG A O 1
ATOM 5725 N N . ILE A 1 749 ? 22.479 -1.041 -28.974 1.00 32.12 749 ILE A N 1
ATOM 5726 C CA . ILE A 1 749 ? 21.079 -1.416 -29.328 1.00 32.12 749 ILE A CA 1
ATOM 5727 C C . ILE A 1 749 ? 20.962 -2.558 -30.372 1.00 32.12 749 ILE A C 1
ATOM 5729 O O . ILE A 1 749 ? 21.237 -2.294 -31.539 1.00 32.12 749 ILE A O 1
ATOM 5733 N N . LEU A 1 750 ? 20.455 -3.752 -29.993 1.00 28.80 750 LEU A N 1
ATOM 5734 C CA . LEU A 1 750 ? 19.083 -4.229 -30.332 1.00 28.80 750 LEU A CA 1
ATOM 5735 C C . LEU A 1 750 ? 18.732 -5.633 -29.780 1.00 28.80 750 LEU A C 1
ATOM 5737 O O . LEU A 1 750 ? 19.588 -6.507 -29.646 1.00 28.80 750 LEU A O 1
ATOM 5741 N N . ASP A 1 751 ? 17.439 -5.829 -29.525 1.00 36.09 751 ASP A N 1
ATOM 5742 C CA . ASP A 1 751 ? 16.747 -7.080 -29.180 1.00 36.09 751 ASP A CA 1
ATOM 5743 C C . ASP A 1 751 ? 16.611 -8.058 -30.363 1.00 36.09 751 ASP A C 1
ATOM 5745 O O . ASP A 1 751 ? 16.818 -7.669 -31.509 1.00 36.09 751 ASP A O 1
ATOM 5749 N N . ASN A 1 752 ? 16.200 -9.309 -30.083 1.00 29.91 752 ASN A N 1
ATOM 5750 C CA . ASN A 1 752 ? 15.557 -10.293 -30.988 1.00 29.91 752 ASN A CA 1
ATOM 5751 C C . ASN A 1 752 ? 15.271 -11.602 -30.180 1.00 29.91 752 ASN A C 1
ATOM 5753 O O . ASN A 1 752 ? 16.091 -11.952 -29.339 1.00 29.91 752 ASN A O 1
ATOM 5757 N N . LEU A 1 753 ? 14.218 -12.428 -30.357 1.00 31.92 753 LEU A N 1
ATOM 5758 C CA . LEU A 1 753 ? 13.064 -12.465 -31.286 1.00 31.92 753 LEU A CA 1
ATOM 5759 C C . LEU A 1 753 ? 11.977 -13.487 -30.830 1.00 31.92 753 LEU A C 1
ATOM 5761 O O . LEU A 1 753 ? 12.321 -14.526 -30.273 1.00 31.92 753 LEU A O 1
ATOM 5765 N N . THR A 1 754 ? 10.735 -13.326 -31.333 1.00 34.69 754 THR A N 1
ATOM 5766 C CA . THR A 1 754 ? 9.747 -14.402 -31.701 1.00 34.69 754 THR A CA 1
ATOM 5767 C C . THR A 1 754 ? 9.028 -15.221 -30.591 1.00 34.69 754 THR A C 1
ATOM 5769 O O . THR A 1 754 ? 9.499 -15.187 -29.461 1.00 34.69 754 THR A O 1
ATOM 5772 N N . PRO A 1 755 ? 7.902 -15.960 -30.868 1.00 35.38 755 PRO A N 1
ATOM 5773 C CA . PRO A 1 755 ? 7.348 -16.382 -32.181 1.00 35.38 755 PRO A CA 1
ATOM 5774 C C . PRO A 1 755 ? 5.816 -16.303 -32.473 1.00 35.38 755 PRO A C 1
ATOM 5776 O O . PRO A 1 755 ? 4.975 -16.761 -31.714 1.00 35.38 755 PRO A O 1
ATOM 5779 N N . ARG A 1 756 ? 5.512 -15.885 -33.718 1.00 29.67 756 ARG A N 1
ATOM 5780 C CA . ARG A 1 756 ? 4.598 -16.480 -34.740 1.00 29.67 756 ARG A CA 1
ATOM 5781 C C . ARG A 1 756 ? 3.245 -17.162 -34.389 1.00 29.67 756 ARG A C 1
ATOM 5783 O O . ARG A 1 756 ? 3.236 -18.285 -33.904 1.00 29.67 756 ARG A O 1
ATOM 5790 N N . HIS A 1 757 ? 2.203 -16.651 -35.076 1.00 30.61 757 HIS A N 1
ATOM 5791 C CA . HIS A 1 757 ? 1.046 -17.357 -35.698 1.00 30.61 757 HIS A CA 1
ATOM 5792 C C . HIS A 1 757 ? 0.020 -18.049 -34.759 1.00 30.61 757 HIS A C 1
ATOM 5794 O O . HIS A 1 757 ? 0.361 -18.536 -33.696 1.00 30.61 757 HIS A O 1
ATOM 5800 N N . LYS A 1 758 ? -1.282 -18.132 -35.095 1.00 28.25 758 LYS A N 1
ATOM 5801 C CA . LYS A 1 758 ? -1.915 -18.391 -36.412 1.00 28.25 758 LYS A CA 1
ATOM 5802 C C . LYS A 1 758 ? -3.308 -17.726 -36.546 1.00 28.25 758 LYS A C 1
ATOM 5804 O O . LYS A 1 758 ? -4.053 -17.679 -35.577 1.00 28.25 758 LYS A O 1
ATOM 5809 N N . HIS A 1 759 ? -3.697 -17.325 -37.763 1.00 40.97 759 HIS A N 1
ATOM 5810 C CA . HIS A 1 759 ? -5.118 -17.244 -38.170 1.00 40.97 759 HIS A CA 1
ATOM 5811 C C . HIS A 1 759 ? -5.681 -18.688 -38.314 1.00 40.97 759 HIS A C 1
ATOM 5813 O O . HIS A 1 759 ? -4.895 -19.631 -38.413 1.00 40.97 759 HIS A O 1
ATOM 5819 N N . GLN A 1 760 ? -6.992 -18.962 -38.314 1.00 39.25 760 GLN A N 1
ATOM 5820 C CA . GLN A 1 760 ? -8.046 -18.334 -39.127 1.00 39.25 760 GLN A CA 1
ATOM 5821 C C . GLN A 1 760 ? -9.455 -18.674 -38.588 1.00 39.25 760 GLN A C 1
ATOM 5823 O O . GLN A 1 760 ? -9.620 -19.676 -37.899 1.00 39.25 760 GLN A O 1
ATOM 5828 N N . TYR A 1 761 ? -10.459 -17.853 -38.917 1.00 47.97 761 TYR A N 1
ATOM 5829 C CA . TYR A 1 761 ? -11.871 -18.078 -38.567 1.00 47.97 761 TYR A CA 1
ATOM 5830 C C . TYR A 1 761 ? -12.531 -19.184 -39.405 1.00 47.97 761 TYR A C 1
ATOM 5832 O O . TYR A 1 761 ? -12.286 -19.272 -40.612 1.00 47.97 761 TYR A O 1
ATOM 5840 N N . ARG A 1 762 ? -13.486 -19.894 -38.794 1.00 38.50 762 ARG A N 1
ATOM 5841 C CA . ARG A 1 762 ? -14.778 -20.222 -39.412 1.00 38.50 762 ARG A CA 1
ATOM 5842 C C . ARG A 1 762 ? -15.867 -20.288 -38.343 1.00 38.50 762 ARG A C 1
ATOM 5844 O O . ARG A 1 762 ? -15.498 -20.604 -37.193 1.00 38.50 762 ARG A O 1
#

Foldseek 3Di:
DAAFLTWAAALLGDTDHAFDFAKFFAKWFADPAQHTFKTKIFGKDFQADPNDGFLTIFTAKMWIAGPPAFIKMWGADPDDQAIWIDTNNHTWDDDAAWGDDDPQFKTKHANHRFKIWIAGPPGWIKIWGQFPSNGIDIDTDDDPSRQQGMDTCNAHNPNDPQRRQAALQRDGQDDPPSHDDFNVSVNNSRVSRHAFPPNDPPLDDDDPDGRDHDGLVNLLVVDDPVLLVVQCVLLVNDSSLSSSCSRRVDNRSSVVVSVVVVVVVVVVVVVVDFAKAWDDDQEDEDEAQDKDKDATDIGTPVRAQKFKDWDPPDDPQWDADTRGRIIMHHHNDLPDDWTKMWMGSVVDIDIGTHAYEYEHAPPPWDWDSVAFLDAPPNRRYTYTATDEDPQFDDGRRPHGDDACVPPDFAVPKDKADDDDPPDIDIAADDPPFDDDPHHHRDTDDDDDCDDDPPVQFDPQWDWDDDPVDTAIDGDAQWDDRRSDTHRVQCLLDLPSDQALQWDWDGDRNDIDTDRPSDNDDDDPDNDQDAFDPFWFKKKKKWQAAPPDPVCVQVVVVVLCCRHAVRWDKDKDWDDDDPPDDRITMMMMITGSSQAQVSVLVSCVSCCSNRRTPDMHIGRDQCQVVVVQDDPPQWRWDGHGRGIATHHDADDDDPPDPRDDHPDPDDDDDDDDDDDPPPVPVVCCCVPPVPVVVVVVVVVVVVVVVPDDDDDDDDDDDDDDDDDDDDDDDDDDDDDDDDDDDDDYDDDDDDDDDDDDDDDDDD

Radius of gyration: 37.28 Å; chains: 1; bounding box: 88×68×144 Å